Protein AF-0000000086522962 (afdb_homodimer)

Solvent-accessible surface area (backbone atoms only — not comparable to full-atom values): 66853 Å² total; per-residue (Å²): 126,85,34,38,89,91,49,52,30,78,46,77,48,76,39,41,31,38,34,39,29,34,18,51,21,37,26,21,19,34,42,46,28,48,65,51,39,52,53,36,39,76,72,72,41,85,68,46,60,39,35,35,15,53,46,52,50,53,60,27,54,82,41,41,56,18,30,46,51,46,67,45,41,56,61,94,90,51,54,33,64,56,53,27,43,50,51,22,36,40,49,62,63,63,41,44,40,57,51,35,27,54,46,42,73,49,18,45,60,44,50,42,48,44,41,72,69,63,47,30,50,19,27,42,46,95,89,38,82,28,53,38,82,50,24,64,83,70,70,46,54,53,63,85,75,66,27,43,63,35,62,48,44,91,35,22,32,38,31,61,18,55,54,43,33,45,49,50,32,50,51,13,43,66,51,53,34,66,92,32,51,42,62,31,29,40,72,74,40,59,31,34,21,60,89,40,71,55,23,49,9,30,38,35,29,32,34,61,82,49,41,35,33,40,39,39,35,22,55,26,33,38,42,31,44,42,27,31,36,70,48,32,50,59,87,41,55,70,93,40,49,82,55,62,82,56,52,74,84,19,21,13,45,29,56,27,34,39,24,61,49,47,19,36,32,20,32,39,53,42,42,30,43,60,64,17,34,57,93,29,50,22,84,46,62,59,44,44,50,63,51,54,29,49,52,19,33,59,85,68,44,44,35,67,70,74,40,47,72,65,31,72,78,38,75,68,38,37,60,25,88,68,54,19,62,33,51,54,40,35,37,48,47,52,40,48,77,65,35,39,36,55,33,27,38,37,36,28,63,24,51,52,56,46,53,71,75,41,54,71,68,54,38,54,51,48,56,49,41,67,55,45,48,30,61,15,40,26,54,54,26,51,50,47,29,61,75,66,71,46,47,51,73,78,35,62,46,50,44,38,68,49,44,57,30,40,28,6,28,50,74,10,22,10,29,28,43,49,22,30,65,88,83,76,81,62,53,71,57,71,75,31,95,56,45,86,70,45,67,81,89,56,80,52,36,44,41,82,86,46,44,28,27,36,69,19,44,46,36,26,38,22,32,29,29,32,24,31,28,43,56,24,53,62,39,31,7,19,34,38,11,31,52,32,24,55,31,46,52,53,50,40,64,77,42,66,85,66,76,64,41,62,59,62,59,66,70,59,53,52,50,63,71,41,40,27,40,52,50,27,73,75,47,46,81,78,38,94,49,74,90,58,46,98,80,44,42,50,39,68,54,51,43,46,52,47,9,48,44,32,13,65,19,62,22,16,60,71,46,75,17,30,22,27,71,63,23,40,50,51,34,52,54,51,50,54,52,46,57,57,51,56,75,30,26,28,15,93,47,53,66,39,43,53,44,35,51,37,46,55,20,32,52,51,34,49,48,49,26,49,52,38,45,70,67,48,82,33,18,74,44,44,50,44,32,35,27,48,80,32,70,43,72,50,67,87,84,55,65,43,44,46,30,34,36,36,38,68,86,79,68,46,75,50,73,41,63,41,58,61,67,81,81,62,80,57,65,70,56,57,53,75,76,80,123,125,84,35,38,91,91,48,54,30,78,45,76,49,78,39,42,31,39,34,38,27,35,16,49,21,37,27,21,18,34,43,46,28,49,65,51,41,52,52,36,38,75,71,72,42,83,69,46,61,36,36,35,15,52,46,52,50,55,59,26,52,81,40,41,55,18,29,46,52,45,66,44,40,56,61,93,89,50,54,34,63,57,53,26,44,51,49,23,37,38,49,65,64,63,42,44,40,57,52,35,26,53,45,42,73,49,18,46,60,45,51,43,47,44,42,73,69,63,48,29,52,19,27,41,44,95,90,38,83,28,51,38,82,51,25,64,83,69,70,47,54,54,62,86,74,67,27,44,62,36,62,50,43,90,36,21,33,36,31,60,17,54,55,43,33,44,49,51,32,50,52,12,41,65,51,52,35,65,91,32,51,43,62,32,30,41,74,74,40,60,32,34,19,59,89,39,70,55,22,49,9,29,39,34,29,32,34,60,84,50,42,34,35,40,38,39,35,22,56,25,34,37,44,33,45,40,28,29,36,71,48,30,49,60,84,38,53,69,91,39,49,83,55,63,83,55,53,75,82,20,20,12,44,29,56,29,34,38,25,59,48,46,19,36,31,20,33,37,53,43,42,30,43,60,64,19,34,56,94,31,50,22,83,45,60,58,45,43,50,64,50,55,28,51,52,18,32,57,84,69,45,46,36,68,71,75,40,46,72,65,32,71,79,41,75,68,36,39,60,24,88,68,54,18,63,33,51,57,40,35,38,50,47,52,39,49,76,66,35,38,36,55,34,28,38,37,36,28,63,24,50,54,56,46,53,71,76,41,52,72,68,54,38,55,49,45,57,48,41,67,56,44,48,29,62,15,40,25,54,55,26,51,51,47,29,61,75,66,71,48,46,51,73,78,34,61,47,49,42,36,68,50,44,56,31,39,28,6,26,50,74,10,22,10,29,29,43,48,21,28,65,87,82,76,81,64,53,72,57,68,77,30,93,55,45,85,71,44,67,80,90,56,81,51,35,45,41,81,84,46,44,29,26,36,71,20,43,46,36,26,39,22,32,31,28,32,23,31,27,42,56,25,54,62,39,30,9,19,33,38,10,31,51,32,24,53,30,45,54,52,49,40,64,78,42,65,86,65,76,66,42,63,60,63,60,66,69,59,52,51,49,64,71,40,41,27,39,52,48,27,72,73,49,46,80,77,39,92,48,72,90,58,46,97,79,44,42,48,40,69,53,52,42,46,51,46,9,48,45,32,12,65,20,63,21,18,61,72,44,74,17,32,23,28,72,64,24,41,51,52,36,53,54,50,50,54,52,46,58,59,50,58,76,31,25,29,15,93,47,52,66,39,44,52,44,35,52,37,48,56,19,32,51,51,35,48,49,48,25,50,51,38,45,70,67,47,81,32,20,74,45,43,50,44,32,35,28,46,80,31,71,42,70,51,67,87,82,57,66,43,44,47,32,32,36,38,39,71,86,80,68,47,75,51,73,43,63,42,57,61,66,81,79,61,80,57,65,68,57,57,53,76,76,82,121

Sequence (1350 aa):
MAGTFGNPEVVQEEVDILIIGGGMAACGAAYEIMPWIGAAKDAGVDITVKLVDKAAMDRSGAVAQGLSAINTYIGPNQDPADYARMVSNDLMGITRDDLAYDLGRNVDDSVHLFEEWGLPIWKTVNGERFDGATWPKEGGKLLKDGGDPVRSGKWQIMINGESYKWIVAEAAKKALGSDNIQERVFIVKLVNDANDKNRVAGAVGFSTREDKVYVYKFKACLLVAGGCVNIFRPRSVGEGQGRAWYPVWNAGSTYTMAAEAGAELTMMENRFVPARFKDGYGPVGAWFLLFKAQATNAYGEVYMTKNKELLNDYPPYGQAAVPASCLRNHLMLKEMKEGRGPIYMDTVTALAKLRETLSPREVKHLEAEAWEDFLDMCIGQCGIWVGENIEPEKKNSELMPTEPYLLGSHSGCCGIWASGPDDVGAPTTEEHPDAALIPAHLPQGWNWGYRSMTTVRGLFTAGDGVGASGHKFSSGSHTEGRMCAQSMVKFVMDNKDWVPTLDTPVETLVEEIYRPVRTFLEHKDYTTAIDVNPHYITPRMLQFRLQKIMDEYVAGVATYYTTNGHMLAVAEEKLGMLKEDAMKMRAKDLHELLRAWENYHRILTAEAHMKHIQFRKESRYPGFYYRMDYNLVDEENWHCFVNSVYDKETKTWTVFKRAHKDLVDKSKLFKPAAHMAGTFGNPEVVQEEVDILIIGGGMAACGAAYEIMPWIGAAKDAGVDITVKLVDKAAMDRSGAVAQGLSAINTYIGPNQDPADYARMVSNDLMGITRDDLAYDLGRNVDDSVHLFEEWGLPIWKTVNGERFDGATWPKEGGKLLKDGGDPVRSGKWQIMINGESYKWIVAEAAKKALGSDNIQERVFIVKLVNDANDKNRVAGAVGFSTREDKVYVYKFKACLLVAGGCVNIFRPRSVGEGQGRAWYPVWNAGSTYTMAAEAGAELTMMENRFVPARFKDGYGPVGAWFLLFKAQATNAYGEVYMTKNKELLNDYPPYGQAAVPASCLRNHLMLKEMKEGRGPIYMDTVTALAKLRETLSPREVKHLEAEAWEDFLDMCIGQCGIWVGENIEPEKKNSELMPTEPYLLGSHSGCCGIWASGPDDVGAPTTEEHPDAALIPAHLPQGWNWGYRSMTTVRGLFTAGDGVGASGHKFSSGSHTEGRMCAQSMVKFVMDNKDWVPTLDTPVETLVEEIYRPVRTFLEHKDYTTAIDVNPHYITPRMLQFRLQKIMDEYVAGVATYYTTNGHMLAVAEEKLGMLKEDAMKMRAKDLHELLRAWENYHRILTAEAHMKHIQFRKESRYPGFYYRMDYNLVDEENWHCFVNSVYDKETKTWTVFKRAHKDLVDKSKLFKPAAH

InterPro domains:
  IPR003953 FAD-dependent oxidoreductase 2, FAD-binding domain [PF00890] (16-274)
  IPR011803 Adenylylsulphate reductase, alpha subunit [TIGR02061] (16-662)
  IPR015939 Fumarate reductase/succinate dehydrogenase flavoprotein-like, C-terminal [PF02910] (545-655)
  IPR027477 Succinate dehydrogenase/fumarate reductase flavoprotein, catalytic domain superfamily [G3DSA:3.90.700.10] (292-420)
  IPR027477 Succinate dehydrogenase/fumarate reductase flavoprotein, catalytic domain superfamily [SSF56425] (268-413)
  IPR030664 FAD-dependent oxidoreductase SdhA/FrdA/AprA [PTHR11632] (9-665)
  IPR036188 FAD/NAD(P)-binding domain superfamily [G3DSA:3.50.50.60] (11-664)
  IPR036188 FAD/NAD(P)-binding domain superfamily [SSF51905] (10-517)
  IPR037099 Fumarate reductase/succinate dehydrogenase flavoprotein-like, C-terminal domain superfamily [SSF46977] (531-663)

Foldseek 3Di:
DFADLQGFAEAEAEFAEEEEFQALLSLLQLLQQLVLQVVVVVVPFHGGYAYEHQADSCQTDFQNQFAFKDQADQADPHQLLVQLLVLCLLLQNFFDSLLSSVLNVFLNVLVLVLVVLPWFFWFQDPNDIDARVCVVVVVADRRVVPTHFDALDNGMGGTLISSSSVSSSVSSCVNNDVVRYHYQWDWQAWFAFQVDLLATFWIWTAGLVGRYIYIYGHNFYEQENFWADLLAQWPDDDVLRCDDLGHHLRLLSLFQRCQQSWFKWWPLLWWDWDKAFPSQRHDCSCLCRVLVWAKAFQVRHRQCVVQLVVLVQRPPSSLFPDHHRLVVLLSCLVCVVVPRDFIWGLLQVSLVVCVVVDDPVVSVVVLVCVLVSCSRGGVSVNVVCVVVVHRSNVDITTIDTIWIIAFCEDSHFTATQWAGDDPLPWFQAFDDPVPVLPDPLFHGTRHDAFGQATSRRNYGYFGRHHGSHYHCPSSNSSSSSSSVSNRNSVSCSVVVPDHGDGSDDPVVVVCVLCLQAVLLVVFQPVDPDSCDGPQAHFLVVLSVLSNVLCCPAVQTVVNVQEHALVSLVVSVVSLVVSVVRLSRYHDPGSVSSSSSSSNVSNSVSSVVNSVQVNVDQADSRNNNHAHPNHDGHDCPPRSWMWMWHADPVVRDIRIDTTHGDDSRDNVVSNDDPPD/DFADLQGFAEAEAEFAEEEEFQALLSLLLLLQQLVLQVVVVVVPFHGGYAYEYQADSCQTDFQNQFAFKDQADQADPHALLVQLLVLCLLLQNFFDSLLSSVLNVFLNVLVLVLVVLPWFFWFDDPNDIDARVCVVVVVADRSVVPTHFDALDNGMGGTLISSSSVSSSVSSCVNNDVVRYHYQWDWQAWFAFQVDLLATFWIWTAGLVGRYIYIYGHLFYEQENFWADLLAQWPDDDVLRCDDLGHHLRLLSLFQRCQQSWFKWWPLLWWDWDKAFPSQRADCSCLCRVLVWAKAFQVRHRQCVVQLVVLVQRPPSSLFPDHHRLVVLLSCLVCVVVPRDFIWGLLQVSLVVCVVVDDPVVSVVVLVCVLVSCSRGGVSVNVVCVVVVHRSNVDITTIDTIWIIAFCEDSHFTATQWAGDDPLPWFQAFDDPVVVLPDPLFHGTRHDAFGQATSRRNYGYFGRHHGSHYHCPSSNRSSSSSSVSNRNSVSCSVVVPDHGDGSDDPVVVVCVLCLQAVLLVVFQPVDPDSQDGPQAHFLVVLSVLSNVLCCPAVQTVVVQQEHALVSLVVSVVSLVVSVVRLSRYHDPGSVSSSSSSSNVSNSVSSVVNSVQVNVDQADSRNNNHAHPNHDGRDCPPRSWMWMWHADPVVRDIRIDTTHGDDSRDNVVSNDDPPD

Secondary structure (DSSP, 8-state):
----SSS-EEEEEE-SEEEE--SHHHHHHHHHHHHHHHHHHHTT----EEEE-SS-GGG-STTTT-EEEES----TTS-HHHHHHHHHHHTTT---HHHHHHHHHHHHHHHHHHHHTT--B-EEETTEEE-TTTGGGGT---GGGT-EEPBSSSS-EEEEETTHHHHHHHHHHHHH-GGGEE-SEEEEEEEEBSS-TTBEEEEEEEESSSSEEEEEE-SEEEE----B-SSS--S--GGGTT--SS-TT-BSHHHHHHHHHTPPEE-TT--B--EEETTT----HIIIIIS---EE-TTS-BHHHHTGGGGGGSTTGGGSSS--HHHHHHHHHHHHHTT-PPEEE-HHHHHHHHHHHS-HHHHHHHHHHHHHHHHHH-HHHHHHHHHTT--TTTS-EEEEE---BB-SSTT---EE-----SSS---SS---TTGGGS-TTSPPSS-SSSTTB-SSBTEEE-GGGB-S----HHHHHHHHHHHHHHHHHHHHHHTTT----BSS-HHHHHHHHTHHHHHHHHHGGGSSSTT--TT-B-HHHHHHHHHHHHHHHTT-GGGTSEE-HHHHHHHHHHHHHHHHHHTTB--SSHHHHHHHHHHHHHHHHHHHHHHHHHH--S-SSTTT-EEGGG-S--HHHH-EEEEEEEETTTTEEEEEEEE---SS-GGGGTS----/----SSSPEEEEEE-SEEEE--SHHHHHHHHHHHHHHHHHHHTT----EEEE-SS-GGG-SS-TT-EEEES----TTS-HHHHHHHHHHHTTT---HHHHHHHHHHHHHHHHHHHHTT--B-EEETTEEE-TTTGGGGT---GGGT-EEPBSSSS-EEEEETTHHHHHHHHHHHHH-GGGEE-SEEEEEEEEBSS-TTBEEEEEEEESSSSEEEEEE-SEEEE----B-SSS--S--GGGTT--SS-TT-BSHHHHHHHHHTPPEE-TT--B--EEETTTTB--HIIIIIS---EE-TTS-BHHHHTGGGGGGSTTGGGSSS--HHHHHHHHHHHHHTT---EEE-HHHHHHHHHHHS-HHHHHHHHHHHHHHHHHH-HHHHHHHHHTT--TTTS-EEEEE---BB-SSTT---EE-----SSS---SS---TTGGGS-TTSPPSS-SSSTTB-SSBTEEE-GGGB-S----HHHHHHHHHHHHHHHHHHHHHHTTT----BSS-HHHHHHHHTHHHHHHHHHGGGSSSTT--TT-B-HHHHHHHHHHHHHHHTT-GGGTSEE-HHHHHHHHHHHHHHHHHHTTB--SSHHHHHHHHHHHHHHHHHHHHHHHHHH--S-SSTTT-EEGGG-S--HHHH-EEEEEEEETTTTEEEEEEEE---SS-GGGGTS----

pLDDT: mean 94.08, std 7.86, range [26.8, 98.94]

Organism: NCBI:txid111769

Radius of gyration: 34.52 Å; Cα contacts (8 Å, |Δi|>4): 3133; chains: 2; bounding box: 72×108×76 Å

Structure (mmCIF, N/CA/C/O backbone):
data_AF-0000000086522962-model_v1
#
loop_
_entity.id
_entity.type
_entity.pdbx_description
1 polymer 'Adenylyl-sulfate reductase subunit alpha'
#
loop_
_atom_site.group_PDB
_atom_site.id
_atom_site.type_symbol
_atom_site.label_atom_id
_atom_site.label_alt_id
_atom_site.label_comp_id
_atom_site.label_asym_id
_atom_site.label_entity_id
_atom_site.label_seq_id
_atom_site.pdbx_PDB_ins_code
_atom_site.Cartn_x
_atom_site.Cartn_y
_atom_site.Cartn_z
_atom_site.occupancy
_atom_site.B_iso_or_equiv
_atom_site.auth_seq_id
_atom_site.auth_comp_id
_atom_site.auth_asym_id
_atom_site.auth_atom_id
_atom_site.pdbx_PDB_model_num
ATOM 1 N N . MET A 1 1 ? 37 22.766 21.547 1 48.38 1 MET A N 1
ATOM 2 C CA . MET A 1 1 ? 37.438 21.719 20.609 1 48.38 1 MET A CA 1
ATOM 3 C C . MET A 1 1 ? 36.25 21.25 19.75 1 48.38 1 MET A C 1
ATOM 5 O O . MET A 1 1 ? 35.094 21.266 20.203 1 48.38 1 MET A O 1
ATOM 9 N N . ALA A 1 2 ? 36.562 20.859 18.469 1 68.94 2 ALA A N 1
ATOM 10 C CA . ALA A 1 2 ? 35.562 20.484 17.484 1 68.94 2 ALA A CA 1
ATOM 11 C C . ALA A 1 2 ? 34.875 19.188 17.891 1 68.94 2 ALA A C 1
ATOM 13 O O . ALA A 1 2 ? 35.531 18.203 18.25 1 68.94 2 ALA A O 1
ATOM 14 N N . GLY A 1 3 ? 33.562 19.375 18.25 1 78.56 3 GLY A N 1
ATOM 15 C CA . GLY A 1 3 ? 32.781 18.188 18.594 1 78.56 3 GLY A CA 1
ATOM 16 C C . GLY A 1 3 ? 32.969 17.047 17.625 1 78.56 3 GLY A C 1
ATOM 17 O O . GLY A 1 3 ? 33.5 17.234 16.531 1 78.56 3 GLY A O 1
ATOM 18 N N . THR A 1 4 ? 32.938 15.836 18.156 1 86.19 4 THR A N 1
ATOM 19 C CA . THR A 1 4 ? 32.875 14.641 17.328 1 86.19 4 THR A CA 1
ATOM 20 C C . THR A 1 4 ? 31.484 14.047 17.297 1 86.19 4 THR A C 1
ATOM 22 O O . THR A 1 4 ? 30.609 14.461 18.062 1 86.19 4 THR A O 1
ATOM 25 N N . PHE A 1 5 ? 31.25 13.164 16.344 1 90.75 5 PHE A N 1
ATOM 26 C CA . PHE A 1 5 ? 29.938 12.57 16.156 1 90.75 5 PHE A CA 1
ATOM 27 C C . PHE A 1 5 ? 29.438 11.961 17.469 1 90.75 5 PHE A C 1
ATOM 29 O O . PHE A 1 5 ? 28.266 12.125 17.828 1 90.75 5 PHE A O 1
ATOM 36 N N . GLY A 1 6 ? 30.281 11.383 18.266 1 90 6 GLY A N 1
ATOM 37 C CA . GLY A 1 6 ? 29.875 10.789 19.531 1 90 6 GLY A CA 1
ATOM 38 C C . GLY A 1 6 ? 29.844 11.789 20.672 1 90 6 GLY A C 1
ATOM 39 O O . GLY A 1 6 ? 29.156 11.57 21.672 1 90 6 GLY A O 1
ATOM 40 N N . ASN A 1 7 ? 30.547 12.883 20.484 1 93.81 7 ASN A N 1
ATOM 41 C CA . ASN A 1 7 ? 30.656 13.914 21.516 1 93.81 7 ASN A CA 1
ATOM 42 C C . ASN A 1 7 ? 30.531 15.312 20.906 1 93.81 7 ASN A C 1
ATOM 44 O O . ASN A 1 7 ? 31.531 16.016 20.734 1 93.81 7 ASN A O 1
ATOM 48 N N . PRO A 1 8 ? 29.25 15.789 20.875 1 96.75 8 PRO A N 1
ATOM 49 C CA . PRO A 1 8 ? 29.047 17.078 20.188 1 96.75 8 PRO A CA 1
ATOM 50 C C . PRO A 1 8 ? 29.5 18.266 21.031 1 96.75 8 PRO A C 1
ATOM 52 O O . PRO A 1 8 ? 29.484 18.203 22.25 1 96.75 8 PRO A O 1
ATOM 55 N N . GLU A 1 9 ? 29.922 19.328 20.328 1 97.75 9 GLU A N 1
ATOM 56 C CA . GLU A 1 9 ? 30.078 20.625 20.984 1 97.75 9 GLU A CA 1
ATOM 57 C C . GLU A 1 9 ? 28.734 21.219 21.391 1 97.75 9 GLU A C 1
ATOM 59 O O . GLU A 1 9 ? 27.766 21.156 20.625 1 97.75 9 GLU A O 1
ATOM 64 N N . VAL A 1 10 ? 28.641 21.734 22.609 1 98.19 10 VAL A N 1
ATOM 65 C CA . VAL A 1 10 ? 27.406 22.328 23.094 1 98.19 10 VAL A CA 1
ATOM 66 C C . VAL A 1 10 ? 27.516 23.859 23.062 1 98.19 10 VAL A C 1
ATOM 68 O O . VAL A 1 10 ? 28.391 24.438 23.719 1 98.19 10 VAL A O 1
ATOM 71 N N . VAL A 1 11 ? 26.719 24.453 22.266 1 98.31 11 VAL A N 1
ATOM 72 C CA . VAL A 1 11 ? 26.688 25.906 22.141 1 98.31 11 VAL A CA 1
ATOM 73 C C . VAL A 1 11 ? 25.453 26.469 22.828 1 98.31 11 VAL A C 1
ATOM 75 O O . VAL A 1 11 ? 24.328 26.047 22.531 1 98.31 11 VAL A O 1
ATOM 78 N N . GLN A 1 12 ? 25.594 27.375 23.75 1 98.06 12 GLN A N 1
ATOM 79 C CA . GLN A 1 12 ? 24.484 28 24.469 1 98.06 12 GLN A CA 1
ATOM 80 C C . GLN A 1 12 ? 24.359 29.484 24.094 1 98.06 12 GLN A C 1
ATOM 82 O O . GLN A 1 12 ? 25.359 30.203 24.016 1 98.06 12 GLN A O 1
ATOM 87 N N . GLU A 1 13 ? 23.172 29.859 23.781 1 97.94 13 GLU A N 1
ATOM 88 C CA . GLU A 1 13 ? 22.875 31.25 23.422 1 97.94 13 GLU A CA 1
ATOM 89 C C . GLU A 1 13 ? 21.625 31.75 24.125 1 97.94 13 GLU A C 1
ATOM 91 O O . GLU A 1 13 ? 20.719 30.953 24.422 1 97.94 13 GLU A O 1
ATOM 96 N N . GLU A 1 14 ? 21.578 33.031 24.406 1 97.94 14 GLU A N 1
ATOM 97 C CA . GLU A 1 14 ? 20.406 33.688 24.984 1 97.94 14 GLU A CA 1
ATOM 98 C C . GLU A 1 14 ? 19.922 34.844 24.094 1 97.94 14 GLU A C 1
ATOM 100 O O . GLU A 1 14 ? 20.719 35.688 23.719 1 97.94 14 GLU A O 1
ATOM 105 N N . VAL A 1 15 ? 18.703 34.812 23.703 1 98.31 15 VAL A N 1
ATOM 106 C CA . VAL A 1 15 ? 18.062 35.844 22.922 1 98.31 15 VAL A CA 1
ATOM 107 C C . VAL A 1 15 ? 16.703 36.188 23.531 1 98.31 15 VAL A C 1
ATOM 109 O O . VAL A 1 15 ? 16.172 35.438 24.359 1 98.31 15 VAL A O 1
ATOM 112 N N . ASP A 1 16 ? 16.141 37.344 23.203 1 98.69 16 ASP A N 1
ATOM 113 C CA . ASP A 1 16 ? 14.82 37.688 23.719 1 98.69 16 ASP A CA 1
ATOM 114 C C . ASP A 1 16 ? 13.727 36.938 22.953 1 98.69 16 ASP A C 1
ATOM 116 O O . ASP A 1 16 ? 12.727 36.531 23.531 1 98.69 16 ASP A O 1
ATOM 120 N N . ILE A 1 17 ? 13.898 36.875 21.594 1 98.88 17 ILE A N 1
ATOM 121 C CA . ILE A 1 17 ? 12.906 36.219 20.75 1 98.88 17 ILE A CA 1
ATOM 122 C C . ILE A 1 17 ? 13.578 35.188 19.844 1 98.88 17 ILE A C 1
ATOM 124 O O . ILE A 1 17 ? 14.555 35.5 19.156 1 98.88 17 ILE A O 1
ATOM 128 N N . LEU A 1 18 ? 13.078 33.969 19.891 1 98.94 18 LEU A N 1
ATOM 129 C CA . LEU A 1 18 ? 13.547 32.906 19 1 98.94 18 LEU A CA 1
ATOM 130 C C . LEU A 1 18 ? 12.469 32.531 17.984 1 98.94 18 LEU A C 1
ATOM 132 O O . LEU A 1 18 ? 11.328 32.25 18.375 1 98.94 18 LEU A O 1
ATOM 136 N N . ILE A 1 19 ? 12.758 32.531 16.719 1 98.88 19 ILE A N 1
ATOM 137 C CA . ILE A 1 19 ? 11.875 32.062 15.656 1 98.88 19 ILE A CA 1
ATOM 138 C C . ILE A 1 19 ? 12.352 30.703 15.164 1 98.88 19 ILE A C 1
ATOM 140 O O . ILE A 1 19 ? 13.492 30.562 14.711 1 98.88 19 ILE A O 1
ATOM 144 N N . ILE A 1 20 ? 11.516 29.734 15.297 1 98.69 20 ILE A N 1
ATOM 145 C CA . ILE A 1 20 ? 11.867 28.375 14.883 1 98.69 20 ILE A CA 1
ATOM 146 C C . ILE A 1 20 ? 11.125 28.016 13.602 1 98.69 20 ILE A C 1
ATOM 148 O O . ILE A 1 20 ? 9.891 27.938 13.586 1 98.69 20 ILE A O 1
ATOM 152 N N . GLY A 1 21 ? 11.812 27.734 12.539 1 97.25 21 GLY A N 1
ATOM 153 C CA . GLY A 1 21 ? 11.273 27.453 11.219 1 97.25 21 GLY A CA 1
ATOM 154 C C . GLY A 1 21 ? 11.617 28.531 10.195 1 97.25 21 GLY A C 1
ATOM 155 O O . GLY A 1 21 ? 11.969 29.656 10.562 1 97.25 21 GLY A O 1
ATOM 156 N N . GLY A 1 22 ? 11.492 28.203 8.953 1 96.62 22 GLY A N 1
ATOM 157 C CA . GLY A 1 22 ? 11.867 29.141 7.914 1 96.62 22 GLY A CA 1
ATOM 158 C C . GLY A 1 22 ? 10.812 29.297 6.832 1 96.62 22 GLY A C 1
ATOM 159 O O . GLY A 1 22 ? 11.078 29.875 5.773 1 96.62 22 GLY A O 1
ATOM 160 N N . GLY A 1 23 ? 9.625 28.781 7.016 1 96.44 23 GLY A N 1
ATOM 161 C CA . GLY A 1 23 ? 8.57 28.844 6.02 1 96.44 23 GLY A CA 1
ATOM 162 C C . GLY A 1 23 ? 7.973 30.219 5.867 1 96.44 23 GLY A C 1
ATOM 163 O O . GLY A 1 23 ? 8.57 31.219 6.305 1 96.44 23 GLY A O 1
ATOM 164 N N . MET A 1 24 ? 6.816 30.297 5.289 1 97.5 24 MET A N 1
ATOM 165 C CA . MET A 1 24 ? 6.18 31.578 4.988 1 97.5 24 MET A CA 1
ATOM 166 C C . MET A 1 24 ? 5.832 32.312 6.27 1 97.5 24 MET A C 1
ATOM 168 O O . MET A 1 24 ? 5.949 33.531 6.328 1 97.5 24 MET A O 1
ATOM 172 N N . ALA A 1 25 ? 5.359 31.625 7.273 1 98.31 25 ALA A N 1
ATOM 173 C CA . ALA A 1 25 ? 5.035 32.25 8.547 1 98.31 25 ALA A CA 1
ATOM 174 C C . ALA A 1 25 ? 6.273 32.906 9.172 1 98.31 25 ALA A C 1
ATOM 176 O O . ALA A 1 25 ? 6.215 34.031 9.664 1 98.31 25 ALA A O 1
ATOM 177 N N . ALA A 1 26 ? 7.34 32.156 9.188 1 98.38 26 ALA A N 1
ATOM 178 C CA . ALA A 1 26 ? 8.594 32.656 9.727 1 98.38 26 ALA A CA 1
ATOM 179 C C . ALA A 1 26 ? 9.062 33.906 8.945 1 98.38 26 ALA A C 1
ATOM 181 O O . ALA A 1 26 ? 9.594 34.844 9.523 1 98.38 26 ALA A O 1
ATOM 182 N N . CYS A 1 27 ? 8.914 33.812 7.664 1 98.31 27 CYS A N 1
ATOM 183 C CA . CYS A 1 27 ? 9.312 34.938 6.828 1 98.31 27 CYS A CA 1
ATOM 184 C C . CYS A 1 27 ? 8.484 36.188 7.145 1 98.31 27 CYS A C 1
ATOM 186 O O . CYS A 1 27 ? 9.008 37.312 7.156 1 98.31 27 CYS A O 1
ATOM 188 N N . GLY A 1 28 ? 7.199 35.969 7.328 1 98.69 28 GLY A N 1
ATOM 189 C CA . GLY A 1 28 ? 6.359 37.094 7.734 1 98.69 28 GLY A CA 1
ATOM 190 C C . GLY A 1 28 ? 6.797 37.719 9.039 1 98.69 28 GLY A C 1
ATOM 191 O O . GLY A 1 28 ? 6.848 38.938 9.156 1 98.69 28 GLY A O 1
ATOM 192 N N . ALA A 1 29 ? 7.078 36.906 9.992 1 98.81 29 ALA A N 1
ATOM 193 C CA . ALA A 1 29 ? 7.543 37.406 11.289 1 98.81 29 ALA A CA 1
ATOM 194 C C . ALA A 1 29 ? 8.875 38.125 11.156 1 98.81 29 ALA A C 1
ATOM 196 O O . ALA A 1 29 ? 9.07 39.188 11.742 1 98.81 29 ALA A O 1
ATOM 197 N N . ALA A 1 30 ? 9.773 37.531 10.43 1 98.69 30 ALA A N 1
ATOM 198 C CA . ALA A 1 30 ? 11.109 38.094 10.242 1 98.69 30 ALA A CA 1
ATOM 199 C C . ALA A 1 30 ? 11.039 39.469 9.586 1 98.69 30 ALA A C 1
ATOM 201 O O . ALA A 1 30 ? 11.797 40.375 9.953 1 98.69 30 ALA A O 1
ATOM 202 N N . TYR A 1 31 ? 10.195 39.625 8.633 1 98.19 31 TYR A N 1
ATOM 203 C CA . TYR A 1 31 ? 10.055 40.875 7.918 1 98.19 31 TYR A CA 1
ATOM 204 C C . TYR A 1 31 ? 9.5 41.969 8.836 1 98.19 31 TYR A C 1
ATOM 206 O O . TYR A 1 31 ? 9.969 43.094 8.812 1 98.19 31 TYR A O 1
ATOM 214 N N . GLU A 1 32 ? 8.531 41.625 9.625 1 98.31 32 GLU A N 1
ATOM 215 C CA . GLU A 1 32 ? 7.734 42.594 10.352 1 98.31 32 GLU A CA 1
ATOM 216 C C . GLU A 1 32 ? 8.367 42.938 11.695 1 98.31 32 GLU A C 1
ATOM 218 O O . GLU A 1 32 ? 8.047 43.969 12.297 1 98.31 32 GLU A O 1
ATOM 223 N N . ILE A 1 33 ? 9.281 42.188 12.195 1 98.69 33 ILE A N 1
ATOM 224 C CA . ILE A 1 33 ? 9.633 42.219 13.609 1 98.69 33 ILE A CA 1
ATOM 225 C C . ILE A 1 33 ? 10.586 43.406 13.875 1 98.69 33 ILE A C 1
ATOM 227 O O . ILE A 1 33 ? 10.578 43.969 14.961 1 98.69 33 ILE A O 1
ATOM 231 N N . MET A 1 34 ? 11.414 43.812 12.922 1 97.62 34 MET A N 1
ATOM 232 C CA . MET A 1 34 ? 12.5 44.75 13.164 1 97.62 34 MET A CA 1
ATOM 233 C C . MET A 1 34 ? 11.953 46.156 13.438 1 97.62 34 MET A C 1
ATOM 235 O O . MET A 1 34 ? 12.445 46.844 14.336 1 97.62 34 MET A O 1
ATOM 239 N N . PRO A 1 35 ? 10.898 46.625 12.648 1 97.19 35 PRO A N 1
ATOM 240 C CA . PRO A 1 35 ? 10.312 47.906 13.008 1 97.19 35 PRO A CA 1
ATOM 241 C C . PRO A 1 35 ? 9.766 47.938 14.438 1 97.19 35 PRO A C 1
ATOM 243 O O . PRO A 1 35 ? 9.852 48.938 15.125 1 97.19 35 PRO A O 1
ATOM 246 N N . TRP A 1 36 ? 9.203 46.875 14.852 1 97.81 36 TRP A N 1
ATOM 247 C CA . TRP A 1 36 ? 8.664 46.812 16.203 1 97.81 36 TRP A CA 1
ATOM 248 C C . TRP A 1 36 ? 9.789 46.812 17.234 1 97.81 36 TRP A C 1
ATOM 250 O O . TRP A 1 36 ? 9.648 47.375 18.328 1 97.81 36 TRP A O 1
ATOM 260 N N . ILE A 1 37 ? 10.859 46.094 17 1 98.06 37 ILE A N 1
ATOM 261 C CA . ILE A 1 37 ? 12.031 46.094 17.875 1 98.06 37 ILE A CA 1
ATOM 262 C C . ILE A 1 37 ? 12.602 47.5 17.953 1 98.06 37 ILE A C 1
ATOM 264 O O . ILE A 1 37 ? 13.023 47.938 19.031 1 98.06 37 ILE A O 1
ATOM 268 N N . GLY A 1 38 ? 12.625 48.25 16.812 1 97.75 38 GLY A N 1
ATOM 269 C CA . GLY A 1 38 ? 13.031 49.625 16.828 1 97.75 38 GLY A CA 1
ATOM 270 C C . GLY A 1 38 ? 12.172 50.5 17.734 1 97.75 38 GLY A C 1
ATOM 271 O O . GLY A 1 38 ? 12.695 51.344 18.484 1 97.75 38 GLY A O 1
ATOM 272 N N . ALA A 1 39 ? 10.914 50.25 17.656 1 97.38 39 ALA A N 1
ATOM 273 C CA . ALA A 1 39 ? 9.992 51 18.5 1 97.38 39 ALA A CA 1
ATOM 274 C C . ALA A 1 39 ? 10.219 50.688 19.984 1 97.38 39 ALA A C 1
ATOM 276 O O . ALA A 1 39 ? 10.117 51.562 20.844 1 97.38 39 ALA A O 1
ATOM 277 N N . ALA A 1 40 ? 10.438 49.469 20.281 1 98 40 ALA A N 1
ATOM 278 C CA . ALA A 1 40 ? 10.742 49.062 21.656 1 98 40 ALA A CA 1
ATOM 279 C C . ALA A 1 40 ? 12.016 49.719 22.156 1 98 40 ALA A C 1
ATOM 281 O O . ALA A 1 40 ? 12.094 50.125 23.312 1 98 40 ALA A O 1
ATOM 282 N N . LYS A 1 41 ? 13.016 49.781 21.328 1 97.38 41 LYS A N 1
ATOM 283 C CA . LYS A 1 41 ? 14.273 50.438 21.688 1 97.38 41 LYS A CA 1
ATOM 284 C C . LYS A 1 41 ? 14.055 51.906 22.031 1 97.38 41 LYS A C 1
ATOM 286 O O . LYS A 1 41 ? 14.633 52.406 22.984 1 97.38 41 LYS A O 1
ATOM 291 N N . ASP A 1 42 ? 13.227 52.562 21.234 1 97.62 42 ASP A N 1
ATOM 292 C CA . ASP A 1 42 ? 12.883 53.938 21.5 1 97.62 42 ASP A CA 1
ATOM 293 C C . ASP A 1 42 ? 12.18 54.094 22.844 1 97.62 42 ASP A C 1
ATOM 295 O O . ASP A 1 42 ? 12.289 55.125 23.5 1 97.62 42 ASP A O 1
ATOM 299 N N . ALA A 1 43 ? 11.539 53.031 23.172 1 96.5 43 ALA A N 1
ATOM 300 C CA . ALA A 1 43 ? 10.852 53.062 24.453 1 96.5 43 ALA A CA 1
ATOM 301 C C . ALA A 1 43 ? 11.773 52.562 25.578 1 96.5 43 ALA A C 1
ATOM 303 O O . ALA A 1 43 ? 11.336 52.438 26.719 1 96.5 43 ALA A O 1
ATOM 304 N N . GLY A 1 44 ? 13.008 52.219 25.266 1 95.56 44 GLY A N 1
ATOM 305 C CA . GLY A 1 44 ? 14.016 51.938 26.266 1 95.56 44 GLY A CA 1
ATOM 306 C C . GLY A 1 44 ? 14.234 50.438 26.469 1 95.56 44 GLY A C 1
ATOM 307 O O . GLY A 1 44 ? 14.867 50.031 27.453 1 95.56 44 GLY A O 1
ATOM 308 N N . VAL A 1 45 ? 13.695 49.625 25.594 1 97 45 VAL A N 1
ATOM 309 C CA . VAL A 1 45 ? 13.867 48.156 25.734 1 97 45 VAL A CA 1
ATOM 310 C C . VAL A 1 45 ? 14.602 47.625 24.516 1 97 45 VAL A C 1
ATOM 312 O O . VAL A 1 45 ? 14.102 47.688 23.391 1 97 45 VAL A O 1
ATOM 315 N N . ASP A 1 46 ? 15.766 47.094 24.719 1 96.44 46 ASP A N 1
ATOM 316 C CA . ASP A 1 46 ? 16.547 46.469 23.656 1 96.44 46 ASP A CA 1
ATOM 317 C C . ASP A 1 46 ? 16.203 45 23.531 1 96.44 46 ASP A C 1
ATOM 319 O O . ASP A 1 46 ? 16.359 44.25 24.484 1 96.44 46 ASP A O 1
ATOM 323 N N . ILE A 1 47 ? 15.789 44.625 22.391 1 98.38 47 ILE A N 1
ATOM 324 C CA . ILE A 1 47 ? 15.297 43.281 22.188 1 98.38 47 ILE A CA 1
ATOM 325 C C . ILE A 1 47 ? 16.141 42.562 21.125 1 98.38 47 ILE A C 1
ATOM 327 O O . ILE A 1 47 ? 16.344 43.125 20.031 1 98.38 47 ILE A O 1
ATOM 331 N N . THR A 1 48 ? 16.672 41.406 21.391 1 98.25 48 THR A N 1
ATOM 332 C CA . THR A 1 48 ? 17.422 40.594 20.438 1 98.25 48 THR A CA 1
ATOM 333 C C . THR A 1 48 ? 16.531 39.5 19.844 1 98.25 48 THR A C 1
ATOM 335 O O . THR A 1 48 ? 15.617 39 20.5 1 98.25 48 THR A O 1
ATOM 338 N N . VAL A 1 49 ? 16.812 39.188 18.609 1 98.69 49 VAL A N 1
ATOM 339 C CA . VAL A 1 49 ? 16.016 38.156 17.906 1 98.69 49 VAL A CA 1
ATOM 340 C C . VAL A 1 49 ? 16.922 37.25 17.109 1 98.69 49 VAL A C 1
ATOM 342 O O . VAL A 1 49 ? 18 37.656 16.656 1 98.69 49 VAL A O 1
ATOM 345 N N . LYS A 1 50 ? 16.531 35.969 16.969 1 98.62 50 LYS A N 1
ATOM 346 C CA . LYS A 1 50 ? 17.234 35 16.141 1 98.62 50 LYS A CA 1
ATOM 347 C C . LYS A 1 50 ? 16.25 34.031 15.469 1 98.62 50 LYS A C 1
ATOM 349 O O . LYS A 1 50 ? 15.273 33.594 16.094 1 98.62 50 LYS A O 1
ATOM 354 N N . LEU A 1 51 ? 16.5 33.781 14.219 1 98.75 51 LEU A N 1
ATOM 355 C CA . LEU A 1 51 ? 15.734 32.781 13.469 1 98.75 51 LEU A CA 1
ATOM 356 C C . LEU A 1 51 ? 16.578 31.531 13.211 1 98.75 51 LEU A C 1
ATOM 358 O O . LEU A 1 51 ? 17.719 31.625 12.766 1 98.75 51 LEU A O 1
ATOM 362 N N . VAL A 1 52 ? 16.047 30.391 13.555 1 98.44 52 VAL A N 1
ATOM 363 C CA . VAL A 1 52 ? 16.734 29.109 13.383 1 98.44 52 VAL A CA 1
ATOM 364 C C . VAL A 1 52 ? 15.922 28.203 12.469 1 98.44 52 VAL A C 1
ATOM 366 O O . VAL A 1 52 ? 14.711 28.062 12.648 1 98.44 52 VAL A O 1
ATOM 369 N N . ASP A 1 53 ? 16.531 27.578 11.492 1 97 53 ASP A N 1
ATOM 370 C CA . ASP A 1 53 ? 15.859 26.688 10.555 1 97 53 ASP A CA 1
ATOM 371 C C . ASP A 1 53 ? 16.719 25.438 10.289 1 97 53 ASP A C 1
ATOM 373 O O . ASP A 1 53 ? 17.938 25.516 10.289 1 97 53 ASP A O 1
ATOM 377 N N . LYS A 1 54 ? 16.016 24.312 10.156 1 94.62 54 LYS A N 1
ATOM 378 C CA . LYS A 1 54 ? 16.719 23.031 9.953 1 94.62 54 LYS A CA 1
ATOM 379 C C . LYS A 1 54 ? 17.312 22.953 8.555 1 94.62 54 LYS A C 1
ATOM 381 O O . LYS A 1 54 ? 18.234 22.172 8.312 1 94.62 54 LYS A O 1
ATOM 386 N N . ALA A 1 55 ? 16.797 23.734 7.648 1 92.75 55 ALA A N 1
ATOM 387 C CA . ALA A 1 55 ? 17.297 23.781 6.277 1 92.75 55 ALA A CA 1
ATOM 388 C C . ALA A 1 55 ? 17.797 25.172 5.914 1 92.75 55 ALA A C 1
ATOM 390 O O . ALA A 1 55 ? 18.422 25.844 6.742 1 92.75 55 ALA A O 1
ATOM 391 N N . ALA A 1 56 ? 17.734 25.469 4.594 1 93.31 56 ALA A N 1
ATOM 392 C CA . ALA A 1 56 ? 17.984 26.828 4.105 1 93.31 56 ALA A CA 1
ATOM 393 C C . ALA A 1 56 ? 16.672 27.578 3.895 1 93.31 56 ALA A C 1
ATOM 395 O O . ALA A 1 56 ? 15.742 27.047 3.285 1 93.31 56 ALA A O 1
ATOM 396 N N . MET A 1 57 ? 16.609 28.75 4.406 1 93.06 57 MET A N 1
ATOM 397 C CA . MET A 1 57 ? 15.359 29.516 4.441 1 93.06 57 MET A CA 1
ATOM 398 C C . MET A 1 57 ? 14.766 29.656 3.041 1 93.06 57 MET A C 1
ATOM 400 O O . MET A 1 57 ? 13.547 29.609 2.875 1 93.06 57 MET A O 1
ATOM 404 N N . ASP A 1 58 ? 15.617 29.703 2.037 1 91.81 58 ASP A N 1
ATOM 405 C CA . ASP A 1 58 ? 15.164 29.906 0.665 1 91.81 58 ASP A CA 1
ATOM 406 C C . ASP A 1 58 ? 14.406 28.688 0.151 1 91.81 58 ASP A C 1
ATOM 408 O O . ASP A 1 58 ? 13.609 28.797 -0.788 1 91.81 58 ASP A O 1
ATOM 412 N N . ARG A 1 59 ? 14.633 27.594 0.791 1 89 59 ARG A N 1
ATOM 413 C CA . ARG A 1 59 ? 14.016 26.359 0.324 1 89 59 ARG A CA 1
ATOM 414 C C . ARG A 1 59 ? 13.242 25.672 1.448 1 89 59 ARG A C 1
ATOM 416 O O . ARG A 1 59 ? 12.922 24.484 1.355 1 89 59 ARG A O 1
ATOM 423 N N . SER A 1 60 ? 12.961 26.422 2.428 1 90.88 60 SER A N 1
ATOM 424 C CA . SER A 1 60 ? 12.266 25.859 3.584 1 90.88 60 SER A CA 1
ATOM 425 C C . SER A 1 60 ? 10.758 26.062 3.465 1 90.88 60 SER A C 1
ATOM 427 O O . SER A 1 60 ? 10.289 26.906 2.703 1 90.88 60 SER A O 1
ATOM 429 N N . GLY A 1 61 ? 10.078 25.219 4.125 1 88.81 61 GLY A N 1
ATOM 430 C CA . GLY A 1 61 ? 8.625 25.312 4.156 1 88.81 61 GLY A CA 1
ATOM 431 C C . GLY A 1 61 ? 7.957 24.594 3.002 1 88.81 61 GLY A C 1
ATOM 432 O O . GLY A 1 61 ? 8.586 23.781 2.318 1 88.81 61 GLY A O 1
ATOM 433 N N . ALA A 1 62 ? 6.715 24.875 2.826 1 87.62 62 ALA A N 1
ATOM 434 C CA . ALA A 1 62 ? 5.902 24.078 1.905 1 87.62 62 ALA A CA 1
ATOM 435 C C . ALA A 1 62 ? 5.867 24.719 0.52 1 87.62 62 ALA A C 1
ATOM 437 O O . ALA A 1 62 ? 5.422 24.094 -0.447 1 87.62 62 ALA A O 1
ATOM 438 N N . VAL A 1 63 ? 6.477 25.859 0.315 1 86.25 63 VAL A N 1
ATOM 439 C CA . VAL A 1 63 ? 6.285 26.609 -0.921 1 86.25 63 VAL A CA 1
ATOM 440 C C . VAL A 1 63 ? 7.602 26.672 -1.693 1 86.25 63 VAL A C 1
ATOM 442 O O . VAL A 1 63 ? 7.746 27.484 -2.621 1 86.25 63 VAL A O 1
ATOM 445 N N . ALA A 1 64 ? 8.547 25.875 -1.294 1 85.5 64 ALA A N 1
ATOM 446 C CA . ALA A 1 64 ? 9.883 25.953 -1.875 1 85.5 64 ALA A CA 1
ATOM 447 C C . ALA A 1 64 ? 9.844 25.656 -3.373 1 85.5 64 ALA A C 1
ATOM 449 O O . ALA A 1 64 ? 10.633 26.219 -4.141 1 85.5 64 ALA A O 1
ATOM 450 N N . GLN A 1 65 ? 8.938 24.906 -3.812 1 83.5 65 GLN A N 1
ATOM 451 C CA . GLN A 1 65 ? 8.875 24.516 -5.219 1 83.5 65 GLN A CA 1
ATOM 452 C C . GLN A 1 65 ? 8.141 25.562 -6.047 1 83.5 65 GLN A C 1
ATOM 454 O O . GLN A 1 65 ? 8.203 25.547 -7.277 1 83.5 65 GLN A O 1
ATOM 459 N N . GLY A 1 66 ? 7.496 26.453 -5.355 1 85.31 66 GLY A N 1
ATOM 460 C CA . GLY A 1 66 ? 6.723 27.469 -6.059 1 85.31 66 GLY A CA 1
ATOM 461 C C . GLY A 1 66 ? 5.234 27.188 -6.07 1 85.31 66 GLY A C 1
ATOM 462 O O . GLY A 1 66 ? 4.793 26.141 -5.578 1 85.31 66 GLY A O 1
ATOM 463 N N . LEU A 1 67 ? 4.52 28.156 -6.602 1 88.69 67 LEU A N 1
ATOM 464 C CA . LEU A 1 67 ? 3.068 28.062 -6.711 1 88.69 67 LEU A CA 1
ATOM 465 C C . LEU A 1 67 ? 2.574 28.703 -8 1 88.69 67 LEU A C 1
ATOM 467 O O . LEU A 1 67 ? 3.258 29.562 -8.578 1 88.69 67 LEU A O 1
ATOM 471 N N . SER A 1 68 ? 1.424 28.297 -8.375 1 84.31 68 SER A N 1
ATOM 472 C CA . SER A 1 68 ? 0.812 28.891 -9.562 1 84.31 68 SER A CA 1
ATOM 473 C C . SER A 1 68 ? -0.248 29.922 -9.172 1 84.31 68 SER A C 1
ATOM 475 O O . SER A 1 68 ? -0.752 30.656 -10.023 1 84.31 68 SER A O 1
ATOM 477 N N . ALA A 1 69 ? -0.487 29.984 -7.887 1 90.31 69 ALA A N 1
ATOM 478 C CA . ALA A 1 69 ? -1.543 30.875 -7.43 1 90.31 69 ALA A CA 1
ATOM 479 C C . ALA A 1 69 ? -1.329 31.281 -5.977 1 90.31 69 ALA A C 1
ATOM 481 O O . ALA A 1 69 ? -0.64 30.594 -5.227 1 90.31 69 ALA A O 1
ATOM 482 N N . ILE A 1 70 ? -1.813 32.375 -5.688 1 95 70 ILE A N 1
ATOM 483 C CA . ILE A 1 70 ? -2.094 32.75 -4.305 1 95 70 ILE A CA 1
ATOM 484 C C . ILE A 1 70 ? -3.549 32.438 -3.971 1 95 70 ILE A C 1
ATOM 486 O O . ILE A 1 70 ? -4.469 32.969 -4.578 1 95 70 ILE A O 1
ATOM 490 N N . ASN A 1 71 ? -3.766 31.609 -3.021 1 94.38 71 ASN A N 1
ATOM 491 C CA . ASN A 1 71 ? -5.086 31.031 -2.811 1 94.38 71 ASN A CA 1
ATOM 492 C C . ASN A 1 71 ? -5.938 31.891 -1.88 1 94.38 71 ASN A C 1
ATOM 494 O O . ASN A 1 71 ? -7.152 31.703 -1.79 1 94.38 71 ASN A O 1
ATOM 498 N N . THR A 1 72 ? -5.312 32.844 -1.197 1 97.5 72 THR A N 1
ATOM 499 C CA . THR A 1 72 ? -6.09 33.75 -0.346 1 97.5 72 THR A CA 1
ATOM 500 C C . THR A 1 72 ? -5.738 35.188 -0.629 1 97.5 72 THR A C 1
ATOM 502 O O . THR A 1 72 ? -4.688 35.688 -0.207 1 97.5 72 THR A O 1
ATOM 505 N N . TYR A 1 73 ? -6.562 35.844 -1.277 1 98 73 TYR A N 1
ATOM 506 C CA . TYR A 1 73 ? -6.574 37.281 -1.551 1 98 73 TYR A CA 1
ATOM 507 C C . TYR A 1 73 ? -8.008 37.781 -1.613 1 98 73 TYR A C 1
ATOM 509 O O . TYR A 1 73 ? -8.797 37.375 -2.451 1 98 73 TYR A O 1
ATOM 517 N N . ILE A 1 74 ? -8.312 38.656 -0.711 1 97.31 74 ILE A N 1
ATOM 518 C CA . ILE A 1 74 ? -9.688 39.156 -0.618 1 97.31 74 ILE A CA 1
ATOM 519 C C . ILE A 1 74 ? -9.945 40.188 -1.727 1 97.31 74 ILE A C 1
ATOM 521 O O . ILE A 1 74 ? -10.812 39.969 -2.576 1 97.31 74 ILE A O 1
ATOM 525 N N . GLY A 1 75 ? -9.117 41.25 -1.763 1 95.38 75 GLY A N 1
ATOM 526 C CA . GLY A 1 75 ? -9.32 42.312 -2.721 1 95.38 75 GLY A CA 1
ATOM 527 C C . GLY A 1 75 ? -10.344 43.344 -2.27 1 95.38 75 GLY A C 1
ATOM 528 O O . GLY A 1 75 ? -11.062 43.094 -1.29 1 95.38 75 GLY A O 1
ATOM 529 N N . PRO A 1 76 ? -10.477 44.406 -3.002 1 93.44 76 PRO A N 1
ATOM 530 C CA . PRO A 1 76 ? -11.312 45.531 -2.566 1 93.44 76 PRO A CA 1
ATOM 531 C C . PRO A 1 76 ? -12.805 45.25 -2.736 1 93.44 76 PRO A C 1
ATOM 533 O O . PRO A 1 76 ? -13.633 45.938 -2.127 1 93.44 76 PRO A O 1
ATOM 536 N N . ASN A 1 77 ? -13.164 44.25 -3.48 1 91.5 77 ASN A N 1
ATOM 537 C CA . ASN A 1 77 ? -14.562 44.062 -3.83 1 91.5 77 ASN A CA 1
ATOM 538 C C . ASN A 1 77 ? -15.188 42.938 -3.018 1 91.5 77 ASN A C 1
ATOM 540 O O . ASN A 1 77 ? -16.328 42.531 -3.266 1 91.5 77 ASN A O 1
ATOM 544 N N . GLN A 1 78 ? -14.484 42.344 -2.123 1 93.56 78 GLN A N 1
ATOM 545 C CA . GLN A 1 78 ? -15 41.219 -1.33 1 93.56 78 GLN A CA 1
ATOM 546 C C . GLN A 1 78 ? -14.984 41.562 0.159 1 93.56 78 GLN A C 1
ATOM 548 O O . GLN A 1 78 ? -14.281 42.469 0.588 1 93.56 78 GLN A O 1
ATOM 553 N N . ASP A 1 79 ? -15.805 40.812 0.875 1 94.81 79 ASP A N 1
ATOM 554 C CA . ASP A 1 79 ? -15.945 41 2.316 1 94.81 79 ASP A CA 1
ATOM 555 C C . ASP A 1 79 ? -15.227 39.875 3.082 1 94.81 79 ASP A C 1
ATOM 557 O O . ASP A 1 79 ? -15.523 38.719 2.898 1 94.81 79 ASP A O 1
ATOM 561 N N . PRO A 1 80 ? -14.305 40.25 3.943 1 96.56 80 PRO A N 1
ATOM 562 C CA . PRO A 1 80 ? -13.617 39.219 4.75 1 96.56 80 PRO A CA 1
ATOM 563 C C . PRO A 1 80 ? -14.594 38.344 5.52 1 96.56 80 PRO A C 1
ATOM 565 O O . PRO A 1 80 ? -14.281 37.188 5.801 1 96.56 80 PRO A O 1
ATOM 568 N N . ALA A 1 81 ? -15.75 38.844 5.828 1 96.5 81 ALA A N 1
ATOM 569 C CA . ALA A 1 81 ? -16.75 38.031 6.504 1 96.5 81 ALA A CA 1
ATOM 570 C C . ALA A 1 81 ? -17.234 36.906 5.602 1 96.5 81 ALA A C 1
ATOM 572 O O . ALA A 1 81 ? -17.531 35.812 6.082 1 96.5 81 ALA A O 1
ATOM 573 N N . ASP A 1 82 ? -17.344 37.156 4.332 1 95.5 82 ASP A N 1
ATOM 574 C CA . ASP A 1 82 ? -17.719 36.125 3.381 1 95.5 82 ASP A CA 1
ATOM 575 C C . ASP A 1 82 ? -16.625 35.062 3.295 1 95.5 82 ASP A C 1
ATOM 577 O O . ASP A 1 82 ? -16.938 33.875 3.121 1 95.5 82 ASP A O 1
ATOM 581 N N . TYR A 1 83 ? -15.43 35.5 3.316 1 96.12 83 TYR A N 1
ATOM 582 C CA . TYR A 1 83 ? -14.305 34.594 3.354 1 96.12 83 TYR A CA 1
ATOM 583 C C . TYR A 1 83 ? -14.398 33.656 4.57 1 96.12 83 TYR A C 1
ATOM 585 O O . TYR A 1 83 ? -14.25 32.438 4.449 1 96.12 83 TYR A O 1
ATOM 593 N N . ALA A 1 84 ? -14.641 34.219 5.723 1 96.94 84 ALA A N 1
ATOM 594 C CA . ALA A 1 84 ? -14.766 33.438 6.949 1 96.94 84 ALA A CA 1
ATOM 595 C C . ALA A 1 84 ? -15.906 32.438 6.844 1 96.94 84 ALA A C 1
ATOM 597 O O . ALA A 1 84 ? -15.805 31.312 7.352 1 96.94 84 ALA A O 1
ATOM 598 N N . ARG A 1 85 ? -17.062 32.844 6.215 1 95.69 85 ARG A N 1
ATOM 599 C CA . ARG A 1 85 ? -18.188 31.953 5.992 1 95.69 85 ARG A CA 1
ATOM 600 C C . ARG A 1 85 ? -17.781 30.766 5.125 1 95.69 85 ARG A C 1
ATOM 602 O O . ARG A 1 85 ? -18.141 29.625 5.418 1 95.69 85 ARG A O 1
ATOM 609 N N . MET A 1 86 ? -17.094 31.062 4.094 1 95.31 86 MET A N 1
ATOM 610 C CA . MET A 1 86 ? -16.641 30.016 3.174 1 95.31 86 MET A CA 1
ATOM 611 C C . MET A 1 86 ? -15.711 29.031 3.873 1 95.31 86 MET A C 1
ATOM 613 O O . MET A 1 86 ? -15.844 27.828 3.705 1 95.31 86 MET A O 1
ATOM 617 N N . VAL A 1 87 ? -14.773 29.531 4.672 1 96.94 87 VAL A N 1
ATOM 618 C CA . VAL A 1 87 ? -13.836 28.688 5.406 1 96.94 87 VAL A CA 1
ATOM 619 C C . VAL A 1 87 ? -14.602 27.766 6.359 1 96.94 87 VAL A C 1
ATOM 621 O O . VAL A 1 87 ? -14.305 26.578 6.457 1 96.94 87 VAL A O 1
ATOM 624 N N . SER A 1 88 ? -15.531 28.375 7.051 1 96.56 88 SER A N 1
ATOM 625 C CA . SER A 1 88 ? -16.344 27.594 7.992 1 96.56 88 SER A CA 1
ATOM 626 C C . SER A 1 88 ? -17.094 26.484 7.285 1 96.56 88 SER A C 1
ATOM 628 O O . SER A 1 88 ? -17.141 25.344 7.773 1 96.56 88 SER A O 1
ATOM 630 N N . ASN A 1 89 ? -17.688 26.797 6.172 1 96.19 89 ASN A N 1
ATOM 631 C CA . ASN A 1 89 ? -18.438 25.781 5.438 1 96.19 89 ASN A CA 1
ATOM 632 C C . ASN A 1 89 ? -17.516 24.656 4.949 1 96.19 89 ASN A C 1
ATOM 634 O O . ASN A 1 89 ? -17.875 23.484 5.039 1 96.19 89 ASN A O 1
ATOM 638 N N . ASP A 1 90 ? -16.406 25.031 4.406 1 96.5 90 ASP A N 1
ATOM 639 C CA . ASP A 1 90 ? -15.477 24.031 3.877 1 96.5 90 ASP A CA 1
ATOM 640 C C . ASP A 1 90 ? -15 23.094 4.977 1 96.5 90 ASP A C 1
ATOM 642 O O . ASP A 1 90 ? -14.648 21.938 4.703 1 96.5 90 ASP A O 1
ATOM 646 N N . LEU A 1 91 ? -15 23.594 6.199 1 97.69 91 LEU A N 1
ATOM 647 C CA . LEU A 1 91 ? -14.562 22.797 7.34 1 97.69 91 LEU A CA 1
ATOM 648 C C . LEU A 1 91 ? -15.758 22.281 8.141 1 97.69 91 LEU A C 1
ATOM 650 O O . LEU A 1 91 ? -15.656 22.094 9.352 1 97.69 91 LEU A O 1
ATOM 654 N N . MET A 1 92 ? -16.859 22.203 7.492 1 96.94 92 MET A N 1
ATOM 655 C CA . MET A 1 92 ? -18.078 21.562 7.984 1 96.94 92 MET A CA 1
ATOM 656 C C . MET A 1 92 ? -18.609 22.281 9.219 1 96.94 92 MET A C 1
ATOM 658 O O . MET A 1 92 ? -19.094 21.641 10.156 1 96.94 92 MET A O 1
ATOM 662 N N . GLY A 1 93 ? -18.359 23.516 9.344 1 95.88 93 GLY A N 1
ATOM 663 C CA . GLY A 1 93 ? -19.062 24.375 10.273 1 95.88 93 GLY A CA 1
ATOM 664 C C . GLY A 1 93 ? -18.297 24.625 11.555 1 95.88 93 GLY A C 1
ATOM 665 O O . GLY A 1 93 ? -18.672 25.484 12.359 1 95.88 93 GLY A O 1
ATOM 666 N N . ILE A 1 94 ? -17.219 23.969 11.805 1 97.38 94 ILE A N 1
ATOM 667 C CA . ILE A 1 94 ? -16.531 24.109 13.086 1 97.38 94 ILE A CA 1
ATOM 668 C C . ILE A 1 94 ? -15.195 24.828 12.875 1 97.38 94 ILE A C 1
ATOM 670 O O . ILE A 1 94 ? -14.172 24.188 12.617 1 97.38 94 ILE A O 1
ATOM 674 N N . THR A 1 95 ? -15.188 26.094 13.062 1 97.44 95 THR A N 1
ATOM 675 C CA . THR A 1 95 ? -13.992 26.938 12.938 1 97.44 95 THR A CA 1
ATOM 676 C C . THR A 1 95 ? -14.055 28.094 13.93 1 97.44 95 THR A C 1
ATOM 678 O O . THR A 1 95 ? -15.117 28.422 14.438 1 97.44 95 THR A O 1
ATOM 681 N N . ARG A 1 96 ? -12.938 28.578 14.258 1 98.19 96 ARG A N 1
ATOM 682 C CA . ARG A 1 96 ? -12.789 29.875 14.922 1 98.19 96 ARG A CA 1
ATOM 683 C C . ARG A 1 96 ? -12.945 31.016 13.938 1 98.19 96 ARG A C 1
ATOM 685 O O . ARG A 1 96 ? -11.977 31.422 13.281 1 98.19 96 ARG A O 1
ATOM 692 N N . ASP A 1 97 ? -14.117 31.641 13.938 1 97.62 97 ASP A N 1
ATOM 693 C CA . ASP A 1 97 ? -14.43 32.719 12.992 1 97.62 97 ASP A CA 1
ATOM 694 C C . ASP A 1 97 ? -13.555 33.938 13.258 1 97.62 97 ASP A C 1
ATOM 696 O O . ASP A 1 97 ? -13.219 34.656 12.328 1 97.62 97 ASP A O 1
ATOM 700 N N . ASP A 1 98 ? -13.227 34.156 14.508 1 98.31 98 ASP A N 1
ATOM 701 C CA . ASP A 1 98 ? -12.398 35.312 14.844 1 98.31 98 ASP A CA 1
ATOM 702 C C . ASP A 1 98 ? -11.039 35.25 14.156 1 98.31 98 ASP A C 1
ATOM 704 O O . ASP A 1 98 ? -10.562 36.25 13.609 1 98.31 98 ASP A O 1
ATOM 708 N N . LEU A 1 99 ? -10.469 34.062 14.156 1 98.5 99 LEU A N 1
ATOM 709 C CA . LEU A 1 99 ? -9.164 33.875 13.531 1 98.5 99 LEU A CA 1
ATOM 710 C C . LEU A 1 99 ? -9.266 34 12.008 1 98.5 99 LEU A C 1
ATOM 712 O O . LEU A 1 99 ? -8.43 34.656 11.383 1 98.5 99 LEU A O 1
ATOM 716 N N . ALA A 1 100 ? -10.281 33.344 11.383 1 97.81 100 ALA A N 1
ATOM 717 C CA . ALA A 1 100 ? -10.461 33.406 9.93 1 97.81 100 ALA A CA 1
ATOM 718 C C . ALA A 1 100 ? -10.742 34.812 9.461 1 97.81 100 ALA A C 1
ATOM 720 O O . ALA A 1 100 ? -10.188 35.281 8.461 1 97.81 100 ALA A O 1
ATOM 721 N N . TYR A 1 101 ? -11.602 35.469 10.164 1 98.06 101 TYR A N 1
ATOM 722 C CA . TYR A 1 101 ? -11.938 36.844 9.805 1 98.06 101 TYR A CA 1
ATOM 723 C C . TYR A 1 101 ? -10.719 37.75 9.938 1 98.06 101 TYR A C 1
ATOM 725 O O . TYR A 1 101 ? -10.461 38.594 9.062 1 98.06 101 TYR A O 1
ATOM 733 N N . ASP A 1 102 ? -10.07 37.625 11.055 1 98.06 102 ASP A N 1
ATOM 734 C CA . ASP A 1 102 ? -8.891 38.469 11.297 1 98.06 102 ASP A CA 1
ATOM 735 C C . ASP A 1 102 ? -7.848 38.281 10.203 1 98.06 102 ASP A C 1
ATOM 737 O O . ASP A 1 102 ? -7.215 39.219 9.758 1 98.06 102 ASP A O 1
ATOM 741 N N . LEU A 1 103 ? -7.602 37.062 9.797 1 98.06 103 LEU A N 1
ATOM 742 C CA . LEU A 1 103 ? -6.703 36.781 8.68 1 98.06 103 LEU A CA 1
ATOM 743 C C . LEU A 1 103 ? -7.199 37.438 7.402 1 98.06 103 LEU A C 1
ATOM 745 O O . LEU A 1 103 ? -6.426 38.094 6.699 1 98.06 103 LEU A O 1
ATOM 749 N N . GLY A 1 104 ? -8.484 37.344 7.109 1 97.81 104 GLY A N 1
ATOM 750 C CA . GLY A 1 104 ? -9.078 37.875 5.902 1 97.81 104 GLY A CA 1
ATOM 751 C C . GLY A 1 104 ? -8.945 39.375 5.805 1 97.81 104 GLY A C 1
ATOM 752 O O . GLY A 1 104 ? -8.734 39.938 4.715 1 97.81 104 GLY A O 1
ATOM 753 N N . ARG A 1 105 ? -9.055 40.062 6.926 1 97.81 105 ARG A N 1
ATOM 754 C CA . ARG A 1 105 ? -9.039 41.531 6.887 1 97.81 105 ARG A CA 1
ATOM 755 C C . ARG A 1 105 ? -7.609 42.031 6.789 1 97.81 105 ARG A C 1
ATOM 757 O O . ARG A 1 105 ? -7.395 43.25 6.566 1 97.81 105 ARG A O 1
ATOM 764 N N . ASN A 1 106 ? -6.641 41.125 6.918 1 98.06 106 ASN A N 1
ATOM 765 C CA . ASN A 1 106 ? -5.258 41.594 6.945 1 98.06 106 ASN A CA 1
ATOM 766 C C . ASN A 1 106 ? -4.441 41 5.797 1 98.06 106 ASN A C 1
ATOM 768 O O . ASN A 1 106 ? -3.363 41.5 5.477 1 98.06 106 ASN A O 1
ATOM 772 N N . VAL A 1 107 ? -4.824 39.969 5.098 1 98.62 107 VAL A N 1
ATOM 773 C CA . VAL A 1 107 ? -4.02 39.125 4.207 1 98.62 107 VAL A CA 1
ATOM 774 C C . VAL A 1 107 ? -3.629 39.938 2.967 1 98.62 107 VAL A C 1
ATOM 776 O O . VAL A 1 107 ? -2.545 39.75 2.412 1 98.62 107 VAL A O 1
ATOM 779 N N . ASP A 1 108 ? -4.391 40.875 2.521 1 98.31 108 ASP A N 1
ATOM 780 C CA . ASP A 1 108 ? -4.125 41.625 1.297 1 98.31 108 ASP A CA 1
ATOM 781 C C . ASP A 1 108 ? -2.814 42.406 1.403 1 98.31 108 ASP A C 1
ATOM 783 O O . ASP A 1 108 ? -2.096 42.562 0.414 1 98.31 108 ASP A O 1
ATOM 787 N N . ASP A 1 109 ? -2.516 42.906 2.576 1 98 109 ASP A N 1
ATOM 788 C CA . ASP A 1 109 ? -1.268 43.656 2.773 1 98 109 ASP A CA 1
ATOM 789 C C . ASP A 1 109 ? -0.062 42.781 2.424 1 98 109 ASP A C 1
ATOM 791 O O . ASP A 1 109 ? 0.904 43.25 1.827 1 98 109 ASP A O 1
ATOM 795 N N . SER A 1 110 ? -0.083 41.531 2.854 1 98.44 110 SER A N 1
ATOM 796 C CA . SER A 1 110 ? 0.996 40.625 2.529 1 98.44 110 SER A CA 1
ATOM 797 C C . SER A 1 110 ? 1.114 40.406 1.022 1 98.44 110 SER A C 1
ATOM 799 O O . SER A 1 110 ? 2.219 40.406 0.476 1 98.44 110 SER A O 1
ATOM 801 N N . VAL A 1 111 ? -0.005 40.219 0.35 1 98.44 111 VAL A N 1
ATOM 802 C CA . VAL A 1 111 ? 0.002 40 -1.09 1 98.44 111 VAL A CA 1
ATOM 803 C C . VAL A 1 111 ? 0.572 41.219 -1.808 1 98.44 111 VAL A C 1
ATOM 805 O O . VAL A 1 111 ? 1.334 41.062 -2.768 1 98.44 111 VAL A O 1
ATOM 808 N N . HIS A 1 112 ? 0.207 42.406 -1.34 1 98.12 112 HIS A N 1
ATOM 809 C CA . HIS A 1 112 ? 0.751 43.625 -1.908 1 98.12 112 HIS A CA 1
ATOM 810 C C . HIS A 1 112 ? 2.266 43.688 -1.746 1 98.12 112 HIS A C 1
ATOM 812 O O . HIS A 1 112 ? 2.977 44.125 -2.656 1 98.12 112 HIS A O 1
ATOM 818 N N . LEU A 1 113 ? 2.73 43.281 -0.63 1 98.12 113 LEU A N 1
ATOM 819 C CA . LEU A 1 113 ? 4.168 43.219 -0.393 1 98.12 113 LEU A CA 1
ATOM 820 C C . LEU A 1 113 ? 4.844 42.25 -1.361 1 98.12 113 LEU A C 1
ATOM 822 O O . LEU A 1 113 ? 5.902 42.562 -1.916 1 98.12 113 LEU A O 1
ATOM 826 N N . PHE A 1 114 ? 4.219 41.062 -1.547 1 98 114 PHE A N 1
ATOM 827 C CA . PHE A 1 114 ? 4.793 40.094 -2.459 1 98 114 PHE A CA 1
ATOM 828 C C . PHE A 1 114 ? 5.008 40.688 -3.842 1 98 114 PHE A C 1
ATOM 830 O O . PHE A 1 114 ? 6.059 40.5 -4.453 1 98 114 PHE A O 1
ATOM 837 N N . GLU A 1 115 ? 3.986 41.312 -4.262 1 96.75 115 GLU A N 1
ATOM 838 C CA . GLU A 1 115 ? 4.078 41.938 -5.578 1 96.75 115 GLU A CA 1
ATOM 839 C C . GLU A 1 115 ? 5.141 43.031 -5.602 1 96.75 115 GLU A C 1
ATOM 841 O O . GLU A 1 115 ? 5.891 43.156 -6.57 1 96.75 115 GLU A O 1
ATOM 846 N N . GLU A 1 116 ? 5.172 43.844 -4.625 1 96.25 116 GLU A N 1
ATOM 847 C CA . GLU A 1 116 ? 6.164 44.906 -4.52 1 96.25 116 GLU A CA 1
ATOM 848 C C . GLU A 1 116 ? 7.582 44.344 -4.531 1 96.25 116 GLU A C 1
ATOM 850 O O . GLU A 1 116 ? 8.5 44.969 -5.055 1 96.25 116 GLU A O 1
ATOM 855 N N . TRP A 1 117 ? 7.727 43.188 -3.914 1 97.06 117 TRP A N 1
ATOM 856 C CA . TRP A 1 117 ? 9.039 42.562 -3.832 1 97.06 117 TRP A CA 1
ATOM 857 C C . TRP A 1 117 ? 9.414 41.906 -5.156 1 97.06 117 TRP A C 1
ATOM 859 O O . TRP A 1 117 ? 10.547 41.438 -5.328 1 97.06 117 TRP A O 1
ATOM 869 N N . GLY A 1 118 ? 8.438 41.781 -6.07 1 94.5 118 GLY A N 1
ATOM 870 C CA . GLY A 1 118 ? 8.797 41.312 -7.402 1 94.5 118 GLY A CA 1
ATOM 871 C C . GLY A 1 118 ? 8.023 40.062 -7.836 1 94.5 118 GLY A C 1
ATOM 872 O O . GLY A 1 118 ? 8.328 39.5 -8.883 1 94.5 118 GLY A O 1
ATOM 873 N N . LEU A 1 119 ? 7.043 39.656 -7.098 1 95.62 119 LEU A N 1
ATOM 874 C CA . LEU A 1 119 ? 6.246 38.5 -7.516 1 95.62 119 LEU A CA 1
ATOM 875 C C . LEU A 1 119 ? 5.336 38.844 -8.688 1 95.62 119 LEU A C 1
ATOM 877 O O . LEU A 1 119 ? 4.5 39.75 -8.57 1 95.62 119 LEU A O 1
ATOM 881 N N . PRO A 1 120 ? 5.484 38.156 -9.805 1 93.12 120 PRO A N 1
ATOM 882 C CA . PRO A 1 120 ? 4.602 38.469 -10.93 1 93.12 120 PRO A CA 1
ATOM 883 C C . PRO A 1 120 ? 3.17 38 -10.711 1 93.12 120 PRO A C 1
ATOM 885 O O . PRO A 1 120 ? 2.939 36.781 -10.57 1 93.12 120 PRO A O 1
ATOM 888 N N . ILE A 1 121 ? 2.254 38.844 -10.688 1 95.44 121 ILE A N 1
ATOM 889 C CA . ILE A 1 121 ? 0.841 38.531 -10.516 1 95.44 121 ILE A CA 1
ATOM 890 C C . ILE A 1 121 ? 0.083 38.844 -11.805 1 95.44 121 ILE A C 1
ATOM 892 O O . ILE A 1 121 ? 0.246 39.938 -12.375 1 95.44 121 ILE A O 1
ATOM 896 N N . TRP A 1 122 ? -0.72 37.906 -12.219 1 92 122 TRP A N 1
ATOM 897 C CA . TRP A 1 122 ? -1.498 38.094 -13.438 1 92 122 TRP A CA 1
ATOM 898 C C . TRP A 1 122 ? -2.512 39.219 -13.25 1 92 122 TRP A C 1
ATOM 900 O O . TRP A 1 122 ? -3.064 39.406 -12.164 1 92 122 TRP A O 1
ATOM 910 N N . LYS A 1 123 ? -2.707 40.031 -14.406 1 94.12 123 LYS A N 1
ATOM 911 C CA . LYS A 1 123 ? -3.66 41.125 -14.375 1 94.12 123 LYS A CA 1
ATOM 912 C C . LYS A 1 123 ? -4.648 41.031 -15.531 1 94.12 123 LYS A C 1
ATOM 914 O O . LYS A 1 123 ? -4.316 40.531 -16.609 1 94.12 123 LYS A O 1
ATOM 919 N N . THR A 1 124 ? -5.844 41.438 -15.18 1 91.31 124 THR A N 1
ATOM 920 C CA . THR A 1 124 ? -6.793 41.719 -16.25 1 91.31 124 THR A CA 1
ATOM 921 C C . THR A 1 124 ? -6.723 43.188 -16.641 1 91.31 124 THR A C 1
ATOM 923 O O . THR A 1 124 ? -6.922 44.094 -15.805 1 91.31 124 THR A O 1
ATOM 926 N N . VAL A 1 125 ? -6.41 43.469 -17.906 1 91.19 125 VAL A N 1
ATOM 927 C CA . VAL A 1 125 ? -6.312 44.812 -18.438 1 91.19 125 VAL A CA 1
ATOM 928 C C . VAL A 1 125 ? -7.25 44.969 -19.625 1 91.19 125 VAL A C 1
ATOM 930 O O . VAL A 1 125 ? -7.152 44.219 -20.609 1 91.19 125 VAL A O 1
ATOM 933 N N . ASN A 1 126 ? -8.219 45.875 -19.562 1 87.75 126 ASN A N 1
ATOM 934 C CA . ASN A 1 126 ? -9.195 46.125 -20.609 1 87.75 126 ASN A CA 1
ATOM 935 C C . ASN A 1 126 ? -9.898 44.844 -21.047 1 87.75 126 ASN A C 1
ATOM 937 O O . ASN A 1 126 ? -10.008 44.562 -22.234 1 87.75 126 ASN A O 1
ATOM 941 N N . GLY A 1 127 ? -10.164 44 -20.078 1 82.5 127 GLY A N 1
ATOM 942 C CA . GLY A 1 127 ? -10.953 42.781 -20.328 1 82.5 127 GLY A CA 1
ATOM 943 C C . GLY A 1 127 ? -10.117 41.625 -20.781 1 82.5 127 GLY A C 1
ATOM 944 O O . GLY A 1 127 ? -10.641 40.5 -20.969 1 82.5 127 GLY A O 1
ATOM 945 N N . GLU A 1 128 ? -8.805 41.812 -20.906 1 82.94 128 GLU A N 1
ATOM 946 C CA . GLU A 1 128 ? -7.902 40.75 -21.359 1 82.94 128 GLU A CA 1
ATOM 947 C C . GLU A 1 128 ? -6.973 40.312 -20.234 1 82.94 128 GLU A C 1
ATOM 949 O O . GLU A 1 128 ? -6.512 41.156 -19.438 1 82.94 128 GLU A O 1
ATOM 954 N N . ARG A 1 129 ? -6.68 39 -20.297 1 85.75 129 ARG A N 1
ATOM 955 C CA . ARG A 1 129 ? -5.812 38.438 -19.266 1 85.75 129 ARG A CA 1
ATOM 956 C C . ARG A 1 129 ? -4.348 38.469 -19.703 1 85.75 129 ARG A C 1
ATOM 958 O O . ARG A 1 129 ? -4.012 38.094 -20.812 1 85.75 129 ARG A O 1
ATOM 965 N N . PHE A 1 130 ? -3.518 38.938 -18.734 1 86 130 PHE A N 1
ATOM 966 C CA . PHE A 1 130 ? -2.084 39 -19 1 86 130 PHE A CA 1
ATOM 967 C C . PHE A 1 130 ? -1.307 38.344 -17.844 1 86 130 PHE A C 1
ATOM 969 O O . PHE A 1 130 ? -1.667 38.5 -16.688 1 86 130 PHE A O 1
ATOM 976 N N . ASP A 1 131 ? -0.219 37.656 -18.266 1 83.5 131 ASP A N 1
ATOM 977 C CA . ASP A 1 131 ? 0.637 37.062 -17.234 1 83.5 131 ASP A CA 1
ATOM 978 C C . ASP A 1 131 ? 1.444 38.156 -16.516 1 83.5 131 ASP A C 1
ATOM 980 O O . ASP A 1 131 ? 1.351 39.312 -16.844 1 83.5 131 ASP A O 1
ATOM 984 N N . GLY A 1 132 ? 2.186 37.719 -15.508 1 78.75 132 GLY A N 1
ATOM 985 C CA . GLY A 1 132 ? 2.867 38.625 -14.594 1 78.75 132 GLY A CA 1
ATOM 986 C C . GLY A 1 132 ? 3.963 39.406 -15.266 1 78.75 132 GLY A C 1
ATOM 987 O O . GLY A 1 132 ? 4.344 40.5 -14.773 1 78.75 132 GLY A O 1
ATOM 988 N N . ALA A 1 133 ? 4.355 38.969 -16.375 1 78.88 133 ALA A N 1
ATOM 989 C CA . ALA A 1 133 ? 5.469 39.656 -17.031 1 78.88 133 ALA A CA 1
ATOM 990 C C . ALA A 1 133 ? 4.965 40.656 -18.094 1 78.88 133 ALA A C 1
ATOM 992 O O . ALA A 1 133 ? 5.648 41.625 -18.422 1 78.88 133 ALA A O 1
ATOM 993 N N . THR A 1 134 ? 3.803 40.5 -18.516 1 84.94 134 THR A N 1
ATOM 994 C CA . THR A 1 134 ? 3.389 41.219 -19.719 1 84.94 134 THR A CA 1
ATOM 995 C C . THR A 1 134 ? 2.477 42.375 -19.391 1 84.94 134 THR A C 1
ATOM 997 O O . THR A 1 134 ? 2.438 43.375 -20.109 1 84.94 134 THR A O 1
ATOM 1000 N N . TRP A 1 135 ? 1.764 42.344 -18.312 1 88.06 135 TRP A N 1
ATOM 1001 C CA . TRP A 1 135 ? 0.691 43.312 -18.062 1 88.06 135 TRP A CA 1
ATOM 1002 C C . TRP A 1 135 ? 1.245 44.719 -17.906 1 88.06 135 TRP A C 1
ATOM 1004 O O . TRP A 1 135 ? 0.564 45.688 -18.234 1 88.06 135 TRP A O 1
ATOM 1014 N N . PRO A 1 136 ? 2.434 44.938 -17.406 1 86.44 136 PRO A N 1
ATOM 1015 C CA . PRO A 1 136 ? 2.912 46.312 -17.297 1 86.44 136 PRO A CA 1
ATOM 1016 C C . PRO A 1 136 ? 2.982 47.031 -18.641 1 86.44 136 PRO A C 1
ATOM 1018 O O . PRO A 1 136 ? 2.693 48.219 -18.734 1 86.44 136 PRO A O 1
ATOM 1021 N N . LYS A 1 137 ? 3.355 46.281 -19.672 1 89.25 137 LYS A N 1
ATOM 1022 C CA . LYS A 1 137 ? 3.467 46.844 -21.031 1 89.25 137 LYS A CA 1
ATOM 1023 C C . LYS A 1 137 ? 2.092 47.156 -21.609 1 89.25 137 LYS A C 1
ATOM 1025 O O . LYS A 1 137 ? 1.973 48 -22.516 1 89.25 137 LYS A O 1
ATOM 1030 N N . GLU A 1 138 ? 1.18 46.625 -21.047 1 90 138 GLU A N 1
ATOM 1031 C CA . GLU A 1 138 ? -0.178 46.781 -21.547 1 90 138 GLU A CA 1
ATOM 1032 C C . GLU A 1 138 ? -0.941 47.844 -20.75 1 90 138 GLU A C 1
ATOM 1034 O O . GLU A 1 138 ? -2.148 48.031 -20.938 1 90 138 GLU A O 1
ATOM 1039 N N . GLY A 1 139 ? -0.264 48.5 -19.844 1 90 139 GLY A N 1
ATOM 1040 C CA . GLY A 1 139 ? -0.865 49.594 -19.094 1 90 139 GLY A CA 1
ATOM 1041 C C . GLY A 1 139 ? -1.505 49.156 -17.797 1 90 139 GLY A C 1
ATOM 1042 O O . GLY A 1 139 ? -2.311 49.875 -17.203 1 90 139 GLY A O 1
ATOM 1043 N N . GLY A 1 140 ? -1.21 48 -17.297 1 91.38 140 GLY A N 1
ATOM 1044 C CA . GLY A 1 140 ? -1.734 47.5 -16.047 1 91.38 140 GLY A CA 1
ATOM 1045 C C . GLY A 1 140 ? -1.121 48.188 -14.836 1 91.38 140 GLY A C 1
ATOM 1046 O O . GLY A 1 140 ? -0.214 49 -14.977 1 91.38 140 GLY A O 1
ATOM 1047 N N . LYS A 1 141 ? -1.727 47.906 -13.664 1 93.75 141 LYS A N 1
ATOM 1048 C CA . LYS A 1 141 ? -1.268 48.5 -12.406 1 93.75 141 LYS A CA 1
ATOM 1049 C C . LYS A 1 141 ? -1.049 47.406 -11.344 1 93.75 141 LYS A C 1
ATOM 1051 O O . LYS A 1 141 ? -1.549 46.281 -11.477 1 93.75 141 LYS A O 1
ATOM 1056 N N . LEU A 1 142 ? -0.277 47.844 -10.398 1 95.06 142 LEU A N 1
ATOM 1057 C CA . LEU A 1 142 ? -0.12 46.969 -9.234 1 95.06 142 LEU A CA 1
ATOM 1058 C C . LEU A 1 142 ? -1.444 46.812 -8.492 1 95.06 142 LEU A C 1
ATOM 1060 O O . LEU A 1 142 ? -2.328 47.656 -8.602 1 95.06 142 LEU A O 1
ATOM 1064 N N . LEU A 1 143 ? -1.519 45.688 -7.75 1 96.38 143 LEU A N 1
ATOM 1065 C CA . LEU A 1 143 ? -2.736 45.469 -6.98 1 96.38 143 LEU A CA 1
ATOM 1066 C C . LEU A 1 143 ? -3.021 46.625 -6.043 1 96.38 143 LEU A C 1
ATOM 1068 O O . LEU A 1 143 ? -4.156 47.094 -5.965 1 96.38 143 LEU A O 1
ATOM 1072 N N . LYS A 1 144 ? -1.993 47.125 -5.34 1 94.88 144 LYS A N 1
ATOM 1073 C CA . LYS A 1 144 ? -2.154 48.188 -4.352 1 94.88 144 LYS A CA 1
ATOM 1074 C C . LYS A 1 144 ? -2.623 49.469 -5.004 1 94.88 144 LYS A C 1
ATOM 1076 O O . LYS A 1 144 ? -3.205 50.344 -4.344 1 94.88 144 LYS A O 1
ATOM 1081 N N . ASP A 1 145 ? -2.418 49.594 -6.309 1 94.88 145 ASP A N 1
ATOM 1082 C CA . ASP A 1 145 ? -2.783 50.812 -7.055 1 94.88 145 ASP A CA 1
ATOM 1083 C C . ASP A 1 145 ? -4.098 50.594 -7.809 1 94.88 145 ASP A C 1
ATOM 1085 O O . ASP A 1 145 ? -4.453 51.406 -8.672 1 94.88 145 ASP A O 1
ATOM 1089 N N . GLY A 1 146 ? -4.703 49.5 -7.559 1 92.62 146 GLY A N 1
ATOM 1090 C CA . GLY A 1 146 ? -6.027 49.281 -8.117 1 92.62 146 GLY A CA 1
ATOM 1091 C C . GLY A 1 146 ? -6.023 48.312 -9.289 1 92.62 146 GLY A C 1
ATOM 1092 O O . GLY A 1 146 ? -7.02 48.219 -10.008 1 92.62 146 GLY A O 1
ATOM 1093 N N . GLY A 1 147 ? -4.949 47.656 -9.547 1 94.44 147 GLY A N 1
ATOM 1094 C CA . GLY A 1 147 ? -4.926 46.656 -10.609 1 94.44 147 GLY A CA 1
ATOM 1095 C C . GLY A 1 147 ? -5.859 45.5 -10.352 1 94.44 147 GLY A C 1
ATOM 1096 O O . GLY A 1 147 ? -6.016 45.062 -9.203 1 94.44 147 GLY A O 1
ATOM 1097 N N . ASP A 1 148 ? -6.445 45 -11.469 1 94.38 148 ASP A N 1
ATOM 1098 C CA . ASP A 1 148 ? -7.371 43.875 -11.359 1 94.38 148 ASP A CA 1
ATOM 1099 C C . ASP A 1 148 ? -6.652 42.531 -11.594 1 94.38 148 ASP A C 1
ATOM 1101 O O . ASP A 1 148 ? -6.191 42.25 -12.703 1 94.38 148 ASP A O 1
ATOM 1105 N N . PRO A 1 149 ? -6.598 41.75 -10.57 1 95.38 149 PRO A N 1
ATOM 1106 C CA . PRO A 1 149 ? -5.922 40.438 -10.773 1 95.38 149 PRO A CA 1
ATOM 1107 C C . PRO A 1 149 ? -6.77 39.469 -11.57 1 95.38 149 PRO A C 1
ATOM 1109 O O . PRO A 1 149 ? -7.996 39.594 -11.609 1 95.38 149 PRO A O 1
ATOM 1112 N N . VAL A 1 150 ? -6.148 38.5 -12.242 1 90.06 150 VAL A N 1
ATOM 1113 C CA . VAL A 1 150 ? -6.852 37.375 -12.812 1 90.06 150 VAL A CA 1
ATOM 1114 C C . VAL A 1 150 ? -7.207 36.375 -11.703 1 90.06 150 VAL A C 1
ATOM 1116 O O . VAL A 1 150 ? -6.32 35.844 -11.039 1 90.06 150 VAL A O 1
ATOM 1119 N N . ARG A 1 151 ? -8.445 36.094 -11.523 1 90.06 151 ARG A N 1
ATOM 1120 C CA . ARG A 1 151 ? -8.914 35.219 -10.469 1 90.06 151 ARG A CA 1
ATOM 1121 C C . ARG A 1 151 ? -9.211 33.812 -11.023 1 90.06 151 ARG A C 1
ATOM 1123 O O . ARG A 1 151 ? -9.836 33.688 -12.07 1 90.06 151 ARG A O 1
ATOM 1130 N N . SER A 1 152 ? -8.734 32.844 -10.406 1 84.44 152 SER A N 1
ATOM 1131 C CA . SER A 1 152 ? -9.109 31.469 -10.695 1 84.44 152 SER A CA 1
ATOM 1132 C C . SER A 1 152 ? -10.25 31 -9.797 1 84.44 152 SER A C 1
ATOM 1134 O O . SER A 1 152 ? -10.898 29.984 -10.086 1 84.44 152 SER A O 1
ATOM 1136 N N . GLY A 1 153 ? -10.547 31.656 -8.766 1 86.75 153 GLY A N 1
ATOM 1137 C CA . GLY A 1 153 ? -11.656 31.547 -7.832 1 86.75 153 GLY A CA 1
ATOM 1138 C C . GLY A 1 153 ? -11.93 32.844 -7.078 1 86.75 153 GLY A C 1
ATOM 1139 O O . GLY A 1 153 ? -11.172 33.781 -7.184 1 86.75 153 GLY A O 1
ATOM 1140 N N . LYS A 1 154 ? -12.961 32.75 -6.336 1 89.81 154 LYS A N 1
ATOM 1141 C CA . LYS A 1 154 ? -13.375 33.969 -5.629 1 89.81 154 LYS A CA 1
ATOM 1142 C C . LYS A 1 154 ? -12.234 34.531 -4.773 1 89.81 154 LYS A C 1
ATOM 1144 O O . LYS A 1 154 ? -12.078 35.75 -4.641 1 89.81 154 LYS A O 1
ATOM 1149 N N . TRP A 1 155 ? -11.438 33.656 -4.25 1 94.38 155 TRP A N 1
ATOM 1150 C CA . TRP A 1 155 ? -10.43 34.062 -3.279 1 94.38 155 TRP A CA 1
ATOM 1151 C C . TRP A 1 155 ? -9.023 33.844 -3.83 1 94.38 155 TRP A C 1
ATOM 1153 O O . TRP A 1 155 ? -8.039 34.219 -3.189 1 94.38 155 TRP A O 1
ATOM 1163 N N . GLN A 1 156 ? -8.859 33.219 -5.008 1 93.25 156 GLN A N 1
ATOM 1164 C CA . GLN A 1 156 ? -7.566 32.812 -5.559 1 93.25 156 GLN A CA 1
ATOM 1165 C C . GLN A 1 156 ? -7.199 33.656 -6.77 1 93.25 156 GLN A C 1
ATOM 1167 O O . GLN A 1 156 ? -8.055 33.969 -7.609 1 93.25 156 GLN A O 1
ATOM 1172 N N . ILE A 1 157 ? -5.93 34.031 -6.832 1 93.88 157 ILE A N 1
ATOM 1173 C CA . ILE A 1 157 ? -5.473 34.812 -7.98 1 93.88 157 ILE A CA 1
ATOM 1174 C C . ILE A 1 157 ? -4.258 34.156 -8.609 1 93.88 157 ILE A C 1
ATOM 1176 O O . ILE A 1 157 ? -3.451 33.531 -7.91 1 93.88 157 ILE A O 1
ATOM 1180 N N . MET A 1 158 ? -4.082 34.25 -9.875 1 89 158 MET A N 1
ATOM 1181 C CA . MET A 1 158 ? -3.039 33.562 -10.641 1 89 158 MET A CA 1
ATOM 1182 C C . MET A 1 158 ? -1.72 34.312 -10.555 1 89 158 MET A C 1
ATOM 1184 O O . MET A 1 158 ? -1.705 35.562 -10.578 1 89 158 MET A O 1
ATOM 1188 N N . ILE A 1 159 ? -0.676 33.562 -10.453 1 91.12 159 ILE A N 1
ATOM 1189 C CA . ILE A 1 159 ? 0.658 34.156 -10.422 1 91.12 159 ILE A CA 1
ATOM 1190 C C . ILE A 1 159 ? 1.627 33.281 -11.219 1 91.12 159 ILE A C 1
ATOM 1192 O O . ILE A 1 159 ? 1.298 32.156 -11.594 1 91.12 159 ILE A O 1
ATOM 1196 N N . ASN A 1 160 ? 2.721 33.781 -11.641 1 88.31 160 ASN A N 1
ATOM 1197 C CA . ASN A 1 160 ? 3.928 33.031 -11.969 1 88.31 160 ASN A CA 1
ATOM 1198 C C . ASN A 1 160 ? 4.867 32.938 -10.773 1 88.31 160 ASN A C 1
ATOM 1200 O O . ASN A 1 160 ? 5.742 33.781 -10.586 1 88.31 160 ASN A O 1
ATOM 1204 N N . GLY A 1 161 ? 4.691 31.828 -10.039 1 88.88 161 GLY A N 1
ATOM 1205 C CA . GLY A 1 161 ? 5.316 31.797 -8.727 1 88.88 161 GLY A CA 1
ATOM 1206 C C . GLY A 1 161 ? 6.469 30.812 -8.633 1 88.88 161 GLY A C 1
ATOM 1207 O O . GLY A 1 161 ? 6.68 30.188 -7.598 1 88.88 161 GLY A O 1
ATOM 1208 N N . GLU A 1 162 ? 7.316 30.594 -9.664 1 84.25 162 GLU A N 1
ATOM 1209 C CA . GLU A 1 162 ? 8.477 29.703 -9.633 1 84.25 162 GLU A CA 1
ATOM 1210 C C . GLU A 1 162 ? 9.492 30.172 -8.586 1 84.25 162 GLU A C 1
ATOM 1212 O O . GLU A 1 162 ? 10.172 29.344 -7.973 1 84.25 162 GLU A O 1
ATOM 1217 N N . SER A 1 163 ? 9.523 31.453 -8.414 1 89.06 163 SER A N 1
ATOM 1218 C CA . SER A 1 163 ? 10.492 32.031 -7.48 1 89.06 163 SER A CA 1
ATOM 1219 C C . SER A 1 163 ? 9.797 32.625 -6.266 1 89.06 163 SER A C 1
ATOM 1221 O O . SER A 1 163 ? 10.352 33.5 -5.605 1 89.06 163 SER A O 1
ATOM 1223 N N . TYR A 1 164 ? 8.586 32.219 -6.09 1 93.44 164 TYR A N 1
ATOM 1224 C CA . TYR A 1 164 ? 7.754 32.781 -5.039 1 93.44 164 TYR A CA 1
ATOM 1225 C C . TYR A 1 164 ? 8.461 32.75 -3.693 1 93.44 164 TYR A C 1
ATOM 1227 O O . TYR A 1 164 ? 8.648 33.781 -3.047 1 93.44 164 TYR A O 1
ATOM 1235 N N . LYS A 1 165 ? 8.945 31.609 -3.26 1 94.25 165 LYS A N 1
ATOM 1236 C CA . LYS A 1 165 ? 9.578 31.453 -1.953 1 94.25 165 LYS A CA 1
ATOM 1237 C C . LYS A 1 165 ? 10.891 32.219 -1.893 1 94.25 165 LYS A C 1
ATOM 1239 O O . LYS A 1 165 ? 11.219 32.844 -0.867 1 94.25 165 LYS A O 1
ATOM 1244 N N . TRP A 1 166 ? 11.633 32.25 -2.91 1 94.69 166 TRP A N 1
ATOM 1245 C CA . TRP A 1 166 ? 12.906 32.969 -2.957 1 94.69 166 TRP A CA 1
ATOM 1246 C C . TRP A 1 166 ? 12.688 34.469 -2.732 1 94.69 166 TRP A C 1
ATOM 1248 O O . TRP A 1 166 ? 13.438 35.094 -1.988 1 94.69 166 TRP A O 1
ATOM 1258 N N . ILE A 1 167 ? 11.68 35 -3.359 1 96.06 167 ILE A N 1
ATOM 1259 C CA . ILE A 1 167 ? 11.367 36.406 -3.264 1 96.06 167 ILE A CA 1
ATOM 1260 C C . ILE A 1 167 ? 11.016 36.75 -1.821 1 96.06 167 ILE A C 1
ATOM 1262 O O . ILE A 1 167 ? 11.531 37.75 -1.271 1 96.06 167 ILE A O 1
ATOM 1266 N N . VAL A 1 168 ? 10.195 35.938 -1.247 1 97.38 168 VAL A N 1
ATOM 1267 C CA . VAL A 1 168 ? 9.711 36.219 0.105 1 97.38 168 VAL A CA 1
ATOM 1268 C C . VAL A 1 168 ? 10.852 36 1.106 1 97.38 168 VAL A C 1
ATOM 1270 O O . VAL A 1 168 ? 11.008 36.781 2.045 1 97.38 168 VAL A O 1
ATOM 1273 N N . ALA A 1 169 ? 11.625 35 0.939 1 97.12 169 ALA A N 1
ATOM 1274 C CA . ALA A 1 169 ? 12.742 34.688 1.834 1 97.12 169 ALA A CA 1
ATOM 1275 C C . ALA A 1 169 ? 13.797 35.812 1.776 1 97.12 169 ALA A C 1
ATOM 1277 O O . ALA A 1 169 ? 14.383 36.156 2.801 1 97.12 169 ALA A O 1
ATOM 1278 N N . GLU A 1 170 ? 14.086 36.312 0.612 1 97.06 170 GLU A N 1
ATOM 1279 C CA . GLU A 1 170 ? 15.062 37.375 0.461 1 97.06 170 GLU A CA 1
ATOM 1280 C C . GLU A 1 170 ? 14.633 38.625 1.213 1 97.06 170 GLU A C 1
ATOM 1282 O O . GLU A 1 170 ? 15.445 39.281 1.882 1 97.06 170 GLU A O 1
ATOM 1287 N N . ALA A 1 171 ? 13.391 38.969 1.051 1 97.81 171 ALA A N 1
ATOM 1288 C CA . ALA A 1 171 ? 12.859 40.125 1.772 1 97.81 171 ALA A CA 1
ATOM 1289 C C . ALA A 1 171 ? 12.984 39.938 3.281 1 97.81 171 ALA A C 1
ATOM 1291 O O . ALA A 1 171 ? 13.328 40.875 4.008 1 97.81 171 ALA A O 1
ATOM 1292 N N . ALA A 1 172 ? 12.672 38.781 3.74 1 98.12 172 ALA A N 1
ATOM 1293 C CA . ALA A 1 172 ? 12.75 38.469 5.164 1 98.12 172 ALA A CA 1
ATOM 1294 C C . ALA A 1 172 ? 14.188 38.531 5.66 1 98.12 172 ALA A C 1
ATOM 1296 O O . ALA A 1 172 ? 14.453 39.094 6.73 1 98.12 172 ALA A O 1
ATOM 1297 N N . LYS A 1 173 ? 15.102 37.938 4.926 1 97.94 173 LYS A N 1
ATOM 1298 C CA . LYS A 1 173 ? 16.516 37.969 5.297 1 97.94 173 LYS A CA 1
ATOM 1299 C C . LYS A 1 173 ? 17.062 39.375 5.352 1 97.94 173 LYS A C 1
ATOM 1301 O O . LYS A 1 173 ? 17.828 39.719 6.258 1 97.94 173 LYS A O 1
ATOM 1306 N N . LYS A 1 174 ? 16.719 40.188 4.383 1 97.88 174 LYS A N 1
ATOM 1307 C CA . LYS A 1 174 ? 17.156 41.562 4.344 1 97.88 174 LYS A CA 1
ATOM 1308 C C . LYS A 1 174 ? 16.641 42.344 5.547 1 97.88 174 LYS A C 1
ATOM 1310 O O . LYS A 1 174 ? 17.375 43.156 6.145 1 97.88 174 LYS A O 1
ATOM 1315 N N . ALA A 1 175 ? 15.422 42.094 5.836 1 98.06 175 ALA A N 1
ATOM 1316 C CA . ALA A 1 175 ? 14.797 42.812 6.941 1 98.06 175 ALA A CA 1
ATOM 1317 C C . ALA A 1 175 ? 15.398 42.406 8.281 1 98.06 175 ALA A C 1
ATOM 1319 O O . ALA A 1 175 ? 15.703 43.25 9.125 1 98.06 175 ALA A O 1
ATOM 1320 N N . LEU A 1 176 ? 15.57 41.094 8.531 1 98.19 176 LEU A N 1
ATOM 1321 C CA . LEU A 1 176 ? 16 40.562 9.812 1 98.19 176 LEU A CA 1
ATOM 1322 C C . LEU A 1 176 ? 17.5 40.75 10 1 98.19 176 LEU A C 1
ATOM 1324 O O . LEU A 1 176 ? 17.984 40.875 11.125 1 98.19 176 LEU A O 1
ATOM 1328 N N . GLY A 1 177 ? 18.266 40.656 8.906 1 97.38 177 GLY A N 1
ATOM 1329 C CA . GLY A 1 177 ? 19.719 40.656 8.945 1 97.38 177 GLY A CA 1
ATOM 1330 C C . GLY A 1 177 ? 20.297 39.25 9.023 1 97.38 177 GLY A C 1
ATOM 1331 O O . GLY A 1 177 ? 19.875 38.438 9.867 1 97.38 177 GLY A O 1
ATOM 1332 N N . SER A 1 178 ? 21.203 39 8.234 1 94.62 178 SER A N 1
ATOM 1333 C CA . SER A 1 178 ? 21.766 37.656 8.102 1 94.62 178 SER A CA 1
ATOM 1334 C C . SER A 1 178 ? 22.391 37.188 9.414 1 94.62 178 SER A C 1
ATOM 1336 O O . SER A 1 178 ? 22.422 36 9.703 1 94.62 178 SER A O 1
ATOM 1338 N N . ASP A 1 179 ? 22.875 38.094 10.219 1 96.06 179 ASP A N 1
ATOM 1339 C CA . ASP A 1 179 ? 23.516 37.75 11.484 1 96.06 179 ASP A CA 1
ATOM 1340 C C . ASP A 1 179 ? 22.516 37.188 12.469 1 96.06 179 ASP A C 1
ATOM 1342 O O . ASP A 1 179 ? 22.891 36.5 13.438 1 96.06 179 ASP A O 1
ATOM 1346 N N . ASN A 1 180 ? 21.25 37.438 12.242 1 98.19 180 ASN A N 1
ATOM 1347 C CA . ASN A 1 180 ? 20.188 36.938 13.125 1 98.19 180 ASN A CA 1
ATOM 1348 C C . ASN A 1 180 ? 19.562 35.656 12.609 1 98.19 180 ASN A C 1
ATOM 1350 O O . ASN A 1 180 ? 18.516 35.219 13.094 1 98.19 180 ASN A O 1
ATOM 1354 N N . ILE A 1 181 ? 20.188 35.062 11.594 1 98.19 181 ILE A N 1
ATOM 1355 C CA . ILE A 1 181 ? 19.641 33.844 10.984 1 98.19 181 ILE A CA 1
ATOM 1356 C C . ILE A 1 181 ? 20.641 32.719 11.086 1 98.19 181 ILE A C 1
ATOM 1358 O O . ILE A 1 181 ? 21.812 32.875 10.734 1 98.19 181 ILE A O 1
ATOM 1362 N N . GLN A 1 182 ? 20.188 31.641 11.594 1 97.81 182 GLN A N 1
ATOM 1363 C CA . GLN A 1 182 ? 21 30.438 11.664 1 97.81 182 GLN A CA 1
ATOM 1364 C C . GLN A 1 182 ? 20.312 29.266 10.961 1 97.81 182 GLN A C 1
ATOM 1366 O O . GLN A 1 182 ? 19.281 28.781 11.414 1 97.81 182 GLN A O 1
ATOM 1371 N N . GLU A 1 183 ? 20.891 28.766 9.906 1 96.81 183 GLU A N 1
ATOM 1372 C CA . GLU A 1 183 ? 20.359 27.672 9.109 1 96.81 183 GLU A CA 1
ATOM 1373 C C . GLU A 1 183 ? 21.016 26.344 9.516 1 96.81 183 GLU A C 1
ATOM 1375 O O . GLU A 1 183 ? 22.016 26.328 10.219 1 96.81 183 GLU A O 1
ATOM 1380 N N . ARG A 1 184 ? 20.406 25.234 9.188 1 97.25 184 ARG A N 1
ATOM 1381 C CA . ARG A 1 184 ? 20.922 23.891 9.352 1 97.25 184 ARG A CA 1
ATOM 1382 C C . ARG A 1 184 ? 20.969 23.5 10.828 1 97.25 184 ARG A C 1
ATOM 1384 O O . ARG A 1 184 ? 21.906 22.828 11.266 1 97.25 184 ARG A O 1
ATOM 1391 N N . VAL A 1 185 ? 20.031 24 11.562 1 98.12 185 VAL A N 1
ATOM 1392 C CA . VAL A 1 185 ? 19.828 23.578 12.945 1 98.12 185 VAL A CA 1
ATOM 1393 C C . VAL A 1 185 ? 18.406 23.062 13.133 1 98.12 185 VAL A C 1
ATOM 1395 O O . VAL A 1 185 ? 17.438 23.781 12.891 1 98.12 185 VAL A O 1
ATOM 1398 N N . PHE A 1 186 ? 18.328 21.844 13.5 1 98.12 186 PHE A N 1
ATOM 1399 C CA . PHE A 1 186 ? 17.031 21.203 13.75 1 98.12 186 PHE A CA 1
ATOM 1400 C C . PHE A 1 186 ? 16.672 21.281 15.227 1 98.12 186 PHE A C 1
ATOM 1402 O O . PHE A 1 186 ? 17.219 20.531 16.047 1 98.12 186 PHE A O 1
ATOM 1409 N N . ILE A 1 187 ? 15.719 22.25 15.57 1 98.81 187 ILE A N 1
ATOM 1410 C CA . ILE A 1 187 ? 15.203 22.297 16.938 1 98.81 187 ILE A CA 1
ATOM 1411 C C . ILE A 1 187 ? 14.258 21.109 17.172 1 98.81 187 ILE A C 1
ATOM 1413 O O . ILE A 1 187 ? 13.32 20.906 16.391 1 98.81 187 ILE A O 1
ATOM 1417 N N . VAL A 1 188 ? 14.453 20.375 18.297 1 98.5 188 VAL A N 1
ATOM 1418 C CA . VAL A 1 188 ? 13.68 19.141 18.422 1 98.5 188 VAL A CA 1
ATOM 1419 C C . VAL A 1 188 ? 12.922 19.141 19.75 1 98.5 188 VAL A C 1
ATOM 1421 O O . VAL A 1 188 ? 11.992 18.344 19.938 1 98.5 188 VAL A O 1
ATOM 1424 N N . LYS A 1 189 ? 13.273 20.156 20.656 1 98.44 189 LYS A N 1
ATOM 1425 C CA . LYS A 1 189 ? 12.586 20.219 21.953 1 98.44 189 LYS A CA 1
ATOM 1426 C C . LYS A 1 189 ? 12.461 21.641 22.453 1 98.44 189 LYS A C 1
ATOM 1428 O O . LYS A 1 189 ? 13.406 22.438 22.344 1 98.44 189 LYS A O 1
ATOM 1433 N N . LEU A 1 190 ? 11.305 21.938 23 1 98.81 190 LEU A N 1
ATOM 1434 C CA . LEU A 1 190 ? 11.156 23.125 23.844 1 98.81 190 LEU A CA 1
ATOM 1435 C C . LEU A 1 190 ? 11.383 22.781 25.312 1 98.81 190 LEU A C 1
ATOM 1437 O O . LEU A 1 190 ? 11.141 21.656 25.734 1 98.81 190 LEU A O 1
ATOM 1441 N N . VAL A 1 191 ? 11.891 23.766 26.047 1 98.75 191 VAL A N 1
ATOM 1442 C CA . VAL A 1 191 ? 12.156 23.562 27.469 1 98.75 191 VAL A CA 1
ATOM 1443 C C . VAL A 1 191 ? 11.359 24.578 28.281 1 98.75 191 VAL A C 1
ATOM 1445 O O . VAL A 1 191 ? 11.445 25.781 28.031 1 98.75 191 VAL A O 1
ATOM 1448 N N . ASN A 1 192 ? 10.625 24.094 29.203 1 98.62 192 ASN A N 1
ATOM 1449 C CA . ASN A 1 192 ? 9.812 24.969 30.047 1 98.62 192 ASN A CA 1
ATOM 1450 C C . ASN A 1 192 ? 10.664 25.641 31.125 1 98.62 192 ASN A C 1
ATOM 1452 O O . ASN A 1 192 ? 11.812 25.266 31.344 1 98.62 192 ASN A O 1
ATOM 1456 N N . ASP A 1 193 ? 10.047 26.641 31.703 1 98.44 193 ASP A N 1
ATOM 1457 C CA . ASP A 1 193 ? 10.703 27.375 32.781 1 98.44 193 ASP A CA 1
ATOM 1458 C C . ASP A 1 193 ? 10.68 26.578 34.094 1 98.44 193 ASP A C 1
ATOM 1460 O O . ASP A 1 193 ? 9.703 25.891 34.375 1 98.44 193 ASP A O 1
ATOM 1464 N N . ALA A 1 194 ? 11.719 26.703 34.844 1 97.88 194 ALA A N 1
ATOM 1465 C CA . ALA A 1 194 ? 11.859 25.969 36.094 1 97.88 194 ALA A CA 1
ATOM 1466 C C . ALA A 1 194 ? 10.867 26.469 37.156 1 97.88 194 ALA A C 1
ATOM 1468 O O . ALA A 1 194 ? 10.438 25.703 38 1 97.88 194 ALA A O 1
ATOM 1469 N N . ASN A 1 195 ? 10.406 27.688 37.031 1 96.81 195 ASN A N 1
ATOM 1470 C CA . ASN A 1 195 ? 9.586 28.312 38.062 1 96.81 195 ASN A CA 1
ATOM 1471 C C . ASN A 1 195 ? 8.125 28.422 37.625 1 96.81 195 ASN A C 1
ATOM 1473 O O . ASN A 1 195 ? 7.25 28.703 38.438 1 96.81 195 ASN A O 1
ATOM 1477 N N . ASP A 1 196 ? 7.855 28.281 36.406 1 96.75 196 ASP A N 1
ATOM 1478 C CA . ASP A 1 196 ? 6.516 28.312 35.812 1 96.75 196 ASP A CA 1
ATOM 1479 C C . ASP A 1 196 ? 6.348 27.219 34.781 1 96.75 196 ASP A C 1
ATOM 1481 O O . ASP A 1 196 ? 6.723 27.391 33.594 1 96.75 196 ASP A O 1
ATOM 1485 N N . LYS A 1 197 ? 5.648 26.219 35.094 1 94.69 197 LYS A N 1
ATOM 1486 C CA . LYS A 1 197 ? 5.547 25.031 34.25 1 94.69 197 LYS A CA 1
ATOM 1487 C C . LYS A 1 197 ? 4.766 25.359 32.969 1 94.69 197 LYS A C 1
ATOM 1489 O O . LYS A 1 197 ? 4.863 24.625 31.984 1 94.69 197 LYS A O 1
ATOM 1494 N N . ASN A 1 198 ? 4.02 26.391 33 1 97.06 198 ASN A N 1
ATOM 1495 C CA . ASN A 1 198 ? 3.205 26.766 31.828 1 97.06 198 ASN A CA 1
ATOM 1496 C C . ASN A 1 198 ? 3.855 27.891 31.031 1 97.06 198 ASN A C 1
ATOM 1498 O O . ASN A 1 198 ? 3.16 28.688 30.391 1 97.06 198 ASN A O 1
ATOM 1502 N N . ARG A 1 199 ? 5.172 28.016 31.094 1 98.19 199 ARG A N 1
ATOM 1503 C CA . ARG A 1 199 ? 5.941 28.984 30.328 1 98.19 199 ARG A CA 1
ATOM 1504 C C . ARG A 1 199 ? 7.176 28.344 29.703 1 98.19 199 ARG A C 1
ATOM 1506 O O . ARG A 1 199 ? 7.84 27.516 30.328 1 98.19 199 ARG A O 1
ATOM 1513 N N . VAL A 1 200 ? 7.406 28.641 28.453 1 98.69 200 VAL A N 1
ATOM 1514 C CA . VAL A 1 200 ? 8.617 28.125 27.812 1 98.69 200 VAL A CA 1
ATOM 1515 C C . VAL A 1 200 ? 9.789 29.062 28.109 1 98.69 200 VAL A C 1
ATOM 1517 O O . VAL A 1 200 ? 9.602 30.281 28.219 1 98.69 200 VAL A O 1
ATOM 1520 N N . ALA A 1 201 ? 11 28.453 28.203 1 98.75 201 ALA A N 1
ATOM 1521 C CA . ALA A 1 201 ? 12.188 29.219 28.547 1 98.75 201 ALA A CA 1
ATOM 1522 C C . ALA A 1 201 ? 13.336 28.922 27.578 1 98.75 201 ALA A C 1
ATOM 1524 O O . ALA A 1 201 ? 14.328 29.656 27.547 1 98.75 201 ALA A O 1
ATOM 1525 N N . GLY A 1 202 ? 13.148 27.906 26.812 1 98.81 202 GLY A N 1
ATOM 1526 C CA . GLY A 1 202 ? 14.266 27.562 25.938 1 98.81 202 GLY A CA 1
ATOM 1527 C C . GLY A 1 202 ? 13.898 26.547 24.875 1 98.81 202 GLY A C 1
ATOM 1528 O O . GLY A 1 202 ? 12.773 26.047 24.859 1 98.81 202 GLY A O 1
ATOM 1529 N N . ALA A 1 203 ? 14.852 26.297 23.953 1 98.88 203 ALA A N 1
ATOM 1530 C CA . ALA A 1 203 ? 14.781 25.297 22.891 1 98.88 203 ALA A CA 1
ATOM 1531 C C . ALA A 1 203 ? 16.141 24.656 22.641 1 98.88 203 ALA A C 1
ATOM 1533 O O . ALA A 1 203 ? 17.172 25.297 22.828 1 98.88 203 ALA A O 1
ATOM 1534 N N . VAL A 1 204 ? 16.125 23.422 22.297 1 98.81 204 VAL A N 1
ATOM 1535 C CA . VAL A 1 204 ? 17.375 22.703 22.047 1 98.81 204 VAL A CA 1
ATOM 1536 C C . VAL A 1 204 ? 17.297 21.969 20.703 1 98.81 204 VAL A C 1
ATOM 1538 O O . VAL A 1 204 ? 16.234 21.453 20.344 1 98.81 204 VAL A O 1
ATOM 1541 N N . GLY A 1 205 ? 18.328 21.969 19.969 1 98.5 205 GLY A N 1
ATOM 1542 C CA . GLY A 1 205 ? 18.453 21.266 18.703 1 98.5 205 GLY A CA 1
ATOM 1543 C C . GLY A 1 205 ? 19.891 20.953 18.344 1 98.5 205 GLY A C 1
ATOM 1544 O O . GLY A 1 205 ? 20.797 21.094 19.156 1 98.5 205 GLY A O 1
ATOM 1545 N N . PHE A 1 206 ? 20.109 20.391 17.188 1 98.5 206 PHE A N 1
ATOM 1546 C CA . PHE A 1 206 ? 21.453 20.047 16.75 1 98.5 206 PHE A CA 1
ATOM 1547 C C . PHE A 1 206 ? 21.672 20.438 15.305 1 98.5 206 PHE A C 1
ATOM 1549 O O . PHE A 1 206 ? 20.719 20.641 14.555 1 98.5 206 PHE A O 1
ATOM 1556 N N . SER A 1 207 ? 22.906 20.625 14.93 1 98 207 SER A N 1
ATOM 1557 C CA . SER A 1 207 ? 23.297 20.938 13.547 1 98 207 SER A CA 1
ATOM 1558 C C . SER A 1 207 ? 23.109 19.719 12.648 1 98 207 SER A C 1
ATOM 1560 O O . SER A 1 207 ? 23.391 18.594 13.047 1 98 207 SER A O 1
ATOM 1562 N N . THR A 1 208 ? 22.641 19.969 11.516 1 96.06 208 THR A N 1
ATOM 1563 C CA . THR A 1 208 ? 22.5 18.891 10.539 1 96.06 208 THR A CA 1
ATOM 1564 C C . THR A 1 208 ? 23.766 18.766 9.695 1 96.06 208 THR A C 1
ATOM 1566 O O . THR A 1 208 ? 23.812 17.953 8.773 1 96.06 208 THR A O 1
ATOM 1569 N N . ARG A 1 209 ? 24.781 19.516 10.023 1 95.62 209 ARG A N 1
ATOM 1570 C CA . ARG A 1 209 ? 26.016 19.516 9.227 1 95.62 209 ARG A CA 1
ATOM 1571 C C . ARG A 1 209 ? 27.234 19.312 10.109 1 95.62 209 ARG A C 1
ATOM 1573 O O . ARG A 1 209 ? 28.234 18.734 9.672 1 95.62 209 ARG A O 1
ATOM 1580 N N . GLU A 1 210 ? 27.125 19.875 11.305 1 96.38 210 GLU A N 1
ATOM 1581 C CA . GLU A 1 210 ? 28.234 19.828 12.242 1 96.38 210 GLU A CA 1
ATOM 1582 C C . GLU A 1 210 ? 27.859 19.047 13.5 1 96.38 210 GLU A C 1
ATOM 1584 O O . GLU A 1 210 ? 26.672 18.906 13.828 1 96.38 210 GLU A O 1
ATOM 1589 N N . ASP A 1 211 ? 28.891 18.625 14.172 1 96.69 211 ASP A N 1
ATOM 1590 C CA . ASP A 1 211 ? 28.656 17.906 15.422 1 96.69 211 ASP A CA 1
ATOM 1591 C C . ASP A 1 211 ? 28.469 18.875 16.578 1 96.69 211 ASP A C 1
ATOM 1593 O O . ASP A 1 211 ? 29.312 18.969 17.469 1 96.69 211 ASP A O 1
ATOM 1597 N N . LYS A 1 212 ? 27.359 19.578 16.547 1 97.94 212 LYS A N 1
ATOM 1598 C CA . LYS A 1 212 ? 27.031 20.609 17.547 1 97.94 212 LYS A CA 1
ATOM 1599 C C . LYS A 1 212 ? 25.594 20.484 18.031 1 97.94 212 LYS A C 1
ATOM 1601 O O . LYS A 1 212 ? 24.703 20.172 17.234 1 97.94 212 LYS A O 1
ATOM 1606 N N . VAL A 1 213 ? 25.406 20.656 19.266 1 98.25 213 VAL A N 1
ATOM 1607 C CA . VAL A 1 213 ? 24.094 20.828 19.875 1 98.25 213 VAL A CA 1
ATOM 1608 C C . VAL A 1 213 ? 23.906 22.266 20.328 1 98.25 213 VAL A C 1
ATOM 1610 O O . VAL A 1 213 ? 24.828 22.891 20.875 1 98.25 213 VAL A O 1
ATOM 1613 N N . TYR A 1 214 ? 22.812 22.828 20 1 98.62 214 TYR A N 1
ATOM 1614 C CA . TYR A 1 214 ? 22.516 24.219 20.344 1 98.62 214 TYR A CA 1
ATOM 1615 C C . TYR A 1 214 ? 21.422 24.297 21.391 1 98.62 214 TYR A C 1
ATOM 1617 O O . TYR A 1 214 ? 20.406 23.609 21.297 1 98.62 214 TYR A O 1
ATOM 1625 N N . VAL A 1 215 ? 21.641 25.109 22.406 1 98.62 215 VAL A N 1
ATOM 1626 C CA . VAL A 1 215 ? 20.672 25.406 23.453 1 98.62 215 VAL A CA 1
ATOM 1627 C C . VAL A 1 215 ? 20.375 26.906 23.484 1 98.62 215 VAL A C 1
ATOM 1629 O O . VAL A 1 215 ? 21.297 27.719 23.656 1 98.62 215 VAL A O 1
ATOM 1632 N N . TYR A 1 216 ? 19.156 27.25 23.281 1 98.81 216 TYR A N 1
ATOM 1633 C CA . TYR A 1 216 ? 18.734 28.641 23.297 1 98.81 216 TYR A CA 1
ATOM 1634 C C . TYR A 1 216 ? 17.844 28.938 24.5 1 98.81 216 TYR A C 1
ATOM 1636 O O . TYR A 1 216 ? 16.938 28.156 24.812 1 98.81 216 TYR A O 1
ATOM 1644 N N . LYS A 1 217 ? 18.078 30.016 25.188 1 98.69 217 LYS A N 1
ATOM 1645 C CA . LYS A 1 217 ? 17.156 30.594 26.141 1 98.69 217 LYS A CA 1
ATOM 1646 C C . LYS A 1 217 ? 16.469 31.844 25.578 1 98.69 217 LYS A C 1
ATOM 1648 O O . LYS A 1 217 ? 17.078 32.594 24.797 1 98.69 217 LYS A O 1
ATOM 1653 N N . PHE A 1 218 ? 15.234 32.062 25.906 1 98.81 218 PHE A N 1
ATOM 1654 C CA . PHE A 1 218 ? 14.516 33.188 25.328 1 98.81 218 PHE A CA 1
ATOM 1655 C C . PHE A 1 218 ? 13.352 33.594 26.219 1 98.81 218 PHE A C 1
ATOM 1657 O O . PHE A 1 218 ? 12.984 32.875 27.156 1 98.81 218 PHE A O 1
ATOM 1664 N N . LYS A 1 219 ? 12.758 34.781 25.938 1 98.62 219 LYS A N 1
ATOM 1665 C CA . LYS A 1 219 ? 11.555 35.25 26.609 1 98.62 219 LYS A CA 1
ATOM 1666 C C . LYS A 1 219 ? 10.305 34.906 25.812 1 98.62 219 LYS A C 1
ATOM 1668 O O . LYS A 1 219 ? 9.25 34.625 26.391 1 98.62 219 LYS A O 1
ATOM 1673 N N . ALA A 1 220 ? 10.398 34.875 24.469 1 98.75 220 ALA A N 1
ATOM 1674 C CA . ALA A 1 220 ? 9.312 34.531 23.562 1 98.75 220 ALA A CA 1
ATOM 1675 C C . ALA A 1 220 ? 9.828 33.656 22.406 1 98.75 220 ALA A C 1
ATOM 1677 O O . ALA A 1 220 ? 10.977 33.812 21.984 1 98.75 220 ALA A O 1
ATOM 1678 N N . CYS A 1 221 ? 8.969 32.844 21.938 1 98.81 221 CYS A N 1
ATOM 1679 C CA . CYS A 1 221 ? 9.336 31.922 20.859 1 98.81 221 CYS A CA 1
ATOM 1680 C C . CYS A 1 221 ? 8.203 31.766 19.859 1 98.81 221 CYS A C 1
ATOM 1682 O O . CYS A 1 221 ? 7.039 31.641 20.234 1 98.81 221 CYS A O 1
ATOM 1684 N N . LEU A 1 222 ? 8.523 31.875 18.578 1 98.94 222 LEU A N 1
ATOM 1685 C CA . LEU A 1 222 ? 7.602 31.531 17.5 1 98.94 222 LEU A CA 1
ATOM 1686 C C . LEU A 1 222 ? 7.906 30.125 16.969 1 98.94 222 LEU A C 1
ATOM 1688 O O . LEU A 1 222 ? 8.992 29.891 16.438 1 98.94 222 LEU A O 1
ATOM 1692 N N . LEU A 1 223 ? 6.965 29.234 17.156 1 98.88 223 LEU A N 1
ATOM 1693 C CA . LEU A 1 223 ? 7.109 27.859 16.672 1 98.88 223 LEU A CA 1
ATOM 1694 C C . LEU A 1 223 ? 6.309 27.656 15.391 1 98.88 223 LEU A C 1
ATOM 1696 O O . LEU A 1 223 ? 5.086 27.5 15.438 1 98.88 223 LEU A O 1
ATOM 1700 N N . VAL A 1 224 ? 6.961 27.625 14.25 1 98.25 224 VAL A N 1
ATOM 1701 C CA . VAL A 1 224 ? 6.332 27.469 12.945 1 98.25 224 VAL A CA 1
ATOM 1702 C C . VAL A 1 224 ? 7.152 26.484 12.102 1 98.25 224 VAL A C 1
ATOM 1704 O O . VAL A 1 224 ? 7.668 26.859 11.047 1 98.25 224 VAL A O 1
ATOM 1707 N N . ALA A 1 225 ? 7.109 25.25 12.523 1 97.12 225 ALA A N 1
ATOM 1708 C CA . ALA A 1 225 ? 7.906 24.203 11.898 1 97.12 225 ALA A CA 1
ATOM 1709 C C . ALA A 1 225 ? 7.047 23.344 10.977 1 97.12 225 ALA A C 1
ATOM 1711 O O . ALA A 1 225 ? 7.398 22.188 10.688 1 97.12 225 ALA A O 1
ATOM 1712 N N . GLY A 1 226 ? 5.867 23.812 10.555 1 94.75 226 GLY A N 1
ATOM 1713 C CA . GLY A 1 226 ? 5.043 23.156 9.547 1 94.75 226 GLY A CA 1
ATOM 1714 C C . GLY A 1 226 ? 4.141 22.078 10.117 1 94.75 226 GLY A C 1
ATOM 1715 O O . GLY A 1 226 ? 4.152 21.828 11.328 1 94.75 226 GLY A O 1
ATOM 1716 N N . GLY A 1 227 ? 3.293 21.406 9.195 1 96.94 227 GLY A N 1
ATOM 1717 C CA . GLY A 1 227 ? 2.383 20.328 9.562 1 96.94 227 GLY A CA 1
ATOM 1718 C C . GLY A 1 227 ? 3.043 18.969 9.586 1 96.94 227 GLY A C 1
ATOM 1719 O O . GLY A 1 227 ? 4.164 18.812 10.078 1 96.94 227 GLY A O 1
ATOM 1720 N N . CYS A 1 228 ? 2.27 18 9.164 1 98.06 228 CYS A N 1
ATOM 1721 C CA . CYS A 1 228 ? 2.816 16.641 9.281 1 98.06 228 CYS A CA 1
ATOM 1722 C C . CYS A 1 228 ? 2.469 15.812 8.055 1 98.06 228 CYS A C 1
ATOM 1724 O O . CYS A 1 228 ? 1.312 15.773 7.633 1 98.06 228 CYS A O 1
ATOM 1726 N N . VAL A 1 229 ? 3.523 15.172 7.578 1 95.75 229 VAL A N 1
ATOM 1727 C CA . VAL A 1 229 ? 3.42 14.242 6.457 1 95.75 229 VAL A CA 1
ATOM 1728 C C . VAL A 1 229 ? 4.078 12.914 6.824 1 95.75 229 VAL A C 1
ATOM 1730 O O . VAL A 1 229 ? 4.816 12.828 7.805 1 95.75 229 VAL A O 1
ATOM 1733 N N . ASN A 1 230 ? 3.803 11.828 6.121 1 95.44 230 ASN A N 1
ATOM 1734 C CA . ASN A 1 230 ? 4.445 10.516 6.195 1 95.44 230 ASN A CA 1
ATOM 1735 C C . ASN A 1 230 ? 4.078 9.789 7.484 1 95.44 230 ASN A C 1
ATOM 1737 O O . ASN A 1 230 ? 4.887 9.023 8.023 1 95.44 230 ASN A O 1
ATOM 1741 N N . ILE A 1 231 ? 2.973 10.156 8.023 1 97.62 231 ILE A N 1
ATOM 1742 C CA . ILE A 1 231 ? 2.443 9.312 9.094 1 97.62 231 ILE A CA 1
ATOM 1743 C C . ILE A 1 231 ? 1.506 8.266 8.5 1 97.62 231 ILE A C 1
ATOM 1745 O O . ILE A 1 231 ? 1.2 7.258 9.141 1 97.62 231 ILE A O 1
ATOM 1749 N N . PHE A 1 232 ? 1.008 8.492 7.316 1 97.25 232 PHE A N 1
ATOM 1750 C CA . PHE A 1 232 ? 0.281 7.512 6.52 1 97.25 232 PHE A CA 1
ATOM 1751 C C . PHE A 1 232 ? 1.133 7.027 5.352 1 97.25 232 PHE A C 1
ATOM 1753 O O . PHE A 1 232 ? 1.968 7.773 4.832 1 97.25 232 PHE A O 1
ATOM 1760 N N . ARG A 1 233 ? 0.909 5.816 4.957 1 92.38 233 ARG A N 1
ATOM 1761 C CA . ARG A 1 233 ? 1.595 5.273 3.789 1 92.38 233 ARG A CA 1
ATOM 1762 C C . ARG A 1 233 ? 1.232 6.059 2.531 1 92.38 233 ARG A C 1
ATOM 1764 O O . ARG A 1 233 ? 0.053 6.258 2.236 1 92.38 233 ARG A O 1
ATOM 1771 N N . PRO A 1 234 ? 2.223 6.48 1.78 1 89.38 234 PRO A N 1
ATOM 1772 C CA . PRO A 1 234 ? 1.917 7.168 0.524 1 89.38 234 PRO A CA 1
ATOM 1773 C C . PRO A 1 234 ? 1.472 6.211 -0.58 1 89.38 234 PRO A C 1
ATOM 1775 O O . PRO A 1 234 ? 1.716 5.004 -0.493 1 89.38 234 PRO A O 1
ATOM 1778 N N . ARG A 1 235 ? 0.838 6.688 -1.618 1 86.75 235 ARG A N 1
ATOM 1779 C CA . ARG A 1 235 ? 0.463 5.902 -2.789 1 86.75 235 ARG A CA 1
ATOM 1780 C C . ARG A 1 235 ? 1.685 5.57 -3.641 1 86.75 235 ARG A C 1
ATOM 1782 O O . ARG A 1 235 ? 1.723 4.531 -4.301 1 86.75 235 ARG A O 1
ATOM 1789 N N . SER A 1 236 ? 2.635 6.445 -3.574 1 81.69 236 SER A N 1
ATOM 1790 C CA . SER A 1 236 ? 3.865 6.262 -4.336 1 81.69 236 SER A CA 1
ATOM 1791 C C . SER A 1 236 ? 4.691 5.105 -3.785 1 81.69 236 SER A C 1
ATOM 1793 O O . SER A 1 236 ? 4.707 4.867 -2.576 1 81.69 236 SER A O 1
ATOM 1795 N N . VAL A 1 237 ? 5.387 4.383 -4.648 1 83 237 VAL A N 1
ATOM 1796 C CA . VAL A 1 237 ? 6.18 3.219 -4.262 1 83 237 VAL A CA 1
ATOM 1797 C C . VAL A 1 237 ? 7.547 3.275 -4.938 1 83 237 VAL A C 1
ATOM 1799 O O . VAL A 1 237 ? 7.75 4.051 -5.875 1 83 237 VAL A O 1
ATOM 1802 N N . GLY A 1 238 ? 8.438 2.541 -4.426 1 85.31 238 GLY A N 1
ATOM 1803 C CA . GLY A 1 238 ? 9.742 2.377 -5.051 1 85.31 238 GLY A CA 1
ATOM 1804 C C . GLY A 1 238 ? 10.438 3.693 -5.32 1 85.31 238 GLY A C 1
ATOM 1805 O O . GLY A 1 238 ? 10.602 4.516 -4.418 1 85.31 238 GLY A O 1
ATOM 1806 N N . GLU A 1 239 ? 10.664 4.016 -6.598 1 79.12 239 GLU A N 1
ATOM 1807 C CA . GLU A 1 239 ? 11.391 5.211 -7.012 1 79.12 239 GLU A CA 1
ATOM 1808 C C . GLU A 1 239 ? 10.586 6.477 -6.727 1 79.12 239 GLU A C 1
ATOM 1810 O O . GLU A 1 239 ? 11.156 7.559 -6.578 1 79.12 239 GLU A O 1
ATOM 1815 N N . GLY A 1 240 ? 9.305 6.254 -6.496 1 78.31 240 GLY A N 1
ATOM 1816 C CA . GLY A 1 240 ? 8.453 7.406 -6.262 1 78.31 240 GLY A CA 1
ATOM 1817 C C . GLY A 1 240 ? 8.148 7.637 -4.793 1 78.31 240 GLY A C 1
ATOM 1818 O O . GLY A 1 240 ? 7.469 8.594 -4.434 1 78.31 240 GLY A O 1
ATOM 1819 N N . GLN A 1 241 ? 8.586 6.844 -3.879 1 78.75 241 GLN A N 1
ATOM 1820 C CA . GLN A 1 241 ? 8.18 6.852 -2.477 1 78.75 241 GLN A CA 1
ATOM 1821 C C . GLN A 1 241 ? 8.484 8.195 -1.82 1 78.75 241 GLN A C 1
ATOM 1823 O O . GLN A 1 241 ? 7.82 8.594 -0.864 1 78.75 241 GLN A O 1
ATOM 1828 N N . GLY A 1 242 ? 9.305 9 -2.336 1 77.88 242 GLY A N 1
ATOM 1829 C CA . GLY A 1 242 ? 9.594 10.289 -1.744 1 77.88 242 GLY A CA 1
ATOM 1830 C C . GLY A 1 242 ? 8.688 11.398 -2.244 1 77.88 242 GLY A C 1
ATOM 1831 O O . GLY A 1 242 ? 8.688 12.5 -1.698 1 77.88 242 GLY A O 1
ATOM 1832 N N . ARG A 1 243 ? 7.742 11 -3.064 1 85 243 ARG A N 1
ATOM 1833 C CA . ARG A 1 243 ? 6.812 11.992 -3.592 1 85 243 ARG A CA 1
ATOM 1834 C C . ARG A 1 243 ? 5.539 12.047 -2.754 1 85 243 ARG A C 1
ATOM 1836 O O . ARG A 1 243 ? 4.91 11.016 -2.5 1 85 243 ARG A O 1
ATOM 1843 N N . ALA A 1 244 ? 5.176 13.18 -2.275 1 89.75 244 ALA A N 1
ATOM 1844 C CA . ALA A 1 244 ? 3.967 13.469 -1.512 1 89.75 244 ALA A CA 1
ATOM 1845 C C . ALA A 1 244 ? 3.439 14.867 -1.834 1 89.75 244 ALA A C 1
ATOM 1847 O O . ALA A 1 244 ? 4.125 15.664 -2.48 1 89.75 244 ALA A O 1
ATOM 1848 N N . TRP A 1 245 ? 2.238 15.078 -1.529 1 91.75 245 TRP A N 1
ATOM 1849 C CA . TRP A 1 245 ? 1.651 16.391 -1.772 1 91.75 245 TRP A CA 1
ATOM 1850 C C . TRP A 1 245 ? 2.293 17.453 -0.881 1 91.75 245 TRP A C 1
ATOM 1852 O O . TRP A 1 245 ? 2.535 18.578 -1.319 1 91.75 245 TRP A O 1
ATOM 1862 N N . TYR A 1 246 ? 2.547 17.109 0.323 1 92.25 246 TYR A N 1
ATOM 1863 C CA . TYR A 1 246 ? 3.15 17.953 1.345 1 92.25 246 TYR A CA 1
ATOM 1864 C C . TYR A 1 246 ? 4.625 17.609 1.533 1 92.25 246 TYR A C 1
ATOM 1866 O O . TYR A 1 246 ? 5.039 16.469 1.312 1 92.25 246 TYR A O 1
ATOM 1874 N N . PRO A 1 247 ? 5.469 18.609 1.866 1 91 247 PRO A N 1
ATOM 1875 C CA . PRO A 1 247 ? 6.906 18.328 1.931 1 91 247 PRO A CA 1
ATOM 1876 C C . PRO A 1 247 ? 7.258 17.266 2.965 1 91 247 PRO A C 1
ATOM 1878 O O . PRO A 1 247 ? 6.824 17.359 4.117 1 91 247 PRO A O 1
ATOM 1881 N N . VAL A 1 248 ? 8.148 16.422 2.65 1 89.06 248 VAL A N 1
ATOM 1882 C CA . VAL A 1 248 ? 8.414 15.219 3.436 1 89.06 248 VAL A CA 1
ATOM 1883 C C . VAL A 1 248 ? 9.195 15.586 4.695 1 89.06 248 VAL A C 1
ATOM 1885 O O . VAL A 1 248 ? 9.258 14.812 5.648 1 89.06 248 VAL A O 1
ATOM 1888 N N . TRP A 1 249 ? 9.758 16.812 4.785 1 91.38 249 TRP A N 1
ATOM 1889 C CA . TRP A 1 249 ? 10.523 17.219 5.961 1 91.38 249 TRP A CA 1
ATOM 1890 C C . TRP A 1 249 ? 9.609 17.766 7.051 1 91.38 249 TRP A C 1
ATOM 1892 O O . TRP A 1 249 ? 10.062 18.062 8.156 1 91.38 249 TRP A O 1
ATOM 1902 N N . ASN A 1 250 ? 8.305 17.953 6.723 1 95.12 250 ASN A N 1
ATOM 1903 C CA . ASN A 1 250 ? 7.352 18.312 7.762 1 95.12 250 ASN A CA 1
ATOM 1904 C C . ASN A 1 250 ? 6.938 17.109 8.602 1 95.12 250 ASN A C 1
ATOM 1906 O O . ASN A 1 250 ? 6.043 16.359 8.211 1 95.12 250 ASN A O 1
ATOM 1910 N N . ALA A 1 251 ? 7.461 17.078 9.812 1 97.12 251 ALA A N 1
ATOM 1911 C CA . ALA A 1 251 ? 7.371 15.859 10.617 1 97.12 251 ALA A CA 1
ATOM 1912 C C . ALA A 1 251 ? 6.402 16.047 11.781 1 97.12 251 ALA A C 1
ATOM 1914 O O . ALA A 1 251 ? 6.375 15.227 12.703 1 97.12 251 ALA A O 1
ATOM 1915 N N . GLY A 1 252 ? 5.605 17.125 11.766 1 98 252 GLY A N 1
ATOM 1916 C CA . GLY A 1 252 ? 4.711 17.375 12.883 1 98 252 GLY A CA 1
ATOM 1917 C C . GLY A 1 252 ? 5.398 18.016 14.078 1 98 252 GLY A C 1
ATOM 1918 O O . GLY A 1 252 ? 4.875 17.984 15.188 1 98 252 GLY A O 1
ATOM 1919 N N . SER A 1 253 ? 6.57 18.609 13.867 1 98.31 253 SER A N 1
ATOM 1920 C CA . SER A 1 253 ? 7.375 19.188 14.938 1 98.31 253 SER A CA 1
ATOM 1921 C C . SER A 1 253 ? 6.613 20.297 15.664 1 98.31 253 SER A C 1
ATOM 1923 O O . SER A 1 253 ? 6.715 20.422 16.875 1 98.31 253 SER A O 1
ATOM 1925 N N . THR A 1 254 ? 5.852 21 14.906 1 98.56 254 THR A N 1
ATOM 1926 C CA . THR A 1 254 ? 5.051 22.078 15.5 1 98.56 254 THR A CA 1
ATOM 1927 C C . THR A 1 254 ? 4.098 21.516 16.547 1 98.56 254 THR A C 1
ATOM 1929 O O . THR A 1 254 ? 4.027 22.031 17.672 1 98.56 254 THR A O 1
ATOM 1932 N N . TYR A 1 255 ? 3.436 20.5 16.219 1 98.81 255 TYR A N 1
ATOM 1933 C CA . TYR A 1 255 ? 2.416 19.938 17.094 1 98.81 255 TYR A CA 1
ATOM 1934 C C . TYR A 1 255 ? 3.051 19.219 18.281 1 98.81 255 TYR A C 1
ATOM 1936 O O . TYR A 1 255 ? 2.617 19.391 19.422 1 98.81 255 TYR A O 1
ATOM 1944 N N . THR A 1 256 ? 4.082 18.469 18 1 98.75 256 THR A N 1
ATOM 1945 C CA . THR A 1 256 ? 4.719 17.656 19.031 1 98.75 256 THR A CA 1
ATOM 1946 C C . THR A 1 256 ? 5.406 18.547 20.078 1 98.75 256 THR A C 1
ATOM 1948 O O . THR A 1 256 ? 5.242 18.344 21.281 1 98.75 256 THR A O 1
ATOM 1951 N N . MET A 1 257 ? 6.203 19.516 19.641 1 98.81 257 MET A N 1
ATOM 1952 C CA . MET A 1 257 ? 6.922 20.359 20.578 1 98.81 257 MET A CA 1
ATOM 1953 C C . MET A 1 257 ? 5.949 21.203 21.406 1 98.81 257 MET A C 1
ATOM 1955 O O . MET A 1 257 ? 6.156 21.406 22.609 1 98.81 257 MET A O 1
ATOM 1959 N N . ALA A 1 258 ? 4.922 21.672 20.781 1 98.88 258 ALA A N 1
ATOM 1960 C CA . ALA A 1 258 ? 3.91 22.422 21.516 1 98.88 258 ALA A CA 1
ATOM 1961 C C . ALA A 1 258 ? 3.219 21.547 22.547 1 98.88 258 ALA A C 1
ATOM 1963 O O . ALA A 1 258 ? 3.008 21.969 23.688 1 98.88 258 ALA A O 1
ATOM 1964 N N . ALA A 1 259 ? 2.842 20.375 22.141 1 98.81 259 ALA A N 1
ATOM 1965 C CA . ALA A 1 259 ? 2.18 19.438 23.047 1 98.81 259 ALA A CA 1
ATOM 1966 C C . ALA A 1 259 ? 3.064 19.125 24.25 1 98.81 259 ALA A C 1
ATOM 1968 O O . ALA A 1 259 ? 2.598 19.125 25.391 1 98.81 259 ALA A O 1
ATOM 1969 N N . GLU A 1 260 ? 4.309 18.859 24 1 98.44 260 GLU A N 1
ATOM 1970 C CA . GLU A 1 260 ? 5.23 18.5 25.078 1 98.44 260 GLU A CA 1
ATOM 1971 C C . GLU A 1 260 ? 5.457 19.688 26.016 1 98.44 260 GLU A C 1
ATOM 1973 O O . GLU A 1 260 ? 5.727 19.484 27.203 1 98.44 260 GLU A O 1
ATOM 1978 N N . ALA A 1 261 ? 5.324 20.891 25.453 1 98.62 261 ALA A N 1
ATOM 1979 C CA . ALA A 1 261 ? 5.441 22.078 26.281 1 98.62 261 ALA A CA 1
ATOM 1980 C C . ALA A 1 261 ? 4.18 22.312 27.109 1 98.62 261 ALA A C 1
ATOM 1982 O O . ALA A 1 261 ? 4.18 23.109 28.047 1 98.62 261 ALA A O 1
ATOM 1983 N N . GLY A 1 262 ? 3.092 21.625 26.75 1 98.44 262 GLY A N 1
ATOM 1984 C CA . GLY A 1 262 ? 1.856 21.719 27.516 1 98.44 262 GLY A CA 1
ATOM 1985 C C . GLY A 1 262 ? 0.772 22.5 26.797 1 98.44 262 GLY A C 1
ATOM 1986 O O . GLY A 1 262 ? -0.291 22.766 27.375 1 98.44 262 GLY A O 1
ATOM 1987 N N . ALA A 1 263 ? 1.008 22.844 25.594 1 98.88 263 ALA A N 1
ATOM 1988 C CA . ALA A 1 263 ? 0.042 23.656 24.859 1 98.88 263 ALA A CA 1
ATOM 1989 C C . ALA A 1 263 ? -1.209 22.844 24.531 1 98.88 263 ALA A C 1
ATOM 1991 O O . ALA A 1 263 ? -1.131 21.641 24.297 1 98.88 263 ALA A O 1
ATOM 1992 N N . GLU A 1 264 ? -2.357 23.547 24.5 1 98.81 264 GLU A N 1
ATOM 1993 C CA . GLU A 1 264 ? -3.625 22.969 24.078 1 98.81 264 GLU A CA 1
ATOM 1994 C C . GLU A 1 264 ? -3.686 22.812 22.562 1 98.81 264 GLU A C 1
ATOM 1996 O O . GLU A 1 264 ? -3.42 23.766 21.828 1 98.81 264 GLU A O 1
ATOM 2001 N N . LEU A 1 265 ? -3.885 21.547 22.078 1 98.88 265 LEU A N 1
ATOM 2002 C CA . LEU A 1 265 ? -4.137 21.297 20.656 1 98.88 265 LEU A CA 1
ATOM 2003 C C . LEU A 1 265 ? -5.637 21.312 20.375 1 98.88 265 LEU A C 1
ATOM 2005 O O . LEU A 1 265 ? -6.453 21.188 21.281 1 98.88 265 LEU A O 1
ATOM 2009 N N . THR A 1 266 ? -5.969 21.562 19.125 1 98.88 266 THR A N 1
ATOM 2010 C CA . THR A 1 266 ? -7.379 21.625 18.75 1 98.88 266 THR A CA 1
ATOM 2011 C C . THR A 1 266 ? -7.609 20.969 17.406 1 98.88 266 THR A C 1
ATOM 2013 O O . THR A 1 266 ? -6.738 21 16.531 1 98.88 266 THR A O 1
ATOM 2016 N N . MET A 1 267 ? -8.75 20.234 17.266 1 98.81 267 MET A N 1
ATOM 2017 C CA . MET A 1 267 ? -9.273 19.688 16.016 1 98.81 267 MET A CA 1
ATOM 2018 C C . MET A 1 267 ? -8.266 18.75 15.352 1 98.81 267 MET A C 1
ATOM 2020 O O . MET A 1 267 ? -8.156 18.734 14.125 1 98.81 267 MET A O 1
ATOM 2024 N N . MET A 1 268 ? -7.527 18 16.125 1 98.81 268 MET A N 1
ATOM 2025 C CA . MET A 1 268 ? -6.48 17.141 15.586 1 98.81 268 MET A CA 1
ATOM 2026 C C . MET A 1 268 ? -7.082 15.977 14.797 1 98.81 268 MET A C 1
ATOM 2028 O O . MET A 1 268 ? -6.375 15.297 14.055 1 98.81 268 MET A O 1
ATOM 2032 N N . GLU A 1 269 ? -8.453 15.75 14.875 1 98.62 269 GLU A N 1
ATOM 2033 C CA . GLU A 1 269 ? -9.094 14.695 14.102 1 98.62 269 GLU A CA 1
ATOM 2034 C C . GLU A 1 269 ? -9.195 15.078 12.625 1 98.62 269 GLU A C 1
ATOM 2036 O O . GLU A 1 269 ? -9.383 14.219 11.766 1 98.62 269 GLU A O 1
ATOM 2041 N N . ASN A 1 270 ? -9.125 16.438 12.43 1 98.5 270 ASN A N 1
ATOM 2042 C CA . ASN A 1 270 ? -9.195 16.891 11.047 1 98.5 270 ASN A CA 1
ATOM 2043 C C . ASN A 1 270 ? -7.926 16.531 10.281 1 98.5 270 ASN A C 1
ATOM 2045 O O . ASN A 1 270 ? -6.824 16.594 10.828 1 98.5 270 ASN A O 1
ATOM 2049 N N . ARG A 1 271 ? -8.023 16.156 9.094 1 98.38 271 ARG A N 1
ATOM 2050 C CA . ARG A 1 271 ? -6.949 15.898 8.141 1 98.38 271 ARG A CA 1
ATOM 2051 C C . ARG A 1 271 ? -7.344 16.344 6.742 1 98.38 271 ARG A C 1
ATOM 2053 O O . ARG A 1 271 ? -8.531 16.5 6.441 1 98.38 271 ARG A O 1
ATOM 2060 N N . PHE A 1 272 ? -6.371 16.656 5.965 1 97.94 272 PHE A N 1
ATOM 2061 C CA . PHE A 1 272 ? -6.605 17.016 4.57 1 97.94 272 PHE A CA 1
ATOM 2062 C C . PHE A 1 272 ? -6.246 15.867 3.641 1 97.94 272 PHE A C 1
ATOM 2064 O O . PHE A 1 272 ? -5.18 15.266 3.775 1 97.94 272 PHE A O 1
ATOM 2071 N N . VAL A 1 273 ? -7.168 15.5 2.781 1 97.94 273 VAL A N 1
ATOM 2072 C CA . VAL A 1 273 ? -6.957 14.523 1.72 1 97.94 273 VAL A CA 1
ATOM 2073 C C . VAL A 1 273 ? -7.215 15.172 0.362 1 97.94 273 VAL A C 1
ATOM 2075 O O . VAL A 1 273 ? -8.297 15.031 -0.206 1 97.94 273 VAL A O 1
ATOM 2078 N N . PRO A 1 274 ? -6.242 15.797 -0.212 1 96.12 274 PRO A N 1
ATOM 2079 C CA . PRO A 1 274 ? -6.492 16.484 -1.486 1 96.12 274 PRO A CA 1
ATOM 2080 C C . PRO A 1 274 ? -6.695 15.508 -2.645 1 96.12 274 PRO A C 1
ATOM 2082 O O . PRO A 1 274 ? -6.051 14.453 -2.693 1 96.12 274 PRO A O 1
ATOM 2085 N N . ALA A 1 275 ? -7.621 15.797 -3.51 1 95.81 275 ALA A N 1
ATOM 2086 C CA . ALA A 1 275 ? -7.734 15.125 -4.805 1 95.81 275 ALA A CA 1
ATOM 2087 C C . ALA A 1 275 ? -6.789 15.742 -5.828 1 95.81 275 ALA A C 1
ATOM 2089 O O . ALA A 1 275 ? -6.875 16.938 -6.121 1 95.81 275 ALA A O 1
ATOM 2090 N N . ARG A 1 276 ? -5.859 15.008 -6.324 1 95.12 276 ARG A N 1
ATOM 2091 C CA . ARG A 1 276 ? -4.812 15.516 -7.211 1 95.12 276 ARG A CA 1
ATOM 2092 C C . ARG A 1 276 ? -4.613 14.586 -8.406 1 95.12 276 ARG A C 1
ATOM 2094 O O . ARG A 1 276 ? -5.168 13.484 -8.438 1 95.12 276 ARG A O 1
ATOM 2101 N N . PHE A 1 277 ? -3.861 15.117 -9.414 1 93.62 277 PHE A N 1
ATOM 2102 C CA . PHE A 1 277 ? -3.43 14.219 -10.484 1 93.62 277 PHE A CA 1
ATOM 2103 C C . PHE A 1 277 ? -2.619 13.062 -9.914 1 93.62 277 PHE A C 1
ATOM 2105 O O . PHE A 1 277 ? -1.667 13.273 -9.164 1 93.62 277 PHE A O 1
ATOM 2112 N N . LYS A 1 278 ? -3.016 11.898 -10.297 1 93.44 278 LYS A N 1
ATOM 2113 C CA . LYS A 1 278 ? -2.488 10.68 -9.688 1 93.44 278 LYS A CA 1
ATOM 2114 C C . LYS A 1 278 ? -0.976 10.586 -9.867 1 93.44 278 LYS A C 1
ATOM 2116 O O . LYS A 1 278 ? -0.466 10.797 -10.969 1 93.44 278 LYS A O 1
ATOM 2121 N N . ASP A 1 279 ? -0.232 10.281 -8.844 1 90.31 279 ASP A N 1
ATOM 2122 C CA . ASP A 1 279 ? 1.182 9.922 -8.758 1 90.31 279 ASP A CA 1
ATOM 2123 C C . ASP A 1 279 ? 2.064 11.172 -8.828 1 90.31 279 ASP A C 1
ATOM 2125 O O . ASP A 1 279 ? 3.164 11.188 -8.266 1 90.31 279 ASP A O 1
ATOM 2129 N N . GLY A 1 280 ? 1.605 12.211 -9.516 1 89.62 280 GLY A N 1
ATOM 2130 C CA . GLY A 1 280 ? 2.381 13.438 -9.586 1 89.62 280 GLY A CA 1
ATOM 2131 C C . GLY A 1 280 ? 1.946 14.477 -8.562 1 89.62 280 GLY A C 1
ATOM 2132 O O . GLY A 1 280 ? 2.686 15.414 -8.273 1 89.62 280 GLY A O 1
ATOM 2133 N N . TYR A 1 281 ? 0.718 14.344 -8.078 1 91 281 TYR A N 1
ATOM 2134 C CA . TYR A 1 281 ? 0.131 15.219 -7.07 1 91 281 TYR A CA 1
ATOM 2135 C C . TYR A 1 281 ? -0.036 16.641 -7.609 1 91 281 TYR A C 1
ATOM 2137 O O . TYR A 1 281 ? 0.057 17.609 -6.855 1 91 281 TYR A O 1
ATOM 2145 N N . GLY A 1 282 ? -0.156 16.781 -8.875 1 88.69 282 GLY A N 1
ATOM 2146 C CA . GLY A 1 282 ? -0.355 18.078 -9.477 1 88.69 282 GLY A CA 1
ATOM 2147 C C . GLY A 1 282 ? -1.645 18.75 -9.047 1 88.69 282 GLY A C 1
ATOM 2148 O O . GLY A 1 282 ? -2.645 18.078 -8.789 1 88.69 282 GLY A O 1
ATOM 2149 N N . PRO A 1 283 ? -1.618 20 -9.039 1 87.56 283 PRO A N 1
ATOM 2150 C CA . PRO A 1 283 ? -2.824 20.719 -8.641 1 87.56 283 PRO A CA 1
ATOM 2151 C C . PRO A 1 283 ? -3.951 20.609 -9.664 1 87.56 283 PRO A C 1
ATOM 2153 O O . PRO A 1 283 ? -3.691 20.391 -10.852 1 87.56 283 PRO A O 1
ATOM 2156 N N . VAL A 1 284 ? -5.117 20.766 -9.164 1 87.44 284 VAL A N 1
ATOM 2157 C CA . VAL A 1 284 ? -6.277 20.625 -10.039 1 87.44 284 VAL A CA 1
ATOM 2158 C C . VAL A 1 284 ? -7.055 21.938 -10.102 1 87.44 284 VAL A C 1
ATOM 2160 O O . VAL A 1 284 ? -7.961 22.078 -10.922 1 87.44 284 VAL A O 1
ATOM 2163 N N . GLY A 1 285 ? -6.676 22.891 -9.273 1 80.06 285 GLY A N 1
ATOM 2164 C CA . GLY A 1 285 ? -7.418 24.125 -9.164 1 80.06 285 GLY A CA 1
ATOM 2165 C C . GLY A 1 285 ? -7.52 24.875 -10.484 1 80.06 285 GLY A C 1
ATOM 2166 O O . GLY A 1 285 ? -8.609 25.281 -10.898 1 80.06 285 GLY A O 1
ATOM 2167 N N . ALA A 1 286 ? -6.414 25.062 -11.125 1 77.19 286 ALA A N 1
ATOM 2168 C CA . ALA A 1 286 ? -6.406 25.766 -12.406 1 77.19 286 ALA A CA 1
ATOM 2169 C C . ALA A 1 286 ? -7.227 25 -13.453 1 77.19 286 ALA A C 1
ATOM 2171 O O . ALA A 1 286 ? -7.918 25.609 -14.266 1 77.19 286 ALA A O 1
ATOM 2172 N N . TRP A 1 287 ? -7.191 23.781 -13.43 1 85 287 TRP A N 1
ATOM 2173 C CA . TRP A 1 287 ? -7.898 22.969 -14.414 1 85 287 TRP A CA 1
ATOM 2174 C C . TRP A 1 287 ? -9.406 23.031 -14.195 1 85 287 TRP A C 1
ATOM 2176 O O . TRP A 1 287 ? -10.18 23.109 -15.156 1 85 287 TRP A O 1
ATOM 2186 N N . PHE A 1 288 ? -9.844 23.078 -12.969 1 80.06 288 PHE A N 1
ATOM 2187 C CA . PHE A 1 288 ? -11.266 23.156 -12.68 1 80.06 288 PHE A CA 1
ATOM 2188 C C . PHE A 1 288 ? -11.789 24.578 -12.93 1 80.06 288 PHE A C 1
ATOM 2190 O O . PHE A 1 288 ? -12.867 24.75 -13.492 1 80.06 288 PHE A O 1
ATOM 2197 N N . LEU A 1 289 ? -10.992 25.562 -12.516 1 77 289 LEU A N 1
ATOM 2198 C CA . LEU A 1 289 ? -11.578 26.891 -12.391 1 77 289 LEU A CA 1
ATOM 2199 C C . LEU A 1 289 ? -11.195 27.766 -13.578 1 77 289 LEU A C 1
ATOM 2201 O O . LEU A 1 289 ? -11.984 28.594 -14.023 1 77 289 LEU A O 1
ATOM 2205 N N . LEU A 1 290 ? -9.953 27.562 -14.039 1 74 290 LEU A N 1
ATOM 2206 C CA . LEU A 1 290 ? -9.508 28.375 -15.156 1 74 290 LEU A CA 1
ATOM 2207 C C . LEU A 1 290 ? -9.859 27.719 -16.484 1 74 290 LEU A C 1
ATOM 2209 O O . LEU A 1 290 ? -10.422 28.375 -17.375 1 74 290 LEU A O 1
ATOM 2213 N N . PHE A 1 291 ? -9.625 26.438 -16.562 1 79 291 PHE A N 1
ATOM 2214 C CA . PHE A 1 291 ? -9.852 25.734 -17.812 1 79 291 PHE A CA 1
ATOM 2215 C C . PHE A 1 291 ? -11.25 25.125 -17.859 1 79 291 PHE A C 1
ATOM 2217 O O . PHE A 1 291 ? -11.711 24.703 -18.922 1 79 291 PHE A O 1
ATOM 2224 N N . LYS A 1 292 ? -11.914 25.125 -16.688 1 84.44 292 LYS A N 1
ATOM 2225 C CA . LYS A 1 292 ? -13.281 24.641 -16.547 1 84.44 292 LYS A CA 1
ATOM 2226 C C . LYS A 1 292 ? -13.391 23.172 -16.922 1 84.44 292 LYS A C 1
ATOM 2228 O O . LYS A 1 292 ? -14.352 22.766 -17.578 1 84.44 292 LYS A O 1
ATOM 2233 N N . ALA A 1 293 ? -12.328 22.484 -16.688 1 90.62 293 ALA A N 1
ATOM 2234 C CA . ALA A 1 293 ? -12.359 21.031 -16.906 1 90.62 293 ALA A CA 1
ATOM 2235 C C . ALA A 1 293 ? -13.289 20.344 -15.898 1 90.62 293 ALA A C 1
ATOM 2237 O O . ALA A 1 293 ? -13.539 20.891 -14.812 1 90.62 293 ALA A O 1
ATOM 2238 N N . GLN A 1 294 ? -13.812 19.25 -16.281 1 94.38 294 GLN A N 1
ATOM 2239 C CA . GLN A 1 294 ? -14.664 18.453 -15.406 1 94.38 294 GLN A CA 1
ATOM 2240 C C . GLN A 1 294 ? -14 17.125 -15.055 1 94.38 294 GLN A C 1
ATOM 2242 O O . GLN A 1 294 ? -13.148 16.641 -15.797 1 94.38 294 GLN A O 1
ATOM 2247 N N . ALA A 1 295 ? -14.305 16.656 -13.898 1 96.56 295 ALA A N 1
ATOM 2248 C CA . ALA A 1 295 ? -13.844 15.328 -13.492 1 96.56 295 ALA A CA 1
ATOM 2249 C C . ALA A 1 295 ? -14.922 14.273 -13.734 1 96.56 295 ALA A C 1
ATOM 2251 O O . ALA A 1 295 ? -16.078 14.461 -13.352 1 96.56 295 ALA A O 1
ATOM 2252 N N . THR A 1 296 ? -14.602 13.20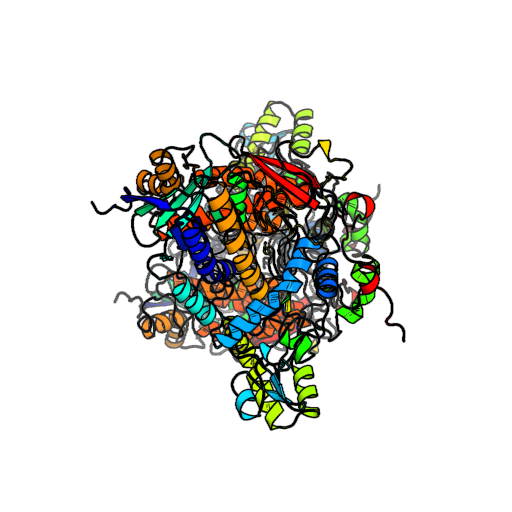3 -14.391 1 97.81 296 THR A N 1
ATOM 2253 C CA . THR A 1 296 ? -15.555 12.18 -14.789 1 97.81 296 THR A CA 1
ATOM 2254 C C . THR A 1 296 ? -15.109 10.805 -14.297 1 97.81 296 THR A C 1
ATOM 2256 O O . THR A 1 296 ? -13.922 10.586 -14.047 1 97.81 296 THR A O 1
ATOM 2259 N N . ASN A 1 297 ? -16.078 9.922 -14.023 1 97.88 297 ASN A N 1
ATOM 2260 C CA . ASN A 1 297 ? -15.719 8.523 -13.812 1 97.88 297 ASN A CA 1
ATOM 2261 C C . ASN A 1 297 ? -15.281 7.852 -15.109 1 97.88 297 ASN A C 1
ATOM 2263 O O . ASN A 1 297 ? -15.125 8.516 -16.141 1 97.88 297 ASN A O 1
ATOM 2267 N N . ALA A 1 298 ? -15.055 6.586 -15.117 1 97 298 ALA A N 1
ATOM 2268 C CA . ALA A 1 298 ? -14.484 5.855 -16.25 1 97 298 ALA A CA 1
ATOM 2269 C C . ALA A 1 298 ? -15.453 5.824 -17.422 1 97 298 ALA A C 1
ATOM 2271 O O . ALA A 1 298 ? -15.055 5.586 -18.562 1 97 298 ALA A O 1
ATOM 2272 N N . TYR A 1 299 ? -16.703 6.121 -17.219 1 96.94 299 TYR A N 1
ATOM 2273 C CA . TYR A 1 299 ? -17.75 6.031 -18.25 1 96.94 299 TYR A CA 1
ATOM 2274 C C . TYR A 1 299 ? -18.094 7.41 -18.797 1 96.94 299 TYR A C 1
ATOM 2276 O O . TYR A 1 299 ? -19.094 7.566 -19.5 1 96.94 299 TYR A O 1
ATOM 2284 N N . GLY A 1 300 ? -17.344 8.391 -18.359 1 96.25 300 GLY A N 1
ATOM 2285 C CA . GLY A 1 300 ? -17.531 9.727 -18.891 1 96.25 300 GLY A CA 1
ATOM 2286 C C . GLY A 1 300 ? -18.594 10.531 -18.172 1 96.25 300 GLY A C 1
ATOM 2287 O O . GLY A 1 300 ? -19.016 11.586 -18.656 1 96.25 300 GLY A O 1
ATOM 2288 N N . GLU A 1 301 ? -19.047 10.07 -17.062 1 97.75 301 GLU A N 1
ATOM 2289 C CA . GLU A 1 301 ? -20.062 10.781 -16.297 1 97.75 301 GLU A CA 1
ATOM 2290 C C . GLU A 1 301 ? -19.422 11.703 -15.258 1 97.75 301 GLU A C 1
ATOM 2292 O O . GLU A 1 301 ? -18.516 11.297 -14.531 1 97.75 301 GLU A O 1
ATOM 2297 N N . VAL A 1 302 ? -19.875 12.945 -15.227 1 97.5 302 VAL A N 1
ATOM 2298 C CA . VAL A 1 302 ? -19.375 13.875 -14.219 1 97.5 302 VAL A CA 1
ATOM 2299 C C . VAL A 1 302 ? -19.828 13.43 -12.828 1 97.5 302 VAL A C 1
ATOM 2301 O O . VAL A 1 302 ? -21.016 13.5 -12.492 1 97.5 302 VAL A O 1
ATOM 2304 N N . TYR A 1 303 ? -18.906 13.062 -11.961 1 97.44 303 TYR A N 1
ATOM 2305 C CA . TYR A 1 303 ? -19.266 12.359 -10.734 1 97.44 303 TYR A CA 1
ATOM 2306 C C . TYR A 1 303 ? -19.984 13.289 -9.766 1 97.44 303 TYR A C 1
ATOM 2308 O O . TYR A 1 303 ? -20.844 12.852 -8.992 1 97.44 303 TYR A O 1
ATOM 2316 N N . MET A 1 304 ? -19.703 14.625 -9.758 1 95.94 304 MET A N 1
ATOM 2317 C CA . MET A 1 304 ? -20.359 15.586 -8.875 1 95.94 304 MET A CA 1
ATOM 2318 C C . MET A 1 304 ? -21.844 15.719 -9.227 1 95.94 304 MET A C 1
ATOM 2320 O O . MET A 1 304 ? -22.672 15.93 -8.344 1 95.94 304 MET A O 1
ATOM 2324 N N . THR A 1 305 ? -22.125 15.688 -10.5 1 96.5 305 THR A N 1
ATOM 2325 C CA . THR A 1 305 ? -23.5 15.766 -10.969 1 96.5 305 THR A CA 1
ATOM 2326 C C . THR A 1 305 ? -24.234 14.461 -10.703 1 96.5 305 THR A C 1
ATOM 2328 O O . THR A 1 305 ? -25.359 14.461 -10.203 1 96.5 305 THR A O 1
ATOM 2331 N N . LYS A 1 306 ? -23.609 13.391 -10.977 1 97.06 306 LYS A N 1
ATOM 2332 C CA . LYS A 1 306 ? -24.203 12.07 -10.859 1 97.06 306 LYS A CA 1
ATOM 2333 C C . LYS A 1 306 ? -24.594 11.758 -9.414 1 97.06 306 LYS A C 1
ATOM 2335 O O . LYS A 1 306 ? -25.625 11.141 -9.164 1 97.06 306 LYS A O 1
ATOM 2340 N N . ASN A 1 307 ? -23.719 12.172 -8.523 1 97.44 307 ASN A N 1
ATOM 2341 C CA . ASN A 1 307 ? -23.906 11.789 -7.129 1 97.44 307 ASN A CA 1
ATOM 2342 C C . ASN A 1 307 ? -24.375 12.969 -6.281 1 97.44 307 ASN A C 1
ATOM 2344 O O . ASN A 1 307 ? -24.188 12.977 -5.062 1 97.44 307 ASN A O 1
ATOM 2348 N N . LYS A 1 308 ? -24.938 13.984 -6.82 1 96.12 308 LYS A N 1
ATOM 2349 C CA . LYS A 1 308 ? -25.344 15.227 -6.156 1 96.12 308 LYS A CA 1
ATOM 2350 C C . LYS A 1 308 ? -26.266 14.945 -4.984 1 96.12 308 LYS A C 1
ATOM 2352 O O . LYS A 1 308 ? -26.219 15.648 -3.969 1 96.12 308 LYS A O 1
ATOM 2357 N N . GLU A 1 309 ? -27.094 13.906 -5.055 1 96.38 309 GLU A N 1
ATOM 2358 C CA . GLU A 1 309 ? -28.094 13.602 -4.043 1 96.38 309 GLU A CA 1
ATOM 2359 C C . GLU A 1 309 ? -27.438 13.211 -2.717 1 96.38 309 GLU A C 1
ATOM 2361 O O . GLU A 1 309 ? -28.047 13.367 -1.653 1 96.38 309 GLU A O 1
ATOM 2366 N N . LEU A 1 310 ? -26.234 12.742 -2.748 1 95.69 310 LEU A N 1
ATOM 2367 C CA . LEU A 1 310 ? -25.516 12.367 -1.536 1 95.69 310 LEU A CA 1
ATOM 2368 C C . LEU A 1 310 ? -25.297 13.57 -0.632 1 95.69 310 LEU A C 1
ATOM 2370 O O . LEU A 1 310 ? -25.172 13.43 0.585 1 95.69 310 LEU A O 1
ATOM 2374 N N . LEU A 1 311 ? -25.234 14.773 -1.199 1 96 311 LEU A N 1
ATOM 2375 C CA . LEU A 1 311 ? -24.984 16 -0.448 1 96 311 LEU A CA 1
ATOM 2376 C C . LEU A 1 311 ? -26.141 16.312 0.486 1 96 311 LEU A C 1
ATOM 2378 O O . LEU A 1 311 ? -25.969 17.016 1.487 1 96 311 LEU A O 1
ATOM 2382 N N . ASN A 1 312 ? -27.344 15.773 0.192 1 94.56 312 ASN A N 1
ATOM 2383 C CA . ASN A 1 312 ? -28.547 16.016 0.998 1 94.56 312 ASN A CA 1
ATOM 2384 C C . ASN A 1 312 ? -28.422 15.391 2.385 1 94.56 312 ASN A C 1
ATOM 2386 O O . ASN A 1 312 ? -29.141 15.766 3.307 1 94.56 312 ASN A O 1
ATOM 2390 N N . ASP A 1 313 ? -27.5 14.531 2.541 1 93.94 313 ASP A N 1
ATOM 2391 C CA . ASP A 1 313 ? -27.297 13.852 3.818 1 93.94 313 ASP A CA 1
ATOM 2392 C C . ASP A 1 313 ? -26.469 14.711 4.77 1 93.94 313 ASP A C 1
ATOM 2394 O O . ASP A 1 313 ? -26.375 14.406 5.961 1 93.94 313 ASP A O 1
ATOM 2398 N N . TYR A 1 314 ? -26.016 15.891 4.332 1 94.25 314 TYR A N 1
ATOM 2399 C CA . TYR A 1 314 ? -25.094 16.672 5.148 1 94.25 314 TYR A CA 1
ATOM 2400 C C . TYR A 1 314 ? -25.516 18.125 5.199 1 94.25 314 TYR A C 1
ATOM 2402 O O . TYR A 1 314 ? -24.703 19.016 4.934 1 94.25 314 TYR A O 1
ATOM 2410 N N . PRO A 1 315 ? -26.734 18.391 5.539 1 90 315 PRO A N 1
ATOM 2411 C CA . PRO A 1 315 ? -27.109 19.797 5.719 1 90 315 PRO A CA 1
ATOM 2412 C C . PRO A 1 315 ? -26.391 20.453 6.898 1 90 315 PRO A C 1
ATOM 2414 O O . PRO A 1 315 ? -26.156 19.797 7.918 1 90 315 PRO A O 1
ATOM 2417 N N . PRO A 1 316 ? -26.141 21.734 6.832 1 90.69 316 PRO A N 1
ATOM 2418 C CA . PRO A 1 316 ? -26.344 22.656 5.715 1 90.69 316 PRO A CA 1
ATOM 2419 C C . PRO A 1 316 ? -25.172 22.672 4.734 1 90.69 316 PRO A C 1
ATOM 2421 O O . PRO A 1 316 ? -25.219 23.359 3.715 1 90.69 316 PRO A O 1
ATOM 2424 N N . TYR A 1 317 ? -24.188 21.906 5.055 1 90.81 317 TYR A N 1
ATOM 2425 C CA . TYR A 1 317 ? -22.891 22.016 4.371 1 90.81 317 TYR A CA 1
ATOM 2426 C C . TYR A 1 317 ? -23 21.547 2.928 1 90.81 317 TYR A C 1
ATOM 2428 O O . TYR A 1 317 ? -22.391 22.141 2.029 1 90.81 317 TYR A O 1
ATOM 2436 N N . GLY A 1 318 ? -23.766 20.484 2.742 1 89.44 318 GLY A N 1
ATOM 2437 C CA . GLY A 1 318 ? -23.969 19.922 1.411 1 89.44 318 GLY A CA 1
ATOM 2438 C C . GLY A 1 318 ? -24.828 20.797 0.527 1 89.44 318 GLY A C 1
ATOM 2439 O O . GLY A 1 318 ? -24.859 20.625 -0.693 1 89.44 318 GLY A O 1
ATOM 2440 N N . GLN A 1 319 ? -25.5 21.812 1.063 1 87.44 319 GLN A N 1
ATOM 2441 C CA . GLN A 1 319 ? -26.438 22.656 0.33 1 87.44 319 GLN A CA 1
ATOM 2442 C C . GLN A 1 319 ? -25.781 23.969 -0.084 1 87.44 319 GLN A C 1
ATOM 2444 O O . GLN A 1 319 ? -26.391 24.781 -0.787 1 87.44 319 GLN A O 1
ATOM 2449 N N . ALA A 1 320 ? -24.594 24.156 0.308 1 88.06 320 ALA A N 1
ATOM 2450 C CA . ALA A 1 320 ? -23.875 25.359 -0.099 1 88.06 320 ALA A CA 1
ATOM 2451 C C . ALA A 1 320 ? -23.625 25.375 -1.604 1 88.06 320 ALA A C 1
ATOM 2453 O O . ALA A 1 320 ? -23.641 24.312 -2.246 1 88.06 320 ALA A O 1
ATOM 2454 N N . ALA A 1 321 ? -23.453 26.578 -2.135 1 84.19 321 ALA A N 1
ATOM 2455 C CA . ALA A 1 321 ? -23.156 26.703 -3.561 1 84.19 321 ALA A CA 1
ATOM 2456 C C . ALA A 1 321 ? -21.938 25.891 -3.957 1 84.19 321 ALA A C 1
ATOM 2458 O O . ALA A 1 321 ? -21.891 25.297 -5.035 1 84.19 321 ALA A O 1
ATOM 2459 N N . VAL A 1 322 ? -20.969 25.953 -3.143 1 87.44 322 VAL A N 1
ATOM 2460 C CA . VAL A 1 322 ? -19.781 25.125 -3.299 1 87.44 322 VAL A CA 1
ATOM 2461 C C . VAL A 1 322 ? -19.688 24.141 -2.135 1 87.44 322 VAL A C 1
ATOM 2463 O O . VAL A 1 322 ? -19.469 24.547 -0.989 1 87.44 322 VAL A O 1
ATOM 2466 N N . PRO A 1 323 ? -19.859 22.906 -2.445 1 91.62 323 PRO A N 1
ATOM 2467 C CA . PRO A 1 323 ? -19.781 21.938 -1.352 1 91.62 323 PRO A CA 1
ATOM 2468 C C . PRO A 1 323 ? -18.391 21.891 -0.709 1 91.62 323 PRO A C 1
ATOM 2470 O O . PRO A 1 323 ? -17.391 22.172 -1.37 1 91.62 323 PRO A O 1
ATOM 2473 N N . ALA A 1 324 ? -18.391 21.484 0.503 1 94.94 324 ALA A N 1
ATOM 2474 C CA . ALA A 1 324 ? -17.125 21.344 1.234 1 94.94 324 ALA A CA 1
ATOM 2475 C C . ALA A 1 324 ? -16.188 20.391 0.516 1 94.94 324 ALA A C 1
ATOM 2477 O O . ALA A 1 324 ? -16.625 19.469 -0.159 1 94.94 324 ALA A O 1
ATOM 2478 N N . SER A 1 325 ? -14.891 20.609 0.651 1 95.44 325 SER A N 1
ATOM 2479 C CA . SER A 1 325 ? -13.859 19.812 -0.007 1 95.44 325 SER A CA 1
ATOM 2480 C C . SER A 1 325 ? -14 18.328 0.33 1 95.44 325 SER A C 1
ATOM 2482 O O . SER A 1 325 ? -13.883 17.484 -0.549 1 95.44 325 SER A O 1
ATOM 2484 N N . CYS A 1 326 ? -14.25 17.984 1.608 1 98 326 CYS A N 1
ATOM 2485 C CA . CYS A 1 326 ? -14.352 16.578 2.01 1 98 326 CYS A CA 1
ATOM 2486 C C . CYS A 1 326 ? -15.555 15.914 1.355 1 98 326 CYS A C 1
ATOM 2488 O O . CYS A 1 326 ? -15.508 14.734 1.006 1 98 326 CYS A O 1
ATOM 2490 N N . LEU A 1 327 ? -16.641 16.719 1.144 1 97.88 327 LEU A N 1
ATOM 2491 C CA . LEU A 1 327 ? -17.844 16.156 0.529 1 97.88 327 LEU A CA 1
ATOM 2492 C C . LEU A 1 327 ? -17.609 15.883 -0.953 1 97.88 327 LEU A C 1
ATOM 2494 O O . LEU A 1 327 ? -18.188 14.938 -1.507 1 97.88 327 LEU A O 1
ATOM 2498 N N . ARG A 1 328 ? -16.812 16.703 -1.618 1 96.19 328 ARG A N 1
ATOM 2499 C CA . ARG A 1 328 ? -16.438 16.406 -3.002 1 96.19 328 ARG A CA 1
ATOM 2500 C C . ARG A 1 328 ? -15.688 15.086 -3.104 1 96.19 328 ARG A C 1
ATOM 2502 O O . ARG A 1 328 ? -15.906 14.312 -4.039 1 96.19 328 ARG A O 1
ATOM 2509 N N . ASN A 1 329 ? -14.781 14.836 -2.117 1 97.94 329 ASN A N 1
ATOM 2510 C CA . ASN A 1 329 ? -14.117 13.547 -2.039 1 97.94 329 ASN A CA 1
ATOM 2511 C C . ASN A 1 329 ? -15.109 12.414 -1.81 1 97.94 329 ASN A C 1
ATOM 2513 O O . ASN A 1 329 ? -14.969 11.328 -2.385 1 97.94 329 ASN A O 1
ATOM 2517 N N . HIS A 1 330 ? -16.109 12.727 -0.926 1 98.19 330 HIS A N 1
ATOM 2518 C CA . HIS A 1 330 ? -17.125 11.734 -0.598 1 98.19 330 HIS A CA 1
ATOM 2519 C C . HIS A 1 330 ? -17.859 11.258 -1.852 1 98.19 330 HIS A C 1
ATOM 2521 O O . HIS A 1 330 ? -18.047 10.055 -2.035 1 98.19 330 HIS A O 1
ATOM 2527 N N . LEU A 1 331 ? -18.219 12.164 -2.723 1 97.94 331 LEU A N 1
ATOM 2528 C CA . LEU A 1 331 ? -18.891 11.82 -3.971 1 97.94 331 LEU A CA 1
ATOM 2529 C C . LEU A 1 331 ? -17.969 11.023 -4.887 1 97.94 331 LEU A C 1
ATOM 2531 O O . LEU A 1 331 ? -18.406 10.07 -5.535 1 97.94 331 LEU A O 1
ATOM 2535 N N . MET A 1 332 ? -16.703 11.406 -4.973 1 97.88 332 MET A N 1
ATOM 2536 C CA . MET A 1 332 ? -15.711 10.719 -5.793 1 97.88 332 MET A CA 1
ATOM 2537 C C . MET A 1 332 ? -15.516 9.281 -5.316 1 97.88 332 MET A C 1
ATOM 2539 O O . MET A 1 332 ? -15.445 8.359 -6.133 1 97.88 332 MET A O 1
ATOM 2543 N N . LEU A 1 333 ? -15.422 9.062 -3.992 1 97.75 333 LEU A N 1
ATOM 2544 C CA . LEU A 1 333 ? -15.156 7.758 -3.391 1 97.75 333 LEU A CA 1
ATOM 2545 C C . LEU A 1 333 ? -16.297 6.785 -3.678 1 97.75 333 LEU A C 1
ATOM 2547 O O . LEU A 1 333 ? -16.062 5.582 -3.812 1 97.75 333 LEU A O 1
ATOM 2551 N N . LYS A 1 334 ? -17.516 7.332 -3.77 1 97.44 334 LYS A N 1
ATOM 2552 C CA . LYS A 1 334 ? -18.625 6.457 -4.141 1 97.44 334 LYS A CA 1
ATOM 2553 C C . LYS A 1 334 ? -18.359 5.773 -5.48 1 97.44 334 LYS A C 1
ATOM 2555 O O . LYS A 1 334 ? -18.594 4.57 -5.625 1 97.44 334 LYS A O 1
ATOM 2560 N N . GLU A 1 335 ? -17.875 6.555 -6.508 1 97.75 335 GLU A N 1
ATOM 2561 C CA . GLU A 1 335 ? -17.562 6 -7.816 1 97.75 335 GLU A CA 1
ATOM 2562 C C . GLU A 1 335 ? -16.469 4.926 -7.715 1 97.75 335 GLU A C 1
ATOM 2564 O O . GLU A 1 335 ? -16.578 3.869 -8.336 1 97.75 335 GLU A O 1
ATOM 2569 N N . MET A 1 336 ? -15.508 5.184 -6.977 1 96.38 336 MET A N 1
ATOM 2570 C CA . MET A 1 336 ? -14.375 4.27 -6.84 1 96.38 336 MET A CA 1
ATOM 2571 C C . MET A 1 336 ? -14.805 2.98 -6.141 1 96.38 336 MET A C 1
ATOM 2573 O O . MET A 1 336 ? -14.492 1.884 -6.609 1 96.38 336 MET A O 1
ATOM 2577 N N . LYS A 1 337 ? -15.523 3.1 -5.027 1 95 337 LYS A N 1
ATOM 2578 C CA . LYS A 1 337 ? -15.953 1.948 -4.234 1 95 337 LYS A CA 1
ATOM 2579 C C . LYS A 1 337 ? -16.922 1.065 -5.023 1 95 337 LYS A C 1
ATOM 2581 O O . LYS A 1 337 ? -16.938 -0.153 -4.836 1 95 337 LYS A O 1
ATOM 2586 N N . GLU A 1 338 ? -17.625 1.696 -5.91 1 95.75 338 GLU A N 1
ATOM 2587 C CA . GLU A 1 338 ? -18.609 0.94 -6.676 1 95.75 338 GLU A CA 1
ATOM 2588 C C . GLU A 1 338 ? -18.031 0.436 -7.988 1 95.75 338 GLU A C 1
ATOM 2590 O O . GLU A 1 338 ? -18.75 -0.094 -8.836 1 95.75 338 GLU A O 1
ATOM 2595 N N . GLY A 1 339 ? -16.719 0.565 -8.172 1 96.06 339 GLY A N 1
ATOM 2596 C CA . GLY A 1 339 ? -16.016 -0.036 -9.289 1 96.06 339 GLY A CA 1
ATOM 2597 C C . GLY A 1 339 ? -16.188 0.729 -10.594 1 96.06 339 GLY A C 1
ATOM 2598 O O . GLY A 1 339 ? -16.188 0.137 -11.672 1 96.06 339 GLY A O 1
ATOM 2599 N N . ARG A 1 340 ? -16.391 2.01 -10.516 1 97.56 340 ARG A N 1
ATOM 2600 C CA . ARG A 1 340 ? -16.562 2.816 -11.719 1 97.56 340 ARG A CA 1
ATOM 2601 C C . ARG A 1 340 ? -15.375 3.736 -11.938 1 97.56 340 ARG A C 1
ATOM 2603 O O . ARG A 1 340 ? -15.469 4.727 -12.664 1 97.56 340 ARG A O 1
ATOM 2610 N N . GLY A 1 341 ? -14.258 3.48 -11.305 1 95.81 341 GLY A N 1
ATOM 2611 C CA . GLY A 1 341 ? -13.008 4.156 -11.609 1 95.81 341 GLY A CA 1
ATOM 2612 C C . GLY A 1 341 ? -12.391 3.709 -12.922 1 95.81 341 GLY A C 1
ATOM 2613 O O . GLY A 1 341 ? -12.852 2.746 -13.531 1 95.81 341 GLY A O 1
ATOM 2614 N N . PRO A 1 342 ? -11.336 4.352 -13.328 1 97.06 342 PRO A N 1
ATOM 2615 C CA . PRO A 1 342 ? -10.68 5.48 -12.672 1 97.06 342 PRO A CA 1
ATOM 2616 C C . PRO A 1 342 ? -11.453 6.785 -12.82 1 97.06 342 PRO A C 1
ATOM 2618 O O . PRO A 1 342 ? -12.383 6.867 -13.625 1 97.06 342 PRO A O 1
ATOM 2621 N N . ILE A 1 343 ? -11.125 7.742 -12.016 1 98.12 343 ILE A N 1
ATOM 2622 C CA . ILE A 1 343 ? -11.633 9.102 -12.164 1 98.12 343 ILE A CA 1
ATOM 2623 C C . ILE A 1 343 ? -10.664 9.922 -13.008 1 98.12 343 ILE A C 1
ATOM 2625 O O . ILE A 1 343 ? -9.453 9.891 -12.781 1 98.12 343 ILE A O 1
ATOM 2629 N N . TYR A 1 344 ? -11.18 10.695 -13.992 1 97.69 344 TYR A N 1
ATOM 2630 C CA . TYR A 1 344 ? -10.328 11.445 -14.914 1 97.69 344 TYR A CA 1
ATOM 2631 C C . TYR A 1 344 ? -10.633 12.93 -14.859 1 97.69 344 TYR A C 1
ATOM 2633 O O . TYR A 1 344 ? -11.789 13.328 -14.695 1 97.69 344 TYR A O 1
ATOM 2641 N N . MET A 1 345 ? -9.617 13.758 -14.945 1 96 345 MET A N 1
ATOM 2642 C CA . MET A 1 345 ? -9.789 15.141 -15.391 1 96 345 MET A CA 1
ATOM 2643 C C . MET A 1 345 ? -9.953 15.211 -16.906 1 96 345 MET A C 1
ATOM 2645 O O . MET A 1 345 ? -9.055 14.812 -17.641 1 96 345 MET A O 1
ATOM 2649 N N . ASP A 1 346 ? -11.062 15.68 -17.344 1 94.5 346 ASP A N 1
ATOM 2650 C CA . ASP A 1 346 ? -11.312 15.758 -18.781 1 94.5 346 ASP A CA 1
ATOM 2651 C C . ASP A 1 346 ? -10.602 16.953 -19.391 1 94.5 346 ASP A C 1
ATOM 2653 O O . ASP A 1 346 ? -11.25 17.922 -19.828 1 94.5 346 ASP A O 1
ATOM 2657 N N . THR A 1 347 ? -9.344 16.812 -19.547 1 90.81 347 THR A N 1
ATOM 2658 C CA . THR A 1 347 ? -8.516 17.891 -20.078 1 90.81 347 THR A CA 1
ATOM 2659 C C . THR A 1 347 ? -8.734 18.047 -21.578 1 90.81 347 THR A C 1
ATOM 2661 O O . THR A 1 347 ? -8.68 19.172 -22.094 1 90.81 347 THR A O 1
ATOM 2664 N N . VAL A 1 348 ? -9.016 17 -22.266 1 91.38 348 VAL A N 1
ATOM 2665 C CA . VAL A 1 348 ? -9.18 17 -23.719 1 91.38 348 VAL A CA 1
ATOM 2666 C C . VAL A 1 348 ? -10.359 17.875 -24.109 1 91.38 348 VAL A C 1
ATOM 2668 O O . VAL A 1 348 ? -10.211 18.797 -24.906 1 91.38 348 VAL A O 1
ATOM 2671 N N . THR A 1 349 ? -11.484 17.609 -23.484 1 92.25 349 THR A N 1
ATOM 2672 C CA . THR A 1 349 ? -12.688 18.375 -23.812 1 92.25 349 THR A CA 1
ATOM 2673 C C . THR A 1 349 ? -12.531 19.828 -23.391 1 92.25 349 THR A C 1
ATOM 2675 O O . THR A 1 349 ? -12.969 20.734 -24.094 1 92.25 349 THR A O 1
ATOM 2678 N N . ALA A 1 350 ? -11.969 20.047 -22.234 1 89.94 350 ALA A N 1
ATOM 2679 C CA . ALA A 1 350 ? -11.805 21.406 -21.719 1 89.94 350 ALA A CA 1
ATOM 2680 C C . ALA A 1 350 ? -10.953 22.25 -22.656 1 89.94 350 ALA A C 1
ATOM 2682 O O . ALA A 1 350 ? -11.305 23.391 -22.969 1 89.94 350 ALA A O 1
ATOM 2683 N N . LEU A 1 351 ? -9.859 21.719 -23.109 1 86.19 351 LEU A N 1
ATOM 2684 C CA . LEU A 1 351 ? -8.969 22.453 -24 1 86.19 351 LEU A CA 1
ATOM 2685 C C . LEU A 1 351 ? -9.609 22.656 -25.375 1 86.19 351 LEU A C 1
ATOM 2687 O O . LEU A 1 351 ? -9.414 23.688 -26.016 1 86.19 351 LEU A O 1
ATOM 2691 N N . ALA A 1 352 ? -10.336 21.719 -25.844 1 88.75 352 ALA A N 1
ATOM 2692 C CA . ALA A 1 352 ? -11.039 21.844 -27.109 1 88.75 352 ALA A CA 1
ATOM 2693 C C . ALA A 1 352 ? -12.062 22.969 -27.062 1 88.75 352 ALA A C 1
ATOM 2695 O O . ALA A 1 352 ? -12.188 23.75 -28.016 1 88.75 352 ALA A O 1
ATOM 2696 N N . LYS A 1 353 ? -12.789 23.062 -26.016 1 87.31 353 LYS A N 1
ATOM 2697 C CA . LYS A 1 353 ? -13.789 24.125 -25.859 1 87.31 353 LYS A CA 1
ATOM 2698 C C . LYS A 1 353 ? -13.133 25.5 -25.828 1 87.31 353 LYS A C 1
ATOM 2700 O O . LYS A 1 353 ? -13.688 26.469 -26.344 1 87.31 353 LYS A O 1
ATOM 2705 N N . LEU A 1 354 ? -12.07 25.562 -25.172 1 82.38 354 LEU A N 1
ATOM 2706 C CA . LEU A 1 354 ? -11.359 26.828 -25.109 1 82.38 354 LEU A CA 1
ATOM 2707 C C . LEU A 1 354 ? -10.852 27.25 -26.484 1 82.38 354 LEU A C 1
ATOM 2709 O O . LEU A 1 354 ? -10.805 28.438 -26.797 1 82.38 354 LEU A O 1
ATOM 2713 N N . ARG A 1 355 ? -10.469 26.297 -27.312 1 82.12 355 ARG A N 1
ATOM 2714 C CA . ARG A 1 355 ? -9.984 26.562 -28.672 1 82.12 355 ARG A CA 1
ATOM 2715 C C . ARG A 1 355 ? -11.086 27.172 -29.531 1 82.12 355 ARG A C 1
ATOM 2717 O O . ARG A 1 355 ? -10.812 27.906 -30.469 1 82.12 355 ARG A O 1
ATOM 2724 N N . GLU A 1 356 ? -12.258 26.922 -29.141 1 85.06 356 GLU A N 1
ATOM 2725 C CA . GLU A 1 356 ? -13.383 27.453 -29.906 1 85.06 356 GLU A CA 1
ATOM 2726 C C . GLU A 1 356 ? -13.617 28.922 -29.594 1 85.06 356 GLU A C 1
ATOM 2728 O O . GLU A 1 356 ? -14.133 29.672 -30.422 1 85.06 356 GLU A O 1
ATOM 2733 N N . THR A 1 357 ? -13.297 29.297 -28.422 1 78.56 357 THR A N 1
ATOM 2734 C CA . THR A 1 357 ? -13.695 30.625 -27.969 1 78.56 357 THR A CA 1
ATOM 2735 C C . THR A 1 357 ? -12.508 31.578 -27.969 1 78.56 357 THR A C 1
ATOM 2737 O O . THR A 1 357 ? -12.68 32.812 -27.922 1 78.56 357 THR A O 1
ATOM 2740 N N . LEU A 1 358 ? -11.344 31.062 -27.969 1 77.19 358 LEU A N 1
ATOM 2741 C CA . LEU A 1 358 ? -10.164 31.906 -27.812 1 77.19 358 LEU A CA 1
ATOM 2742 C C . LEU A 1 358 ? -9.453 32.094 -29.141 1 77.19 358 LEU A C 1
ATOM 2744 O O . LEU A 1 358 ? -9.625 31.281 -30.062 1 77.19 358 LEU A O 1
ATOM 2748 N N . SER A 1 359 ? -8.727 33.25 -29.203 1 79.88 359 SER A N 1
ATOM 2749 C CA . SER A 1 359 ? -7.895 33.469 -30.391 1 79.88 359 SER A CA 1
ATOM 2750 C C . SER A 1 359 ? -6.746 32.469 -30.453 1 79.88 359 SER A C 1
ATOM 2752 O O . SER A 1 359 ? -6.379 31.859 -29.438 1 79.88 359 SER A O 1
ATOM 2754 N N . PRO A 1 360 ? -6.246 32.281 -31.625 1 79.44 360 PRO A N 1
ATOM 2755 C CA . PRO A 1 360 ? -5.117 31.359 -31.766 1 79.44 360 PRO A CA 1
ATOM 2756 C C . PRO A 1 360 ? -3.949 31.703 -30.844 1 79.44 360 PRO A C 1
ATOM 2758 O O . PRO A 1 360 ? -3.279 30.812 -30.328 1 79.44 360 PRO A O 1
ATOM 2761 N N . ARG A 1 361 ? -3.684 32.906 -30.688 1 78.12 361 ARG A N 1
ATOM 2762 C CA . ARG A 1 361 ? -2.613 33.344 -29.797 1 78.12 361 ARG A CA 1
ATOM 2763 C C . ARG A 1 361 ? -2.91 32.969 -28.359 1 78.12 361 ARG A C 1
ATOM 2765 O O . ARG A 1 361 ? -2.033 32.469 -27.656 1 78.12 361 ARG A O 1
ATOM 2772 N N . GLU A 1 362 ? -4.117 33.156 -27.938 1 73.88 362 GLU A N 1
ATOM 2773 C CA . GLU A 1 362 ? -4.531 32.812 -26.562 1 73.88 362 GLU A CA 1
ATOM 2774 C C . GLU A 1 362 ? -4.5 31.328 -26.328 1 73.88 362 GLU A C 1
ATOM 2776 O O . GLU A 1 362 ? -4.137 30.875 -25.234 1 73.88 362 GLU A O 1
ATOM 2781 N N . VAL A 1 363 ? -4.828 30.656 -27.375 1 75.62 363 VAL A N 1
ATOM 2782 C CA . VAL A 1 363 ? -4.848 29.203 -27.281 1 75.62 363 VAL A CA 1
ATOM 2783 C C . VAL A 1 363 ? -3.43 28.688 -27.062 1 75.62 363 VAL A C 1
ATOM 2785 O O . VAL A 1 363 ? -3.199 27.812 -26.234 1 75.62 363 VAL A O 1
ATOM 2788 N N . LYS A 1 364 ? -2.555 29.188 -27.828 1 77.25 364 LYS A N 1
ATOM 2789 C CA . LYS A 1 364 ? -1.157 28.781 -27.703 1 77.25 364 LYS A CA 1
ATOM 2790 C C . LYS A 1 364 ? -0.619 29.094 -26.312 1 77.25 364 LYS A C 1
ATOM 2792 O O . LYS A 1 364 ? 0.14 28.312 -25.734 1 77.25 364 LYS A O 1
ATOM 2797 N N . HIS A 1 365 ? -0.969 30.203 -25.844 1 75.88 365 HIS A N 1
ATOM 2798 C CA . HIS A 1 365 ? -0.54 30.594 -24.516 1 75.88 365 HIS A CA 1
ATOM 2799 C C . HIS A 1 365 ? -1.146 29.688 -23.453 1 75.88 365 HIS A C 1
ATOM 2801 O O . HIS A 1 365 ? -0.469 29.312 -22.484 1 75.88 365 HIS A O 1
ATOM 2807 N N . LEU A 1 366 ? -2.32 29.438 -23.719 1 71.81 366 LEU A N 1
ATOM 2808 C CA . LEU A 1 366 ? -3.027 28.609 -22.75 1 71.81 366 LEU A CA 1
ATOM 2809 C C . LEU A 1 366 ? -2.465 27.188 -22.734 1 71.81 366 LEU A C 1
ATOM 2811 O O . LEU A 1 366 ? -2.355 26.578 -21.672 1 71.81 366 LEU A O 1
ATOM 2815 N N . GLU A 1 367 ? -2.197 26.672 -23.891 1 73 367 GLU A N 1
ATOM 2816 C CA . GLU A 1 367 ? -1.591 25.359 -23.984 1 73 367 GLU A CA 1
ATOM 2817 C C . GLU A 1 367 ? -0.231 25.312 -23.297 1 73 367 GLU A C 1
ATOM 2819 O O . GLU A 1 367 ? 0.112 24.328 -22.641 1 73 367 GLU A O 1
ATOM 2824 N N . ALA A 1 368 ? 0.429 26.344 -23.453 1 75.44 368 ALA A N 1
ATOM 2825 C CA . ALA A 1 368 ? 1.717 26.453 -22.766 1 75.44 368 ALA A CA 1
ATOM 2826 C C . ALA A 1 368 ? 1.534 26.516 -21.25 1 75.44 368 ALA A C 1
ATOM 2828 O O . ALA A 1 368 ? 2.316 25.922 -20.516 1 75.44 368 ALA A O 1
ATOM 2829 N N . GLU A 1 369 ? 0.544 27.172 -20.922 1 71.88 369 GLU A N 1
ATOM 2830 C CA . GLU A 1 369 ? 0.265 27.312 -19.5 1 71.88 369 GLU A CA 1
ATOM 2831 C C . GLU A 1 369 ? -0.195 26 -18.891 1 71.88 369 GLU A C 1
ATOM 2833 O O . GLU A 1 369 ? 0.076 25.719 -17.719 1 71.88 369 GLU A O 1
ATOM 2838 N N . ALA A 1 370 ? -0.89 25.25 -19.703 1 73.25 370 ALA A N 1
ATOM 2839 C CA . ALA A 1 370 ? -1.346 23.953 -19.234 1 73.25 370 ALA A CA 1
ATOM 2840 C C . ALA A 1 370 ? -0.17 23.094 -18.766 1 73.25 370 ALA A C 1
ATOM 2842 O O . ALA A 1 370 ? -0.288 22.328 -17.812 1 73.25 370 ALA A O 1
ATOM 2843 N N . TRP A 1 371 ? 0.947 23.219 -19.344 1 72.25 371 TRP A N 1
ATOM 2844 C CA . TRP A 1 371 ? 2.164 22.5 -18.984 1 72.25 371 TRP A CA 1
ATOM 2845 C C . TRP A 1 371 ? 2.949 23.266 -17.922 1 72.25 371 TRP A C 1
ATOM 2847 O O . TRP A 1 371 ? 3.459 22.672 -16.969 1 72.25 371 TRP A O 1
ATOM 2857 N N . GLU A 1 372 ? 3.041 24.516 -18.141 1 69.5 372 GLU A N 1
ATOM 2858 C CA . GLU A 1 372 ? 3.893 25.359 -17.312 1 69.5 372 GLU A CA 1
ATOM 2859 C C . GLU A 1 372 ? 3.34 25.484 -15.891 1 69.5 372 GLU A C 1
ATOM 2861 O O . GLU A 1 372 ? 4.094 25.719 -14.945 1 69.5 372 GLU A O 1
ATOM 2866 N N . ASP A 1 373 ? 1.992 25.375 -15.898 1 66.44 373 ASP A N 1
ATOM 2867 C CA . ASP A 1 373 ? 1.399 25.375 -14.562 1 66.44 373 ASP A CA 1
ATOM 2868 C C . ASP A 1 373 ? 2.096 24.375 -13.656 1 66.44 373 ASP A C 1
ATOM 2870 O O . ASP A 1 373 ? 2.389 24.672 -12.492 1 66.44 373 ASP A O 1
ATOM 2874 N N . PHE A 1 374 ? 2.371 23.297 -14.195 1 66.06 374 PHE A N 1
ATOM 2875 C CA . PHE A 1 374 ? 2.994 22.234 -13.406 1 66.06 374 PHE A CA 1
ATOM 2876 C C . PHE A 1 374 ? 4.473 22.531 -13.18 1 66.06 374 PHE A C 1
ATOM 2878 O O . PHE A 1 374 ? 5.059 22.078 -12.195 1 66.06 374 PHE A O 1
ATOM 2885 N N . LEU A 1 375 ? 5.062 23.281 -13.992 1 66.31 375 LEU A N 1
ATOM 2886 C CA . LEU A 1 375 ? 6.473 23.609 -13.828 1 66.31 375 LEU A CA 1
ATOM 2887 C C . LEU A 1 375 ? 6.664 24.641 -12.719 1 66.31 375 LEU A C 1
ATOM 2889 O O . LEU A 1 375 ? 7.754 24.75 -12.148 1 66.31 375 LEU A O 1
ATOM 2893 N N . ASP A 1 376 ? 5.598 25.281 -12.359 1 66.38 376 ASP A N 1
ATOM 2894 C CA . ASP A 1 376 ? 5.664 26.312 -11.328 1 66.38 376 ASP A CA 1
ATOM 2895 C C . ASP A 1 376 ? 5.602 25.703 -9.93 1 66.38 376 ASP A C 1
ATOM 2897 O O . ASP A 1 376 ? 6.148 26.25 -8.977 1 66.38 376 ASP A O 1
ATOM 2901 N N . MET A 1 377 ? 5.008 24.531 -9.867 1 75.56 377 MET A N 1
ATOM 2902 C CA . MET A 1 377 ? 4.672 24.078 -8.523 1 75.56 377 MET A CA 1
ATOM 2903 C C . MET A 1 377 ? 4.988 22.594 -8.344 1 75.56 377 MET A C 1
ATOM 2905 O O . MET A 1 377 ? 5.363 22.172 -7.254 1 75.56 377 MET A O 1
ATOM 2909 N N . CYS A 1 378 ? 4.707 21.797 -9.328 1 80.12 378 CYS A N 1
ATOM 2910 C CA . CYS A 1 378 ? 4.82 20.359 -9.188 1 80.12 378 CYS A CA 1
ATOM 2911 C C . CYS A 1 378 ? 5.527 19.75 -10.398 1 80.12 378 CYS A C 1
ATOM 2913 O O . CYS A 1 378 ? 4.914 19.016 -11.18 1 80.12 378 CYS A O 1
ATOM 2915 N N . ILE A 1 379 ? 6.812 19.859 -10.539 1 79.75 379 ILE A N 1
ATOM 2916 C CA . ILE A 1 379 ? 7.625 19.375 -11.656 1 79.75 379 ILE A CA 1
ATOM 2917 C C . ILE A 1 379 ? 7.461 17.859 -11.797 1 79.75 379 ILE A C 1
ATOM 2919 O O . ILE A 1 379 ? 7.504 17.328 -12.914 1 79.75 379 ILE A O 1
ATOM 2923 N N . GLY A 1 380 ? 7.156 17.25 -10.75 1 83.25 380 GLY A N 1
ATOM 2924 C CA . GLY A 1 380 ? 6.941 15.812 -10.789 1 83.25 380 GLY A CA 1
ATOM 2925 C C . GLY A 1 380 ? 5.766 15.406 -11.656 1 83.25 380 GLY A C 1
ATOM 2926 O O . GLY A 1 380 ? 5.797 14.359 -12.312 1 83.25 380 GLY A O 1
ATOM 2927 N N . GLN A 1 381 ? 4.734 16.203 -11.68 1 88 381 GLN A N 1
ATOM 2928 C CA . GLN A 1 381 ? 3.568 15.914 -12.508 1 88 381 GLN A CA 1
ATOM 2929 C C . GLN A 1 381 ? 3.918 15.961 -13.992 1 88 381 GLN A C 1
ATOM 2931 O O . GLN A 1 381 ? 3.418 15.148 -14.773 1 88 381 GLN A O 1
ATOM 2936 N N . CYS A 1 382 ? 4.734 16.922 -14.391 1 86.38 382 CYS A N 1
ATOM 2937 C CA . CYS A 1 382 ? 5.203 16.969 -15.766 1 86.38 382 CYS A CA 1
ATOM 2938 C C . CYS A 1 382 ? 5.98 15.711 -16.125 1 86.38 382 CYS A C 1
ATOM 2940 O O . CYS A 1 382 ? 5.824 15.18 -17.234 1 86.38 382 CYS A O 1
ATOM 2942 N N . GLY A 1 383 ? 6.824 15.352 -15.188 1 87.44 383 GLY A N 1
ATOM 2943 C CA . GLY A 1 383 ? 7.566 14.117 -15.398 1 87.44 383 GLY A CA 1
ATOM 2944 C C . GLY A 1 383 ? 6.672 12.914 -15.602 1 87.44 383 GLY A C 1
ATOM 2945 O O . GLY A 1 383 ? 6.961 12.055 -16.438 1 87.44 383 GLY A O 1
ATOM 2946 N N . ILE A 1 384 ? 5.613 12.789 -14.859 1 88.88 384 ILE A N 1
ATOM 2947 C CA . ILE A 1 384 ? 4.672 11.68 -14.977 1 88.88 384 ILE A CA 1
ATOM 2948 C C . ILE A 1 384 ? 3.98 11.734 -16.344 1 88.88 384 ILE A C 1
ATOM 2950 O O . ILE A 1 384 ? 3.812 10.703 -17 1 88.88 384 ILE A O 1
ATOM 2954 N N . TRP A 1 385 ? 3.514 12.93 -16.734 1 89.81 385 TRP A N 1
ATOM 2955 C CA . TRP A 1 385 ? 2.844 13.062 -18.031 1 89.81 385 TRP A CA 1
ATOM 2956 C C . TRP A 1 385 ? 3.77 12.641 -19.156 1 89.81 385 TRP A C 1
ATOM 2958 O O . TRP A 1 385 ? 3.363 11.891 -20.062 1 89.81 385 TRP A O 1
ATOM 2968 N N . VAL A 1 386 ? 5.047 13.086 -19.109 1 89.94 386 VAL A N 1
ATOM 2969 C CA . VAL A 1 386 ? 6.008 12.719 -20.141 1 89.94 386 VAL A CA 1
ATOM 2970 C C . VAL A 1 386 ? 6.27 11.211 -20.094 1 89.94 386 VAL A C 1
ATOM 2972 O O . VAL A 1 386 ? 6.266 10.539 -21.125 1 89.94 386 VAL A O 1
ATOM 2975 N N . GLY A 1 387 ? 6.504 10.719 -18.891 1 89.31 387 GLY A N 1
ATOM 2976 C CA . GLY A 1 387 ? 6.812 9.312 -18.734 1 89.31 387 GLY A CA 1
ATOM 2977 C C . GLY A 1 387 ? 5.668 8.398 -19.125 1 89.31 387 GLY A C 1
ATOM 2978 O O . GLY A 1 387 ? 5.895 7.262 -19.562 1 89.31 387 GLY A O 1
ATOM 2979 N N . GLU A 1 388 ? 4.461 8.867 -19.047 1 92.06 388 GLU A N 1
ATOM 2980 C CA . GLU A 1 388 ? 3.283 8.07 -19.359 1 92.06 388 GLU A CA 1
ATOM 2981 C C . GLU A 1 388 ? 2.711 8.445 -20.719 1 92.06 388 GLU A C 1
ATOM 2983 O O . GLU A 1 388 ? 1.604 8.031 -21.078 1 92.06 388 GLU A O 1
ATOM 2988 N N . ASN A 1 389 ? 3.422 9.273 -21.469 1 92.44 389 ASN A N 1
ATOM 2989 C CA . ASN A 1 389 ? 3.02 9.695 -22.812 1 92.44 389 ASN A CA 1
ATOM 2990 C C . ASN A 1 389 ? 1.662 10.398 -22.797 1 92.44 389 ASN A C 1
ATOM 2992 O O . ASN A 1 389 ? 0.774 10.055 -23.578 1 92.44 389 ASN A O 1
ATOM 2996 N N . ILE A 1 390 ? 1.546 11.328 -21.891 1 91.38 390 ILE A N 1
ATOM 2997 C CA . ILE A 1 390 ? 0.283 12.055 -21.766 1 91.38 390 ILE A CA 1
ATOM 2998 C C . ILE A 1 390 ? 0.453 13.484 -22.266 1 91.38 390 ILE A C 1
ATOM 3000 O O . ILE A 1 390 ? 1.318 14.219 -21.797 1 91.38 390 ILE A O 1
ATOM 3004 N N . GLU A 1 391 ? -0.236 13.797 -23.297 1 89.81 391 GLU A N 1
ATOM 3005 C CA . GLU A 1 391 ? -0.513 15.164 -23.719 1 89.81 391 GLU A CA 1
ATOM 3006 C C . GLU A 1 391 ? -1.936 15.578 -23.344 1 89.81 391 GLU A C 1
ATOM 3008 O O . GLU A 1 391 ? -2.904 15.008 -23.859 1 89.81 391 GLU A O 1
ATOM 3013 N N . PRO A 1 392 ? -2.086 16.547 -22.531 1 87.12 392 PRO A N 1
ATOM 3014 C CA . PRO A 1 392 ? -3.404 16.844 -21.969 1 87.12 392 PRO A CA 1
ATOM 3015 C C . PRO A 1 392 ? -4.441 17.172 -23.047 1 87.12 392 PRO A C 1
ATOM 3017 O O . PRO A 1 392 ? -5.645 17.047 -22.797 1 87.12 392 PRO A O 1
ATOM 3020 N N . GLU A 1 393 ? -4.027 17.562 -24.234 1 87.69 393 GLU A N 1
ATOM 3021 C CA . GLU A 1 393 ? -4.961 17.859 -25.312 1 87.69 393 GLU A CA 1
ATOM 3022 C C . GLU A 1 393 ? -5.445 16.578 -25.984 1 87.69 393 GLU A C 1
ATOM 3024 O O . GLU A 1 393 ? -6.43 16.594 -26.719 1 87.69 393 GLU A O 1
ATOM 3029 N N . LYS A 1 394 ? -4.789 15.445 -25.703 1 91.88 394 LYS A N 1
ATOM 3030 C CA . LYS A 1 394 ? -5.102 14.211 -26.422 1 91.88 394 LYS A CA 1
ATOM 3031 C C . LYS A 1 394 ? -5.559 13.117 -25.453 1 91.88 394 LYS A C 1
ATOM 3033 O O . LYS A 1 394 ? -6.293 12.211 -25.844 1 91.88 394 LYS A O 1
ATOM 3038 N N . LYS A 1 395 ? -5.082 13.211 -24.281 1 93.06 395 LYS A N 1
ATOM 3039 C CA . LYS A 1 395 ? -5.328 12.133 -23.328 1 93.06 395 LYS A CA 1
ATOM 3040 C C . LYS A 1 395 ? -5.637 12.688 -21.938 1 93.06 395 LYS A C 1
ATOM 3042 O O . LYS A 1 395 ? -4.891 13.523 -21.406 1 93.06 395 LYS A O 1
ATOM 3047 N N . ASN A 1 396 ? -6.781 12.234 -21.375 1 94.12 396 ASN A N 1
ATOM 3048 C CA . ASN A 1 396 ? -7.145 12.633 -20.016 1 94.12 396 ASN A CA 1
ATOM 3049 C C . ASN A 1 396 ? -6.223 11.992 -18.984 1 94.12 396 ASN A C 1
ATOM 3051 O O . ASN A 1 396 ? -5.621 10.953 -19.25 1 94.12 396 ASN A O 1
ATOM 3055 N N . SER A 1 397 ? -6.098 12.625 -17.891 1 93.75 397 SER A N 1
ATOM 3056 C CA . SER A 1 397 ? -5.254 12.117 -16.812 1 93.75 397 SER A CA 1
ATOM 3057 C C . SER A 1 397 ? -6.082 11.734 -15.594 1 93.75 397 SER A C 1
ATOM 3059 O O . SER A 1 397 ? -7.109 12.352 -15.32 1 93.75 397 SER A O 1
ATOM 3061 N N . GLU A 1 398 ? -5.578 10.773 -14.852 1 96 398 GLU A N 1
ATOM 3062 C CA . GLU A 1 398 ? -6.301 10.234 -13.703 1 96 398 GLU A CA 1
ATOM 3063 C C . GLU A 1 398 ? -6.191 11.164 -12.492 1 96 398 GLU A C 1
ATOM 3065 O O . GLU A 1 398 ? -5.137 11.75 -12.258 1 96 398 GLU A O 1
ATOM 3070 N N . LEU A 1 399 ? -7.293 11.273 -11.781 1 96.44 399 LEU A N 1
ATOM 3071 C CA . LEU A 1 399 ? -7.367 11.945 -10.484 1 96.44 399 LEU A CA 1
ATOM 3072 C C . LEU A 1 399 ? -7.543 10.93 -9.359 1 96.44 399 LEU A C 1
ATOM 3074 O O . LEU A 1 399 ? -8.219 9.922 -9.531 1 96.44 399 LEU A O 1
ATOM 3078 N N . MET A 1 400 ? -6.953 11.234 -8.234 1 95.25 400 MET A N 1
ATOM 3079 C CA . MET A 1 400 ? -7.09 10.344 -7.086 1 95.25 400 MET A CA 1
ATOM 3080 C C . MET A 1 400 ? -6.914 11.109 -5.777 1 95.25 400 MET A C 1
ATOM 3082 O O . MET A 1 400 ? -6.051 11.977 -5.676 1 95.25 400 MET A O 1
ATOM 3086 N N . PRO A 1 401 ? -7.84 10.844 -4.766 1 96.56 401 PRO A N 1
ATOM 3087 C CA . PRO A 1 401 ? -7.508 11.375 -3.441 1 96.56 401 PRO A CA 1
ATOM 3088 C C . PRO A 1 401 ? -6.195 10.828 -2.891 1 96.56 401 PRO A C 1
ATOM 3090 O O . PRO A 1 401 ? -5.91 9.633 -3.051 1 96.56 401 PRO A O 1
ATOM 3093 N N . THR A 1 402 ? -5.426 11.562 -2.254 1 96.31 402 THR A N 1
ATOM 3094 C CA . THR A 1 402 ? -4.102 11.188 -1.763 1 96.31 402 THR A CA 1
ATOM 3095 C C . THR A 1 402 ? -4.199 10.57 -0.37 1 96.31 402 THR A C 1
ATOM 3097 O O . THR A 1 402 ? -5.297 10.414 0.17 1 96.31 402 THR A O 1
ATOM 3100 N N . GLU A 1 403 ? -3.014 10.195 0.186 1 96.38 403 GLU A N 1
ATOM 3101 C CA . GLU A 1 403 ? -2.939 9.898 1.613 1 96.38 403 GLU A CA 1
ATOM 3102 C C . GLU A 1 403 ? -3.18 11.148 2.453 1 96.38 403 GLU A C 1
ATOM 3104 O O . GLU A 1 403 ? -3.027 12.266 1.966 1 96.38 403 GLU A O 1
ATOM 3109 N N . PRO A 1 404 ? -3.588 10.977 3.689 1 97.81 404 PRO A N 1
ATOM 3110 C CA . PRO A 1 404 ? -3.945 12.125 4.523 1 97.81 404 PRO A CA 1
ATOM 3111 C C . PRO A 1 404 ? -2.727 12.922 4.984 1 97.81 404 PRO A C 1
ATOM 3113 O O . PRO A 1 404 ? -1.648 12.352 5.176 1 97.81 404 PRO A O 1
ATOM 3116 N N . TYR A 1 405 ? -2.951 14.188 5.238 1 97.69 405 TYR A N 1
ATOM 3117 C CA . TYR A 1 405 ? -1.969 15.125 5.773 1 97.69 405 TYR A CA 1
ATOM 3118 C C . TYR A 1 405 ? -2.553 15.93 6.926 1 97.69 405 TYR A C 1
ATOM 3120 O O . TYR A 1 405 ? -3.754 16.203 6.953 1 97.69 405 TYR A O 1
ATOM 3128 N N . LEU A 1 406 ? -1.751 16.297 7.855 1 98.44 406 LEU A N 1
ATOM 3129 C CA . LEU A 1 406 ? -2.191 17.125 8.977 1 98.44 406 LEU A CA 1
ATOM 3130 C C . LEU A 1 406 ? -1.632 18.531 8.852 1 98.44 406 LEU A C 1
ATOM 3132 O O . LEU A 1 406 ? -0.415 18.719 8.781 1 98.44 406 LEU A O 1
ATOM 3136 N N . LEU A 1 407 ? -2.486 19.5 8.812 1 97.94 407 LEU A N 1
ATOM 3137 C CA . LEU A 1 407 ? -2.074 20.891 8.719 1 97.94 407 LEU A CA 1
ATOM 3138 C C . LEU A 1 407 ? -3.225 21.828 9.094 1 97.94 407 LEU A C 1
ATOM 3140 O O . LEU A 1 407 ? -4.395 21.469 8.953 1 97.94 407 LEU A O 1
ATOM 3144 N N . GLY A 1 408 ? -2.891 22.969 9.57 1 96.62 408 GLY A N 1
ATOM 3145 C CA . GLY A 1 408 ? -3.877 24 9.852 1 96.62 408 GLY A CA 1
ATOM 3146 C C . GLY A 1 408 ? -4.023 25.016 8.727 1 96.62 408 GLY A C 1
ATOM 3147 O O . GLY A 1 408 ? -3.967 26.219 8.953 1 96.62 408 GLY A O 1
ATOM 3148 N N . SER A 1 409 ? -4.098 24.5 7.566 1 96.31 409 SER A N 1
ATOM 3149 C CA . SER A 1 409 ? -4.262 25.266 6.336 1 96.31 409 SER A CA 1
ATOM 3150 C C . SER A 1 409 ? -5.066 24.484 5.301 1 96.31 409 SER A C 1
ATOM 3152 O O . SER A 1 409 ? -5.449 23.344 5.535 1 96.31 409 SER A O 1
ATOM 3154 N N . HIS A 1 410 ? -5.402 25.078 4.117 1 95.44 410 HIS A N 1
ATOM 3155 C CA . HIS A 1 410 ? -6.27 24.422 3.139 1 95.44 410 HIS A CA 1
ATOM 3156 C C . HIS A 1 410 ? -7.594 24 3.77 1 95.44 410 HIS A C 1
ATOM 3158 O O . HIS A 1 410 ? -8.18 24.75 4.551 1 95.44 410 HIS A O 1
ATOM 3164 N N . SER A 1 411 ? -8.086 22.922 3.361 1 96.5 411 SER A N 1
ATOM 3165 C CA . SER A 1 411 ? -9.266 22.375 4.02 1 96.5 411 SER A CA 1
ATOM 3166 C C . SER A 1 411 ? -8.891 21.578 5.266 1 96.5 411 SER A C 1
ATOM 3168 O O . SER A 1 411 ? -9.398 20.484 5.484 1 96.5 411 SER A O 1
ATOM 3170 N N . GLY A 1 412 ? -7.863 22.047 5.957 1 97.31 412 GLY A N 1
ATOM 3171 C CA . GLY A 1 412 ? -7.418 21.516 7.234 1 97.31 412 GLY A CA 1
ATOM 3172 C C . GLY A 1 412 ? -7.488 22.531 8.359 1 97.31 412 GLY A C 1
ATOM 3173 O O . GLY A 1 412 ? -7.277 23.719 8.141 1 97.31 412 GLY A O 1
ATOM 3174 N N . CYS A 1 413 ? -7.688 22.031 9.562 1 98.19 413 CYS A N 1
ATOM 3175 C CA . CYS A 1 413 ? -7.789 22.953 10.695 1 98.19 413 CYS A CA 1
ATOM 3176 C C . CYS A 1 413 ? -7.199 22.328 11.953 1 98.19 413 CYS A C 1
ATOM 3178 O O . CYS A 1 413 ? -7.555 22.719 13.07 1 98.19 413 CYS A O 1
ATOM 3180 N N . CYS A 1 414 ? -6.426 21.312 11.836 1 98.12 414 CYS A N 1
ATOM 3181 C CA . CYS A 1 414 ? -5.758 20.781 13.023 1 98.12 414 CYS A CA 1
ATOM 3182 C C . CYS A 1 414 ? -4.609 21.703 13.445 1 98.12 414 CYS A C 1
ATOM 3184 O O . CYS A 1 414 ? -4.012 22.375 12.609 1 98.12 414 CYS A O 1
ATOM 3186 N N . GLY A 1 415 ? -4.375 21.734 14.75 1 98.62 415 GLY A N 1
ATOM 3187 C CA . GLY A 1 415 ? -3.248 22.531 15.219 1 98.62 415 GLY A CA 1
ATOM 3188 C C . GLY A 1 415 ? -3.342 22.906 16.688 1 98.62 415 GLY A C 1
ATOM 3189 O O . GLY A 1 415 ? -3.797 22.109 17.5 1 98.62 415 GLY A O 1
ATOM 3190 N N . ILE A 1 416 ? -2.814 24.078 17 1 98.88 416 ILE A N 1
ATOM 3191 C CA . ILE A 1 416 ? -2.711 24.547 18.375 1 98.88 416 ILE A CA 1
ATOM 3192 C C . ILE A 1 416 ? -3.795 25.594 18.641 1 98.88 416 ILE A C 1
ATOM 3194 O O . ILE A 1 416 ? -4.098 26.422 17.781 1 98.88 416 ILE A O 1
ATOM 3198 N N . TRP A 1 417 ? -4.41 25.469 19.812 1 98.81 417 TRP A N 1
ATOM 3199 C CA . TRP A 1 417 ? -5.336 26.5 20.297 1 98.81 417 TRP A CA 1
ATOM 3200 C C . TRP A 1 417 ? -4.602 27.797 20.578 1 98.81 417 TRP A C 1
ATOM 3202 O O . TRP A 1 417 ? -3.691 27.844 21.406 1 98.81 417 TRP A O 1
ATOM 3212 N N . ALA A 1 418 ? -4.906 28.891 19.859 1 98.56 418 ALA A N 1
ATOM 3213 C CA . ALA A 1 418 ? -4.141 30.125 19.953 1 98.56 418 ALA A CA 1
ATOM 3214 C C . ALA A 1 418 ? -5.047 31.312 20.281 1 98.56 418 ALA A C 1
ATOM 3216 O O . ALA A 1 418 ? -6.203 31.344 19.859 1 98.56 418 ALA A O 1
ATOM 3217 N N . SER A 1 419 ? -4.527 32.312 20.906 1 98.69 419 SER A N 1
ATOM 3218 C CA . SER A 1 419 ? -5.25 33.5 21.281 1 98.69 419 SER A CA 1
ATOM 3219 C C . SER A 1 419 ? -5.641 34.312 20.047 1 98.69 419 SER A C 1
ATOM 3221 O O . SER A 1 419 ? -4.816 34.531 19.156 1 98.69 419 SER A O 1
ATOM 3223 N N . GLY A 1 420 ? -6.922 34.781 19.969 1 98.31 420 GLY A N 1
ATOM 3224 C CA . GLY A 1 420 ? -7.43 35.531 18.844 1 98.31 420 GLY A CA 1
ATOM 3225 C C . GLY A 1 420 ? -7.375 37.031 19.062 1 98.31 420 GLY A C 1
ATOM 3226 O O . GLY A 1 420 ? -6.785 37.5 20.047 1 98.31 420 GLY A O 1
ATOM 3227 N N . PRO A 1 421 ? -7.891 37.75 18.094 1 97.69 421 PRO A N 1
ATOM 3228 C CA . PRO A 1 421 ? -7.98 39.219 18.281 1 97.69 421 PRO A CA 1
ATOM 3229 C C . PRO A 1 421 ? -8.969 39.625 19.375 1 97.69 421 PRO A C 1
ATOM 3231 O O . PRO A 1 421 ? -9.805 38.812 19.781 1 97.69 421 PRO A O 1
ATOM 3234 N N . ASP A 1 422 ? -8.875 40.812 19.781 1 95.12 422 ASP A N 1
ATOM 3235 C CA . ASP A 1 422 ? -9.727 41.25 20.891 1 95.12 422 ASP A CA 1
ATOM 3236 C C . ASP A 1 422 ? -10.797 42.219 20.422 1 95.12 422 ASP A C 1
ATOM 3238 O O . ASP A 1 422 ? -11.531 42.781 21.234 1 95.12 422 ASP A O 1
ATOM 3242 N N . ASP A 1 423 ? -10.984 42.438 19.203 1 96.69 423 ASP A N 1
ATOM 3243 C CA . ASP A 1 423 ? -11.844 43.531 18.75 1 96.69 423 ASP A CA 1
ATOM 3244 C C . ASP A 1 423 ? -12.906 43.031 17.781 1 96.69 423 ASP A C 1
ATOM 3246 O O . ASP A 1 423 ? -13.406 43.781 16.953 1 96.69 423 ASP A O 1
ATOM 3250 N N . VAL A 1 424 ? -13.172 41.656 17.828 1 95.5 424 VAL A N 1
ATOM 3251 C CA . VAL A 1 424 ? -14.125 41.188 16.844 1 95.5 424 VAL A CA 1
ATOM 3252 C C . VAL A 1 424 ? -15.312 40.531 17.547 1 95.5 424 VAL A C 1
ATOM 3254 O O . VAL A 1 424 ? -16.125 39.875 16.906 1 95.5 424 VAL A O 1
ATOM 3257 N N . GLY A 1 425 ? -15.43 40.656 18.812 1 94.19 425 GLY A N 1
ATOM 3258 C CA . GLY A 1 425 ? -16.594 40.219 19.562 1 94.19 425 GLY A CA 1
ATOM 3259 C C . GLY A 1 425 ? -16.609 38.719 19.812 1 94.19 425 GLY A C 1
ATOM 3260 O O . GLY A 1 425 ? -17.688 38.094 19.891 1 94.19 425 GLY A O 1
ATOM 3261 N N . ALA A 1 426 ? -15.43 38.094 20.031 1 96.25 426 ALA A N 1
ATOM 3262 C CA . ALA A 1 426 ? -15.328 36.656 20.297 1 96.25 426 ALA A CA 1
ATOM 3263 C C . ALA A 1 426 ? -15.672 36.344 21.75 1 96.25 426 ALA A C 1
ATOM 3265 O O . ALA A 1 426 ? -15.641 37.25 22.609 1 96.25 426 ALA A O 1
ATOM 3266 N N . PRO A 1 427 ? -15.977 35.094 22.047 1 96.81 427 PRO A N 1
ATOM 3267 C CA . PRO A 1 427 ? -16.328 34.688 23.406 1 96.81 427 PRO A CA 1
ATOM 3268 C C . PRO A 1 427 ? -15.211 35 24.406 1 96.81 427 PRO A C 1
ATOM 3270 O O . PRO A 1 427 ? -14.031 34.812 24.109 1 96.81 427 PRO A O 1
ATOM 3273 N N . THR A 1 428 ? -15.664 35.375 25.641 1 96.44 428 THR A N 1
ATOM 3274 C CA . THR A 1 428 ? -14.719 35.656 26.703 1 96.44 428 THR A CA 1
ATOM 3275 C C . THR A 1 428 ? -14.812 34.625 27.812 1 96.44 428 THR A C 1
ATOM 3277 O O . THR A 1 428 ? -13.961 34.594 28.703 1 96.44 428 THR A O 1
ATOM 3280 N N . THR A 1 429 ? -15.852 33.812 27.719 1 96.44 429 THR A N 1
ATOM 3281 C CA . THR A 1 429 ? -16.062 32.719 28.672 1 96.44 429 THR A CA 1
ATOM 3282 C C . THR A 1 429 ? -16.266 31.406 27.938 1 96.44 429 THR A C 1
ATOM 3284 O O . THR A 1 429 ? -16.359 31.375 26.719 1 96.44 429 THR A O 1
ATOM 3287 N N . GLU A 1 430 ? -16.172 30.344 28.719 1 96.75 430 GLU A N 1
ATOM 3288 C CA . GLU A 1 430 ? -16.438 29.016 28.188 1 96.75 430 GLU A CA 1
ATOM 3289 C C . GLU A 1 430 ? -17.891 28.594 28.438 1 96.75 430 GLU A C 1
ATOM 3291 O O . GLU A 1 430 ? -18.312 28.5 29.594 1 96.75 430 GLU A O 1
ATOM 3296 N N . GLU A 1 431 ? -18.578 28.281 27.375 1 94.88 431 GLU A N 1
ATOM 3297 C CA . GLU A 1 431 ? -20.016 28.094 27.531 1 94.88 431 GLU A CA 1
ATOM 3298 C C . GLU A 1 431 ? -20.406 26.625 27.266 1 94.88 431 GLU A C 1
ATOM 3300 O O . GLU A 1 431 ? -21.578 26.281 27.297 1 94.88 431 GLU A O 1
ATOM 3305 N N . HIS A 1 432 ? -19.484 25.766 26.953 1 96.44 432 HIS A N 1
ATOM 3306 C CA . HIS A 1 432 ? -19.828 24.359 26.734 1 96.44 432 HIS A CA 1
ATOM 3307 C C . HIS A 1 432 ? -20.359 23.719 28.016 1 96.44 432 HIS A C 1
ATOM 3309 O O . HIS A 1 432 ? -19.859 24 29.109 1 96.44 432 HIS A O 1
ATOM 3315 N N . PRO A 1 433 ? -21.344 22.766 27.922 1 96.06 433 PRO A N 1
ATOM 3316 C CA . PRO A 1 433 ? -21.875 22.094 29.109 1 96.06 433 PRO A CA 1
ATOM 3317 C C . PRO A 1 433 ? -20.797 21.297 29.844 1 96.06 433 PRO A C 1
ATOM 3319 O O . PRO A 1 433 ? -20.906 21.094 31.062 1 96.06 433 PRO A O 1
ATOM 3322 N N . ASP A 1 434 ? -19.766 20.922 29.172 1 97 434 ASP A N 1
ATOM 3323 C CA . ASP A 1 434 ? -18.703 20.141 29.781 1 97 434 ASP A CA 1
ATOM 3324 C C . ASP A 1 434 ? -17.516 21.016 30.172 1 97 434 ASP A C 1
ATOM 3326 O O . ASP A 1 434 ? -16.375 20.547 30.25 1 97 434 ASP A O 1
ATOM 3330 N N . ALA A 1 435 ? -17.734 22.25 30.375 1 96.75 435 ALA A N 1
ATOM 3331 C CA . ALA A 1 435 ? -16.672 23.203 30.703 1 96.75 435 ALA A CA 1
ATOM 3332 C C . ALA A 1 435 ? -15.883 22.75 31.922 1 96.75 435 ALA A C 1
ATOM 3334 O O . ALA A 1 435 ? -14.672 22.984 32 1 96.75 435 ALA A O 1
ATOM 3335 N N . ALA A 1 436 ? -16.5 22.016 32.844 1 96.56 436 ALA A N 1
ATOM 3336 C CA . ALA A 1 436 ? -15.852 21.562 34.094 1 96.56 436 ALA A CA 1
ATOM 3337 C C . ALA A 1 436 ? -14.781 20.516 33.812 1 96.56 436 ALA A C 1
ATOM 3339 O O . ALA A 1 436 ? -13.914 20.25 34.656 1 96.56 436 ALA A O 1
ATOM 3340 N N . LEU A 1 437 ? -14.836 19.891 32.625 1 97.12 437 LEU A N 1
ATOM 3341 C CA . LEU A 1 437 ? -13.891 18.844 32.25 1 97.12 437 LEU A CA 1
ATOM 3342 C C . LEU A 1 437 ? -12.633 19.438 31.625 1 97.12 437 LEU A C 1
ATOM 3344 O O . LEU A 1 437 ? -11.641 18.734 31.422 1 97.12 437 LEU A O 1
ATOM 3348 N N . ILE A 1 438 ? -12.617 20.672 31.328 1 98.12 438 ILE A N 1
ATOM 3349 C CA . ILE A 1 438 ? -11.453 21.359 30.797 1 98.12 438 ILE A CA 1
ATOM 3350 C C . ILE A 1 438 ? -10.438 21.609 31.906 1 98.12 438 ILE A C 1
ATOM 3352 O O . ILE A 1 438 ? -10.797 22.109 32.969 1 98.12 438 ILE A O 1
ATOM 3356 N N . PRO A 1 439 ? -9.172 21.234 31.688 1 97.5 439 PRO A N 1
ATOM 3357 C CA . PRO A 1 439 ? -8.18 21.5 32.75 1 97.5 439 PRO A CA 1
ATOM 3358 C C . PRO A 1 439 ? -8.203 22.953 33.219 1 97.5 439 PRO A C 1
ATOM 3360 O O . PRO A 1 439 ? -8.234 23.875 32.406 1 97.5 439 PRO A O 1
ATOM 3363 N N . ALA A 1 440 ? -8.039 23.234 34.5 1 95.62 440 ALA A N 1
ATOM 3364 C CA . ALA A 1 440 ? -8.312 24.516 35.156 1 95.62 440 ALA A CA 1
ATOM 3365 C C . ALA A 1 440 ? -7.27 25.562 34.781 1 95.62 440 ALA A C 1
ATOM 3367 O O . ALA A 1 440 ? -7.555 26.766 34.781 1 95.62 440 ALA A O 1
ATOM 3368 N N . HIS A 1 441 ? -6.121 25.109 34.469 1 95.81 441 HIS A N 1
ATOM 3369 C CA . HIS A 1 441 ? -5.047 26.062 34.219 1 95.81 441 HIS A CA 1
ATOM 3370 C C . HIS A 1 441 ? -5.18 26.688 32.844 1 95.81 441 HIS A C 1
ATOM 3372 O O . HIS A 1 441 ? -4.48 27.641 32.5 1 95.81 441 HIS A O 1
ATOM 3378 N N . LEU A 1 442 ? -6.066 26.203 31.938 1 97.88 442 LEU A N 1
ATOM 3379 C CA . LEU A 1 442 ? -6.254 26.703 30.578 1 97.88 442 LEU A CA 1
ATOM 3380 C C . LEU A 1 442 ? -7.164 27.922 30.578 1 97.88 442 LEU A C 1
ATOM 3382 O O . LEU A 1 442 ? -8.109 28 31.375 1 97.88 442 LEU A O 1
ATOM 3386 N N . PRO A 1 443 ? -6.879 28.812 29.703 1 97.06 443 PRO A N 1
ATOM 3387 C CA . PRO A 1 443 ? -7.711 30.031 29.656 1 97.06 443 PRO A CA 1
ATOM 3388 C C . PRO A 1 443 ? -9.109 29.75 29.094 1 97.06 443 PRO A C 1
ATOM 3390 O O . PRO A 1 443 ? -9.297 28.812 28.328 1 97.06 443 PRO A O 1
ATOM 3393 N N . GLN A 1 444 ? -10.016 30.609 29.531 1 95.5 444 GLN A N 1
ATOM 3394 C CA . GLN A 1 444 ? -11.352 30.625 28.938 1 95.5 444 GLN A CA 1
ATOM 3395 C C . GLN A 1 444 ? -11.445 31.641 27.812 1 95.5 444 GLN A C 1
ATOM 3397 O O . GLN A 1 444 ? -10.617 32.562 27.719 1 95.5 444 GLN A O 1
ATOM 3402 N N . GLY A 1 445 ? -12.383 31.484 26.953 1 95.62 445 GLY A N 1
ATOM 3403 C CA . GLY A 1 445 ? -12.609 32.438 25.875 1 95.62 445 GLY A CA 1
ATOM 3404 C C . GLY A 1 445 ? -11.664 32.25 24.703 1 95.62 445 GLY A C 1
ATOM 3405 O O . GLY A 1 445 ? -10.922 31.25 24.656 1 95.62 445 GLY A O 1
ATOM 3406 N N . TRP A 1 446 ? -11.773 33.156 23.688 1 98.06 446 TRP A N 1
ATOM 3407 C CA . TRP A 1 446 ? -11.023 33 22.453 1 98.06 446 TRP A CA 1
ATOM 3408 C C . TRP A 1 446 ? -9.852 33.969 22.391 1 98.06 446 TRP A C 1
ATOM 3410 O O . TRP A 1 446 ? -9.141 34.031 21.391 1 98.06 446 TRP A O 1
ATOM 3420 N N . ASN A 1 447 ? -9.625 34.781 23.484 1 97.81 447 ASN A N 1
ATOM 3421 C CA . ASN A 1 447 ? -8.508 35.688 23.625 1 97.81 447 ASN A CA 1
ATOM 3422 C C . ASN A 1 447 ? -8.008 35.75 25.062 1 97.81 447 ASN A C 1
ATOM 3424 O O . ASN A 1 447 ? -8.797 35.969 25.984 1 97.81 447 ASN A O 1
ATOM 3428 N N . TRP A 1 448 ? -6.754 35.625 25.297 1 97.25 448 TRP A N 1
ATOM 3429 C CA . TRP A 1 448 ? -6.215 35.688 26.656 1 97.25 448 TRP A CA 1
ATOM 3430 C C . TRP A 1 448 ? -4.938 36.531 26.703 1 97.25 448 TRP A C 1
ATOM 3432 O O . TRP A 1 448 ? -3.99 36.188 27.406 1 97.25 448 TRP A O 1
ATOM 3442 N N . GLY A 1 449 ? -4.914 37.688 25.844 1 94.56 449 GLY A N 1
ATOM 3443 C CA . GLY A 1 449 ? -3.83 38.625 25.969 1 94.56 449 GLY A CA 1
ATOM 3444 C C . GLY A 1 449 ? -3.172 38.969 24.641 1 94.56 449 GLY A C 1
ATOM 3445 O O . GLY A 1 449 ? -3.484 40 24.031 1 94.56 449 GLY A O 1
ATOM 3446 N N . TYR A 1 450 ? -2.219 38.125 24.125 1 97.69 450 TYR A N 1
ATOM 3447 C CA . TYR A 1 450 ? -1.422 38.375 22.938 1 97.69 450 TYR A CA 1
ATOM 3448 C C . TYR A 1 450 ? -1.895 37.531 21.766 1 97.69 450 TYR A C 1
ATOM 3450 O O . TYR A 1 450 ? -1.921 36.312 21.844 1 97.69 450 TYR A O 1
ATOM 3458 N N . ARG A 1 451 ? -2.186 38.156 20.625 1 97.38 451 ARG A N 1
ATOM 3459 C CA . ARG A 1 451 ? -2.629 37.438 19.438 1 97.38 451 ARG A CA 1
ATOM 3460 C C . ARG A 1 451 ? -1.625 36.375 19.047 1 97.38 451 ARG A C 1
ATOM 3462 O O . ARG A 1 451 ? -0.422 36.625 18.984 1 97.38 451 ARG A O 1
ATOM 3469 N N . SER A 1 452 ? -2.084 35.125 18.828 1 98.12 452 SER A N 1
ATOM 3470 C CA . SER A 1 452 ? -1.352 33.969 18.281 1 98.12 452 SER A CA 1
ATOM 3471 C C . SER A 1 452 ? -0.494 33.312 19.359 1 98.12 452 SER A C 1
ATOM 3473 O O . SER A 1 452 ? 0.302 32.406 19.062 1 98.12 452 SER A O 1
ATOM 3475 N N . MET A 1 453 ? -0.565 33.812 20.625 1 98.81 453 MET A N 1
ATOM 3476 C CA . MET A 1 453 ? 0.082 33.062 21.703 1 98.81 453 MET A CA 1
ATOM 3477 C C . MET A 1 453 ? -0.688 31.797 22.031 1 98.81 453 MET A C 1
ATOM 3479 O O . MET A 1 453 ? -1.92 31.797 22.047 1 98.81 453 MET A O 1
ATOM 3483 N N . THR A 1 454 ? 0.007 30.719 22.172 1 98.81 454 THR A N 1
ATOM 3484 C CA . THR A 1 454 ? -0.629 29.484 22.594 1 98.81 454 THR A CA 1
ATOM 3485 C C . THR A 1 454 ? -1.022 29.547 24.062 1 98.81 454 THR A C 1
ATOM 3487 O O . THR A 1 454 ? -0.899 30.594 24.703 1 98.81 454 THR A O 1
ATOM 3490 N N . THR A 1 455 ? -1.497 28.406 24.562 1 98.81 455 THR A N 1
ATOM 3491 C CA . THR A 1 455 ? -1.89 28.375 25.969 1 98.81 455 THR A CA 1
ATOM 3492 C C . THR A 1 455 ? -0.666 28.25 26.875 1 98.81 455 THR A C 1
ATOM 3494 O O . THR A 1 455 ? -0.788 28.266 28.094 1 98.81 455 THR A O 1
ATOM 3497 N N . VAL A 1 456 ? 0.48 28.078 26.344 1 98.75 456 VAL A N 1
ATOM 3498 C CA . VAL A 1 456 ? 1.751 28.156 27.047 1 98.75 456 VAL A CA 1
ATOM 3499 C C . VAL A 1 456 ? 2.326 29.562 26.938 1 98.75 456 VAL A C 1
ATOM 3501 O O . VAL A 1 456 ? 2.529 30.078 25.844 1 98.75 456 VAL A O 1
ATOM 3504 N N . ARG A 1 457 ? 2.645 30.188 28.047 1 98.44 457 ARG A N 1
ATOM 3505 C CA . ARG A 1 457 ? 3.107 31.562 28.062 1 98.44 457 ARG A CA 1
ATOM 3506 C C . ARG A 1 457 ? 4.434 31.703 27.312 1 98.44 457 ARG A C 1
ATOM 3508 O O . ARG A 1 457 ? 5.363 30.922 27.547 1 98.44 457 ARG A O 1
ATOM 3515 N N . GLY A 1 458 ? 4.445 32.656 26.406 1 98.75 458 GLY A N 1
ATOM 3516 C CA . GLY A 1 458 ? 5.66 32.938 25.672 1 98.75 458 GLY A CA 1
ATOM 3517 C C . GLY A 1 458 ? 5.801 32.125 24.391 1 98.75 458 GLY A C 1
ATOM 3518 O O . GLY A 1 458 ? 6.695 32.375 23.578 1 98.75 458 GLY A O 1
ATOM 3519 N N . LEU A 1 459 ? 4.934 31.141 24.188 1 98.94 459 LEU A N 1
ATOM 3520 C CA . LEU A 1 459 ? 4.961 30.312 22.984 1 98.94 459 LEU A CA 1
ATOM 3521 C C . LEU A 1 459 ? 3.922 30.797 21.969 1 98.94 459 LEU A C 1
ATOM 3523 O O . LEU A 1 459 ? 2.723 30.797 22.266 1 98.94 459 LEU A O 1
ATOM 3527 N N . PHE A 1 460 ? 4.391 31.234 20.859 1 98.94 460 PHE A N 1
ATOM 3528 C CA . PHE A 1 460 ? 3.533 31.688 19.781 1 98.94 460 PHE A CA 1
ATOM 3529 C C . PHE A 1 460 ? 3.586 30.734 18.594 1 98.94 460 PHE A C 1
ATOM 3531 O O . PHE A 1 460 ? 4.52 29.938 18.484 1 98.94 460 PHE A O 1
ATOM 3538 N N . THR A 1 461 ? 2.541 30.781 17.734 1 98.88 461 THR A N 1
ATOM 3539 C CA . THR A 1 461 ? 2.557 30 16.516 1 98.88 461 THR A CA 1
ATOM 3540 C C . THR A 1 461 ? 1.786 30.703 15.398 1 98.88 461 THR A C 1
ATOM 3542 O O . THR A 1 461 ? 1.203 31.766 15.625 1 98.88 461 THR A O 1
ATOM 3545 N N . ALA A 1 462 ? 1.875 30.203 14.164 1 98.62 462 ALA A N 1
ATOM 3546 C CA . ALA A 1 462 ? 1.271 30.766 12.961 1 98.62 462 ALA A CA 1
ATOM 3547 C C . ALA A 1 462 ? 1.21 29.719 11.844 1 98.62 462 ALA A C 1
ATOM 3549 O O . ALA A 1 462 ? 1.781 28.641 11.969 1 98.62 462 ALA A O 1
ATOM 3550 N N . GLY A 1 463 ? 0.5 30.047 10.797 1 97.56 463 GLY A N 1
ATOM 3551 C CA . GLY A 1 463 ? 0.414 29.156 9.664 1 97.56 463 GLY A CA 1
ATOM 3552 C C . GLY A 1 463 ? -0.221 27.812 10.008 1 97.56 463 GLY A C 1
ATOM 3553 O O . GLY A 1 463 ? -1.31 27.766 10.586 1 97.56 463 GLY A O 1
ATOM 3554 N N . ASP A 1 464 ? 0.496 26.75 9.711 1 97.25 464 ASP A N 1
ATOM 3555 C CA . ASP A 1 464 ? -0.014 25.406 9.93 1 97.25 464 ASP A CA 1
ATOM 3556 C C . ASP A 1 464 ? -0.18 25.109 11.422 1 97.25 464 ASP A C 1
ATOM 3558 O O . ASP A 1 464 ? -0.89 24.172 11.805 1 97.25 464 ASP A O 1
ATOM 3562 N N . GLY A 1 465 ? 0.437 25.922 12.219 1 98.25 465 GLY A N 1
ATOM 3563 C CA . GLY A 1 465 ? 0.392 25.672 13.656 1 98.25 465 GLY A CA 1
ATOM 3564 C C . GLY A 1 465 ? -0.916 26.109 14.289 1 98.25 465 GLY A C 1
ATOM 3565 O O . GLY A 1 465 ? -1.315 25.578 15.328 1 98.25 465 GLY A O 1
ATOM 3566 N N . VAL A 1 466 ? -1.59 27.094 13.719 1 98.62 466 VAL A N 1
ATOM 3567 C CA . VAL A 1 466 ? -2.83 27.594 14.289 1 98.62 466 VAL A CA 1
ATOM 3568 C C . VAL A 1 466 ? -3.996 26.703 13.883 1 98.62 466 VAL A C 1
ATOM 3570 O O . VAL A 1 466 ? -4.324 26.594 12.703 1 98.62 466 VAL A O 1
ATOM 3573 N N . GLY A 1 467 ? -4.652 26.078 14.859 1 98.44 467 GLY A N 1
ATOM 3574 C CA . GLY A 1 467 ? -5.758 25.172 14.609 1 98.44 467 GLY A CA 1
ATOM 3575 C C . GLY A 1 467 ? -7.102 25.859 14.547 1 98.44 467 GLY A C 1
ATOM 3576 O O . GLY A 1 467 ? -7.18 27.094 14.672 1 98.44 467 GLY A O 1
ATOM 3577 N N . ALA A 1 468 ? -8.133 25.125 14.242 1 98.38 468 ALA A N 1
ATOM 3578 C CA . ALA A 1 468 ? -9.523 25.562 14.164 1 98.38 468 ALA A CA 1
ATOM 3579 C C . ALA A 1 468 ? -9.688 26.672 13.133 1 98.38 468 ALA A C 1
ATOM 3581 O O . ALA A 1 468 ? -10.617 27.484 13.227 1 98.38 468 ALA A O 1
ATOM 3582 N N . SER A 1 469 ? -8.812 26.812 12.336 1 96.31 469 SER A N 1
ATOM 3583 C CA . SER A 1 469 ? -8.836 27.766 11.234 1 96.31 469 SER A CA 1
ATOM 3584 C C . SER A 1 469 ? -8.094 27.234 10.016 1 96.31 469 SER A C 1
ATOM 3586 O O . SER A 1 469 ? -7.031 26.625 10.156 1 96.31 469 SER A O 1
ATOM 3588 N N . GLY A 1 470 ? -8.664 27.344 8.859 1 96.69 470 GLY A N 1
ATOM 3589 C CA . GLY A 1 470 ? -8.086 26.828 7.625 1 96.69 470 GLY A CA 1
ATOM 3590 C C . GLY A 1 470 ? -7.941 27.891 6.543 1 96.69 470 GLY A C 1
ATOM 3591 O O . GLY A 1 470 ? -7.977 29.078 6.828 1 96.69 470 GLY A O 1
ATOM 3592 N N . HIS A 1 471 ? -7.488 27.469 5.371 1 97.38 471 HIS A N 1
ATOM 3593 C CA . HIS A 1 471 ? -7.434 28.266 4.148 1 97.38 471 HIS A CA 1
ATOM 3594 C C . HIS A 1 471 ? -6.473 29.438 4.297 1 97.38 471 HIS A C 1
ATOM 3596 O O . HIS A 1 471 ? -6.777 30.547 3.861 1 97.38 471 HIS A O 1
ATOM 3602 N N . LYS A 1 472 ? -5.418 29.234 4.973 1 97.25 472 LYS A N 1
ATOM 3603 C CA . LYS A 1 472 ? -4.414 30.281 5.129 1 97.25 472 LYS A CA 1
ATOM 3604 C C . LYS A 1 472 ? -3.494 30.344 3.916 1 97.25 472 LYS A C 1
ATOM 3606 O O . LYS A 1 472 ? -3.199 31.438 3.412 1 97.25 472 LYS A O 1
ATOM 3611 N N . PHE A 1 473 ? -3.033 29.141 3.537 1 96.56 473 PHE A N 1
ATOM 3612 C CA . PHE A 1 473 ? -2.121 28.984 2.406 1 96.56 473 PHE A CA 1
ATOM 3613 C C . PHE A 1 473 ? -0.872 29.844 2.607 1 96.56 473 PHE A C 1
ATOM 3615 O O . PHE A 1 473 ? -0.382 29.984 3.73 1 96.56 473 PHE A O 1
ATOM 3622 N N . SER A 1 474 ? -0.21 30.234 1.573 1 96.44 474 SER A N 1
ATOM 3623 C CA . SER A 1 474 ? 1.052 30.953 1.668 1 96.44 474 SER A CA 1
ATOM 3624 C C . SER A 1 474 ? 0.836 32.375 2.197 1 96.44 474 SER A C 1
ATOM 3626 O O . SER A 1 474 ? 1.504 32.781 3.145 1 96.44 474 SER A O 1
ATOM 3628 N N . SER A 1 475 ? -0.08 33.094 1.62 1 98.31 475 SER A N 1
ATOM 3629 C CA . SER A 1 475 ? -0.307 34.5 1.982 1 98.31 475 SER A CA 1
ATOM 3630 C C . SER A 1 475 ? -0.82 34.625 3.414 1 98.31 475 SER A C 1
ATOM 3632 O O . SER A 1 475 ? -0.377 35.5 4.164 1 98.31 475 SER A O 1
ATOM 3634 N N . GLY A 1 476 ? -1.757 33.719 3.734 1 98.44 476 GLY A N 1
ATOM 3635 C CA . GLY A 1 476 ? -2.273 33.719 5.094 1 98.44 476 GLY A CA 1
ATOM 3636 C C . GLY A 1 476 ? -1.229 33.375 6.133 1 98.44 476 GLY A C 1
ATOM 3637 O O . GLY A 1 476 ? -1.214 33.969 7.223 1 98.44 476 GLY A O 1
ATOM 3638 N N . SER A 1 477 ? -0.399 32.438 5.879 1 98.31 477 SER A N 1
ATOM 3639 C CA . SER A 1 477 ? 0.666 32.062 6.801 1 98.31 477 SER A CA 1
ATOM 3640 C C . SER A 1 477 ? 1.639 33.219 7.023 1 98.31 477 SER A C 1
ATOM 3642 O O . SER A 1 477 ? 2.037 33.469 8.156 1 98.31 477 SER A O 1
ATOM 3644 N N . HIS A 1 478 ? 2.039 33.844 5.918 1 98.62 478 HIS A N 1
ATOM 3645 C CA . HIS A 1 478 ? 2.9 35.031 6.027 1 98.62 478 HIS A CA 1
ATOM 3646 C C . HIS A 1 478 ? 2.256 36.094 6.891 1 98.62 478 HIS A C 1
ATOM 3648 O O . HIS A 1 478 ? 2.922 36.719 7.734 1 98.62 478 HIS A O 1
ATOM 3654 N N . THR A 1 479 ? 1.002 36.312 6.699 1 98.75 479 THR A N 1
ATOM 3655 C CA . THR A 1 479 ? 0.256 37.344 7.426 1 98.75 479 THR A CA 1
ATOM 3656 C C . THR A 1 479 ? 0.228 37.031 8.922 1 98.75 479 THR A C 1
ATOM 3658 O O . THR A 1 479 ? 0.453 37.938 9.75 1 98.75 479 THR A O 1
ATOM 3661 N N . GLU A 1 480 ? -0.075 35.812 9.25 1 98.62 480 GLU A N 1
ATOM 3662 C CA . GLU A 1 480 ? -0.095 35.438 10.656 1 98.62 480 GLU A CA 1
ATOM 3663 C C . GLU A 1 480 ? 1.286 35.594 11.289 1 98.62 480 GLU A C 1
ATOM 3665 O O . GLU A 1 480 ? 1.4 35.938 12.461 1 98.62 480 GLU A O 1
ATOM 3670 N N . GLY A 1 481 ? 2.303 35.281 10.531 1 98.75 481 GLY A N 1
ATOM 3671 C CA . GLY A 1 481 ? 3.652 35.562 11 1 98.75 481 GLY A CA 1
ATOM 3672 C C . GLY A 1 481 ? 3.885 37.031 11.352 1 98.75 481 GLY A C 1
ATOM 3673 O O . GLY A 1 481 ? 4.48 37.344 12.383 1 98.75 481 GLY A O 1
ATOM 3674 N N . ARG A 1 482 ? 3.434 37.906 10.516 1 98.56 482 ARG A N 1
ATOM 3675 C CA . ARG A 1 482 ? 3.553 39.344 10.766 1 98.56 482 ARG A CA 1
ATOM 3676 C C . ARG A 1 482 ? 2.824 39.75 12.039 1 98.56 482 ARG A C 1
ATOM 3678 O O . ARG A 1 482 ? 3.332 40.531 12.828 1 98.56 482 ARG A O 1
ATOM 3685 N N . MET A 1 483 ? 1.693 39.188 12.227 1 98.12 483 MET A N 1
ATOM 3686 C CA . MET A 1 483 ? 0.907 39.469 13.422 1 98.12 483 MET A CA 1
ATOM 3687 C C . MET A 1 483 ? 1.639 39 14.68 1 98.12 483 MET A C 1
ATOM 3689 O O . MET A 1 483 ? 1.623 39.688 15.695 1 98.12 483 MET A O 1
ATOM 3693 N N . CYS A 1 484 ? 2.279 37.875 14.609 1 98.56 484 CYS A N 1
ATOM 3694 C CA . CYS A 1 484 ? 3.023 37.344 15.742 1 98.56 484 CYS A CA 1
ATOM 3695 C C . CYS A 1 484 ? 4.18 38.25 16.125 1 98.56 484 CYS A C 1
ATOM 3697 O O . CYS A 1 484 ? 4.516 38.375 17.297 1 98.56 484 CYS A O 1
ATOM 3699 N N . ALA A 1 485 ? 4.797 38.844 15.133 1 98.62 485 ALA A N 1
ATOM 3700 C CA . ALA A 1 485 ? 5.926 39.75 15.375 1 98.62 485 ALA A CA 1
ATOM 3701 C C . ALA A 1 485 ? 5.551 40.844 16.359 1 98.62 485 ALA A C 1
ATOM 3703 O O . ALA A 1 485 ? 6.266 41.094 17.328 1 98.62 485 ALA A O 1
ATOM 3704 N N . GLN A 1 486 ? 4.465 41.469 16.078 1 97.75 486 GLN A N 1
ATOM 3705 C CA . GLN A 1 486 ? 3.99 42.562 16.938 1 97.75 486 GLN A CA 1
ATOM 3706 C C . GLN A 1 486 ? 3.684 42.031 18.344 1 97.75 486 GLN A C 1
ATOM 3708 O O . GLN A 1 486 ? 4.082 42.656 19.328 1 97.75 486 GLN A O 1
ATOM 3713 N N . SER A 1 487 ? 3.018 40.969 18.406 1 98.56 487 SER A N 1
ATOM 3714 C CA . SER A 1 487 ? 2.596 40.375 19.672 1 98.56 487 SER A CA 1
ATOM 3715 C C . SER A 1 487 ? 3.795 39.938 20.5 1 98.56 487 SER A C 1
ATOM 3717 O O . SER A 1 487 ? 3.807 40.094 21.719 1 98.56 487 SER A O 1
ATOM 3719 N N . MET A 1 488 ? 4.793 39.344 19.891 1 98.88 488 MET A N 1
ATOM 3720 C CA . MET A 1 488 ? 5.965 38.844 20.609 1 98.88 488 MET A CA 1
ATOM 3721 C C . MET A 1 488 ? 6.773 40 21.203 1 98.88 488 MET A C 1
ATOM 3723 O O . MET A 1 488 ? 7.246 39.906 22.328 1 98.88 488 MET A O 1
ATOM 3727 N N . VAL A 1 489 ? 6.941 41.062 20.438 1 98.75 489 VAL A N 1
ATOM 3728 C CA . VAL A 1 489 ? 7.664 42.219 20.938 1 98.75 489 VAL A CA 1
ATOM 3729 C C . VAL A 1 489 ? 6.926 42.812 22.125 1 98.75 489 VAL A C 1
ATOM 3731 O O . VAL A 1 489 ? 7.543 43.156 23.156 1 98.75 489 VAL A O 1
ATOM 3734 N N . LYS A 1 490 ? 5.613 42.969 21.969 1 98.44 490 LYS A N 1
ATOM 3735 C CA . LYS A 1 490 ? 4.812 43.469 23.094 1 98.44 490 LYS A CA 1
ATOM 3736 C C . LYS A 1 490 ? 4.965 42.594 24.312 1 98.44 490 LYS A C 1
ATOM 3738 O O . LYS A 1 490 ? 5.109 43.094 25.438 1 98.44 490 LYS A O 1
ATOM 3743 N N . PHE A 1 491 ? 4.953 41.312 24.172 1 98.62 491 PHE A N 1
ATOM 3744 C CA . PHE A 1 491 ? 5.094 40.344 25.266 1 98.62 491 PHE A CA 1
ATOM 3745 C C . PHE A 1 491 ? 6.434 40.531 25.969 1 98.62 491 PHE A C 1
ATOM 3747 O O . PHE A 1 491 ? 6.5 40.5 27.203 1 98.62 491 PHE A O 1
ATOM 3754 N N . VAL A 1 492 ? 7.512 40.625 25.172 1 98.69 492 VAL A N 1
ATOM 3755 C CA . VAL A 1 492 ? 8.844 40.812 25.734 1 98.69 492 VAL A CA 1
ATOM 3756 C C . VAL A 1 492 ? 8.922 42.125 26.516 1 98.69 492 VAL A C 1
ATOM 3758 O O . VAL A 1 492 ? 9.5 42.188 27.594 1 98.69 492 VAL A O 1
ATOM 3761 N N . MET A 1 493 ? 8.305 43.188 25.969 1 98.31 493 MET A N 1
ATOM 3762 C CA . MET A 1 493 ? 8.281 44.469 26.656 1 98.31 493 MET A CA 1
ATOM 3763 C C . MET A 1 493 ? 7.566 44.375 28 1 98.31 493 MET A C 1
ATOM 3765 O O . MET A 1 493 ? 8.031 44.906 29 1 98.31 493 MET A O 1
ATOM 3769 N N . ASP A 1 494 ? 6.469 43.656 28 1 98 494 ASP A N 1
ATOM 3770 C CA . ASP A 1 494 ? 5.684 43.469 29.219 1 98 494 ASP A CA 1
ATOM 3771 C C . ASP A 1 494 ? 6.41 42.562 30.203 1 98 494 ASP A C 1
ATOM 3773 O O . ASP A 1 494 ? 6.078 42.531 31.391 1 98 494 ASP A O 1
ATOM 3777 N N . ASN A 1 495 ? 7.398 41.781 29.719 1 97.44 495 ASN A N 1
ATOM 3778 C CA . ASN A 1 495 ? 8.164 40.875 30.562 1 97.44 495 ASN A CA 1
ATOM 3779 C C . ASN A 1 495 ? 9.656 41.156 30.484 1 97.44 495 ASN A C 1
ATOM 3781 O O . ASN A 1 495 ? 10.477 40.25 30.484 1 97.44 495 ASN A O 1
ATOM 3785 N N . LYS A 1 496 ? 10.023 42.344 30.375 1 95.88 496 LYS A N 1
ATOM 3786 C CA . LYS A 1 496 ? 11.398 42.75 30.094 1 95.88 496 LYS A CA 1
ATOM 3787 C C . LYS A 1 496 ? 12.344 42.344 31.203 1 95.88 496 LYS A C 1
ATOM 3789 O O . LYS A 1 496 ? 13.523 42.062 30.953 1 95.88 496 LYS A O 1
ATOM 3794 N N . ASP A 1 497 ? 11.852 42.188 32.469 1 95.69 497 ASP A N 1
ATOM 3795 C CA . ASP A 1 497 ? 12.711 41.906 33.625 1 95.69 497 ASP A CA 1
ATOM 3796 C C . ASP A 1 497 ? 12.758 40.406 33.906 1 95.69 497 ASP A C 1
ATOM 3798 O O . ASP A 1 497 ? 13.508 39.969 34.781 1 95.69 497 ASP A O 1
ATOM 3802 N N . TRP A 1 498 ? 11.984 39.656 33.188 1 96.62 498 TRP A N 1
ATOM 3803 C CA . TRP A 1 498 ? 11.938 38.219 33.406 1 96.62 498 TRP A CA 1
ATOM 3804 C C . TRP A 1 498 ? 13.18 37.531 32.812 1 96.62 498 TRP A C 1
ATOM 3806 O O . TRP A 1 498 ? 13.617 37.875 31.719 1 96.62 498 TRP A O 1
ATOM 3816 N N . VAL A 1 499 ? 13.758 36.625 33.594 1 96.38 499 VAL A N 1
ATOM 3817 C CA . VAL A 1 499 ? 14.953 35.906 33.188 1 96.38 499 VAL A CA 1
ATOM 3818 C C . VAL A 1 499 ? 14.633 34.406 33.031 1 96.38 499 VAL A C 1
ATOM 3820 O O . VAL A 1 499 ? 14.273 33.75 34 1 96.38 499 VAL A O 1
ATOM 3823 N N . PRO A 1 500 ? 14.734 33.875 31.844 1 97.5 500 PRO A N 1
ATOM 3824 C CA . PRO A 1 500 ? 14.438 32.469 31.609 1 97.5 500 PRO A CA 1
ATOM 3825 C C . PRO A 1 500 ? 15.383 31.531 32.344 1 97.5 500 PRO A C 1
ATOM 3827 O O . PRO A 1 500 ? 16.594 31.75 32.344 1 97.5 500 PRO A O 1
ATOM 3830 N N . THR A 1 501 ? 14.852 30.531 33.031 1 98 501 THR A N 1
ATOM 3831 C CA . THR A 1 501 ? 15.594 29.453 33.656 1 98 501 THR A CA 1
ATOM 3832 C C . THR A 1 501 ? 15.062 28.094 33.219 1 98 501 THR A C 1
ATOM 3834 O O . THR A 1 501 ? 13.898 27.781 33.469 1 98 501 THR A O 1
ATOM 3837 N N . LEU A 1 502 ? 15.914 27.297 32.656 1 98.38 502 LEU A N 1
ATOM 3838 C CA . LEU A 1 502 ? 15.484 26 32.125 1 98.38 502 LEU A CA 1
ATOM 3839 C C . LEU A 1 502 ? 15.117 25.047 33.219 1 98.38 502 LEU A C 1
ATOM 3841 O O . LEU A 1 502 ? 15.789 25 34.25 1 98.38 502 LEU A O 1
ATOM 3845 N N . ASP A 1 503 ? 14.109 24.281 33.062 1 98.06 503 ASP A N 1
ATOM 3846 C CA . ASP A 1 503 ? 13.68 23.312 34.062 1 98.06 503 ASP A CA 1
ATOM 3847 C C . ASP A 1 503 ? 14.508 22.031 34 1 98.06 503 ASP A C 1
ATOM 3849 O O . ASP A 1 503 ? 14.445 21.203 34.906 1 98.06 503 ASP A O 1
ATOM 3853 N N . THR A 1 504 ? 15.336 21.875 32.906 1 97.81 504 THR A N 1
ATOM 3854 C CA . THR A 1 504 ? 16.141 20.688 32.688 1 97.81 504 THR A CA 1
ATOM 3855 C C . THR A 1 504 ? 17.594 21.062 32.406 1 97.81 504 THR A C 1
ATOM 3857 O O . THR A 1 504 ? 17.875 21.938 31.594 1 97.81 504 THR A O 1
ATOM 3860 N N . PRO A 1 505 ? 18.516 20.328 33.062 1 97.94 505 PRO A N 1
ATOM 3861 C CA . PRO A 1 505 ? 19.922 20.625 32.812 1 97.94 505 PRO A CA 1
ATOM 3862 C C . PRO A 1 505 ? 20.328 20.375 31.359 1 97.94 505 PRO A C 1
ATOM 3864 O O . PRO A 1 505 ? 19.875 19.406 30.734 1 97.94 505 PRO A O 1
ATOM 3867 N N . VAL A 1 506 ? 21.188 21.188 30.859 1 97.94 506 VAL A N 1
ATOM 3868 C CA . VAL A 1 506 ? 21.656 21.141 29.484 1 97.94 506 VAL A CA 1
ATOM 3869 C C . VAL A 1 506 ? 22.234 19.766 29.188 1 97.94 506 VAL A C 1
ATOM 3871 O O . VAL A 1 506 ? 22.016 19.203 28.109 1 97.94 506 VAL A O 1
ATOM 3874 N N . GLU A 1 507 ? 22.953 19.188 30.125 1 97.31 507 GLU A N 1
ATOM 3875 C CA . GLU A 1 507 ? 23.578 17.891 29.938 1 97.31 507 GLU A CA 1
ATOM 3876 C C . GLU A 1 507 ? 22.547 16.797 29.672 1 97.31 507 GLU A C 1
ATOM 3878 O O . GLU A 1 507 ? 22.75 15.93 28.828 1 97.31 507 GLU A O 1
ATOM 3883 N N . THR A 1 508 ? 21.484 16.891 30.391 1 97.81 508 THR A N 1
ATOM 3884 C CA . THR A 1 508 ? 20.406 15.945 30.219 1 97.81 508 THR A CA 1
ATOM 3885 C C . THR A 1 508 ? 19.766 16.078 28.844 1 97.81 508 THR A C 1
ATOM 3887 O O . THR A 1 508 ? 19.453 15.086 28.188 1 97.81 508 THR A O 1
ATOM 3890 N N . LEU A 1 509 ? 19.594 17.266 28.406 1 98 509 LEU A N 1
ATOM 3891 C CA . LEU A 1 509 ? 19.016 17.531 27.094 1 98 509 LEU A CA 1
ATOM 3892 C C . LEU A 1 509 ? 19.906 16.984 25.984 1 98 509 LEU A C 1
ATOM 3894 O O . LEU A 1 509 ? 19.406 16.391 25.031 1 98 509 LEU A O 1
ATOM 3898 N N . VAL A 1 510 ? 21.156 17.172 26.109 1 97.44 510 VAL A N 1
ATOM 3899 C CA . VAL A 1 510 ? 22.109 16.703 25.109 1 97.44 510 VAL A CA 1
ATOM 3900 C C . VAL A 1 510 ? 22.078 15.188 25.016 1 97.44 510 VAL A C 1
ATOM 3902 O O . VAL A 1 510 ? 22.078 14.625 23.922 1 97.44 510 VAL A O 1
ATOM 3905 N N . GLU A 1 511 ? 21.984 14.57 26.156 1 97.06 511 GLU A N 1
ATOM 3906 C CA . GLU A 1 511 ? 21.953 13.109 26.172 1 97.06 511 GLU A CA 1
ATOM 3907 C C . GLU A 1 511 ? 20.656 12.578 25.547 1 97.06 511 GLU A C 1
ATOM 3909 O O . GLU A 1 511 ? 20.672 11.547 24.859 1 97.06 511 GLU A O 1
ATOM 3914 N N . GLU A 1 512 ? 19.594 13.203 25.812 1 96.75 512 GLU A N 1
ATOM 3915 C CA . GLU A 1 512 ? 18.328 12.812 25.203 1 96.75 512 GLU A CA 1
ATOM 3916 C C . GLU A 1 512 ? 18.391 12.93 23.688 1 96.75 512 GLU A C 1
ATOM 3918 O O . GLU A 1 512 ? 17.922 12.039 22.969 1 96.75 512 GLU A O 1
ATOM 3923 N N . ILE A 1 513 ? 18.969 13.945 23.234 1 98.06 513 ILE A N 1
ATOM 3924 C CA . ILE A 1 513 ? 19.031 14.219 21.797 1 98.06 513 ILE A CA 1
ATOM 3925 C C . ILE A 1 513 ? 19.938 13.203 21.109 1 98.06 513 ILE A C 1
ATOM 3927 O O . ILE A 1 513 ? 19.641 12.758 20 1 98.06 513 ILE A O 1
ATOM 3931 N N . TYR A 1 514 ? 21 12.781 21.781 1 97.81 514 TYR A N 1
ATOM 3932 C CA . TYR A 1 514 ? 22 11.93 21.141 1 97.81 514 TYR A CA 1
ATOM 3933 C C . TYR A 1 514 ? 21.766 10.461 21.469 1 97.81 514 TYR A C 1
ATOM 3935 O O . TYR A 1 514 ? 22.594 9.609 21.156 1 97.81 514 TYR A O 1
ATOM 3943 N N . ARG A 1 515 ? 20.688 10.133 22.125 1 97.75 515 ARG A N 1
ATOM 3944 C CA . ARG A 1 515 ? 20.391 8.758 22.469 1 97.75 515 ARG A CA 1
ATOM 3945 C C . ARG A 1 515 ? 20.5 7.84 21.266 1 97.75 515 ARG A C 1
ATOM 3947 O O . ARG A 1 515 ? 21.109 6.773 21.328 1 97.75 515 ARG A O 1
ATOM 3954 N N . PRO A 1 516 ? 19.953 8.148 20.047 1 98.5 516 PRO A N 1
ATOM 3955 C CA . PRO A 1 516 ? 20.094 7.27 18.891 1 98.5 516 PRO A CA 1
ATOM 3956 C C . PRO A 1 516 ? 21.562 7.043 18.5 1 98.5 516 PRO A C 1
ATOM 3958 O O . PRO A 1 516 ? 21.906 5.973 18 1 98.5 516 PRO A O 1
ATOM 3961 N N . VAL A 1 517 ? 22.359 8.117 18.688 1 98.31 517 VAL A N 1
ATOM 3962 C CA . VAL A 1 517 ? 23.781 8.008 18.391 1 98.31 517 VAL A CA 1
ATOM 3963 C C . VAL A 1 517 ? 24.453 7.027 19.344 1 98.31 517 VAL A C 1
ATOM 3965 O O . VAL A 1 517 ? 25.234 6.172 18.922 1 98.31 517 VAL A O 1
ATOM 3968 N N . ARG A 1 518 ? 24.109 7.168 20.672 1 97.69 518 ARG A N 1
ATOM 3969 C CA . ARG A 1 518 ? 24.656 6.273 21.703 1 97.69 518 ARG A CA 1
ATOM 3970 C C . ARG A 1 518 ? 24.266 4.824 21.406 1 97.69 518 ARG A C 1
ATOM 3972 O O . ARG A 1 518 ? 25.094 3.924 21.5 1 97.69 518 ARG A O 1
ATOM 3979 N N . THR A 1 519 ? 23.047 4.609 21.016 1 97.94 519 THR A N 1
ATOM 3980 C CA . THR A 1 519 ? 22.516 3.283 20.703 1 97.94 519 THR A CA 1
ATOM 3981 C C . THR A 1 519 ? 23.312 2.639 19.562 1 97.94 519 THR A C 1
ATOM 3983 O O . THR A 1 519 ? 23.688 1.467 19.656 1 97.94 519 THR A O 1
ATOM 3986 N N . PHE A 1 520 ? 23.609 3.371 18.5 1 97.75 520 PHE A N 1
ATOM 3987 C CA . PHE A 1 520 ? 24.375 2.861 17.359 1 97.75 520 PHE A CA 1
ATOM 3988 C C . PHE A 1 520 ? 25.797 2.502 17.781 1 97.75 520 PHE A C 1
ATOM 3990 O O . PHE A 1 520 ? 26.266 1.394 17.5 1 97.75 520 PHE A O 1
ATOM 3997 N N . LEU A 1 521 ? 26.438 3.439 18.484 1 97.12 521 LEU A N 1
ATOM 3998 C CA . LEU A 1 521 ? 27.844 3.256 18.859 1 97.12 521 LEU A CA 1
ATOM 3999 C C . LEU A 1 521 ? 28.016 2.078 19.812 1 97.12 521 LEU A C 1
ATOM 4001 O O . LEU A 1 521 ? 29 1.354 19.75 1 97.12 521 LEU A O 1
ATOM 4005 N N . GLU A 1 522 ? 27.078 1.894 20.609 1 97 522 GLU A N 1
ATOM 4006 C CA . GLU A 1 522 ? 27.141 0.824 21.609 1 97 522 GLU A CA 1
ATOM 4007 C C . GLU A 1 522 ? 26.938 -0.542 20.953 1 97 522 GLU A C 1
ATOM 4009 O O . GLU A 1 522 ? 27.562 -1.527 21.359 1 97 522 GLU A O 1
ATOM 4014 N N . HIS A 1 523 ? 26.109 -0.666 19.859 1 97.31 523 HIS A N 1
ATOM 4015 C CA . HIS A 1 523 ? 25.641 -1.984 19.453 1 97.31 523 HIS A CA 1
ATOM 4016 C C . HIS A 1 523 ? 26.031 -2.297 18.016 1 97.31 523 HIS A C 1
ATOM 4018 O O . HIS A 1 523 ? 25.828 -3.42 17.547 1 97.31 523 HIS A O 1
ATOM 4024 N N . LYS A 1 524 ? 26.562 -1.401 17.25 1 95.56 524 LYS A N 1
ATOM 4025 C CA . LYS A 1 524 ? 26.797 -1.547 15.82 1 95.56 524 LYS A CA 1
ATOM 4026 C C . LYS A 1 524 ? 27.641 -2.785 15.516 1 95.56 524 LYS A C 1
ATOM 4028 O O . LYS A 1 524 ? 27.484 -3.396 14.453 1 95.56 524 LYS A O 1
ATOM 4033 N N . ASP A 1 525 ? 28.5 -3.252 16.453 1 95.69 525 ASP A N 1
ATOM 4034 C CA . ASP A 1 525 ? 29.453 -4.316 16.156 1 95.69 525 ASP A CA 1
ATOM 4035 C C . ASP A 1 525 ? 28.891 -5.68 16.547 1 95.69 525 ASP A C 1
ATOM 4037 O O . ASP A 1 525 ? 29.578 -6.699 16.422 1 95.69 525 ASP A O 1
ATOM 4041 N N . TYR A 1 526 ? 27.688 -5.734 16.984 1 95.38 526 TYR A N 1
ATOM 4042 C CA . TYR A 1 526 ? 27.062 -7 17.359 1 95.38 526 TYR A CA 1
ATOM 4043 C C . TYR A 1 526 ? 26.828 -7.871 16.125 1 95.38 526 TYR A C 1
ATOM 4045 O O . TYR A 1 526 ? 26.891 -9.102 16.203 1 95.38 526 TYR A O 1
ATOM 4053 N N . THR A 1 527 ? 26.469 -7.246 14.984 1 91.81 527 THR A N 1
ATOM 4054 C CA . THR A 1 527 ? 26.25 -7.984 13.75 1 91.81 527 THR A CA 1
ATOM 4055 C C . THR A 1 527 ? 27.203 -7.504 12.656 1 91.81 527 THR A C 1
ATOM 405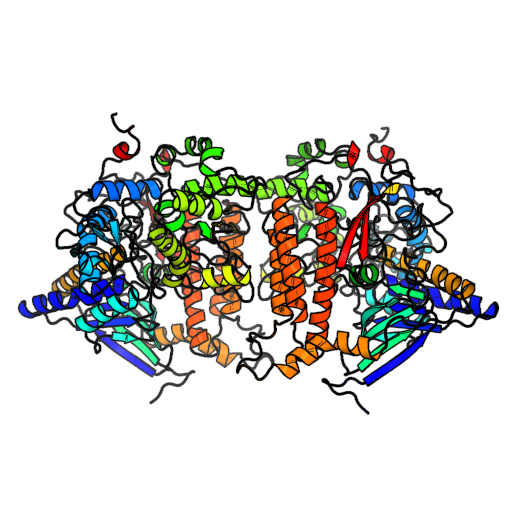7 O O . THR A 1 527 ? 27.797 -6.434 12.781 1 91.81 527 THR A O 1
ATOM 4060 N N . THR A 1 528 ? 27.281 -8.375 11.578 1 90.81 528 THR A N 1
ATOM 4061 C CA . THR A 1 528 ? 28.125 -8.023 10.438 1 90.81 528 THR A CA 1
ATOM 4062 C C . THR A 1 528 ? 27.422 -7.012 9.539 1 90.81 528 THR A C 1
ATOM 4064 O O . THR A 1 528 ? 28.078 -6.219 8.859 1 90.81 528 THR A O 1
ATOM 4067 N N . ALA A 1 529 ? 26.141 -7.09 9.469 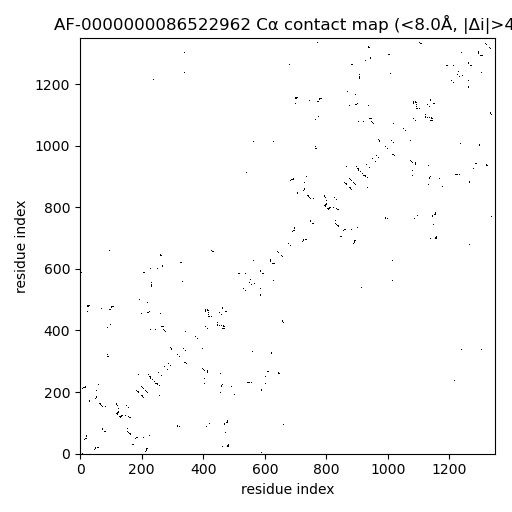1 90 529 ALA A N 1
ATOM 4068 C CA . ALA A 1 529 ? 25.359 -6.09 8.742 1 90 529 ALA A CA 1
ATOM 4069 C C . ALA A 1 529 ? 24.766 -5.055 9.695 1 90 529 ALA A C 1
ATOM 4071 O O . ALA A 1 529 ? 23.922 -5.379 10.531 1 90 529 ALA A O 1
ATOM 4072 N N . ILE A 1 530 ? 25.125 -3.832 9.531 1 91.38 530 ILE A N 1
ATOM 4073 C CA . ILE A 1 530 ? 24.812 -2.812 10.523 1 91.38 530 ILE A CA 1
ATOM 4074 C C . ILE A 1 530 ? 23.328 -2.486 10.484 1 91.38 530 ILE A C 1
ATOM 4076 O O . ILE A 1 530 ? 22.766 -1.936 11.438 1 91.38 530 ILE A O 1
ATOM 4080 N N . ASP A 1 531 ? 22.625 -2.822 9.383 1 91.12 531 ASP A N 1
ATOM 4081 C CA . ASP A 1 531 ? 21.219 -2.469 9.266 1 91.12 531 ASP A CA 1
ATOM 4082 C C . ASP A 1 531 ? 20.328 -3.572 9.836 1 91.12 531 ASP A C 1
ATOM 4084 O O . ASP A 1 531 ? 19.109 -3.404 9.93 1 91.12 531 ASP A O 1
ATOM 4088 N N . VAL A 1 532 ? 20.922 -4.715 10.164 1 89.06 532 VAL A N 1
ATOM 4089 C CA . VAL A 1 532 ? 20.203 -5.832 10.766 1 89.06 532 VAL A CA 1
ATOM 4090 C C . VAL A 1 532 ? 20.766 -6.133 12.148 1 89.06 532 VAL A C 1
ATOM 4092 O O . VAL A 1 532 ? 21.812 -6.781 12.273 1 89.06 532 VAL A O 1
ATOM 4095 N N . ASN A 1 533 ? 20.109 -5.691 13.133 1 93.06 533 ASN A N 1
ATOM 4096 C CA . ASN A 1 533 ? 20.609 -5.766 14.5 1 93.06 533 ASN A CA 1
ATOM 4097 C C . ASN A 1 533 ? 19.469 -5.891 15.508 1 93.06 533 ASN A C 1
ATOM 4099 O O . ASN A 1 533 ? 18.484 -5.172 15.422 1 93.06 533 ASN A O 1
ATOM 4103 N N . PRO A 1 534 ? 19.5 -6.844 16.422 1 92.31 534 PRO A N 1
ATOM 4104 C CA . PRO A 1 534 ? 18.391 -7.047 17.359 1 92.31 534 PRO A CA 1
ATOM 4105 C C . PRO A 1 534 ? 18.312 -5.949 18.422 1 92.31 534 PRO A C 1
ATOM 4107 O O . PRO A 1 534 ? 17.328 -5.859 19.141 1 92.31 534 PRO A O 1
ATOM 4110 N N . HIS A 1 535 ? 19.312 -5.09 18.469 1 96.12 535 HIS A N 1
ATOM 4111 C CA . HIS A 1 535 ? 19.375 -4.133 19.578 1 96.12 535 HIS A CA 1
ATOM 4112 C C . HIS A 1 535 ? 18.844 -2.77 19.141 1 96.12 535 HIS A C 1
ATOM 4114 O O . HIS A 1 535 ? 18.641 -1.892 19.984 1 96.12 535 HIS A O 1
ATOM 4120 N N . TYR A 1 536 ? 18.719 -2.586 17.906 1 97.44 536 TYR A N 1
ATOM 4121 C CA . TYR A 1 536 ? 18.156 -1.297 17.5 1 97.44 536 TYR A CA 1
ATOM 4122 C C . TYR A 1 536 ? 17.344 -1.427 16.219 1 97.44 536 TYR A C 1
ATOM 4124 O O . TYR A 1 536 ? 17.391 -2.461 15.555 1 97.44 536 TYR A O 1
ATOM 4132 N N . ILE A 1 537 ? 16.578 -0.437 15.953 1 96.69 537 ILE A N 1
ATOM 4133 C CA . ILE A 1 537 ? 15.805 -0.307 14.727 1 96.69 537 ILE A CA 1
ATOM 4134 C C . ILE A 1 537 ? 16.219 0.955 13.977 1 96.69 537 ILE A C 1
ATOM 4136 O O . ILE A 1 537 ? 16.562 1.968 14.594 1 96.69 537 ILE A O 1
ATOM 4140 N N . THR A 1 538 ? 16.281 0.895 12.68 1 97.31 538 THR A N 1
ATOM 4141 C CA . THR A 1 538 ? 16.609 2.082 11.898 1 97.31 538 THR A CA 1
ATOM 4142 C C . THR A 1 538 ? 15.398 3.02 11.82 1 97.31 538 THR A C 1
ATOM 4144 O O . THR A 1 538 ? 14.258 2.568 11.844 1 97.31 538 THR A O 1
ATOM 4147 N N . PRO A 1 539 ? 15.625 4.348 11.688 1 97.56 539 PRO A N 1
ATOM 4148 C CA . PRO A 1 539 ? 14.516 5.289 11.531 1 97.56 539 PRO A CA 1
ATOM 4149 C C . PRO A 1 539 ? 13.641 4.965 10.32 1 97.56 539 PRO A C 1
ATOM 4151 O O . PRO A 1 539 ? 12.422 5.133 10.375 1 97.56 539 PRO A O 1
ATOM 4154 N N . ARG A 1 540 ? 14.25 4.484 9.312 1 95.19 540 ARG A N 1
ATOM 4155 C CA . ARG A 1 540 ? 13.5 4.148 8.109 1 95.19 540 ARG A CA 1
ATOM 4156 C C . ARG A 1 540 ? 12.492 3.041 8.383 1 95.19 540 ARG A C 1
ATOM 4158 O O . ARG A 1 540 ? 11.328 3.145 7.984 1 95.19 540 ARG A O 1
ATOM 4165 N N . MET A 1 541 ? 12.938 1.993 9.047 1 95.81 541 MET A N 1
ATOM 4166 C CA . MET A 1 541 ? 12.047 0.868 9.328 1 95.81 541 MET A CA 1
ATOM 4167 C C . MET A 1 541 ? 10.977 1.26 10.344 1 95.81 541 MET A C 1
ATOM 4169 O O . MET A 1 541 ? 9.844 0.78 10.273 1 95.81 541 MET A O 1
ATOM 4173 N N . LEU A 1 542 ? 11.344 2.115 11.281 1 97.44 542 LEU A N 1
ATOM 4174 C CA . LEU A 1 542 ? 10.367 2.615 12.242 1 97.44 542 LEU A CA 1
ATOM 4175 C C . LEU A 1 542 ? 9.266 3.396 11.539 1 97.44 542 LEU A C 1
ATOM 4177 O O . LEU A 1 542 ? 8.086 3.273 11.891 1 97.44 542 LEU A O 1
ATOM 4181 N N . GLN A 1 543 ? 9.648 4.184 10.57 1 96.62 543 GLN A N 1
ATOM 4182 C CA . GLN A 1 543 ? 8.672 4.969 9.828 1 96.62 543 GLN A CA 1
ATOM 4183 C C . GLN A 1 543 ? 7.695 4.07 9.078 1 96.62 543 GLN A C 1
ATOM 4185 O O . GLN A 1 543 ? 6.5 4.355 9.016 1 96.62 543 GLN A O 1
ATOM 4190 N N . PHE A 1 544 ? 8.203 2.998 8.523 1 95.06 544 PHE A N 1
ATOM 4191 C CA . PHE A 1 544 ? 7.34 2.055 7.816 1 95.06 544 PHE A CA 1
ATOM 4192 C C . PHE A 1 544 ? 6.309 1.454 8.766 1 95.06 544 PHE A C 1
ATOM 4194 O O . PHE A 1 544 ? 5.152 1.256 8.391 1 95.06 544 PHE A O 1
ATOM 4201 N N . ARG A 1 545 ? 6.742 1.139 9.961 1 96.19 545 ARG A N 1
ATOM 4202 C CA . ARG A 1 545 ? 5.816 0.594 10.945 1 96.19 545 ARG A CA 1
ATOM 4203 C C . ARG A 1 545 ? 4.727 1.604 11.297 1 96.19 545 ARG A C 1
ATOM 4205 O O . ARG A 1 545 ? 3.545 1.255 11.352 1 96.19 545 ARG A O 1
ATOM 4212 N N . LEU A 1 546 ? 5.16 2.844 11.469 1 98 546 LEU A N 1
ATOM 4213 C CA . LEU A 1 546 ? 4.207 3.904 11.773 1 98 546 LEU A CA 1
ATOM 4214 C C . LEU A 1 546 ? 3.191 4.059 10.648 1 98 546 LEU A C 1
ATOM 4216 O O . LEU A 1 546 ? 1.984 4.113 10.898 1 98 546 LEU A O 1
ATOM 4220 N N . GLN A 1 547 ? 3.709 4.148 9.469 1 96.62 547 GLN A N 1
ATOM 4221 C CA . GLN A 1 547 ? 2.855 4.348 8.305 1 96.62 547 GLN A CA 1
ATOM 4222 C C . GLN A 1 547 ? 1.864 3.197 8.141 1 96.62 547 GLN A C 1
ATOM 4224 O O . GLN A 1 547 ? 0.703 3.418 7.793 1 96.62 547 GLN A O 1
ATOM 4229 N N . LYS A 1 548 ? 2.293 2.037 8.375 1 96 548 LYS A N 1
ATOM 4230 C CA . LYS A 1 548 ? 1.421 0.874 8.242 1 96 548 LYS A CA 1
ATOM 4231 C C . LYS A 1 548 ? 0.307 0.905 9.289 1 96 548 LYS A C 1
ATOM 4233 O O . LYS A 1 548 ? -0.854 0.638 8.969 1 96 548 LYS A O 1
ATOM 4238 N N . ILE A 1 549 ? 0.612 1.162 10.562 1 97.81 549 ILE A N 1
ATOM 4239 C CA . ILE A 1 549 ? -0.358 1.233 11.648 1 97.81 549 ILE A CA 1
ATOM 4240 C C . ILE A 1 549 ? -1.433 2.266 11.32 1 97.81 549 ILE A C 1
ATOM 4242 O O . ILE A 1 549 ? -2.627 1.966 11.375 1 97.81 549 ILE A O 1
ATOM 4246 N N . MET A 1 550 ? -0.971 3.436 10.914 1 98.69 550 MET A N 1
ATOM 4247 C CA . MET A 1 550 ? -1.899 4.527 10.641 1 98.69 550 MET A CA 1
ATOM 4248 C C . MET A 1 550 ? -2.738 4.234 9.398 1 98.69 550 MET A C 1
ATOM 4250 O O . MET A 1 550 ? -3.938 4.516 9.375 1 98.69 550 MET A O 1
ATOM 4254 N N . ASP A 1 551 ? -2.176 3.684 8.406 1 97.06 551 ASP A N 1
ATOM 4255 C CA . ASP A 1 551 ? -2.834 3.385 7.137 1 97.06 551 ASP A CA 1
ATOM 4256 C C . ASP A 1 551 ? -3.922 2.33 7.32 1 97.06 551 ASP A C 1
ATOM 4258 O O . ASP A 1 551 ? -5.02 2.461 6.777 1 97.06 551 ASP A O 1
ATOM 4262 N N . GLU A 1 552 ? -3.646 1.339 8.086 1 96.75 552 GLU A N 1
ATOM 4263 C CA . GLU A 1 552 ? -4.535 0.185 8.188 1 96.75 552 GLU A CA 1
ATOM 4264 C C . GLU A 1 552 ? -5.605 0.403 9.25 1 96.75 552 GLU A C 1
ATOM 4266 O O . GLU A 1 552 ? -6.715 -0.122 9.141 1 96.75 552 GLU A O 1
ATOM 4271 N N . TYR A 1 553 ? -5.293 1.241 10.305 1 98.38 553 TYR A N 1
ATOM 4272 C CA . TYR A 1 553 ? -6.211 1.248 11.438 1 98.38 553 TYR A CA 1
ATOM 4273 C C . TYR A 1 553 ? -6.762 2.648 11.688 1 98.38 553 TYR A C 1
ATOM 4275 O O . TYR A 1 553 ? -7.75 2.814 12.406 1 98.38 553 TYR A O 1
ATOM 4283 N N . VAL A 1 554 ? -6.133 3.668 11.102 1 98.75 554 VAL A N 1
ATOM 4284 C CA . VAL A 1 554 ? -6.57 5.035 11.359 1 98.75 554 VAL A CA 1
ATOM 4285 C C . VAL A 1 554 ? -7.02 5.691 10.055 1 98.75 554 VAL A C 1
ATOM 4287 O O . VAL A 1 554 ? -6.695 6.852 9.797 1 98.75 554 VAL A O 1
ATOM 4290 N N . ALA A 1 555 ? -7.609 4.926 9.219 1 98.25 555 ALA A N 1
ATOM 4291 C CA . ALA A 1 555 ? -8.359 5.398 8.055 1 98.25 555 ALA A CA 1
ATOM 4292 C C . ALA A 1 555 ? -7.422 6 7.012 1 98.25 555 ALA A C 1
ATOM 4294 O O . ALA A 1 555 ? -7.621 7.133 6.57 1 98.25 555 ALA A O 1
ATOM 4295 N N . GLY A 1 556 ? -6.398 5.27 6.531 1 97.19 556 GLY A N 1
ATOM 4296 C CA . GLY A 1 556 ? -5.574 5.641 5.395 1 97.19 556 GLY A CA 1
ATOM 4297 C C . GLY A 1 556 ? -6.137 5.16 4.066 1 97.19 556 GLY A C 1
ATOM 4298 O O . GLY A 1 556 ? -7.328 4.867 3.965 1 97.19 556 GLY A O 1
ATOM 4299 N N . VAL A 1 557 ? -5.32 5.098 3.051 1 95.62 557 VAL A N 1
ATOM 4300 C CA . VAL A 1 557 ? -5.766 4.734 1.708 1 95.62 557 VAL A CA 1
ATOM 4301 C C . VAL A 1 557 ? -6.086 3.244 1.655 1 95.62 557 VAL A C 1
ATOM 4303 O O . VAL A 1 557 ? -6.926 2.811 0.863 1 95.62 557 VAL A O 1
ATOM 4306 N N . ALA A 1 558 ? -5.457 2.439 2.551 1 94.19 558 ALA A N 1
ATOM 4307 C CA . ALA A 1 558 ? -5.609 0.987 2.533 1 94.19 558 ALA A CA 1
ATOM 4308 C C . ALA A 1 558 ? -7.039 0.581 2.887 1 94.19 558 ALA A C 1
ATOM 4310 O O . ALA A 1 558 ? -7.484 -0.515 2.535 1 94.19 558 ALA A O 1
ATOM 4311 N N . THR A 1 559 ? -7.828 1.405 3.562 1 96.06 559 THR A N 1
ATOM 4312 C CA . THR A 1 559 ? -9.18 1.072 4.004 1 96.06 559 THR A CA 1
ATOM 4313 C C . THR A 1 559 ? -10.203 2.021 3.387 1 96.06 559 THR A C 1
ATOM 4315 O O . THR A 1 559 ? -11.312 2.168 3.9 1 96.06 559 THR A O 1
ATOM 4318 N N . TYR A 1 560 ? -9.82 2.766 2.346 1 96.5 560 TYR A N 1
ATOM 4319 C CA . TYR A 1 560 ? -10.672 3.793 1.755 1 96.5 560 TYR A CA 1
ATOM 4320 C C . TYR A 1 560 ? -11.109 4.812 2.803 1 96.5 560 TYR A C 1
ATOM 4322 O O . TYR A 1 560 ? -12.289 5.16 2.889 1 96.5 560 TYR A O 1
ATOM 4330 N N . TYR A 1 561 ? -10.164 5.168 3.699 1 98.06 561 TYR A N 1
ATOM 4331 C CA . TYR A 1 561 ? -10.32 6.215 4.699 1 98.06 561 TYR A CA 1
ATOM 4332 C C . TYR A 1 561 ? -11.383 5.836 5.727 1 98.06 561 TYR A C 1
ATOM 4334 O O . TYR A 1 561 ? -12.125 6.691 6.211 1 98.06 561 TYR A O 1
ATOM 4342 N N . THR A 1 562 ? -11.492 4.543 6.035 1 98 562 THR A N 1
ATOM 4343 C CA . THR A 1 562 ? -12.492 4.027 6.961 1 98 562 THR A CA 1
ATOM 4344 C C . THR A 1 562 ? -11.836 3.494 8.227 1 98 562 THR A C 1
ATOM 4346 O O . THR A 1 562 ? -10.781 2.855 8.172 1 98 562 THR A O 1
ATOM 4349 N N . THR A 1 563 ? -12.391 3.744 9.375 1 98.38 563 THR A N 1
ATOM 4350 C CA . THR A 1 563 ? -11.984 3.188 10.656 1 98.38 563 THR A CA 1
ATOM 4351 C C . THR A 1 563 ? -13.188 2.971 11.562 1 98.38 563 THR A C 1
ATOM 4353 O O . THR A 1 563 ? -14.336 3.047 11.109 1 98.38 563 THR A O 1
ATOM 4356 N N . ASN A 1 564 ? -13.047 2.512 12.742 1 98.44 564 ASN A N 1
ATOM 4357 C CA . ASN A 1 564 ? -14.008 2.363 13.836 1 98.44 564 ASN A CA 1
ATOM 4358 C C . ASN A 1 564 ? -13.305 2.289 15.188 1 98.44 564 ASN A C 1
ATOM 4360 O O . ASN A 1 564 ? -12.078 2.369 15.258 1 98.44 564 ASN A O 1
ATOM 4364 N N . GLY A 1 565 ? -14.086 2.213 16.266 1 98.38 565 GLY A N 1
ATOM 4365 C CA . GLY A 1 565 ? -13.516 2.211 17.609 1 98.38 565 GLY A CA 1
ATOM 4366 C C . GLY A 1 565 ? -12.578 1.043 17.859 1 98.38 565 GLY A C 1
ATOM 4367 O O . GLY A 1 565 ? -11.586 1.178 18.562 1 98.38 565 GLY A O 1
ATOM 4368 N N . HIS A 1 566 ? -12.859 -0.122 17.328 1 98.25 566 HIS A N 1
ATOM 4369 C CA . HIS A 1 566 ? -12.031 -1.309 17.516 1 98.25 566 HIS A CA 1
ATOM 4370 C C . HIS A 1 566 ? -10.703 -1.168 16.781 1 98.25 566 HIS A C 1
ATOM 4372 O O . HIS A 1 566 ? -9.656 -1.529 17.312 1 98.25 566 HIS A O 1
ATOM 4378 N N . MET A 1 567 ? -10.773 -0.708 15.547 1 98.38 567 MET A N 1
ATOM 4379 C CA . MET A 1 567 ? -9.547 -0.457 14.781 1 98.38 567 MET A CA 1
ATOM 4380 C C . MET A 1 567 ? -8.68 0.585 15.477 1 98.38 567 MET A C 1
ATOM 4382 O O . MET A 1 567 ? -7.457 0.438 15.539 1 98.38 567 MET A O 1
ATOM 4386 N N . LEU A 1 568 ? -9.297 1.637 15.977 1 98.75 568 LEU A N 1
ATOM 4387 C CA . LEU A 1 568 ? -8.562 2.676 16.688 1 98.75 568 LEU A CA 1
ATOM 4388 C C . LEU A 1 568 ? -7.914 2.113 17.953 1 98.75 568 LEU A C 1
ATOM 4390 O O . LEU A 1 568 ? -6.82 2.535 18.344 1 98.75 568 LEU A O 1
ATOM 4394 N N . ALA A 1 569 ? -8.594 1.232 18.609 1 98.19 569 ALA A N 1
ATOM 4395 C CA . ALA A 1 569 ? -8.016 0.597 19.781 1 98.19 569 ALA A CA 1
ATOM 4396 C C . ALA A 1 569 ? -6.766 -0.202 19.422 1 98.19 569 ALA A C 1
ATOM 4398 O O . ALA A 1 569 ? -5.785 -0.203 20.172 1 98.19 569 ALA A O 1
ATOM 4399 N N . VAL A 1 570 ? -6.809 -0.954 18.328 1 97.56 570 VAL A N 1
ATOM 4400 C CA . VAL A 1 570 ? -5.637 -1.677 17.844 1 97.56 570 VAL A CA 1
ATOM 4401 C C . VAL A 1 570 ? -4.504 -0.694 17.562 1 97.56 570 VAL A C 1
ATOM 4403 O O . VAL A 1 570 ? -3.352 -0.943 17.938 1 97.56 570 VAL A O 1
ATOM 4406 N N . ALA A 1 571 ? -4.816 0.409 16.906 1 98.44 571 ALA A N 1
ATOM 4407 C CA . ALA A 1 571 ? -3.82 1.437 16.625 1 98.44 571 ALA A CA 1
ATOM 4408 C C . ALA A 1 571 ? -3.172 1.955 17.906 1 98.44 571 ALA A C 1
ATOM 4410 O O . ALA A 1 571 ? -1.959 2.168 17.938 1 98.44 571 ALA A O 1
ATOM 4411 N N . GLU A 1 572 ? -3.979 2.203 18.859 1 98.25 572 GLU A N 1
ATOM 4412 C CA . GLU A 1 572 ? -3.471 2.717 20.141 1 98.25 572 GLU A CA 1
ATOM 4413 C C . GLU A 1 572 ? -2.473 1.746 20.766 1 98.25 572 GLU A C 1
ATOM 4415 O O . GLU A 1 572 ? -1.419 2.16 21.25 1 98.25 572 GLU A O 1
ATOM 4420 N N . GLU A 1 573 ? -2.848 0.477 20.75 1 97.38 573 GLU A N 1
ATOM 4421 C CA . GLU A 1 573 ? -1.952 -0.542 21.297 1 97.38 573 GLU A CA 1
ATOM 4422 C C . GLU A 1 573 ? -0.642 -0.592 20.516 1 97.38 573 GLU A C 1
ATOM 4424 O O . GLU A 1 573 ? 0.44 -0.607 21.109 1 97.38 573 GLU A O 1
ATOM 4429 N N . LYS A 1 574 ? -0.74 -0.607 19.25 1 97.44 574 LYS A N 1
ATOM 4430 C CA . LYS A 1 574 ? 0.443 -0.723 18.406 1 97.44 574 LYS A CA 1
ATOM 4431 C C . LYS A 1 574 ? 1.309 0.531 18.5 1 97.44 574 LYS A C 1
ATOM 4433 O O . LYS A 1 574 ? 2.537 0.448 18.453 1 97.44 574 LYS A O 1
ATOM 4438 N N . LEU A 1 575 ? 0.707 1.718 18.516 1 98.12 575 LEU A N 1
ATOM 4439 C CA . LEU A 1 575 ? 1.47 2.947 18.703 1 98.12 575 LEU A CA 1
ATOM 4440 C C . LEU A 1 575 ? 2.193 2.951 20.031 1 98.12 575 LEU A C 1
ATOM 4442 O O . LEU A 1 575 ? 3.305 3.473 20.141 1 98.12 575 LEU A O 1
ATOM 4446 N N . GLY A 1 576 ? 1.494 2.42 21.078 1 97.31 576 GLY A N 1
ATOM 4447 C CA . GLY A 1 576 ? 2.164 2.27 22.359 1 97.31 576 GLY A CA 1
ATOM 4448 C C . GLY A 1 576 ? 3.436 1.445 22.266 1 97.31 576 GLY A C 1
ATOM 4449 O O . GLY A 1 576 ? 4.473 1.839 22.812 1 97.31 576 GLY A O 1
ATOM 4450 N N . MET A 1 577 ? 3.373 0.327 21.594 1 96.75 577 MET A N 1
ATOM 4451 C CA . MET A 1 577 ? 4.547 -0.516 21.391 1 96.75 577 MET A CA 1
ATOM 4452 C C . MET A 1 577 ? 5.586 0.193 20.531 1 96.75 577 MET A C 1
ATOM 4454 O O . MET A 1 577 ? 6.789 0.053 20.75 1 96.75 577 MET A O 1
ATOM 4458 N N . LEU A 1 578 ? 5.109 0.892 19.531 1 97.75 578 LEU A N 1
ATOM 4459 C CA . LEU A 1 578 ? 6.02 1.616 18.656 1 97.75 578 LEU A CA 1
ATOM 4460 C C . LEU A 1 578 ? 6.816 2.656 19.438 1 97.75 578 LEU A C 1
ATOM 4462 O O . LEU A 1 578 ? 7.992 2.891 19.141 1 97.75 578 LEU A O 1
ATOM 4466 N N . LYS A 1 579 ? 6.18 3.348 20.359 1 97.19 579 LYS A N 1
ATOM 4467 C CA . LYS A 1 579 ? 6.875 4.316 21.203 1 97.19 579 LYS A CA 1
ATOM 4468 C C . LYS A 1 579 ? 7.992 3.65 22 1 97.19 579 LYS A C 1
ATOM 4470 O O . LYS A 1 579 ? 9.07 4.23 22.172 1 97.19 579 LYS A O 1
ATOM 4475 N N . GLU A 1 580 ? 7.73 2.438 22.422 1 96.38 580 GLU A N 1
ATOM 4476 C CA . GLU A 1 580 ? 8.781 1.679 23.109 1 96.38 580 GLU A CA 1
ATOM 4477 C C . GLU A 1 580 ? 9.938 1.374 22.156 1 96.38 580 GLU A C 1
ATOM 4479 O O . GLU A 1 580 ? 11.102 1.57 22.516 1 96.38 580 GLU A O 1
ATOM 4484 N N . ASP A 1 581 ? 9.594 0.948 21 1 96.5 581 ASP A N 1
ATOM 4485 C CA . ASP A 1 581 ? 10.617 0.631 20.016 1 96.5 581 ASP A CA 1
ATOM 4486 C C . ASP A 1 581 ? 11.398 1.88 19.609 1 96.5 581 ASP A C 1
ATOM 4488 O O . ASP A 1 581 ? 12.594 1.803 19.312 1 96.5 581 ASP A O 1
ATOM 4492 N N . ALA A 1 582 ? 10.719 3 19.578 1 97.88 582 ALA A N 1
ATOM 4493 C CA . ALA A 1 582 ? 11.336 4.254 19.156 1 97.88 582 ALA A CA 1
ATOM 4494 C C . ALA A 1 582 ? 12.508 4.621 20.047 1 97.88 582 ALA A C 1
ATOM 4496 O O . ALA A 1 582 ? 13.445 5.289 19.625 1 97.88 582 ALA A O 1
ATOM 4497 N N . MET A 1 583 ? 12.508 4.152 21.297 1 97.06 583 MET A N 1
ATOM 4498 C CA . MET A 1 583 ? 13.602 4.418 22.234 1 97.06 583 MET A CA 1
ATOM 4499 C C . MET A 1 583 ? 14.859 3.66 21.828 1 97.06 583 MET A C 1
ATOM 4501 O O . MET A 1 583 ? 15.953 3.961 22.312 1 97.06 583 MET A O 1
ATOM 4505 N N . LYS A 1 584 ? 14.711 2.752 20.875 1 97.5 584 LYS A N 1
ATOM 4506 C CA . LYS A 1 584 ? 15.836 1.944 20.406 1 97.5 584 LYS A CA 1
ATOM 4507 C C . LYS A 1 584 ? 16.266 2.344 19 1 97.5 584 LYS A C 1
ATOM 4509 O O . LYS A 1 584 ? 17 1.614 18.344 1 97.5 584 LYS A O 1
ATOM 4514 N N . MET A 1 585 ? 15.82 3.443 18.469 1 98.25 585 MET A N 1
ATOM 4515 C CA . MET A 1 585 ? 16.281 3.898 17.156 1 98.25 585 MET A CA 1
ATOM 4516 C C . MET A 1 585 ? 17.781 4.188 17.188 1 98.25 585 MET A C 1
ATOM 4518 O O . MET A 1 585 ? 18.312 4.668 18.188 1 98.25 585 MET A O 1
ATOM 4522 N N . ARG A 1 586 ? 18.422 3.936 16.172 1 98.19 586 ARG A N 1
ATOM 4523 C CA . ARG A 1 586 ? 19.844 4.246 16.031 1 98.19 586 ARG A CA 1
ATOM 4524 C C . ARG A 1 586 ? 20.062 5.395 15.055 1 98.19 586 ARG A C 1
ATOM 4526 O O . ARG A 1 586 ? 19.172 5.727 14.273 1 98.19 586 ARG A O 1
ATOM 4533 N N . ALA A 1 587 ? 21.234 6.047 15.125 1 98.38 587 ALA A N 1
ATOM 4534 C CA . ALA A 1 587 ? 21.703 7.02 14.141 1 98.38 587 ALA A CA 1
ATOM 4535 C C . ALA A 1 587 ? 23.188 6.836 13.844 1 98.38 587 ALA A C 1
ATOM 4537 O O . ALA A 1 587 ? 24.031 7.02 14.734 1 98.38 587 ALA A O 1
ATOM 4538 N N . LYS A 1 588 ? 23.531 6.484 12.625 1 97.56 588 LYS A N 1
ATOM 4539 C CA . LYS A 1 588 ? 24.922 6.242 12.25 1 97.56 588 LYS A CA 1
ATOM 4540 C C . LYS A 1 588 ? 25.609 7.539 11.828 1 97.56 588 LYS A C 1
ATOM 4542 O O . LYS A 1 588 ? 26.828 7.582 11.695 1 97.56 588 LYS A O 1
ATOM 4547 N N . ASP A 1 589 ? 24.875 8.57 11.555 1 97.5 589 ASP A N 1
ATOM 4548 C CA . ASP A 1 589 ? 25.344 9.891 11.172 1 97.5 589 ASP A CA 1
ATOM 4549 C C . ASP A 1 589 ? 24.312 10.969 11.5 1 97.5 589 ASP A C 1
ATOM 4551 O O . ASP A 1 589 ? 23.266 10.672 12.062 1 97.5 589 ASP A O 1
ATOM 4555 N N . LEU A 1 590 ? 24.578 12.211 11.219 1 97.44 590 LEU A N 1
ATOM 4556 C CA . LEU A 1 590 ? 23.688 13.328 11.555 1 97.44 590 LEU A CA 1
ATOM 4557 C C . LEU A 1 590 ? 22.406 13.266 10.75 1 97.44 590 LEU A C 1
ATOM 4559 O O . LEU A 1 590 ? 21.344 13.672 11.234 1 97.44 590 LEU A O 1
ATOM 4563 N N . HIS A 1 591 ? 22.516 12.773 9.586 1 96.56 591 HIS A N 1
ATOM 4564 C CA . HIS A 1 591 ? 21.312 12.625 8.766 1 96.56 591 HIS A CA 1
ATOM 4565 C C . HIS A 1 591 ? 20.328 11.664 9.406 1 96.56 591 HIS A C 1
ATOM 4567 O O . HIS A 1 591 ? 19.125 11.93 9.43 1 96.56 591 HIS A O 1
ATOM 4573 N N . GLU A 1 592 ? 20.828 10.578 9.867 1 97.44 592 GLU A N 1
ATOM 4574 C CA . GLU A 1 592 ? 19.938 9.609 10.5 1 97.44 592 GLU A CA 1
ATOM 4575 C C . GLU A 1 592 ? 19.453 10.109 11.859 1 97.44 592 GLU A C 1
ATOM 4577 O O . GLU A 1 592 ? 18.359 9.742 12.305 1 97.44 592 GLU A O 1
ATOM 4582 N N . LEU A 1 593 ? 20.297 10.891 12.523 1 98.44 593 LEU A N 1
ATOM 4583 C CA . LEU A 1 593 ? 19.828 11.516 13.758 1 98.44 593 LEU A CA 1
ATOM 4584 C C . LEU A 1 593 ? 18.625 12.422 13.484 1 98.44 593 LEU A C 1
ATOM 4586 O O . LEU A 1 593 ? 17.656 12.422 14.234 1 98.44 593 LEU A O 1
ATOM 4590 N N . LEU A 1 594 ? 18.734 13.172 12.383 1 98.25 594 LEU A N 1
ATOM 4591 C CA . LEU A 1 594 ? 17.641 14.008 11.938 1 98.25 594 LEU A CA 1
ATOM 4592 C C . LEU A 1 594 ? 16.391 13.18 11.688 1 98.25 594 LEU A C 1
ATOM 4594 O O . LEU A 1 594 ? 15.297 13.531 12.141 1 98.25 594 LEU A O 1
ATOM 4598 N N . ARG A 1 595 ? 16.547 12.055 11.039 1 98 595 ARG A N 1
ATOM 4599 C CA . ARG A 1 595 ? 15.414 11.188 10.719 1 98 595 ARG A CA 1
ATOM 4600 C C . ARG A 1 595 ? 14.812 10.578 11.977 1 98 595 ARG A C 1
ATOM 4602 O O . ARG A 1 595 ? 13.594 10.391 12.07 1 98 595 ARG A O 1
ATOM 4609 N N . ALA A 1 596 ? 15.625 10.25 12.891 1 98.69 596 ALA A N 1
ATOM 4610 C CA . ALA A 1 596 ? 15.141 9.688 14.148 1 98.69 596 ALA A CA 1
ATOM 4611 C C . ALA A 1 596 ? 14.219 10.672 14.867 1 98.69 596 ALA A C 1
ATOM 4613 O O . ALA A 1 596 ? 13.117 10.305 15.281 1 98.69 596 ALA A O 1
ATOM 4614 N N . TRP A 1 597 ? 14.609 11.844 14.953 1 98.75 597 TRP A N 1
ATOM 4615 C CA . TRP A 1 597 ? 13.82 12.836 15.672 1 98.75 597 TRP A CA 1
ATOM 4616 C C . TRP A 1 597 ? 12.562 13.211 14.891 1 98.75 597 TRP A C 1
ATOM 4618 O O . TRP A 1 597 ? 11.523 13.492 15.484 1 98.75 597 TRP A O 1
ATOM 4628 N N . GLU A 1 598 ? 12.68 13.266 13.562 1 98.31 598 GLU A N 1
ATOM 4629 C CA . GLU A 1 598 ? 11.461 13.445 12.766 1 98.31 598 GLU A CA 1
ATOM 4630 C C . GLU A 1 598 ? 10.422 12.375 13.102 1 98.31 598 GLU A C 1
ATOM 4632 O O . GLU A 1 598 ? 9.234 12.672 13.211 1 98.31 598 GLU A O 1
ATOM 4637 N N . ASN A 1 599 ? 10.898 11.219 13.305 1 98.56 599 ASN A N 1
ATOM 4638 C CA . ASN A 1 599 ? 9.961 10.133 13.578 1 98.56 599 ASN A CA 1
ATOM 4639 C C . ASN A 1 599 ? 9.391 10.227 14.992 1 98.56 599 ASN A C 1
ATOM 4641 O O . ASN A 1 599 ? 8.242 9.867 15.227 1 98.56 599 ASN A O 1
ATOM 4645 N N . TYR A 1 600 ? 10.219 10.68 15.953 1 98.44 600 TYR A N 1
ATOM 4646 C CA . TYR A 1 600 ? 9.664 10.945 17.281 1 98.44 600 TYR A CA 1
ATOM 4647 C C . TYR A 1 600 ? 8.5 11.922 17.203 1 98.44 600 TYR A C 1
ATOM 4649 O O . TYR A 1 600 ? 7.457 11.703 17.812 1 98.44 600 TYR A O 1
ATOM 4657 N N . HIS A 1 601 ? 8.742 12.938 16.453 1 98.69 601 HIS A N 1
ATOM 4658 C CA . HIS A 1 601 ? 7.707 13.953 16.312 1 98.69 601 HIS A CA 1
ATOM 4659 C C . HIS A 1 601 ? 6.488 13.398 15.594 1 98.69 601 HIS A C 1
ATOM 4661 O O . HIS A 1 601 ? 5.352 13.688 15.969 1 98.69 601 HIS A O 1
ATOM 4667 N N . ARG A 1 602 ? 6.707 12.609 14.562 1 98.69 602 ARG A N 1
ATOM 4668 C CA . ARG A 1 602 ? 5.602 12.008 13.82 1 98.69 602 ARG A CA 1
ATOM 4669 C C . ARG A 1 602 ? 4.75 11.125 14.727 1 98.69 602 ARG A C 1
ATOM 4671 O O . ARG A 1 602 ? 3.523 11.125 14.625 1 98.69 602 ARG A O 1
ATOM 4678 N N . ILE A 1 603 ? 5.371 10.375 15.609 1 98.69 603 ILE A N 1
ATOM 4679 C CA . ILE A 1 603 ? 4.676 9.422 16.469 1 98.69 603 ILE A CA 1
ATOM 4680 C C . ILE A 1 603 ? 3.725 10.164 17.406 1 98.69 603 ILE A C 1
ATOM 4682 O O . ILE A 1 603 ? 2.557 9.797 17.531 1 98.69 603 ILE A O 1
ATOM 4686 N N . LEU A 1 604 ? 4.172 11.18 18 1 98.69 604 LEU A N 1
ATOM 4687 C CA . LEU A 1 604 ? 3.34 11.898 18.953 1 98.69 604 LEU A CA 1
ATOM 4688 C C . LEU A 1 604 ? 2.215 12.641 18.25 1 98.69 604 LEU A C 1
ATOM 4690 O O . LEU A 1 604 ? 1.099 12.727 18.766 1 98.69 604 LEU A O 1
ATOM 4694 N N . THR A 1 605 ? 2.555 13.195 17.094 1 98.81 605 THR A N 1
ATOM 4695 C CA . THR A 1 605 ? 1.525 13.852 16.297 1 98.81 605 THR A CA 1
ATOM 4696 C C . THR A 1 605 ? 0.454 12.852 15.875 1 98.81 605 THR A C 1
ATOM 4698 O O . THR A 1 605 ? -0.741 13.148 15.938 1 98.81 605 THR A O 1
ATOM 4701 N N . ALA A 1 606 ? 0.87 11.695 15.461 1 98.81 606 ALA A N 1
ATOM 4702 C CA . ALA A 1 606 ? -0.058 10.641 15.07 1 98.81 606 ALA A CA 1
ATOM 4703 C C . ALA A 1 606 ? -0.957 10.234 16.234 1 98.81 606 ALA A C 1
ATOM 4705 O O . ALA A 1 606 ? -2.146 9.977 16.047 1 98.81 606 ALA A O 1
ATOM 4706 N N . GLU A 1 607 ? -0.374 10.172 17.344 1 98.62 607 GLU A N 1
ATOM 4707 C CA . GLU A 1 607 ? -1.141 9.812 18.531 1 98.62 607 GLU A CA 1
ATOM 4708 C C . GLU A 1 607 ? -2.209 10.859 18.844 1 98.62 607 GLU A C 1
ATOM 4710 O O . GLU A 1 607 ? -3.348 10.523 19.156 1 98.62 607 GLU A O 1
ATOM 4715 N N . ALA A 1 608 ? -1.836 12.125 18.781 1 98.81 608 ALA A N 1
ATOM 4716 C CA . ALA A 1 608 ? -2.814 13.188 18.969 1 98.81 608 ALA A CA 1
ATOM 4717 C C . ALA A 1 608 ? -3.965 13.07 17.984 1 98.81 608 ALA A C 1
ATOM 4719 O O . ALA A 1 608 ? -5.133 13.227 18.344 1 98.81 608 ALA A O 1
ATOM 4720 N N . HIS A 1 609 ? -3.605 12.828 16.766 1 98.81 609 HIS A N 1
ATOM 4721 C CA . HIS A 1 609 ? -4.586 12.656 15.703 1 98.81 609 HIS A CA 1
ATOM 4722 C C . HIS A 1 609 ? -5.547 11.516 16.016 1 98.81 609 HIS A C 1
ATOM 4724 O O . HIS A 1 609 ? -6.766 11.688 15.977 1 98.81 609 HIS A O 1
ATOM 4730 N N . MET A 1 610 ? -5 10.391 16.375 1 98.75 610 MET A N 1
ATOM 4731 C CA . MET A 1 610 ? -5.793 9.203 16.672 1 98.75 610 MET A CA 1
ATOM 4732 C C . MET A 1 610 ? -6.699 9.445 17.875 1 98.75 610 MET A C 1
ATOM 4734 O O . MET A 1 610 ? -7.871 9.07 17.859 1 98.75 610 MET A O 1
ATOM 4738 N N . LYS A 1 611 ? -6.188 10.109 18.969 1 98.81 611 LYS A N 1
ATOM 4739 C CA . LYS A 1 611 ? -6.941 10.352 20.188 1 98.81 611 LYS A CA 1
ATOM 4740 C C . LYS A 1 611 ? -8.148 11.242 19.922 1 98.81 611 LYS A C 1
ATOM 4742 O O . LYS A 1 611 ? -9.219 11.031 20.5 1 98.81 611 LYS A O 1
ATOM 4747 N N . HIS A 1 612 ? -7.957 12.219 19.109 1 98.88 612 HIS A N 1
ATOM 4748 C CA . HIS A 1 612 ? -9.07 13.102 18.781 1 98.88 612 HIS A CA 1
ATOM 4749 C C . HIS A 1 612 ? -10.156 12.352 18 1 98.88 612 HIS A C 1
ATOM 4751 O O . HIS A 1 612 ? -11.344 12.562 18.234 1 98.88 612 HIS A O 1
ATOM 4757 N N . ILE A 1 613 ? -9.781 11.484 17.016 1 98.75 613 ILE A N 1
ATOM 4758 C CA . ILE A 1 613 ? -10.75 10.695 16.266 1 98.75 613 ILE A CA 1
ATOM 4759 C C . ILE A 1 613 ? -11.477 9.742 17.219 1 98.75 613 ILE A C 1
ATOM 4761 O O . ILE A 1 613 ? -12.688 9.547 17.094 1 98.75 613 ILE A O 1
ATOM 4765 N N . GLN A 1 614 ? -10.695 9.125 18.156 1 98.38 614 GLN A N 1
ATOM 4766 C CA . GLN A 1 614 ? -11.281 8.227 19.141 1 98.38 614 GLN A CA 1
ATOM 4767 C C . GLN A 1 614 ? -12.336 8.945 19.984 1 98.38 614 GLN A C 1
ATOM 4769 O O . GLN A 1 614 ? -13.352 8.352 20.344 1 98.38 614 GLN A O 1
ATOM 4774 N N . PHE A 1 615 ? -12.07 10.133 20.328 1 98.62 615 PHE A N 1
ATOM 4775 C CA . PHE A 1 615 ? -12.914 10.898 21.234 1 98.62 615 PHE A CA 1
ATOM 4776 C C . PHE A 1 615 ? -14.188 11.367 20.531 1 98.62 615 PHE A C 1
ATOM 4778 O O . PHE A 1 615 ? -15.273 11.305 21.094 1 98.62 615 PHE A O 1
ATOM 4785 N N . ARG A 1 616 ? -14.016 11.859 19.312 1 98.38 616 ARG A N 1
ATOM 4786 C CA . ARG A 1 616 ? -15.148 12.375 18.562 1 98.38 616 ARG A CA 1
ATOM 4787 C C . ARG A 1 616 ? -15.977 11.234 17.969 1 98.38 616 ARG A C 1
ATOM 4789 O O . ARG A 1 616 ? -15.555 10.594 17.016 1 98.38 616 ARG A O 1
ATOM 4796 N N . LYS A 1 617 ? -17.188 11.07 18.406 1 98 617 LYS A N 1
ATOM 4797 C CA . LYS A 1 617 ? -18.031 9.961 17.984 1 98 617 LYS A CA 1
ATOM 4798 C C . LYS A 1 617 ? -18.984 10.375 16.859 1 98 617 LYS A C 1
ATOM 4800 O O . LYS A 1 617 ? -20.203 10.367 17.047 1 98 617 LYS A O 1
ATOM 4805 N N . GLU A 1 618 ? -18.453 10.688 15.742 1 98.06 618 GLU A N 1
ATOM 4806 C CA . GLU A 1 618 ? -19.109 11.023 14.484 1 98.06 618 GLU A CA 1
ATOM 4807 C C . GLU A 1 618 ? -18.141 10.977 13.32 1 98.06 618 GLU A C 1
ATOM 4809 O O . GLU A 1 618 ? -16.922 10.852 13.523 1 98.06 618 GLU A O 1
ATOM 4814 N N . SER A 1 619 ? -18.609 11.008 12.156 1 97.5 619 SER A N 1
ATOM 4815 C CA . SER A 1 619 ? -17.828 11.242 10.953 1 97.5 619 SER A CA 1
ATOM 4816 C C . SER A 1 619 ? -17.953 12.688 10.477 1 97.5 619 SER A C 1
ATOM 4818 O O . SER A 1 619 ? -18.641 12.961 9.492 1 97.5 619 SER A O 1
ATOM 4820 N N . ARG A 1 620 ? -17.25 13.539 11.102 1 97.38 620 ARG A N 1
ATOM 4821 C CA . ARG A 1 620 ? -17.391 14.977 10.914 1 97.38 620 ARG A CA 1
ATOM 4822 C C . ARG A 1 620 ? -16.953 15.391 9.516 1 97.38 620 ARG A C 1
ATOM 4824 O O . ARG A 1 620 ? -17.516 16.312 8.93 1 97.38 620 ARG A O 1
ATOM 4831 N N . TYR A 1 621 ? -15.992 14.719 8.914 1 98 621 TYR A N 1
ATOM 4832 C CA . TYR A 1 621 ? -15.43 15.094 7.625 1 98 621 TYR A CA 1
ATOM 4833 C C . TYR A 1 621 ? -15.531 13.945 6.629 1 98 621 TYR A C 1
ATOM 4835 O O . TYR A 1 621 ? -14.516 13.414 6.176 1 98 621 TYR A O 1
ATOM 4843 N N . PRO A 1 622 ? -16.766 13.617 6.18 1 97.44 622 PRO A N 1
ATOM 4844 C CA . PRO A 1 622 ? -16.906 12.547 5.188 1 97.44 622 PRO A CA 1
ATOM 4845 C C . PRO A 1 622 ? -16.078 12.797 3.932 1 97.44 622 PRO A C 1
ATOM 4847 O O . PRO A 1 622 ? -16.125 13.891 3.365 1 97.44 622 PRO A O 1
ATOM 4850 N N . GLY A 1 623 ? -15.367 11.812 3.52 1 97.75 623 GLY A N 1
ATOM 4851 C CA . GLY A 1 623 ? -14.453 11.977 2.406 1 97.75 623 GLY A CA 1
ATOM 4852 C C . GLY A 1 623 ? -13 12.086 2.84 1 97.75 623 GLY A C 1
ATOM 4853 O O . GLY A 1 623 ? -12.094 11.703 2.096 1 97.75 623 GLY A O 1
ATOM 4854 N N . PHE A 1 624 ? -12.812 12.609 4.062 1 98.5 624 PHE A N 1
ATOM 4855 C CA . PHE A 1 624 ? -11.477 12.602 4.645 1 98.5 624 PHE A CA 1
ATOM 4856 C C . PHE A 1 624 ? -11.266 11.359 5.504 1 98.5 624 PHE A C 1
ATOM 4858 O O . PHE A 1 624 ? -10.188 10.766 5.484 1 98.5 624 PHE A O 1
ATOM 4865 N N . TYR A 1 625 ? -12.242 11.016 6.281 1 98.25 625 TYR A N 1
ATOM 4866 C CA . TYR A 1 625 ? -12.273 9.734 6.977 1 98.25 625 TYR A CA 1
ATOM 4867 C C . TYR A 1 625 ? -13.695 9.391 7.414 1 98.25 625 TYR A C 1
ATOM 4869 O O . TYR A 1 625 ? -14.562 10.266 7.473 1 98.25 625 TYR A O 1
ATOM 4877 N N . TYR A 1 626 ? -13.984 8.195 7.691 1 98.31 626 TYR A N 1
ATOM 4878 C CA . TYR A 1 626 ? -15.273 7.695 8.172 1 98.31 626 TYR A CA 1
ATOM 4879 C C . TYR A 1 626 ? -15.102 6.895 9.453 1 98.31 626 TYR A C 1
ATOM 4881 O O . TYR A 1 626 ? -14.328 5.934 9.492 1 98.31 626 TYR A O 1
ATOM 4889 N N . ARG A 1 627 ? -15.695 7.309 10.469 1 97.69 627 ARG A N 1
ATOM 4890 C CA . ARG A 1 627 ? -15.898 6.512 11.672 1 97.69 627 ARG A CA 1
ATOM 4891 C C . ARG A 1 627 ? -17.156 5.656 11.562 1 97.69 627 ARG A C 1
ATOM 4893 O O . ARG A 1 627 ? -18.234 6.062 12 1 97.69 627 ARG A O 1
ATOM 4900 N N . MET A 1 628 ? -16.984 4.422 11.172 1 97.81 628 MET A N 1
ATOM 4901 C CA . MET A 1 628 ? -18.109 3.641 10.664 1 97.81 628 MET A CA 1
ATOM 4902 C C . MET A 1 628 ? -19.031 3.213 11.805 1 97.81 628 MET A C 1
ATOM 4904 O O . MET A 1 628 ? -20.203 2.895 11.578 1 97.81 628 MET A O 1
ATOM 4908 N N . ASP A 1 629 ? -18.547 3.148 13.047 1 97.88 629 ASP A N 1
ATOM 4909 C CA . ASP A 1 629 ? -19.406 2.863 14.195 1 97.88 629 ASP A CA 1
ATOM 4910 C C . ASP A 1 629 ? -20.25 4.082 14.57 1 97.88 629 ASP A C 1
ATOM 4912 O O . ASP A 1 629 ? -21.219 3.963 15.312 1 97.88 629 ASP A O 1
ATOM 4916 N N . TYR A 1 630 ? -19.875 5.305 14.102 1 97.62 630 TYR A N 1
ATOM 4917 C CA . TYR A 1 630 ? -20.625 6.559 14.195 1 97.62 630 TYR A CA 1
ATOM 4918 C C . TYR A 1 630 ? -20.609 7.293 12.859 1 97.62 630 TYR A C 1
ATOM 4920 O O . TYR A 1 630 ? -20.188 8.445 12.781 1 97.62 630 TYR A O 1
ATOM 4928 N N . ASN A 1 631 ? -21.156 6.664 11.805 1 96.62 631 ASN A N 1
ATOM 4929 C CA . ASN A 1 631 ? -21.062 7.191 10.445 1 96.62 631 ASN A CA 1
ATOM 4930 C C . ASN A 1 631 ? -22.188 8.188 10.148 1 96.62 631 ASN A C 1
ATOM 4932 O O . ASN A 1 631 ? -23.016 7.934 9.289 1 96.62 631 ASN A O 1
ATOM 4936 N N . LEU A 1 632 ? -22.156 9.312 10.789 1 95.75 632 LEU A N 1
ATOM 4937 C CA . LEU A 1 632 ? -23.094 10.43 10.656 1 95.75 632 LEU A CA 1
ATOM 4938 C C . LEU A 1 632 ? -22.453 11.734 11.125 1 95.75 632 LEU A C 1
ATOM 4940 O O . LEU A 1 632 ? -21.422 11.711 11.812 1 95.75 632 LEU A O 1
ATOM 4944 N N . VAL A 1 633 ? -22.938 12.805 10.719 1 96.94 633 VAL A N 1
ATOM 4945 C CA . VAL A 1 633 ? -22.594 14.094 11.289 1 96.94 633 VAL A CA 1
ATOM 4946 C C . VAL A 1 633 ? -23.578 14.477 12.383 1 96.94 633 VAL A C 1
ATOM 4948 O O . VAL A 1 633 ? -24.766 14.68 12.102 1 96.94 633 VAL A O 1
ATOM 4951 N N . ASP A 1 634 ? -23.156 14.547 13.617 1 96.69 634 ASP A N 1
ATOM 4952 C CA . ASP A 1 634 ? -24 14.766 14.789 1 96.69 634 ASP A CA 1
ATOM 4953 C C . ASP A 1 634 ? -23.938 16.234 15.234 1 96.69 634 ASP A C 1
ATOM 4955 O O . ASP A 1 634 ? -23.172 16.578 16.125 1 96.69 634 ASP A O 1
ATOM 4959 N N . GLU A 1 635 ? -24.797 17.047 14.688 1 95.31 635 GLU A N 1
ATOM 4960 C CA . GLU A 1 635 ? -24.812 18.484 14.977 1 95.31 635 GLU A CA 1
ATOM 4961 C C . GLU A 1 635 ? -25.266 18.75 16.406 1 95.31 635 GLU A C 1
ATOM 4963 O O . GLU A 1 635 ? -24.906 19.766 17 1 95.31 635 GLU A O 1
ATOM 4968 N N . GLU A 1 636 ? -25.984 17.875 16.953 1 95.75 636 GLU A N 1
ATOM 4969 C CA . GLU A 1 636 ? -26.531 18.078 18.297 1 95.75 636 GLU A CA 1
ATOM 4970 C C . GLU A 1 636 ? -25.453 17.938 19.359 1 95.75 636 GLU A C 1
ATOM 4972 O O . GLU A 1 636 ? -25.344 18.781 20.25 1 95.75 636 GLU A O 1
ATOM 4977 N N . ASN A 1 637 ? -24.625 16.953 19.219 1 96.44 637 ASN A N 1
ATOM 4978 C CA . ASN A 1 637 ? -23.703 16.641 20.312 1 96.44 637 ASN A CA 1
ATOM 4979 C C . ASN A 1 637 ? -22.266 17.031 19.969 1 96.44 637 ASN A C 1
ATOM 4981 O O . ASN A 1 637 ? -21.438 17.172 20.859 1 96.44 637 ASN A O 1
ATOM 4985 N N . TRP A 1 638 ? -21.984 17.234 18.688 1 97.81 638 TRP A N 1
ATOM 4986 C CA . TRP A 1 638 ? -20.562 17.328 18.344 1 97.81 638 TRP A CA 1
ATOM 4987 C C . TRP A 1 638 ? -20.266 18.594 17.562 1 97.81 638 TRP A C 1
ATOM 4989 O O . TRP A 1 638 ? -19.188 18.734 16.984 1 97.81 638 TRP A O 1
ATOM 4999 N N . HIS A 1 639 ? -21.219 19.531 17.469 1 97.12 639 HIS A N 1
ATOM 5000 C CA . HIS A 1 639 ? -20.891 20.859 16.938 1 97.12 639 HIS A CA 1
ATOM 5001 C C . HIS A 1 639 ? -20.094 21.672 17.953 1 97.12 639 HIS A C 1
ATOM 5003 O O . HIS A 1 639 ? -20.578 22.672 18.469 1 97.12 639 HIS A O 1
ATOM 5009 N N . CYS A 1 640 ? -18.891 21.281 18.219 1 98.44 640 CYS A N 1
ATOM 5010 C CA . CYS A 1 640 ? -17.969 21.828 19.203 1 98.44 640 CYS A CA 1
ATOM 5011 C C . CYS A 1 640 ? -16.531 21.547 18.812 1 98.44 640 CYS A C 1
ATOM 5013 O O . CYS A 1 640 ? -16.266 20.766 17.891 1 98.44 640 CYS A O 1
ATOM 5015 N N . PHE A 1 641 ? -15.625 22.188 19.422 1 98.62 641 PHE A N 1
ATOM 5016 C CA . PHE A 1 641 ? -14.211 21.906 19.219 1 98.62 641 PHE A CA 1
ATOM 5017 C C . PHE A 1 641 ? -13.773 20.719 20.062 1 98.62 641 PHE A C 1
ATOM 5019 O O . PHE A 1 641 ? -14.219 20.562 21.203 1 98.62 641 PHE A O 1
ATOM 5026 N N . VAL A 1 642 ? -12.977 19.828 19.531 1 98.81 642 VAL A N 1
ATOM 5027 C CA . VAL A 1 642 ? -12.281 18.797 20.297 1 98.81 642 VAL A CA 1
ATOM 5028 C C . VAL A 1 642 ? -10.828 19.219 20.516 1 98.81 642 VAL A C 1
ATOM 5030 O O . VAL A 1 642 ? -10.086 19.438 19.547 1 98.81 642 VAL A O 1
ATOM 5033 N N . ASN A 1 643 ? -10.422 19.328 21.75 1 98.88 643 ASN A N 1
ATOM 5034 C CA . ASN A 1 643 ? -9.094 19.797 22.125 1 98.88 643 ASN A CA 1
ATOM 5035 C C . ASN A 1 643 ? -8.375 18.797 23.016 1 98.88 643 ASN A C 1
ATOM 5037 O O . ASN A 1 643 ? -8.977 17.828 23.469 1 98.88 643 ASN A O 1
ATOM 5041 N N . SER A 1 644 ? -7.062 19 23.172 1 98.88 644 SER A N 1
ATOM 5042 C CA . SER A 1 644 ? -6.309 18.078 24.016 1 98.88 644 SER A CA 1
ATOM 5043 C C . SER A 1 644 ? -5.086 18.766 24.609 1 98.88 644 SER A C 1
ATOM 5045 O O . SER A 1 644 ? -4.637 19.797 24.109 1 98.88 644 SER A O 1
ATOM 5047 N N . VAL A 1 645 ? -4.594 18.266 25.719 1 98.75 645 VAL A N 1
ATOM 5048 C CA . VAL A 1 645 ? -3.287 18.578 26.297 1 98.75 645 VAL A CA 1
ATOM 5049 C C . VAL A 1 645 ? -2.539 17.281 26.609 1 98.75 645 VAL A C 1
ATOM 5051 O O . VAL A 1 645 ? -3.152 16.266 26.938 1 98.75 645 VAL A O 1
ATOM 5054 N N . TYR A 1 646 ? -1.272 17.344 26.469 1 98.56 646 TYR A N 1
ATOM 5055 C CA . TYR A 1 646 ? -0.397 16.203 26.703 1 98.56 646 TYR A CA 1
ATOM 5056 C C . TYR A 1 646 ? 0.425 16.391 27.969 1 98.56 646 TYR A C 1
ATOM 5058 O O . TYR A 1 646 ? 0.983 17.469 28.188 1 98.56 646 TYR A O 1
ATOM 5066 N N . ASP A 1 647 ? 0.425 15.414 28.812 1 97.44 647 ASP A N 1
ATOM 5067 C CA . ASP A 1 647 ? 1.312 15.391 29.969 1 97.44 647 ASP A CA 1
ATOM 5068 C C . ASP A 1 647 ? 2.576 14.586 29.672 1 97.44 647 ASP A C 1
ATOM 5070 O O . ASP A 1 647 ? 2.537 13.352 29.625 1 97.44 647 ASP A O 1
ATOM 5074 N N . LYS A 1 648 ? 3.674 15.219 29.562 1 94.44 648 LYS A N 1
ATOM 5075 C CA . LYS A 1 648 ? 4.91 14.562 29.156 1 94.44 648 LYS A CA 1
ATOM 5076 C C . LYS A 1 648 ? 5.465 13.688 30.266 1 94.44 648 LYS A C 1
ATOM 5078 O O . LYS A 1 648 ? 6.301 12.812 30.031 1 94.44 648 LYS A O 1
ATOM 5083 N N . GLU A 1 649 ? 5.055 13.953 31.5 1 94.25 649 GLU A N 1
ATOM 5084 C CA . GLU A 1 649 ? 5.512 13.133 32.625 1 94.25 649 GLU A CA 1
ATOM 5085 C C . GLU A 1 649 ? 4.781 11.797 32.656 1 94.25 649 GLU A C 1
ATOM 5087 O O . GLU A 1 649 ? 5.414 10.742 32.75 1 94.25 649 GLU A O 1
ATOM 5092 N N . THR A 1 650 ? 3.473 11.852 32.531 1 95.31 650 THR A N 1
ATOM 5093 C CA . THR A 1 650 ? 2.689 10.617 32.562 1 95.31 650 THR A CA 1
ATOM 5094 C C . THR A 1 650 ? 2.531 10.023 31.172 1 95.31 650 THR A C 1
ATOM 5096 O O . THR A 1 650 ? 2.135 8.867 31.016 1 95.31 650 THR A O 1
ATOM 5099 N N . LYS A 1 651 ? 2.844 10.82 30.156 1 95.75 651 LYS A N 1
ATOM 5100 C CA . LYS A 1 651 ? 2.729 10.43 28.75 1 95.75 651 LYS A CA 1
ATOM 5101 C C . LYS A 1 651 ? 1.288 10.078 28.406 1 95.75 651 LYS A C 1
ATOM 5103 O O . LYS A 1 651 ? 1.032 9.055 27.766 1 95.75 651 LYS A O 1
ATOM 5108 N N . THR A 1 652 ? 0.359 10.875 28.859 1 97 652 THR A N 1
ATOM 5109 C CA . THR A 1 652 ? -1.06 10.648 28.609 1 97 652 THR A CA 1
ATOM 5110 C C . THR A 1 652 ? -1.711 11.898 28.031 1 97 652 THR A C 1
ATOM 5112 O O . THR A 1 652 ? -1.21 13.016 28.219 1 97 652 THR A O 1
ATOM 5115 N N . TRP A 1 653 ? -2.785 11.68 27.359 1 98.19 653 TRP A N 1
ATOM 5116 C CA . TRP A 1 653 ? -3.555 12.766 26.75 1 98.19 653 TRP A CA 1
ATOM 5117 C C . TRP A 1 653 ? -4.855 13 27.516 1 98.19 653 TRP A C 1
ATOM 5119 O O . TRP A 1 653 ? -5.512 12.047 27.938 1 98.19 653 TRP A O 1
ATOM 5129 N N . THR A 1 654 ? -5.152 14.219 27.734 1 98.62 654 THR A N 1
ATOM 5130 C CA . THR A 1 654 ? -6.488 14.633 28.156 1 98.62 654 THR A CA 1
ATOM 5131 C C . THR A 1 654 ? -7.238 15.297 27 1 98.62 654 THR A C 1
ATOM 5133 O O . THR A 1 654 ? -6.812 16.344 26.5 1 98.62 654 THR A O 1
ATOM 5136 N N . VAL A 1 655 ? -8.305 14.695 26.594 1 98.81 655 VAL A N 1
ATOM 5137 C CA . VAL A 1 655 ? -9.094 15.211 25.484 1 98.81 655 VAL A CA 1
ATOM 5138 C C . VAL A 1 655 ? -10.438 15.727 26 1 98.81 655 VAL A C 1
ATOM 5140 O O . VAL A 1 655 ? -11.047 15.117 26.875 1 98.81 655 VAL A O 1
ATOM 5143 N N . PHE A 1 656 ? -10.906 16.875 25.5 1 98.81 656 PHE A N 1
ATOM 5144 C CA . PHE A 1 656 ? -12.117 17.5 26.016 1 98.81 656 PHE A CA 1
ATOM 5145 C C . PHE A 1 656 ? -12.773 18.375 24.938 1 98.81 656 PHE A C 1
ATOM 5147 O O . PHE A 1 656 ? -12.219 18.547 23.859 1 98.81 656 PHE A O 1
ATOM 5154 N N . LYS A 1 657 ? -13.984 18.875 25.234 1 98.62 657 LYS A N 1
ATOM 5155 C CA . LYS A 1 657 ? -14.766 19.688 24.312 1 98.62 657 LYS A CA 1
ATOM 5156 C C . LYS A 1 657 ? -14.688 21.156 24.688 1 98.62 657 LYS A C 1
ATOM 5158 O O . LYS A 1 657 ? -14.562 21.5 25.859 1 98.62 657 LYS A O 1
ATOM 5163 N N . ARG A 1 658 ? -14.656 22.078 23.781 1 98.44 658 ARG A N 1
ATOM 5164 C CA . ARG A 1 658 ? -14.898 23.5 23.938 1 98.44 658 ARG A CA 1
ATOM 5165 C C . ARG A 1 658 ? -16.094 23.953 23.094 1 98.44 658 ARG A C 1
ATOM 5167 O O . ARG A 1 658 ? -16.344 23.406 22.016 1 98.44 658 ARG A O 1
ATOM 5174 N N . ALA A 1 659 ? -16.75 24.953 23.578 1 98.12 659 ALA A N 1
ATOM 5175 C CA . ALA A 1 659 ? -17.953 25.453 22.906 1 98.12 659 ALA A CA 1
ATOM 5176 C C . ALA A 1 659 ? -17.594 26.125 21.578 1 98.12 659 ALA A C 1
ATOM 5178 O O . ALA A 1 659 ? -16.594 26.828 21.484 1 98.12 659 ALA A O 1
ATOM 5179 N N . HIS A 1 660 ? -18.406 25.906 20.594 1 97.62 660 HIS A N 1
ATOM 5180 C CA . HIS A 1 660 ? -18.359 26.641 19.328 1 97.62 660 HIS A CA 1
ATOM 5181 C C . HIS A 1 660 ? -19.344 27.812 19.328 1 97.62 660 HIS A C 1
ATOM 5183 O O . HIS A 1 660 ? -20.406 27.734 19.953 1 97.62 660 HIS A O 1
ATOM 5189 N N . LYS A 1 661 ? -18.953 28.844 18.625 1 96.62 661 LYS A N 1
ATOM 5190 C CA . LYS A 1 661 ? -19.844 29.984 18.422 1 96.62 661 LYS A CA 1
ATOM 5191 C C . LYS A 1 661 ? -19.609 30.625 17.047 1 96.62 661 LYS A C 1
ATOM 5193 O O . LYS A 1 661 ? -18.469 30.812 16.625 1 96.62 661 LYS A O 1
ATOM 5198 N N . ASP A 1 662 ? -20.719 30.922 16.375 1 95.5 662 ASP A N 1
ATOM 5199 C CA . ASP A 1 662 ? -20.641 31.641 15.109 1 95.5 662 ASP A CA 1
ATOM 5200 C C . ASP A 1 662 ? -20.531 33.156 15.344 1 95.5 662 ASP A C 1
ATOM 5202 O O . ASP A 1 662 ? -21.344 33.719 16.062 1 95.5 662 ASP A O 1
ATOM 5206 N N . LEU A 1 663 ? -19.531 33.75 14.75 1 95.88 663 LEU A N 1
ATOM 5207 C CA . LEU A 1 663 ? -19.406 35.188 14.844 1 95.88 663 LEU A CA 1
ATOM 5208 C C . LEU A 1 663 ? -19.906 35.875 13.57 1 95.88 663 LEU A C 1
ATOM 5210 O O . LEU A 1 663 ? -20.156 37.062 13.555 1 95.88 663 LEU A O 1
ATOM 5214 N N . VAL A 1 664 ? -19.984 35.125 12.516 1 93.5 664 VAL A N 1
ATOM 5215 C CA . VAL A 1 664 ? -20.547 35.594 11.258 1 93.5 664 VAL A CA 1
ATOM 5216 C C . VAL A 1 664 ? -21.812 34.781 10.93 1 93.5 664 VAL A C 1
ATOM 5218 O O . VAL A 1 664 ? -21.891 33.594 11.266 1 93.5 664 VAL A O 1
ATOM 5221 N N . ASP A 1 665 ? -22.766 35.406 10.227 1 90.44 665 ASP A N 1
ATOM 5222 C CA . ASP A 1 665 ? -24.016 34.75 9.852 1 90.44 665 ASP A CA 1
ATOM 5223 C C . ASP A 1 665 ? -23.797 33.75 8.727 1 90.44 665 ASP A C 1
ATOM 5225 O O . ASP A 1 665 ? -23.703 34.125 7.559 1 90.44 665 ASP A O 1
ATOM 5229 N N . LYS A 1 666 ? -23.891 32.5 9.047 1 88.38 666 LYS A N 1
ATOM 5230 C CA . LYS A 1 666 ? -23.578 31.453 8.094 1 88.38 666 LYS A CA 1
ATOM 5231 C C . LYS A 1 666 ? -24.75 31.188 7.152 1 88.38 666 LYS A C 1
ATOM 5233 O O . LYS A 1 666 ? -24.578 30.578 6.094 1 88.38 666 LYS A O 1
ATOM 5238 N N . SER A 1 667 ? -25.891 31.547 7.512 1 82.06 667 SER A N 1
ATOM 5239 C CA . SER A 1 667 ? -27.094 31.281 6.711 1 82.06 667 SER A CA 1
ATOM 5240 C C . SER A 1 667 ? -26.984 31.938 5.336 1 82.06 667 SER A C 1
ATOM 5242 O O . SER A 1 667 ? -27.641 31.5 4.391 1 82.06 667 SER A O 1
ATOM 5244 N N . LYS A 1 668 ? -26.141 32.875 5.203 1 81.75 668 LYS A N 1
ATOM 5245 C CA . LYS A 1 668 ? -25.969 33.594 3.943 1 81.75 668 LYS A CA 1
ATOM 5246 C C . LYS A 1 668 ? -25.375 32.688 2.871 1 81.75 668 LYS A C 1
ATOM 5248 O O . LYS A 1 668 ? -25.516 32.969 1.676 1 81.75 668 LYS A O 1
ATOM 5253 N N . LEU A 1 669 ? -24.719 31.641 3.273 1 81.81 669 LEU A N 1
ATOM 5254 C CA . LEU A 1 669 ? -24.094 30.734 2.324 1 81.81 669 LEU A CA 1
ATOM 5255 C C . LEU A 1 669 ? -25.125 29.797 1.709 1 81.81 669 LEU A C 1
ATOM 5257 O O . LEU A 1 669 ? -24.875 29.188 0.661 1 81.81 669 LEU A O 1
ATOM 5261 N N . PHE A 1 670 ? -26.25 29.578 2.371 1 72 670 PHE A N 1
ATOM 5262 C CA . PHE A 1 670 ? -27.203 28.547 1.971 1 72 670 PHE A CA 1
ATOM 5263 C C . PHE A 1 670 ? -28.438 29.172 1.337 1 72 670 PHE A C 1
ATOM 5265 O O . PHE A 1 670 ? -29.328 28.453 0.882 1 72 670 PHE A O 1
ATOM 5272 N N . LYS A 1 671 ? -28.703 30.562 1.417 1 59.34 671 LYS A N 1
ATOM 5273 C CA . LYS A 1 671 ? -29.875 31.25 0.855 1 59.34 671 LYS A CA 1
ATOM 5274 C C . LYS A 1 671 ? -29.781 31.344 -0.665 1 59.34 671 LYS A C 1
ATOM 5276 O O . LYS A 1 671 ? -28.703 31.594 -1.205 1 59.34 671 LYS A O 1
ATOM 5281 N N . PRO A 1 672 ? -30.906 30.906 -1.303 1 48.03 672 PRO A N 1
ATOM 5282 C CA . PRO A 1 672 ? -30.984 31.109 -2.752 1 48.03 672 PRO A CA 1
ATOM 5283 C C . PRO A 1 672 ? -30.734 32.562 -3.17 1 48.03 672 PRO A C 1
ATOM 5285 O O . PRO A 1 672 ? -31.078 33.469 -2.436 1 48.03 672 PRO A O 1
ATOM 5288 N N . ALA A 1 673 ? -29.656 33 -3.953 1 41.25 673 ALA A N 1
ATOM 5289 C CA . ALA A 1 673 ? -29.562 34.344 -4.512 1 41.25 673 ALA A CA 1
ATOM 5290 C C . ALA A 1 673 ? -30.953 34.875 -4.875 1 41.25 673 ALA A C 1
ATOM 5292 O O . ALA A 1 673 ? -31.766 34.156 -5.457 1 41.25 673 ALA A O 1
ATOM 5293 N N . ALA A 1 674 ? -31.422 35.844 -4.055 1 32.34 674 ALA A N 1
ATOM 5294 C CA . ALA A 1 674 ? -32.594 36.562 -4.586 1 32.34 674 ALA A CA 1
ATOM 5295 C C . ALA A 1 674 ? -32.438 36.812 -6.086 1 32.34 674 ALA A C 1
ATOM 5297 O O . ALA A 1 674 ? -31.422 37.344 -6.543 1 32.34 674 ALA A O 1
ATOM 5298 N N . HIS A 1 675 ? -33.062 35.969 -6.887 1 26.8 675 HIS A N 1
ATOM 5299 C CA . HIS A 1 675 ? -33.312 36.5 -8.211 1 26.8 675 HIS A CA 1
ATOM 5300 C C . HIS A 1 675 ? -33.875 37.938 -8.125 1 26.8 675 HIS A C 1
ATOM 5302 O O . HIS A 1 675 ? -34.75 38.219 -7.301 1 26.8 675 HIS A O 1
ATOM 5308 N N . MET B 1 1 ? 38.156 -22.203 -21.078 1 48 1 MET B N 1
ATOM 5309 C CA . MET B 1 1 ? 38.531 -21.156 -20.141 1 48 1 MET B CA 1
ATOM 5310 C C . MET B 1 1 ? 37.312 -20.719 -19.312 1 48 1 MET B C 1
ATOM 5312 O O . MET B 1 1 ? 36.188 -20.766 -19.781 1 48 1 MET B O 1
ATOM 5316 N N . ALA B 1 2 ? 37.594 -20.359 -18.031 1 68 2 ALA B N 1
ATOM 5317 C CA . ALA B 1 2 ? 36.562 -20.031 -17.062 1 68 2 ALA B CA 1
ATOM 5318 C C . ALA B 1 2 ? 35.812 -18.75 -17.469 1 68 2 ALA B C 1
ATOM 5320 O O . ALA B 1 2 ? 36.438 -17.75 -17.812 1 68 2 ALA B O 1
ATOM 5321 N N . GLY B 1 3 ? 34.531 -18.969 -17.844 1 78.19 3 GLY B N 1
ATOM 5322 C CA . GLY B 1 3 ? 33.719 -17.812 -18.203 1 78.19 3 GLY B CA 1
ATOM 5323 C C . GLY B 1 3 ? 33.844 -16.656 -17.219 1 78.19 3 GLY B C 1
ATOM 5324 O O . GLY B 1 3 ? 34.375 -16.844 -16.109 1 78.19 3 GLY B O 1
ATOM 5325 N N . THR B 1 4 ? 33.781 -15.453 -17.75 1 86.19 4 THR B N 1
ATOM 5326 C CA . THR B 1 4 ? 33.688 -14.258 -16.922 1 86.19 4 THR B CA 1
ATOM 5327 C C . THR B 1 4 ? 32.281 -13.703 -16.953 1 86.19 4 THR B C 1
ATOM 5329 O O . THR B 1 4 ? 31.438 -14.148 -17.734 1 86.19 4 THR B O 1
ATOM 5332 N N . PHE B 1 5 ? 31.984 -12.836 -15.984 1 90.56 5 PHE B N 1
ATOM 5333 C CA . PHE B 1 5 ? 30.656 -12.281 -15.836 1 90.56 5 PHE B CA 1
ATOM 5334 C C . PHE B 1 5 ? 30.172 -11.688 -17.156 1 90.56 5 PHE B C 1
ATOM 5336 O O . PHE B 1 5 ? 29.016 -11.875 -17.547 1 90.56 5 PHE B O 1
ATOM 5343 N N . GLY B 1 6 ? 31.016 -11.086 -17.922 1 89.94 6 GLY B N 1
ATOM 5344 C CA . GLY B 1 6 ? 30.625 -10.5 -19.203 1 89.94 6 GLY B CA 1
ATOM 5345 C C . GLY B 1 6 ? 30.656 -11.5 -20.344 1 89.94 6 GLY B C 1
ATOM 5346 O O . GLY B 1 6 ? 29.984 -11.297 -21.359 1 89.94 6 GLY B O 1
ATOM 5347 N N . ASN B 1 7 ? 31.391 -12.57 -20.141 1 93.81 7 ASN B N 1
ATOM 5348 C CA . ASN B 1 7 ? 31.547 -13.594 -21.156 1 93.81 7 ASN B CA 1
ATOM 5349 C C . ASN B 1 7 ? 31.453 -15 -20.562 1 93.81 7 ASN B C 1
ATOM 5351 O O . ASN B 1 7 ? 32.469 -15.664 -20.359 1 93.81 7 ASN B O 1
ATOM 5355 N N . PRO B 1 8 ? 30.188 -15.516 -20.562 1 96.75 8 PRO B N 1
ATOM 5356 C CA . PRO B 1 8 ? 30 -16.797 -19.891 1 96.75 8 PRO B CA 1
ATOM 5357 C C . PRO B 1 8 ? 30.5 -17.984 -20.703 1 96.75 8 PRO B C 1
ATOM 5359 O O . PRO B 1 8 ? 30.531 -17.922 -21.938 1 96.75 8 PRO B O 1
ATOM 5362 N N . GLU B 1 9 ? 30.922 -19.031 -20 1 97.75 9 GLU B N 1
ATOM 5363 C CA . GLU B 1 9 ? 31.141 -20.328 -20.641 1 97.75 9 GLU B CA 1
ATOM 5364 C C . GLU B 1 9 ? 29.828 -20.953 -21.094 1 97.75 9 GLU B C 1
ATOM 5366 O O . GLU B 1 9 ? 28.828 -20.922 -20.359 1 97.75 9 GLU B O 1
ATOM 5371 N N . VAL B 1 10 ? 29.781 -21.469 -22.312 1 98.19 10 VAL B N 1
ATOM 5372 C CA . VAL B 1 10 ? 28.562 -22.094 -22.828 1 98.19 10 VAL B CA 1
ATOM 5373 C C . VAL B 1 10 ? 28.719 -23.625 -22.797 1 98.19 10 VAL B C 1
ATOM 5375 O O . VAL B 1 10 ? 29.609 -24.172 -23.422 1 98.19 10 VAL B O 1
ATOM 5378 N N . VAL B 1 11 ? 27.906 -24.234 -22.031 1 98.31 11 VAL B N 1
ATOM 5379 C CA . VAL B 1 11 ? 27.922 -25.688 -21.906 1 98.31 11 VAL B CA 1
ATOM 5380 C C . VAL B 1 11 ? 26.703 -26.281 -22.609 1 98.31 11 VAL B C 1
ATOM 5382 O O . VAL B 1 11 ? 25.562 -25.891 -22.344 1 98.31 11 VAL B O 1
ATOM 5385 N N . GLN B 1 12 ? 26.906 -27.188 -23.531 1 98.12 12 GLN B N 1
ATOM 5386 C CA . GLN B 1 12 ? 25.828 -27.844 -24.266 1 98.12 12 GLN B CA 1
ATOM 5387 C C . GLN B 1 12 ? 25.719 -29.328 -23.906 1 98.12 12 GLN B C 1
ATOM 5389 O O . GLN B 1 12 ? 26.734 -30.016 -23.797 1 98.12 12 GLN B O 1
ATOM 5394 N N . GLU B 1 13 ? 24.547 -29.734 -23.625 1 97.94 13 GLU B N 1
ATOM 5395 C CA . GLU B 1 13 ? 24.281 -31.125 -23.281 1 97.94 13 GLU B CA 1
ATOM 5396 C C . GLU B 1 13 ? 23.047 -31.656 -24.016 1 97.94 13 GLU B C 1
ATOM 5398 O O . GLU B 1 13 ? 22.125 -30.891 -24.328 1 97.94 13 GLU B O 1
ATOM 5403 N N . GLU B 1 14 ? 23.047 -32.938 -24.297 1 97.94 14 GLU B N 1
ATOM 5404 C CA . GLU B 1 14 ? 21.891 -33.625 -24.906 1 97.94 14 GLU B CA 1
ATOM 5405 C C . GLU B 1 14 ? 21.422 -34.781 -24.031 1 97.94 14 GLU B C 1
ATOM 5407 O O . GLU B 1 14 ? 22.234 -35.625 -23.625 1 97.94 14 GLU B O 1
ATOM 5412 N N . VAL B 1 15 ? 20.203 -34.781 -23.672 1 98.31 15 VAL B N 1
ATOM 5413 C CA . VAL B 1 15 ? 19.562 -35.875 -22.906 1 98.31 15 VAL B CA 1
ATOM 5414 C C . VAL B 1 15 ? 18.219 -36.219 -23.547 1 98.31 15 VAL B C 1
ATOM 5416 O O . VAL B 1 15 ? 17.703 -35.469 -24.391 1 98.31 15 VAL B O 1
ATOM 5419 N N . ASP B 1 16 ? 17.688 -37.375 -23.234 1 98.69 16 ASP B N 1
ATOM 5420 C CA . ASP B 1 16 ? 16.375 -37.781 -23.781 1 98.69 16 ASP B CA 1
ATOM 5421 C C . ASP B 1 16 ? 15.25 -37.062 -23.047 1 98.69 16 ASP B C 1
ATOM 5423 O O . ASP B 1 16 ? 14.258 -36.656 -23.656 1 98.69 16 ASP B O 1
ATOM 5427 N N . ILE B 1 17 ? 15.391 -37 -21.672 1 98.88 17 ILE B N 1
ATOM 5428 C CA . ILE B 1 17 ? 14.359 -36.375 -20.844 1 98.88 17 ILE B CA 1
ATOM 5429 C C . ILE B 1 17 ? 14.984 -35.312 -19.938 1 98.88 17 ILE B C 1
ATOM 5431 O O . ILE B 1 17 ? 15.945 -35.594 -19.219 1 98.88 17 ILE B O 1
ATOM 5435 N N . LEU B 1 18 ? 14.453 -34.094 -19.984 1 98.94 18 LEU B N 1
ATOM 5436 C CA . LEU B 1 18 ? 14.875 -33.031 -19.078 1 98.94 18 LEU B CA 1
ATOM 5437 C C . LEU B 1 18 ? 13.758 -32.688 -18.109 1 98.94 18 LEU B C 1
ATOM 5439 O O . LEU B 1 18 ? 12.625 -32.438 -18.516 1 98.94 18 LEU B O 1
ATOM 5443 N N . ILE B 1 19 ? 14.016 -32.688 -16.828 1 98.88 19 ILE B N 1
ATOM 5444 C CA . ILE B 1 19 ? 13.094 -32.25 -15.789 1 98.88 19 ILE B CA 1
ATOM 5445 C C . ILE B 1 19 ? 13.523 -30.859 -15.289 1 98.88 19 ILE B C 1
ATOM 5447 O O . ILE B 1 19 ? 14.641 -30.688 -14.797 1 98.88 19 ILE B O 1
ATOM 5451 N N . ILE B 1 20 ? 12.68 -29.906 -15.438 1 98.69 20 ILE B N 1
ATOM 5452 C CA . ILE B 1 20 ? 12.977 -28.531 -15.023 1 98.69 20 ILE B CA 1
ATOM 5453 C C . ILE B 1 20 ? 12.195 -28.203 -13.758 1 98.69 20 ILE B C 1
ATOM 5455 O O . ILE B 1 20 ? 10.961 -28.141 -13.773 1 98.69 20 ILE B O 1
ATOM 5459 N N . GLY B 1 21 ? 12.852 -27.906 -12.672 1 97.31 21 GLY B N 1
ATOM 5460 C CA . GLY B 1 21 ? 12.273 -27.656 -11.367 1 97.31 21 GLY B CA 1
ATOM 5461 C C . GLY B 1 21 ? 12.625 -28.719 -10.336 1 97.31 21 GLY B C 1
ATOM 5462 O O . GLY B 1 21 ? 13.016 -29.828 -10.695 1 97.31 21 GLY B O 1
ATOM 5463 N N . GLY B 1 22 ? 12.453 -28.375 -9.094 1 96.69 22 GLY B N 1
ATOM 5464 C CA . GLY B 1 22 ? 12.82 -29.312 -8.047 1 96.69 22 GLY B CA 1
ATOM 5465 C C . GLY B 1 22 ? 11.742 -29.484 -6.992 1 96.69 22 GLY B C 1
ATOM 5466 O O . GLY B 1 22 ? 12 -30.047 -5.922 1 96.69 22 GLY B O 1
ATOM 5467 N N . GLY B 1 23 ? 10.555 -29 -7.211 1 96.44 23 GLY B N 1
ATOM 5468 C CA . GLY B 1 23 ? 9.477 -29.094 -6.238 1 96.44 23 GLY B CA 1
ATOM 5469 C C . GLY B 1 23 ? 8.906 -30.484 -6.102 1 96.44 23 GLY B C 1
ATOM 5470 O O . GLY B 1 23 ? 9.539 -31.469 -6.52 1 96.44 23 GLY B O 1
ATOM 5471 N N . MET B 1 24 ? 7.738 -30.594 -5.547 1 97.5 24 MET B N 1
ATOM 5472 C CA . MET B 1 24 ? 7.125 -31.875 -5.262 1 97.5 24 MET B CA 1
ATOM 5473 C C . MET B 1 24 ? 6.832 -32.625 -6.555 1 97.5 24 MET B C 1
ATOM 5475 O O . MET B 1 24 ? 6.984 -33.844 -6.613 1 97.5 24 MET B O 1
ATOM 5479 N N . ALA B 1 25 ? 6.367 -31.953 -7.57 1 98.31 25 ALA B N 1
ATOM 5480 C CA . ALA B 1 25 ? 6.094 -32.594 -8.852 1 98.31 25 ALA B CA 1
ATOM 5481 C C . ALA B 1 25 ? 7.363 -33.219 -9.445 1 98.31 25 ALA B C 1
ATOM 5483 O O . ALA B 1 25 ? 7.348 -34.344 -9.938 1 98.31 25 ALA B O 1
ATOM 5484 N N . ALA B 1 26 ? 8.422 -32.438 -9.445 1 98.44 26 ALA B N 1
ATOM 5485 C CA . ALA B 1 26 ? 9.703 -32.906 -9.945 1 98.44 26 ALA B CA 1
ATOM 5486 C C . ALA B 1 26 ? 10.172 -34.125 -9.156 1 98.44 26 ALA B C 1
ATOM 5488 O O . ALA B 1 26 ? 10.734 -35.062 -9.727 1 98.44 26 ALA B O 1
ATOM 5489 N N . CYS B 1 27 ? 9.992 -34.062 -7.875 1 98.38 27 CYS B N 1
ATOM 5490 C CA . CYS B 1 27 ? 10.398 -35.188 -7.031 1 98.38 27 CYS B CA 1
ATOM 5491 C C . CYS B 1 27 ? 9.602 -36.438 -7.371 1 98.38 27 CYS B C 1
ATOM 5493 O O . CYS B 1 27 ? 10.156 -37.531 -7.367 1 98.38 27 CYS B O 1
ATOM 5495 N N . GLY B 1 28 ? 8.32 -36.25 -7.582 1 98.69 28 GLY B N 1
ATOM 5496 C CA . GLY B 1 28 ? 7.52 -37.406 -8.008 1 98.69 28 GLY B CA 1
ATOM 5497 C C . GLY B 1 28 ? 8.008 -38.031 -9.305 1 98.69 28 GLY B C 1
ATOM 5498 O O . GLY B 1 28 ? 8.094 -39.25 -9.414 1 98.69 28 GLY B O 1
ATOM 5499 N N . ALA B 1 29 ? 8.297 -37.188 -10.25 1 98.88 29 ALA B N 1
ATOM 5500 C CA . ALA B 1 29 ? 8.805 -37.688 -11.531 1 98.88 29 ALA B CA 1
ATOM 5501 C C . ALA B 1 29 ? 10.156 -38.375 -11.367 1 98.88 29 ALA B C 1
ATOM 5503 O O . ALA B 1 29 ? 10.391 -39.438 -11.945 1 98.88 29 ALA B O 1
ATOM 5504 N N . ALA B 1 30 ? 11.016 -37.75 -10.617 1 98.69 30 ALA B N 1
ATOM 5505 C CA . ALA B 1 30 ? 12.359 -38.281 -10.398 1 98.69 30 ALA B CA 1
ATOM 5506 C C . ALA B 1 30 ? 12.305 -39.656 -9.742 1 98.69 30 ALA B C 1
ATOM 5508 O O . ALA B 1 30 ? 13.086 -40.531 -10.078 1 98.69 30 ALA B O 1
ATOM 5509 N N . TYR B 1 31 ? 11.438 -39.812 -8.812 1 98.19 31 TYR B N 1
ATOM 5510 C CA . TYR B 1 31 ? 11.312 -41.094 -8.094 1 98.19 31 TYR B CA 1
ATOM 5511 C C . TYR B 1 31 ? 10.812 -42.188 -9.023 1 98.19 31 TYR B C 1
ATOM 5513 O O . TYR B 1 31 ? 11.312 -43.312 -8.984 1 98.19 31 TYR B O 1
ATOM 5521 N N . GLU B 1 32 ? 9.859 -41.875 -9.836 1 98.31 32 GLU B N 1
ATOM 5522 C CA . GLU B 1 32 ? 9.102 -42.875 -10.586 1 98.31 32 GLU B CA 1
ATOM 5523 C C . GLU B 1 32 ? 9.781 -43.188 -11.914 1 98.31 32 GLU B C 1
ATOM 5525 O O . GLU B 1 32 ? 9.5 -44.25 -12.523 1 98.31 32 GLU B O 1
ATOM 5530 N N . ILE B 1 33 ? 10.688 -42.438 -12.391 1 98.69 33 ILE B N 1
ATOM 5531 C CA . ILE B 1 33 ? 11.07 -42.469 -13.797 1 98.69 33 ILE B CA 1
ATOM 5532 C C . ILE B 1 33 ? 12.055 -43.594 -14.039 1 98.69 33 ILE B C 1
ATOM 5534 O O . ILE B 1 33 ? 12.094 -44.188 -15.125 1 98.69 33 ILE B O 1
ATOM 5538 N N . MET B 1 34 ? 12.867 -44 -13.062 1 97.62 34 MET B N 1
ATOM 5539 C CA . MET B 1 34 ? 13.984 -44.906 -13.281 1 97.62 34 MET B CA 1
ATOM 5540 C C . MET B 1 34 ? 13.484 -46.344 -13.578 1 97.62 34 MET B C 1
ATOM 5542 O O . MET B 1 34 ? 14.016 -47 -14.453 1 97.62 34 MET B O 1
ATOM 5546 N N . PRO B 1 35 ? 12.422 -46.812 -12.812 1 97.19 35 PRO B N 1
ATOM 5547 C CA . PRO B 1 35 ? 11.875 -48.125 -13.188 1 97.19 35 PRO B CA 1
ATOM 5548 C C . PRO B 1 35 ? 11.367 -48.156 -14.633 1 97.19 35 PRO B C 1
ATOM 5550 O O . PRO B 1 35 ? 11.5 -49.188 -15.312 1 97.19 35 PRO B O 1
ATOM 5553 N N . TRP B 1 36 ? 10.789 -47.125 -15.055 1 97.81 36 TRP B N 1
ATOM 5554 C CA . TRP B 1 36 ? 10.281 -47.062 -16.422 1 97.81 36 TRP B CA 1
ATOM 5555 C C . TRP B 1 36 ? 11.43 -47.031 -17.422 1 97.81 36 TRP B C 1
ATOM 5557 O O . TRP B 1 36 ? 11.336 -47.594 -18.516 1 97.81 36 TRP B O 1
ATOM 5567 N N . ILE B 1 37 ? 12.477 -46.281 -17.156 1 98.06 37 ILE B N 1
ATOM 5568 C CA . ILE B 1 37 ? 13.664 -46.25 -18 1 98.06 37 ILE B CA 1
ATOM 5569 C C . ILE B 1 37 ? 14.281 -47.656 -18.078 1 98.06 37 ILE B C 1
ATOM 5571 O O . ILE B 1 37 ? 14.742 -48.062 -19.141 1 98.06 37 ILE B O 1
ATOM 5575 N N . GLY B 1 38 ? 14.297 -48.375 -16.938 1 97.75 38 GLY B N 1
ATOM 5576 C CA . GLY B 1 38 ? 14.742 -49.781 -16.938 1 97.75 38 GLY B CA 1
ATOM 5577 C C . GLY B 1 38 ? 13.93 -50.656 -17.859 1 97.75 38 GLY B C 1
ATOM 5578 O O . GLY B 1 38 ? 14.492 -51.469 -18.594 1 97.75 38 GLY B O 1
ATOM 5579 N N . ALA B 1 39 ? 12.664 -50.438 -17.812 1 97.38 39 ALA B N 1
ATOM 5580 C CA . ALA B 1 39 ? 11.781 -51.219 -18.688 1 97.38 39 ALA B CA 1
ATOM 5581 C C . ALA B 1 39 ? 12.039 -50.875 -20.156 1 97.38 39 ALA B C 1
ATOM 5583 O O . ALA B 1 39 ? 11.977 -51.781 -21.016 1 97.38 39 ALA B O 1
ATOM 5584 N N . ALA B 1 40 ? 12.227 -49.656 -20.453 1 98 40 ALA B N 1
ATOM 5585 C CA . ALA B 1 40 ? 12.555 -49.25 -21.812 1 98 40 ALA B CA 1
ATOM 5586 C C . ALA B 1 40 ? 13.859 -49.875 -22.281 1 98 40 ALA B C 1
ATOM 5588 O O . ALA B 1 40 ? 13.977 -50.281 -23.438 1 98 40 ALA B O 1
ATOM 5589 N N . LYS B 1 41 ? 14.844 -49.906 -21.422 1 97.38 41 LYS B N 1
ATOM 5590 C CA . LYS B 1 41 ? 16.125 -50.5 -21.734 1 97.38 41 LYS B CA 1
ATOM 5591 C C . LYS B 1 41 ? 15.961 -52 -22.094 1 97.38 41 LYS B C 1
ATOM 5593 O O . LYS B 1 41 ? 16.578 -52.469 -23.047 1 97.38 41 LYS B O 1
ATOM 5598 N N . ASP B 1 42 ? 15.125 -52.656 -21.328 1 97.62 42 ASP B N 1
ATOM 5599 C CA . ASP B 1 42 ? 14.828 -54.062 -21.594 1 97.62 42 ASP B CA 1
ATOM 5600 C C . ASP B 1 42 ? 14.164 -54.25 -22.953 1 97.62 42 ASP B C 1
ATOM 5602 O O . ASP B 1 42 ? 14.32 -55.281 -23.609 1 97.62 42 ASP B O 1
ATOM 5606 N N . ALA B 1 43 ? 13.508 -53.219 -23.297 1 96.5 43 ALA B N 1
ATOM 5607 C CA . ALA B 1 43 ? 12.844 -53.219 -24.609 1 96.5 43 ALA B CA 1
ATOM 5608 C C . ALA B 1 43 ? 13.773 -52.719 -25.703 1 96.5 43 ALA B C 1
ATOM 5610 O O . ALA B 1 43 ? 13.367 -52.594 -26.859 1 96.5 43 ALA B O 1
ATOM 5611 N N . GLY B 1 44 ? 15 -52.344 -25.359 1 95.5 44 GLY B N 1
ATOM 5612 C CA . GLY B 1 44 ? 16.016 -52.031 -26.344 1 95.5 44 GLY B CA 1
ATOM 5613 C C . GLY B 1 44 ? 16.203 -50.531 -26.547 1 95.5 44 GLY B C 1
ATOM 5614 O O . GLY B 1 44 ? 16.859 -50.094 -27.5 1 95.5 44 GLY B O 1
ATOM 5615 N N . VAL B 1 45 ? 15.617 -49.719 -25.672 1 97 45 VAL B N 1
ATOM 5616 C CA . VAL B 1 45 ? 15.75 -48.281 -25.812 1 97 45 VAL B CA 1
ATOM 5617 C C . VAL B 1 45 ? 16.453 -47.688 -24.578 1 97 45 VAL B C 1
ATOM 5619 O O . VAL B 1 45 ? 15.914 -47.781 -23.469 1 97 45 VAL B O 1
ATOM 5622 N N . ASP B 1 46 ? 17.609 -47.156 -24.75 1 96.44 46 ASP B N 1
ATOM 5623 C CA . ASP B 1 46 ? 18.344 -46.531 -23.672 1 96.44 46 ASP B CA 1
ATOM 5624 C C . ASP B 1 46 ? 17.969 -45.031 -23.547 1 96.44 46 ASP B C 1
ATOM 5626 O O . ASP B 1 46 ? 18.141 -44.281 -24.5 1 96.44 46 ASP B O 1
ATOM 5630 N N . ILE B 1 47 ? 17.5 -44.688 -22.422 1 98.38 47 ILE B N 1
ATOM 5631 C CA . ILE B 1 47 ? 16.969 -43.344 -22.234 1 98.38 47 ILE B CA 1
ATOM 5632 C C . ILE B 1 47 ? 17.766 -42.625 -21.156 1 98.38 47 ILE B C 1
ATOM 5634 O O . ILE B 1 47 ? 17.938 -43.156 -20.047 1 98.38 47 ILE B O 1
ATOM 5638 N N . THR B 1 48 ? 18.266 -41.438 -21.391 1 98.25 48 THR B N 1
ATOM 5639 C CA . THR B 1 48 ? 18.969 -40.594 -20.422 1 98.25 48 THR B CA 1
ATOM 5640 C C . THR B 1 48 ? 18.031 -39.531 -19.859 1 98.25 48 THR B C 1
ATOM 5642 O O . THR B 1 48 ? 17.125 -39.062 -20.547 1 98.25 48 THR B O 1
ATOM 5645 N N . VAL B 1 49 ? 18.281 -39.219 -18.625 1 98.69 49 VAL B N 1
ATOM 5646 C CA . VAL B 1 49 ? 17.438 -38.219 -17.953 1 98.69 49 VAL B CA 1
ATOM 5647 C C . VAL B 1 49 ? 18.312 -37.281 -17.125 1 98.69 49 VAL B C 1
ATOM 5649 O O . VAL B 1 49 ? 19.375 -37.656 -16.641 1 98.69 49 VAL B O 1
ATOM 5652 N N . LYS B 1 50 ? 17.875 -36 -17 1 98.62 50 LYS B N 1
ATOM 5653 C CA . LYS B 1 50 ? 18.531 -35.031 -16.156 1 98.62 50 LYS B CA 1
ATOM 5654 C C . LYS B 1 50 ? 17.516 -34.094 -15.5 1 98.62 50 LYS B C 1
ATOM 5656 O O . LYS B 1 50 ? 16.547 -33.688 -16.141 1 98.62 50 LYS B O 1
ATOM 5661 N N . LEU B 1 51 ? 17.719 -33.812 -14.242 1 98.75 51 LEU B N 1
ATOM 5662 C CA . LEU B 1 51 ? 16.922 -32.844 -13.508 1 98.75 51 LEU B CA 1
ATOM 5663 C C . LEU B 1 51 ? 17.719 -31.578 -13.234 1 98.75 51 LEU B C 1
ATOM 5665 O O . LEU B 1 51 ? 18.859 -31.656 -12.758 1 98.75 51 LEU B O 1
ATOM 5669 N N . VAL B 1 52 ? 17.156 -30.438 -13.578 1 98.44 52 VAL B N 1
ATOM 5670 C CA . VAL B 1 52 ? 17.828 -29.156 -13.391 1 98.44 52 VAL B CA 1
ATOM 5671 C C . VAL B 1 52 ? 16.969 -28.25 -12.5 1 98.44 52 VAL B C 1
ATOM 5673 O O . VAL B 1 52 ? 15.758 -28.141 -12.711 1 98.44 52 VAL B O 1
ATOM 5676 N N . ASP B 1 53 ? 17.531 -27.641 -11.5 1 97 53 ASP B N 1
ATOM 5677 C CA . ASP B 1 53 ? 16.812 -26.766 -10.586 1 97 53 ASP B CA 1
ATOM 5678 C C . ASP B 1 53 ? 17.625 -25.5 -10.297 1 97 53 ASP B C 1
ATOM 5680 O O . ASP B 1 53 ? 18.859 -25.531 -10.273 1 97 53 ASP B O 1
ATOM 5684 N N . LYS B 1 54 ? 16.906 -24.375 -10.18 1 94.62 54 LYS B N 1
ATOM 5685 C CA . LYS B 1 54 ? 17.547 -23.094 -9.961 1 94.62 54 LYS B CA 1
ATOM 5686 C C . LYS B 1 54 ? 18.109 -22.984 -8.539 1 94.62 54 LYS B C 1
ATOM 5688 O O . LYS B 1 54 ? 19.016 -22.188 -8.273 1 94.62 54 LYS B O 1
ATOM 5693 N N . ALA B 1 55 ? 17.594 -23.797 -7.656 1 92.75 55 ALA B N 1
ATOM 5694 C CA . ALA B 1 55 ? 18.047 -23.828 -6.27 1 92.75 55 ALA B CA 1
ATOM 5695 C C . ALA B 1 55 ? 18.578 -25.219 -5.898 1 92.75 55 ALA B C 1
ATOM 5697 O O . ALA B 1 55 ? 19.203 -25.875 -6.715 1 92.75 55 ALA B O 1
ATOM 5698 N N . ALA B 1 56 ? 18.516 -25.5 -4.574 1 93.25 56 ALA B N 1
ATOM 5699 C CA . ALA B 1 56 ? 18.781 -26.844 -4.078 1 93.25 56 ALA B CA 1
ATOM 5700 C C . ALA B 1 56 ? 17.484 -27.625 -3.902 1 93.25 56 ALA B C 1
ATOM 5702 O O . ALA B 1 56 ? 16.531 -27.125 -3.318 1 93.25 56 ALA B O 1
ATOM 5703 N N . MET B 1 57 ? 17.469 -28.812 -4.418 1 93.06 57 MET B N 1
ATOM 5704 C CA . MET B 1 57 ? 16.25 -29.609 -4.484 1 93.06 57 MET B CA 1
ATOM 5705 C C . MET B 1 57 ? 15.617 -29.75 -3.102 1 93.06 57 MET B C 1
ATOM 5707 O O . MET B 1 57 ? 14.398 -29.75 -2.969 1 93.06 57 MET B O 1
ATOM 5711 N N . ASP B 1 58 ? 16.453 -29.797 -2.076 1 91.88 58 ASP B N 1
ATOM 5712 C CA . ASP B 1 58 ? 15.969 -30 -0.715 1 91.88 58 ASP B CA 1
ATOM 5713 C C . ASP B 1 58 ? 15.156 -28.812 -0.225 1 91.88 58 ASP B C 1
ATOM 5715 O O . ASP B 1 58 ? 14.344 -28.938 0.693 1 91.88 58 ASP B O 1
ATOM 5719 N N . ARG B 1 59 ? 15.375 -27.688 -0.863 1 89.06 59 ARG B N 1
ATOM 5720 C CA . ARG B 1 59 ? 14.711 -26.469 -0.417 1 89.06 59 ARG B CA 1
ATOM 5721 C C . ARG B 1 59 ? 13.938 -25.812 -1.561 1 89.06 59 ARG B C 1
ATOM 5723 O O . ARG B 1 59 ? 13.57 -24.641 -1.478 1 89.06 59 ARG B O 1
ATOM 5730 N N . SER B 1 60 ? 13.711 -26.594 -2.539 1 91.12 60 SER B N 1
ATOM 5731 C CA . SER B 1 60 ? 13.031 -26.047 -3.715 1 91.12 60 SER B CA 1
ATOM 5732 C C . SER B 1 60 ? 11.531 -26.281 -3.633 1 91.12 60 SER B C 1
ATOM 5734 O O . SER B 1 60 ? 11.062 -27.141 -2.877 1 91.12 60 SER B O 1
ATOM 5736 N N . GLY B 1 61 ? 10.844 -25.453 -4.309 1 89.06 61 GLY B N 1
ATOM 5737 C CA . GLY B 1 61 ? 9.398 -25.578 -4.371 1 89.06 61 GLY B CA 1
ATOM 5738 C C . GLY B 1 61 ? 8.688 -24.891 -3.232 1 89.06 61 GLY B C 1
ATOM 5739 O O . GLY B 1 61 ? 9.273 -24.047 -2.541 1 89.06 61 GLY B O 1
ATOM 5740 N N . ALA B 1 62 ? 7.449 -25.203 -3.082 1 87.88 62 ALA B N 1
ATOM 5741 C CA . ALA B 1 62 ? 6.594 -24.438 -2.18 1 87.88 62 ALA B CA 1
ATOM 5742 C C . ALA B 1 62 ? 6.547 -25.062 -0.795 1 87.88 62 ALA B C 1
ATOM 5744 O O . ALA B 1 62 ? 6.066 -24.453 0.161 1 87.88 62 ALA B O 1
ATOM 5745 N N . VAL B 1 63 ? 7.184 -26.172 -0.575 1 86.75 63 VAL B N 1
ATOM 5746 C CA . VAL B 1 63 ? 6.98 -26.938 0.656 1 86.75 63 VAL B CA 1
ATOM 5747 C C . VAL B 1 63 ? 8.273 -26.969 1.463 1 86.75 63 VAL B C 1
ATOM 5749 O O . VAL B 1 63 ? 8.414 -27.766 2.391 1 86.75 63 VAL B O 1
ATOM 5752 N N . ALA B 1 64 ? 9.203 -26.141 1.096 1 85.81 64 ALA B N 1
ATOM 5753 C CA . ALA B 1 64 ? 10.531 -26.172 1.714 1 85.81 64 ALA B CA 1
ATOM 5754 C C . ALA B 1 64 ? 10.438 -25.891 3.211 1 85.81 64 ALA B C 1
ATOM 5756 O O . ALA B 1 64 ? 11.227 -26.422 3.996 1 85.81 64 ALA B O 1
ATOM 5757 N N . GLN B 1 65 ? 9.492 -25.156 3.619 1 83.81 65 GLN B N 1
ATOM 5758 C CA . GLN B 1 65 ? 9.383 -24.781 5.023 1 83.81 65 GLN B CA 1
ATOM 5759 C C . GLN B 1 65 ? 8.641 -25.844 5.824 1 83.81 65 GLN B C 1
ATOM 5761 O O . GLN B 1 65 ? 8.641 -25.812 7.059 1 83.81 65 GLN B O 1
ATOM 5766 N N . GLY B 1 66 ? 8.062 -26.766 5.117 1 85.5 66 GLY B N 1
ATOM 5767 C CA . GLY B 1 66 ? 7.289 -27.797 5.797 1 85.5 66 GLY B CA 1
ATOM 5768 C C . GLY B 1 66 ? 5.793 -27.547 5.766 1 85.5 66 GLY B C 1
ATOM 5769 O O . GLY B 1 66 ? 5.344 -26.516 5.258 1 85.5 66 GLY B O 1
ATOM 5770 N N . LEU B 1 67 ? 5.09 -28.531 6.273 1 88.81 67 LEU B N 1
ATOM 5771 C CA . LEU B 1 67 ? 3.635 -28.469 6.348 1 88.81 67 LEU B CA 1
ATOM 5772 C C . LEU B 1 67 ? 3.123 -29.125 7.625 1 88.81 67 LEU B C 1
ATOM 5774 O O . LEU B 1 67 ? 3.814 -29.953 8.219 1 88.81 67 LEU B O 1
ATOM 5778 N N . SER B 1 68 ? 1.954 -28.734 7.969 1 84.31 68 SER B N 1
ATOM 5779 C CA . SER B 1 68 ? 1.328 -29.359 9.133 1 84.31 68 SER B CA 1
ATOM 5780 C C . SER B 1 68 ? 0.306 -30.406 8.719 1 84.31 68 SER B C 1
ATOM 5782 O O . SER B 1 68 ? -0.202 -31.156 9.562 1 84.31 68 SER B O 1
ATOM 5784 N N . ALA B 1 69 ? 0.108 -30.469 7.441 1 90.44 69 ALA B N 1
ATOM 5785 C CA . ALA B 1 69 ? -0.913 -31.406 6.957 1 90.44 69 ALA B CA 1
ATOM 5786 C C . ALA B 1 69 ? -0.652 -31.797 5.508 1 90.44 69 ALA B C 1
ATOM 5788 O O . ALA B 1 69 ? 0.04 -31.094 4.777 1 90.44 69 ALA B O 1
ATOM 5789 N N . ILE B 1 70 ? -1.104 -32.906 5.203 1 94.94 70 ILE B N 1
ATOM 5790 C CA . ILE B 1 70 ? -1.342 -33.281 3.809 1 94.94 70 ILE B CA 1
ATOM 5791 C C . ILE B 1 70 ? -2.797 -33 3.441 1 94.94 70 ILE B C 1
ATOM 5793 O O . ILE B 1 70 ? -3.715 -33.594 4.023 1 94.94 70 ILE B O 1
ATOM 5797 N N . ASN B 1 71 ? -3.008 -32.188 2.492 1 94.38 71 ASN B N 1
ATOM 5798 C CA . ASN B 1 71 ? -4.34 -31.641 2.248 1 94.38 71 ASN B CA 1
ATOM 5799 C C . ASN B 1 71 ? -5.141 -32.531 1.299 1 94.38 71 ASN B C 1
ATOM 5801 O O . ASN B 1 71 ? -6.359 -32.375 1.181 1 94.38 71 ASN B O 1
ATOM 5805 N N . THR B 1 72 ? -4.469 -33.469 0.632 1 97.5 72 THR B N 1
ATOM 5806 C CA . THR B 1 72 ? -5.199 -34.375 -0.241 1 97.5 72 THR B CA 1
ATOM 5807 C C . THR B 1 72 ? -4.82 -35.812 0.049 1 97.5 72 THR B C 1
ATOM 5809 O O . THR B 1 72 ? -3.746 -36.281 -0.351 1 97.5 72 THR B O 1
ATOM 5812 N N . TYR B 1 73 ? -5.645 -36.469 0.672 1 98 73 TYR B N 1
ATOM 5813 C CA . TYR B 1 73 ? -5.629 -37.906 0.943 1 98 73 TYR B CA 1
ATOM 5814 C C . TYR B 1 73 ? -7.043 -38.469 0.966 1 98 73 TYR B C 1
ATOM 5816 O O . TYR B 1 73 ? -7.871 -38.062 1.785 1 98 73 TYR B O 1
ATOM 5824 N N . ILE B 1 74 ? -7.309 -39.344 0.061 1 97.31 74 ILE B N 1
ATOM 5825 C CA . ILE B 1 74 ? -8.664 -39.875 -0.067 1 97.31 74 ILE B CA 1
ATOM 5826 C C . ILE B 1 74 ? -8.922 -40.906 1.035 1 97.31 74 ILE B C 1
ATOM 5828 O O . ILE B 1 74 ? -9.812 -40.719 1.862 1 97.31 74 ILE B O 1
ATOM 5832 N N . GLY B 1 75 ? -8.07 -41.938 1.091 1 95.31 75 GLY B N 1
ATOM 5833 C CA . GLY B 1 75 ? -8.258 -43.031 2.043 1 95.31 75 GLY B CA 1
ATOM 5834 C C . GLY B 1 75 ? -9.25 -44.062 1.564 1 95.31 75 GLY B C 1
ATOM 5835 O O . GLY B 1 75 ? -9.953 -43.875 0.57 1 95.31 75 GLY B O 1
ATOM 5836 N N . PRO B 1 76 ? -9.367 -45.156 2.289 1 93.5 76 PRO B N 1
ATOM 5837 C CA . PRO B 1 76 ? -10.164 -46.281 1.833 1 93.5 76 PRO B CA 1
ATOM 5838 C C . PRO B 1 76 ? -11.664 -46.062 1.968 1 93.5 76 PRO B C 1
ATOM 5840 O O . PRO B 1 76 ? -12.461 -46.75 1.339 1 93.5 76 PRO B O 1
ATOM 5843 N N . ASN B 1 77 ? -12.07 -45.062 2.705 1 91.56 77 ASN B N 1
ATOM 5844 C CA . ASN B 1 77 ? -13.484 -44.906 3.021 1 91.56 77 ASN B CA 1
ATOM 5845 C C . ASN B 1 77 ? -14.117 -43.781 2.193 1 91.56 77 ASN B C 1
ATOM 5847 O O . ASN B 1 77 ? -15.273 -43.438 2.416 1 91.56 77 ASN B O 1
ATOM 5851 N N . GLN B 1 78 ? -13.414 -43.188 1.316 1 93.5 78 GLN B N 1
ATOM 5852 C CA . GLN B 1 78 ? -13.938 -42.094 0.512 1 93.5 78 GLN B CA 1
ATOM 5853 C C . GLN B 1 78 ? -13.875 -42.406 -0.977 1 93.5 78 GLN B C 1
ATOM 5855 O O . GLN B 1 78 ? -13.141 -43.312 -1.388 1 93.5 78 GLN B O 1
ATOM 5860 N N . ASP B 1 79 ? -14.68 -41.688 -1.713 1 94.81 79 ASP B N 1
ATOM 5861 C CA . ASP B 1 79 ? -14.789 -41.875 -3.158 1 94.81 79 ASP B CA 1
ATOM 5862 C C . ASP B 1 79 ? -14.078 -40.75 -3.906 1 94.81 79 ASP B C 1
ATOM 5864 O O . ASP B 1 79 ? -14.406 -39.562 -3.734 1 94.81 79 ASP B O 1
ATOM 5868 N N . PRO B 1 80 ? -13.117 -41.094 -4.754 1 96.62 80 PRO B N 1
ATOM 5869 C CA . PRO B 1 80 ? -12.445 -40.062 -5.547 1 96.62 80 PRO B CA 1
ATOM 5870 C C . PRO B 1 80 ? -13.422 -39.188 -6.34 1 96.62 80 PRO B C 1
ATOM 5872 O O . PRO B 1 80 ? -13.133 -38.031 -6.613 1 96.62 80 PRO B O 1
ATOM 5875 N N . ALA B 1 81 ? -14.562 -39.719 -6.676 1 96.56 81 ALA B N 1
ATOM 5876 C CA . ALA B 1 81 ? -15.57 -38.938 -7.379 1 96.56 81 ALA B CA 1
ATOM 5877 C C . ALA B 1 81 ? -16.094 -37.812 -6.488 1 96.56 81 ALA B C 1
ATOM 5879 O O . ALA B 1 81 ? -16.422 -36.719 -6.977 1 96.56 81 ALA B O 1
ATOM 5880 N N . ASP B 1 82 ? -16.25 -38.094 -5.219 1 95.44 82 ASP B N 1
ATOM 5881 C CA . ASP B 1 82 ? -16.656 -37.062 -4.281 1 95.44 82 ASP B CA 1
ATOM 5882 C C . ASP B 1 82 ? -15.609 -35.969 -4.164 1 95.44 82 ASP B C 1
ATOM 5884 O O . ASP B 1 82 ? -15.945 -34.781 -4 1 95.44 82 ASP B O 1
ATOM 5888 N N . TYR B 1 83 ? -14.391 -36.375 -4.164 1 96.19 83 TYR B N 1
ATOM 5889 C CA . TYR B 1 83 ? -13.297 -35.438 -4.172 1 96.19 83 TYR B CA 1
ATOM 5890 C C . TYR B 1 83 ? -13.375 -34.5 -5.391 1 96.19 83 TYR B C 1
ATOM 5892 O O . TYR B 1 83 ? -13.266 -33.281 -5.266 1 96.19 83 TYR B O 1
ATOM 5900 N N . ALA B 1 84 ? -13.578 -35.094 -6.539 1 96.94 84 ALA B N 1
ATOM 5901 C CA . ALA B 1 84 ? -13.695 -34.312 -7.77 1 96.94 84 ALA B CA 1
ATOM 5902 C C . ALA B 1 84 ? -14.867 -33.312 -7.691 1 96.94 84 ALA B C 1
ATOM 5904 O O . ALA B 1 84 ? -14.781 -32.219 -8.195 1 96.94 84 ALA B O 1
ATOM 5905 N N . ARG B 1 85 ? -16.031 -33.75 -7.09 1 95.69 85 ARG B N 1
ATOM 5906 C CA . ARG B 1 85 ? -17.188 -32.906 -6.898 1 95.69 85 ARG B CA 1
ATOM 5907 C C . ARG B 1 85 ? -16.828 -31.703 -6.016 1 95.69 85 ARG B C 1
ATOM 5909 O O . ARG B 1 85 ? -17.203 -30.562 -6.316 1 95.69 85 ARG B O 1
ATOM 5916 N N . MET B 1 86 ? -16.141 -31.984 -4.969 1 95.31 86 MET B N 1
ATOM 5917 C CA . MET B 1 86 ? -15.758 -30.922 -4.035 1 95.31 86 MET B CA 1
ATOM 5918 C C . MET B 1 86 ? -14.828 -29.922 -4.711 1 95.31 86 MET B C 1
ATOM 5920 O O . MET B 1 86 ? -15 -28.703 -4.547 1 95.31 86 MET B O 1
ATOM 5924 N N . VAL B 1 87 ? -13.859 -30.391 -5.484 1 96.94 87 VAL B N 1
ATOM 5925 C CA . VAL B 1 87 ? -12.93 -29.516 -6.195 1 96.94 87 VAL B CA 1
ATOM 5926 C C . VAL B 1 87 ? -13.688 -28.625 -7.168 1 96.94 87 VAL B C 1
ATOM 5928 O O . VAL B 1 87 ? -13.43 -27.422 -7.258 1 96.94 87 VAL B O 1
ATOM 5931 N N . SER B 1 88 ? -14.586 -29.234 -7.887 1 96.56 88 SER B N 1
ATOM 5932 C CA . SER B 1 88 ? -15.398 -28.5 -8.844 1 96.56 88 SER B CA 1
ATOM 5933 C C . SER B 1 88 ? -16.188 -27.391 -8.156 1 96.56 88 SER B C 1
ATOM 5935 O O . SER B 1 88 ? -16.25 -26.266 -8.648 1 96.56 88 SER B O 1
ATOM 5937 N N . ASN B 1 89 ? -16.812 -27.719 -7.059 1 96.19 89 ASN B N 1
ATOM 5938 C CA . ASN B 1 89 ? -17.594 -26.719 -6.34 1 96.19 89 ASN B CA 1
ATOM 5939 C C . ASN B 1 89 ? -16.734 -25.578 -5.828 1 96.19 89 ASN B C 1
ATOM 5941 O O . ASN B 1 89 ? -17.109 -24.406 -5.926 1 96.19 89 ASN B O 1
ATOM 5945 N N . ASP B 1 90 ? -15.609 -25.938 -5.266 1 96.5 90 ASP B N 1
ATOM 5946 C CA . ASP B 1 90 ? -14.719 -24.922 -4.715 1 96.5 90 ASP B CA 1
ATOM 5947 C C . ASP B 1 90 ? -14.242 -23.969 -5.801 1 96.5 90 ASP B C 1
ATOM 5949 O O . ASP B 1 90 ? -13.93 -22.797 -5.52 1 96.5 90 ASP B O 1
ATOM 5953 N N . LEU B 1 91 ? -14.203 -24.469 -7.02 1 97.69 91 LEU B N 1
ATOM 5954 C CA . LEU B 1 91 ? -13.75 -23.656 -8.148 1 97.69 91 LEU B CA 1
ATOM 5955 C C . LEU B 1 91 ? -14.938 -23.172 -8.977 1 97.69 91 LEU B C 1
ATOM 5957 O O . LEU B 1 91 ? -14.812 -22.969 -10.188 1 97.69 91 LEU B O 1
ATOM 5961 N N . MET B 1 92 ? -16.062 -23.109 -8.359 1 96.94 92 MET B N 1
ATOM 5962 C CA . MET B 1 92 ? -17.281 -22.5 -8.883 1 96.94 92 MET B CA 1
ATOM 5963 C C . MET B 1 92 ? -17.766 -23.234 -10.125 1 96.94 92 MET B C 1
ATOM 5965 O O . MET B 1 92 ? -18.25 -22.609 -11.078 1 96.94 92 MET B O 1
ATOM 5969 N N . GLY B 1 93 ? -17.484 -24.469 -10.242 1 95.88 93 GLY B N 1
ATOM 5970 C CA . GLY B 1 93 ? -18.141 -25.344 -11.195 1 95.88 93 GLY B CA 1
ATOM 5971 C C . GLY B 1 93 ? -17.328 -25.578 -12.453 1 95.88 93 GLY B C 1
ATOM 5972 O O . GLY B 1 93 ? -17.672 -26.453 -13.258 1 95.88 93 GLY B O 1
ATOM 5973 N N . ILE B 1 94 ? -16.281 -24.891 -12.688 1 97.38 94 ILE B N 1
ATOM 5974 C CA . ILE B 1 94 ? -15.547 -25.016 -13.953 1 97.38 94 ILE B CA 1
ATOM 5975 C C . ILE B 1 94 ? -14.211 -25.703 -13.711 1 97.38 94 ILE B C 1
ATOM 5977 O O . ILE B 1 94 ? -13.203 -25.031 -13.438 1 97.38 94 ILE B O 1
ATOM 5981 N N . THR B 1 95 ? -14.164 -26.969 -13.891 1 97.44 95 THR B N 1
ATOM 5982 C CA . THR B 1 95 ? -12.953 -27.766 -13.734 1 97.44 95 THR B CA 1
ATOM 5983 C C . THR B 1 95 ? -12.953 -28.938 -14.727 1 97.44 95 THR B C 1
ATOM 5985 O O . THR B 1 95 ? -14 -29.297 -15.273 1 97.44 95 THR B O 1
ATOM 5988 N N . ARG B 1 96 ? -11.812 -29.391 -15.031 1 98.19 96 ARG B N 1
ATOM 5989 C CA . ARG B 1 96 ? -11.609 -30.672 -15.695 1 98.19 96 ARG B CA 1
ATOM 5990 C C . ARG B 1 96 ? -11.758 -31.828 -14.711 1 98.19 96 ARG B C 1
ATOM 5992 O O . ARG B 1 96 ? -10.797 -32.188 -14.031 1 98.19 96 ARG B O 1
ATOM 5999 N N . ASP B 1 97 ? -12.922 -32.469 -14.734 1 97.62 97 ASP B N 1
ATOM 6000 C CA . ASP B 1 97 ? -13.219 -33.562 -13.805 1 97.62 97 ASP B CA 1
ATOM 6001 C C . ASP B 1 97 ? -12.312 -34.75 -14.039 1 97.62 97 ASP B C 1
ATOM 6003 O O . ASP B 1 97 ? -11.977 -35.5 -13.102 1 97.62 97 ASP B O 1
ATOM 6007 N N . ASP B 1 98 ? -11.945 -34.969 -15.289 1 98.38 98 ASP B N 1
ATOM 6008 C CA . ASP B 1 98 ? -11.086 -36.125 -15.602 1 98.38 98 ASP B CA 1
ATOM 6009 C C . ASP B 1 98 ? -9.742 -36 -14.875 1 98.38 98 ASP B C 1
ATOM 6011 O O . ASP B 1 98 ? -9.258 -37 -14.32 1 98.38 98 ASP B O 1
ATOM 6015 N N . LEU B 1 99 ? -9.203 -34.812 -14.859 1 98.5 99 LEU B N 1
ATOM 6016 C CA . LEU B 1 99 ? -7.922 -34.594 -14.203 1 98.5 99 LEU B CA 1
ATOM 6017 C C . LEU B 1 99 ? -8.055 -34.719 -12.688 1 98.5 99 LEU B C 1
ATOM 6019 O O . LEU B 1 99 ? -7.227 -35.344 -12.039 1 98.5 99 LEU B O 1
ATOM 6023 N N . ALA B 1 100 ? -9.102 -34.094 -12.086 1 97.81 100 ALA B N 1
ATOM 6024 C CA . ALA B 1 100 ? -9.312 -34.125 -10.641 1 97.81 100 ALA B CA 1
ATOM 6025 C C . ALA B 1 100 ? -9.57 -35.562 -10.18 1 97.81 100 ALA B C 1
ATOM 6027 O O . ALA B 1 100 ? -9.023 -36 -9.164 1 97.81 100 ALA B O 1
ATOM 6028 N N . TYR B 1 101 ? -10.391 -36.25 -10.898 1 98.06 101 TYR B N 1
ATOM 6029 C CA . TYR B 1 101 ? -10.695 -37.625 -10.547 1 98.06 101 TYR B CA 1
ATOM 6030 C C . TYR B 1 101 ? -9.453 -38.5 -10.648 1 98.06 101 TYR B C 1
ATOM 6032 O O . TYR B 1 101 ? -9.203 -39.344 -9.766 1 98.06 101 TYR B O 1
ATOM 6040 N N . ASP B 1 102 ? -8.789 -38.375 -11.75 1 98.12 102 ASP B N 1
ATOM 6041 C CA . ASP B 1 102 ? -7.578 -39.156 -11.961 1 98.12 102 ASP B CA 1
ATOM 6042 C C . ASP B 1 102 ? -6.57 -38.938 -10.836 1 98.12 102 ASP B C 1
ATOM 6044 O O . ASP B 1 102 ? -5.926 -39.875 -10.383 1 98.12 102 ASP B O 1
ATOM 6048 N N . LEU B 1 103 ? -6.367 -37.719 -10.422 1 98.06 103 LEU B N 1
ATOM 6049 C CA . LEU B 1 103 ? -5.508 -37.406 -9.289 1 98.06 103 LEU B CA 1
ATOM 6050 C C . LEU B 1 103 ? -6.016 -38.094 -8.023 1 98.06 103 LEU B C 1
ATOM 6052 O O . LEU B 1 103 ? -5.242 -38.75 -7.301 1 98.06 103 LEU B O 1
ATOM 6056 N N . GLY B 1 104 ? -7.305 -38.031 -7.762 1 97.81 104 GLY B N 1
ATOM 6057 C CA . GLY B 1 104 ? -7.918 -38.594 -6.57 1 97.81 104 GLY B CA 1
ATOM 6058 C C . GLY B 1 104 ? -7.746 -40.094 -6.469 1 97.81 104 GLY B C 1
ATOM 6059 O O . GLY B 1 104 ? -7.551 -40.625 -5.375 1 97.81 104 GLY B O 1
ATOM 6060 N N . ARG B 1 105 ? -7.816 -40.781 -7.598 1 97.75 105 ARG B N 1
ATOM 6061 C CA . ARG B 1 105 ? -7.762 -42.219 -7.555 1 97.75 105 ARG B CA 1
ATOM 6062 C C . ARG B 1 105 ? -6.324 -42.719 -7.422 1 97.75 105 ARG B C 1
ATOM 6064 O O . ARG B 1 105 ? -6.086 -43.906 -7.184 1 97.75 105 ARG B O 1
ATOM 6071 N N . ASN B 1 106 ? -5.379 -41.781 -7.52 1 98.06 106 ASN B N 1
ATOM 6072 C CA . ASN B 1 106 ? -3.988 -42.219 -7.512 1 98.06 106 ASN B CA 1
ATOM 6073 C C . ASN B 1 106 ? -3.217 -41.594 -6.344 1 98.06 106 ASN B C 1
ATOM 6075 O O . ASN B 1 106 ? -2.133 -42.062 -5.996 1 98.06 106 ASN B O 1
ATOM 6079 N N . VAL B 1 107 ? -3.643 -40.562 -5.664 1 98.69 107 VAL B N 1
ATOM 6080 C CA . VAL B 1 107 ? -2.883 -39.719 -4.754 1 98.69 107 VAL B CA 1
ATOM 6081 C C . VAL B 1 107 ? -2.502 -40.5 -3.506 1 98.69 107 VAL B C 1
ATOM 6083 O O . VAL B 1 107 ? -1.437 -40.281 -2.924 1 98.69 107 VAL B O 1
ATOM 6086 N N . ASP B 1 108 ? -3.244 -41.469 -3.076 1 98.31 108 ASP B N 1
ATOM 6087 C CA . ASP B 1 108 ? -2.99 -42.219 -1.847 1 98.31 108 ASP B CA 1
ATOM 6088 C C . ASP B 1 108 ? -1.658 -42.938 -1.921 1 98.31 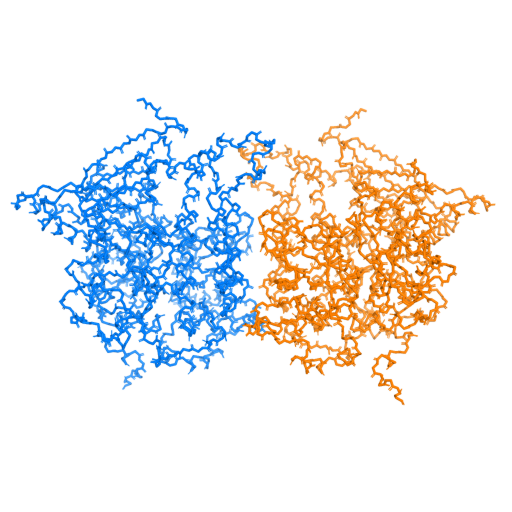108 ASP B C 1
ATOM 6090 O O . ASP B 1 108 ? -0.961 -43.094 -0.914 1 98.31 108 ASP B O 1
ATOM 6094 N N . ASP B 1 109 ? -1.314 -43.469 -3.086 1 98 109 ASP B N 1
ATOM 6095 C CA . ASP B 1 109 ? -0.042 -44.156 -3.252 1 98 109 ASP B CA 1
ATOM 6096 C C . ASP B 1 109 ? 1.13 -43.25 -2.869 1 98 109 ASP B C 1
ATOM 6098 O O . ASP B 1 109 ? 2.092 -43.719 -2.246 1 98 109 ASP B O 1
ATOM 6102 N N . SER B 1 110 ? 1.083 -42.031 -3.295 1 98.44 110 SER B N 1
ATOM 6103 C CA . SER B 1 110 ? 2.129 -41.062 -2.941 1 98.44 110 SER B CA 1
ATOM 6104 C C . SER B 1 110 ? 2.203 -40.875 -1.432 1 98.44 110 SER B C 1
ATOM 6106 O O . SER B 1 110 ? 3.293 -40.844 -0.857 1 98.44 110 SER B O 1
ATOM 6108 N N . VAL B 1 111 ? 1.062 -40.719 -0.789 1 98.44 111 VAL B N 1
ATOM 6109 C CA . VAL B 1 111 ? 1.025 -40.469 0.651 1 98.44 111 VAL B CA 1
ATOM 6110 C C . VAL B 1 111 ? 1.609 -41.688 1.382 1 98.44 111 VAL B C 1
ATOM 6112 O O . VAL B 1 111 ? 2.344 -41.531 2.359 1 98.44 111 VAL B O 1
ATOM 6115 N N . HIS B 1 112 ? 1.289 -42.875 0.907 1 98.19 112 HIS B N 1
ATOM 6116 C CA . HIS B 1 112 ? 1.852 -44.062 1.488 1 98.19 112 HIS B CA 1
ATOM 6117 C C . HIS B 1 112 ? 3.371 -44.094 1.364 1 98.19 112 HIS B C 1
ATOM 6119 O O . HIS B 1 112 ? 4.07 -44.5 2.295 1 98.19 112 HIS B O 1
ATOM 6125 N N . LEU B 1 113 ? 3.852 -43.688 0.262 1 98.19 113 LEU B N 1
ATOM 6126 C CA . LEU B 1 113 ? 5.293 -43.594 0.062 1 98.19 113 LEU B CA 1
ATOM 6127 C C . LEU B 1 113 ? 5.918 -42.625 1.049 1 98.19 113 LEU B C 1
ATOM 6129 O O . LEU B 1 113 ? 6.969 -42.906 1.63 1 98.19 113 LEU B O 1
ATOM 6133 N N . PHE B 1 114 ? 5.258 -41.438 1.214 1 98 114 PHE B N 1
ATOM 6134 C CA . PHE B 1 114 ? 5.781 -40.438 2.141 1 98 114 PHE B CA 1
ATOM 6135 C C . PHE B 1 114 ? 5.977 -41.031 3.527 1 98 114 PHE B C 1
ATOM 6137 O O . PHE B 1 114 ? 7.008 -40.812 4.168 1 98 114 PHE B O 1
ATOM 6144 N N . GLU B 1 115 ? 4.961 -41.688 3.922 1 96.75 115 GLU B N 1
ATOM 6145 C CA . GLU B 1 115 ? 5.039 -42.312 5.242 1 96.75 115 GLU B CA 1
ATOM 6146 C C . GLU B 1 115 ? 6.125 -43.375 5.293 1 96.75 115 GLU B C 1
ATOM 6148 O O . GLU B 1 115 ? 6.855 -43.469 6.281 1 96.75 115 GLU B O 1
ATOM 6153 N N . GLU B 1 116 ? 6.199 -44.188 4.32 1 96.25 116 GLU B N 1
ATOM 6154 C CA . GLU B 1 116 ? 7.223 -45.219 4.238 1 96.25 116 GLU B CA 1
ATOM 6155 C C . GLU B 1 116 ? 8.625 -44.625 4.289 1 96.25 116 GLU B C 1
ATOM 6157 O O . GLU B 1 116 ? 9.547 -45.219 4.836 1 96.25 116 GLU B O 1
ATOM 6162 N N . TRP B 1 117 ? 8.758 -43.469 3.672 1 97.06 117 TRP B N 1
ATOM 6163 C CA . TRP B 1 117 ? 10.055 -42.812 3.623 1 97.06 117 TRP B CA 1
ATOM 6164 C C . TRP B 1 117 ? 10.383 -42.125 4.961 1 97.06 117 TRP B C 1
ATOM 6166 O O . TRP B 1 117 ? 11.492 -41.656 5.16 1 97.06 117 TRP B O 1
ATOM 6176 N N . GLY B 1 118 ? 9.367 -42.031 5.848 1 94.56 118 GLY B N 1
ATOM 6177 C CA . GLY B 1 118 ? 9.68 -41.562 7.188 1 94.56 118 GLY B CA 1
ATOM 6178 C C . GLY B 1 118 ? 8.867 -40.344 7.602 1 94.56 118 GLY B C 1
ATOM 6179 O O . GLY B 1 118 ? 9.125 -39.75 8.648 1 94.56 118 GLY B O 1
ATOM 6180 N N . LEU B 1 119 ? 7.895 -39.938 6.84 1 95.69 119 LEU B N 1
ATOM 6181 C CA . LEU B 1 119 ? 7.059 -38.812 7.238 1 95.69 119 LEU B CA 1
ATOM 6182 C C . LEU B 1 119 ? 6.129 -39.219 8.383 1 95.69 119 LEU B C 1
ATOM 6184 O O . LEU B 1 119 ? 5.316 -40.125 8.242 1 95.69 119 LEU B O 1
ATOM 6188 N N . PRO B 1 120 ? 6.227 -38.5 9.5 1 93.12 120 PRO B N 1
ATOM 6189 C CA . PRO B 1 120 ? 5.324 -38.844 10.602 1 93.12 120 PRO B CA 1
ATOM 6190 C C . PRO B 1 120 ? 3.887 -38.406 10.344 1 93.12 120 PRO B C 1
ATOM 6192 O O . PRO B 1 120 ? 3.629 -37.188 10.211 1 93.12 120 PRO B O 1
ATOM 6195 N N . ILE B 1 121 ? 2.996 -39.281 10.297 1 95.5 121 ILE B N 1
ATOM 6196 C CA . ILE B 1 121 ? 1.581 -39 10.102 1 95.5 121 ILE B CA 1
ATOM 6197 C C . ILE B 1 121 ? 0.797 -39.344 11.367 1 95.5 121 ILE B C 1
ATOM 6199 O O . ILE B 1 121 ? 0.972 -40.406 11.938 1 95.5 121 ILE B O 1
ATOM 6203 N N . TRP B 1 122 ? -0.039 -38.406 11.758 1 92 122 TRP B N 1
ATOM 6204 C CA . TRP B 1 122 ? -0.844 -38.625 12.953 1 92 122 TRP B CA 1
ATOM 6205 C C . TRP B 1 122 ? -1.821 -39.781 12.742 1 92 122 TRP B C 1
ATOM 6207 O O . TRP B 1 122 ? -2.344 -39.969 11.641 1 92 122 TRP B O 1
ATOM 6217 N N . LYS B 1 123 ? -2.018 -40.594 13.891 1 94.25 123 LYS B N 1
ATOM 6218 C CA . LYS B 1 123 ? -2.941 -41.719 13.836 1 94.25 123 LYS B CA 1
ATOM 6219 C C . LYS B 1 123 ? -3.963 -41.656 14.969 1 94.25 123 LYS B C 1
ATOM 6221 O O . LYS B 1 123 ? -3.67 -41.125 16.047 1 94.25 123 LYS B O 1
ATOM 6226 N N . THR B 1 124 ? -5.141 -42.062 14.586 1 91.31 124 THR B N 1
ATOM 6227 C CA . THR B 1 124 ? -6.105 -42.375 15.633 1 91.31 124 THR B CA 1
ATOM 6228 C C . THR B 1 124 ? -6.008 -43.875 16.031 1 91.31 124 THR B C 1
ATOM 6230 O O . THR B 1 124 ? -6.164 -44.75 15.188 1 91.31 124 THR B O 1
ATOM 6233 N N . VAL B 1 125 ? -5.723 -44.125 17.297 1 91.25 125 VAL B N 1
ATOM 6234 C CA . VAL B 1 125 ? -5.602 -45.469 17.828 1 91.25 125 VAL B CA 1
ATOM 6235 C C . VAL B 1 125 ? -6.57 -45.656 19 1 91.25 125 VAL B C 1
ATOM 6237 O O . VAL B 1 125 ? -6.516 -44.906 19.969 1 91.25 125 VAL B O 1
ATOM 6240 N N . ASN B 1 126 ? -7.512 -46.562 18.906 1 87.81 126 ASN B N 1
ATOM 6241 C CA . ASN B 1 126 ? -8.508 -46.844 19.938 1 87.81 126 ASN B CA 1
ATOM 6242 C C . ASN B 1 126 ? -9.258 -45.594 20.344 1 87.81 126 ASN B C 1
ATOM 6244 O O . ASN B 1 126 ? -9.414 -45.312 21.531 1 87.81 126 ASN B O 1
ATOM 6248 N N . GLY B 1 127 ? -9.523 -44.75 19.359 1 82.5 127 GLY B N 1
ATOM 6249 C CA . GLY B 1 127 ? -10.344 -43.562 19.594 1 82.5 127 GLY B CA 1
ATOM 6250 C C . GLY B 1 127 ? -9.555 -42.375 20.062 1 82.5 127 GLY B C 1
ATOM 6251 O O . GLY B 1 127 ? -10.109 -41.281 20.234 1 82.5 127 GLY B O 1
ATOM 6252 N N . GLU B 1 128 ? -8.234 -42.562 20.234 1 82.81 128 GLU B N 1
ATOM 6253 C CA . GLU B 1 128 ? -7.375 -41.469 20.703 1 82.81 128 GLU B CA 1
ATOM 6254 C C . GLU B 1 128 ? -6.43 -41 19.609 1 82.81 128 GLU B C 1
ATOM 6256 O O . GLU B 1 128 ? -5.934 -41.812 18.828 1 82.81 128 GLU B O 1
ATOM 6261 N N . ARG B 1 129 ? -6.172 -39.656 19.703 1 85.94 129 ARG B N 1
ATOM 6262 C CA . ARG B 1 129 ? -5.293 -39.062 18.703 1 85.94 129 ARG B CA 1
ATOM 6263 C C . ARG B 1 129 ? -3.84 -39.094 19.156 1 85.94 129 ARG B C 1
ATOM 6265 O O . ARG B 1 129 ? -3.537 -38.688 20.297 1 85.94 129 ARG B O 1
ATOM 6272 N N . PHE B 1 130 ? -2.967 -39.531 18.203 1 86.06 130 PHE B N 1
ATOM 6273 C CA . PHE B 1 130 ? -1.539 -39.531 18.484 1 86.06 130 PHE B CA 1
ATOM 6274 C C . PHE B 1 130 ? -0.747 -38.875 17.359 1 86.06 130 PHE B C 1
ATOM 6276 O O . PHE B 1 130 ? -1.069 -39.062 16.188 1 86.06 130 PHE B O 1
ATOM 6283 N N . ASP B 1 131 ? 0.303 -38.156 17.812 1 83.44 131 ASP B N 1
ATOM 6284 C CA . ASP B 1 131 ? 1.172 -37.562 16.812 1 83.44 131 ASP B CA 1
ATOM 6285 C C . ASP B 1 131 ? 2.029 -38.594 16.125 1 83.44 131 ASP B C 1
ATOM 6287 O O . ASP B 1 131 ? 1.966 -39.781 16.453 1 83.44 131 ASP B O 1
ATOM 6291 N N . GLY B 1 132 ? 2.783 -38.156 15.125 1 78.62 132 GLY B N 1
ATOM 6292 C CA . GLY B 1 132 ? 3.516 -39.031 14.234 1 78.62 132 GLY B CA 1
ATOM 6293 C C . GLY B 1 132 ? 4.617 -39.812 14.938 1 78.62 132 GLY B C 1
ATOM 6294 O O . GLY B 1 132 ? 5.047 -40.875 14.461 1 78.62 132 GLY B O 1
ATOM 6295 N N . ALA B 1 133 ? 4.969 -39.375 16.062 1 78.94 133 ALA B N 1
ATOM 6296 C CA . ALA B 1 133 ? 6.082 -40 16.75 1 78.94 133 ALA B CA 1
ATOM 6297 C C . ALA B 1 133 ? 5.574 -41 17.797 1 78.94 133 ALA B C 1
ATOM 6299 O O . ALA B 1 133 ? 6.277 -41.938 18.141 1 78.94 133 ALA B O 1
ATOM 6300 N N . THR B 1 134 ? 4.406 -40.906 18.172 1 84.81 134 THR B N 1
ATOM 6301 C CA . THR B 1 134 ? 3.973 -41.625 19.375 1 84.81 134 THR B CA 1
ATOM 6302 C C . THR B 1 134 ? 3.105 -42.812 19.016 1 84.81 134 THR B C 1
ATOM 6304 O O . THR B 1 134 ? 3.076 -43.812 19.734 1 84.81 134 THR B O 1
ATOM 6307 N N . TRP B 1 135 ? 2.404 -42.812 17.922 1 88.06 135 TRP B N 1
ATOM 6308 C CA . TRP B 1 135 ? 1.365 -43.781 17.641 1 88.06 135 TRP B CA 1
ATOM 6309 C C . TRP B 1 135 ? 1.962 -45.188 17.5 1 88.06 135 TRP B C 1
ATOM 6311 O O . TRP B 1 135 ? 1.302 -46.188 17.797 1 88.06 135 TRP B O 1
ATOM 6321 N N . PRO B 1 136 ? 3.168 -45.344 17.031 1 86.38 136 PRO B N 1
ATOM 6322 C CA . PRO B 1 136 ? 3.688 -46.719 16.938 1 86.38 136 PRO B CA 1
ATOM 6323 C C . PRO B 1 136 ? 3.74 -47.406 18.281 1 86.38 136 PRO B C 1
ATOM 6325 O O . PRO B 1 136 ? 3.484 -48.625 18.375 1 86.38 136 PRO B O 1
ATOM 6328 N N . LYS B 1 137 ? 4.062 -46.688 19.328 1 89.25 137 LYS B N 1
ATOM 6329 C CA . LYS B 1 137 ? 4.152 -47.25 20.672 1 89.25 137 LYS B CA 1
ATOM 6330 C C . LYS B 1 137 ? 2.771 -47.594 21.219 1 89.25 137 LYS B C 1
ATOM 6332 O O . LYS B 1 137 ? 2.65 -48.438 22.125 1 89.25 137 LYS B O 1
ATOM 6337 N N . GLU B 1 138 ? 1.859 -47.094 20.625 1 89.94 138 GLU B N 1
ATOM 6338 C CA . GLU B 1 138 ? 0.494 -47.312 21.094 1 89.94 138 GLU B CA 1
ATOM 6339 C C . GLU B 1 138 ? -0.218 -48.375 20.281 1 89.94 138 GLU B C 1
ATOM 6341 O O . GLU B 1 138 ? -1.426 -48.562 20.422 1 89.94 138 GLU B O 1
ATOM 6346 N N . GLY B 1 139 ? 0.506 -49.031 19.391 1 89.81 139 GLY B N 1
ATOM 6347 C CA . GLY B 1 139 ? -0.044 -50.125 18.625 1 89.81 139 GLY B CA 1
ATOM 6348 C C . GLY B 1 139 ? -0.667 -49.688 17.312 1 89.81 139 GLY B C 1
ATOM 6349 O O . GLY B 1 139 ? -1.444 -50.438 16.703 1 89.81 139 GLY B O 1
ATOM 6350 N N . GLY B 1 140 ? -0.392 -48.531 16.844 1 91.25 140 GLY B N 1
ATOM 6351 C CA . GLY B 1 140 ? -0.899 -48.031 15.562 1 91.25 140 GLY B CA 1
ATOM 6352 C C . GLY B 1 140 ? -0.239 -48.719 14.375 1 91.25 140 GLY B C 1
ATOM 6353 O O . GLY B 1 140 ? 0.671 -49.531 14.531 1 91.25 140 GLY B O 1
ATOM 6354 N N . LYS B 1 141 ? -0.821 -48.438 13.188 1 93.75 141 LYS B N 1
ATOM 6355 C CA . LYS B 1 141 ? -0.317 -49.031 11.945 1 93.75 141 LYS B CA 1
ATOM 6356 C C . LYS B 1 141 ? -0.096 -47.938 10.883 1 93.75 141 LYS B C 1
ATOM 6358 O O . LYS B 1 141 ? -0.623 -46.844 11 1 93.75 141 LYS B O 1
ATOM 6363 N N . LEU B 1 142 ? 0.716 -48.344 9.953 1 95.06 142 LEU B N 1
ATOM 6364 C CA . LEU B 1 142 ? 0.882 -47.469 8.789 1 95.06 142 LEU B CA 1
ATOM 6365 C C . LEU B 1 142 ? -0.427 -47.344 8.016 1 95.06 142 LEU B C 1
ATOM 6367 O O . LEU B 1 142 ? -1.29 -48.219 8.102 1 95.06 142 LEU B O 1
ATOM 6371 N N . LEU B 1 143 ? -0.516 -46.219 7.27 1 96.44 143 LEU B N 1
ATOM 6372 C CA . LEU B 1 143 ? -1.72 -46 6.469 1 96.44 143 LEU B CA 1
ATOM 6373 C C . LEU B 1 143 ? -1.951 -47.188 5.523 1 96.44 143 LEU B C 1
ATOM 6375 O O . LEU B 1 143 ? -3.072 -47.688 5.414 1 96.44 143 LEU B O 1
ATOM 6379 N N . LYS B 1 144 ? -0.896 -47.656 4.84 1 94.94 144 LYS B N 1
ATOM 6380 C CA . LYS B 1 144 ? -1.004 -48.719 3.848 1 94.94 144 LYS B CA 1
ATOM 6381 C C . LYS B 1 144 ? -1.457 -50 4.492 1 94.94 144 LYS B C 1
ATOM 6383 O O . LYS B 1 144 ? -2.006 -50.875 3.816 1 94.94 144 LYS B O 1
ATOM 6388 N N . ASP B 1 145 ? -1.281 -50.156 5.797 1 94.94 145 ASP B N 1
ATOM 6389 C CA . ASP B 1 145 ? -1.634 -51.344 6.535 1 94.94 145 ASP B CA 1
ATOM 6390 C C . ASP B 1 145 ? -2.973 -51.188 7.25 1 94.94 145 ASP B C 1
ATOM 6392 O O . ASP B 1 145 ? -3.33 -52 8.102 1 94.94 145 ASP B O 1
ATOM 6396 N N . GLY B 1 146 ? -3.594 -50.125 6.988 1 92.62 146 GLY B N 1
ATOM 6397 C CA . GLY B 1 146 ? -4.938 -49.938 7.512 1 92.62 146 GLY B CA 1
ATOM 6398 C C . GLY B 1 146 ? -4.992 -48.969 8.688 1 92.62 146 GLY B C 1
ATOM 6399 O O . GLY B 1 146 ? -6.012 -48.875 9.375 1 92.62 146 GLY B O 1
ATOM 6400 N N . GLY B 1 147 ? -3.947 -48.281 8.969 1 94.5 147 GLY B N 1
ATOM 6401 C CA . GLY B 1 147 ? -3.979 -47.281 10.031 1 94.5 147 GLY B CA 1
ATOM 6402 C C . GLY B 1 147 ? -4.938 -46.125 9.75 1 94.5 147 GLY B C 1
ATOM 6403 O O . GLY B 1 147 ? -5.07 -45.688 8.602 1 94.5 147 GLY B O 1
ATOM 6404 N N . ASP B 1 148 ? -5.57 -45.656 10.852 1 94.38 148 ASP B N 1
ATOM 6405 C CA . ASP B 1 148 ? -6.52 -44.562 10.727 1 94.38 148 ASP B CA 1
ATOM 6406 C C . ASP B 1 148 ? -5.836 -43.219 10.977 1 94.38 148 ASP B C 1
ATOM 6408 O O . ASP B 1 148 ? -5.41 -42.906 12.102 1 94.38 148 ASP B O 1
ATOM 6412 N N . PRO B 1 149 ? -5.781 -42.406 9.961 1 95.38 149 PRO B N 1
ATOM 6413 C CA . PRO B 1 149 ? -5.145 -41.094 10.18 1 95.38 149 PRO B CA 1
ATOM 6414 C C . PRO B 1 149 ? -6.035 -40.125 10.953 1 95.38 149 PRO B C 1
ATOM 6416 O O . PRO B 1 149 ? -7.258 -40.281 10.977 1 95.38 149 PRO B O 1
ATOM 6419 N N . VAL B 1 150 ? -5.449 -39.156 11.641 1 90.06 150 VAL B N 1
ATOM 6420 C CA . VAL B 1 150 ? -6.195 -38.031 12.195 1 90.06 150 VAL B CA 1
ATOM 6421 C C . VAL B 1 150 ? -6.547 -37.062 11.078 1 90.06 150 VAL B C 1
ATOM 6423 O O . VAL B 1 150 ? -5.66 -36.469 10.438 1 90.06 150 VAL B O 1
ATOM 6426 N N . ARG B 1 151 ? -7.789 -36.812 10.867 1 90.19 151 ARG B N 1
ATOM 6427 C CA . ARG B 1 151 ? -8.25 -35.938 9.797 1 90.19 151 ARG B CA 1
ATOM 6428 C C . ARG B 1 151 ? -8.602 -34.562 10.344 1 90.19 151 ARG B C 1
ATOM 6430 O O . ARG B 1 151 ? -9.273 -34.438 11.367 1 90.19 151 ARG B O 1
ATOM 6437 N N . SER B 1 152 ? -8.133 -33.562 9.75 1 84.38 152 SER B N 1
ATOM 6438 C CA . SER B 1 152 ? -8.547 -32.188 10.023 1 84.38 152 SER B CA 1
ATOM 6439 C C . SER B 1 152 ? -9.68 -31.766 9.102 1 84.38 152 SER B C 1
ATOM 6441 O O . SER B 1 152 ? -10.375 -30.781 9.375 1 84.38 152 SER B O 1
ATOM 6443 N N . GLY B 1 153 ? -9.922 -32.438 8.047 1 86.69 153 GLY B N 1
ATOM 6444 C CA . GLY B 1 153 ? -11.016 -32.344 7.09 1 86.69 153 GLY B CA 1
ATOM 6445 C C . GLY B 1 153 ? -11.234 -33.625 6.324 1 86.69 153 GLY B C 1
ATOM 6446 O O . GLY B 1 153 ? -10.453 -34.594 6.453 1 86.69 153 GLY B O 1
ATOM 6447 N N . LYS B 1 154 ? -12.25 -33.594 5.559 1 89.75 154 LYS B N 1
ATOM 6448 C CA . LYS B 1 154 ? -12.609 -34.812 4.836 1 89.75 154 LYS B CA 1
ATOM 6449 C C . LYS B 1 154 ? -11.438 -35.312 4.012 1 89.75 154 LYS B C 1
ATOM 6451 O O . LYS B 1 154 ? -11.242 -36.531 3.885 1 89.75 154 LYS B O 1
ATOM 6456 N N . TRP B 1 155 ? -10.656 -34.406 3.516 1 94.38 155 TRP B N 1
ATOM 6457 C CA . TRP B 1 155 ? -9.609 -34.812 2.57 1 94.38 155 TRP B CA 1
ATOM 6458 C C . TRP B 1 155 ? -8.227 -34.562 3.154 1 94.38 155 TRP B C 1
ATOM 6460 O O . TRP B 1 155 ? -7.215 -34.875 2.535 1 94.38 155 TRP B O 1
ATOM 6470 N N . GLN B 1 156 ? -8.102 -33.938 4.34 1 93.25 156 GLN B N 1
ATOM 6471 C CA . GLN B 1 156 ? -6.84 -33.5 4.926 1 93.25 156 GLN B CA 1
ATOM 6472 C C . GLN B 1 156 ? -6.48 -34.344 6.148 1 93.25 156 GLN B C 1
ATOM 6474 O O . GLN B 1 156 ? -7.348 -34.656 6.969 1 93.25 156 GLN B O 1
ATOM 6479 N N . ILE B 1 157 ? -5.215 -34.688 6.242 1 93.88 157 ILE B N 1
ATOM 6480 C CA . ILE B 1 157 ? -4.766 -35.438 7.402 1 93.88 157 ILE B CA 1
ATOM 6481 C C . ILE B 1 157 ? -3.582 -34.719 8.062 1 93.88 157 ILE B C 1
ATOM 6483 O O . ILE B 1 157 ? -2.775 -34.094 7.379 1 93.88 157 ILE B O 1
ATOM 6487 N N . MET B 1 158 ? -3.428 -34.844 9.336 1 89.12 158 MET B N 1
ATOM 6488 C CA . MET B 1 158 ? -2.422 -34.125 10.117 1 89.12 158 MET B CA 1
ATOM 6489 C C . MET B 1 158 ? -1.081 -34.875 10.07 1 89.12 158 MET B C 1
ATOM 6491 O O . MET B 1 158 ? -1.036 -36.094 10.094 1 89.12 158 MET B O 1
ATOM 6495 N N . ILE B 1 159 ? -0.061 -34.062 10 1 91.19 159 ILE B N 1
ATOM 6496 C CA . ILE B 1 159 ? 1.288 -34.625 10 1 91.19 159 ILE B CA 1
ATOM 6497 C C . ILE B 1 159 ? 2.213 -33.75 10.828 1 91.19 159 ILE B C 1
ATOM 6499 O O . ILE B 1 159 ? 1.845 -32.625 11.195 1 91.19 159 ILE B O 1
ATOM 6503 N N . ASN B 1 160 ? 3.305 -34.188 11.258 1 88.31 160 ASN B N 1
ATOM 6504 C CA . ASN B 1 160 ? 4.484 -33.406 11.625 1 88.31 160 ASN B CA 1
ATOM 6505 C C . ASN B 1 160 ? 5.453 -33.281 10.453 1 88.31 160 ASN B C 1
ATOM 6507 O O . ASN B 1 160 ? 6.352 -34.125 10.289 1 88.31 160 ASN B O 1
ATOM 6511 N N . GLY B 1 161 ? 5.266 -32.219 9.711 1 88.88 161 GLY B N 1
ATOM 6512 C CA . GLY B 1 161 ? 5.918 -32.156 8.414 1 88.88 161 GLY B CA 1
ATOM 6513 C C . GLY B 1 161 ? 7.051 -31.141 8.359 1 88.88 161 GLY B C 1
ATOM 6514 O O . GLY B 1 161 ? 7.27 -30.5 7.328 1 88.88 161 GLY B O 1
ATOM 6515 N N . GLU B 1 162 ? 7.871 -30.906 9.414 1 84.31 162 GLU B N 1
ATOM 6516 C CA . GLU B 1 162 ? 9.008 -29.984 9.406 1 84.31 162 GLU B CA 1
ATOM 6517 C C . GLU B 1 162 ? 10.055 -30.422 8.383 1 84.31 162 GLU B C 1
ATOM 6519 O O . GLU B 1 162 ? 10.727 -29.578 7.781 1 84.31 162 GLU B O 1
ATOM 6524 N N . SER B 1 163 ? 10.125 -31.703 8.211 1 89.06 163 SER B N 1
ATOM 6525 C CA . SER B 1 163 ? 11.125 -32.25 7.301 1 89.06 163 SER B CA 1
ATOM 6526 C C . SER B 1 163 ? 10.477 -32.875 6.07 1 89.06 163 SER B C 1
ATOM 6528 O O . SER B 1 163 ? 11.062 -33.75 5.426 1 89.06 163 SER B O 1
ATOM 6530 N N . TYR B 1 164 ? 9.266 -32.469 5.859 1 93.44 164 TYR B N 1
ATOM 6531 C CA . TYR B 1 164 ? 8.469 -33.062 4.789 1 93.44 164 TYR B CA 1
ATOM 6532 C C . TYR B 1 164 ? 9.219 -33 3.461 1 93.44 164 TYR B C 1
ATOM 6534 O O . TYR B 1 164 ? 9.445 -34.031 2.82 1 93.44 164 TYR B O 1
ATOM 6542 N N . LYS B 1 165 ? 9.68 -31.859 3.041 1 94.31 165 LYS B N 1
ATOM 6543 C CA . LYS B 1 165 ? 10.344 -31.688 1.752 1 94.31 165 LYS B CA 1
ATOM 6544 C C . LYS B 1 165 ? 11.672 -32.438 1.725 1 94.31 165 LYS B C 1
ATOM 6546 O O . LYS B 1 165 ? 12.039 -33.031 0.709 1 94.31 165 LYS B O 1
ATOM 6551 N N . TRP B 1 166 ? 12.391 -32.438 2.768 1 94.75 166 TRP B N 1
ATOM 6552 C CA . TRP B 1 166 ? 13.672 -33.125 2.85 1 94.75 166 TRP B CA 1
ATOM 6553 C C . TRP B 1 166 ? 13.5 -34.625 2.617 1 94.75 166 TRP B C 1
ATOM 6555 O O . TRP B 1 166 ? 14.289 -35.25 1.893 1 94.75 166 TRP B O 1
ATOM 6565 N N . ILE B 1 167 ? 12.5 -35.156 3.215 1 96.06 167 ILE B N 1
ATOM 6566 C CA . ILE B 1 167 ? 12.227 -36.594 3.109 1 96.06 167 ILE B CA 1
ATOM 6567 C C . ILE B 1 167 ? 11.922 -36.969 1.658 1 96.06 167 ILE B C 1
ATOM 6569 O O . ILE B 1 167 ? 12.477 -37.906 1.121 1 96.06 167 ILE B O 1
ATOM 6573 N N . VAL B 1 168 ? 11.094 -36.156 1.064 1 97.38 168 VAL B N 1
ATOM 6574 C CA . VAL B 1 168 ? 10.656 -36.438 -0.3 1 97.38 168 VAL B CA 1
ATOM 6575 C C . VAL B 1 168 ? 11.812 -36.219 -1.271 1 97.38 168 VAL B C 1
ATOM 6577 O O . VAL B 1 168 ? 12.016 -37 -2.207 1 97.38 168 VAL B O 1
ATOM 6580 N N . ALA B 1 169 ? 12.555 -35.188 -1.082 1 97.19 169 ALA B N 1
ATOM 6581 C CA . ALA B 1 169 ? 13.688 -34.844 -1.946 1 97.19 169 ALA B CA 1
ATOM 6582 C C . ALA B 1 169 ? 14.766 -35.938 -1.863 1 97.19 169 ALA B C 1
ATOM 6584 O O . ALA B 1 169 ? 15.383 -36.281 -2.873 1 97.19 169 ALA B O 1
ATOM 6585 N N . GLU B 1 170 ? 15.039 -36.438 -0.687 1 97.12 170 GLU B N 1
ATOM 6586 C CA . GLU B 1 170 ? 16.047 -37.469 -0.51 1 97.12 170 GLU B CA 1
ATOM 6587 C C . GLU B 1 170 ? 15.656 -38.75 -1.274 1 97.12 170 GLU B C 1
ATOM 6589 O O . GLU B 1 170 ? 16.5 -39.344 -1.924 1 97.12 170 GLU B O 1
ATOM 6594 N N . ALA B 1 171 ? 14.422 -39.094 -1.148 1 97.81 171 ALA B N 1
ATOM 6595 C CA . ALA B 1 171 ? 13.945 -40.281 -1.884 1 97.81 171 ALA B CA 1
ATOM 6596 C C . ALA B 1 171 ? 14.102 -40.062 -3.389 1 97.81 171 ALA B C 1
ATOM 6598 O O . ALA B 1 171 ? 14.492 -41 -4.105 1 97.81 171 ALA B O 1
ATOM 6599 N N . ALA B 1 172 ? 13.766 -38.938 -3.854 1 98.19 172 ALA B N 1
ATOM 6600 C CA . ALA B 1 172 ? 13.867 -38.625 -5.273 1 98.19 172 ALA B CA 1
ATOM 6601 C C . ALA B 1 172 ? 15.32 -38.656 -5.734 1 98.19 172 ALA B C 1
ATOM 6603 O O . ALA B 1 172 ? 15.633 -39.188 -6.801 1 98.19 172 ALA B O 1
ATOM 6604 N N . LYS B 1 173 ? 16.203 -38.031 -4.984 1 97.94 173 LYS B N 1
ATOM 6605 C CA . LYS B 1 173 ? 17.625 -38 -5.32 1 97.94 173 LYS B CA 1
ATOM 6606 C C . LYS B 1 173 ? 18.203 -39.406 -5.363 1 97.94 173 LYS B C 1
ATOM 6608 O O . LYS B 1 173 ? 19 -39.719 -6.25 1 97.94 173 LYS B O 1
ATOM 6613 N N . LYS B 1 174 ? 17.859 -40.219 -4.398 1 97.88 174 LYS B N 1
ATOM 6614 C CA . LYS B 1 174 ? 18.344 -41.594 -4.352 1 97.88 174 LYS B CA 1
ATOM 6615 C C . LYS B 1 174 ? 17.859 -42.375 -5.566 1 97.88 174 LYS B C 1
ATOM 6617 O O . LYS B 1 174 ? 18.625 -43.156 -6.148 1 97.88 174 LYS B O 1
ATOM 6622 N N . ALA B 1 175 ? 16.656 -42.188 -5.887 1 98.06 175 ALA B N 1
ATOM 6623 C CA . ALA B 1 175 ? 16.078 -42.906 -7.004 1 98.06 175 ALA B CA 1
ATOM 6624 C C . ALA B 1 175 ? 16.688 -42.469 -8.328 1 98.06 175 ALA B C 1
ATOM 6626 O O . ALA B 1 175 ? 17.031 -43.312 -9.164 1 98.06 175 ALA B O 1
ATOM 6627 N N . LEU B 1 176 ? 16.844 -41.188 -8.57 1 98.19 176 LEU B N 1
ATOM 6628 C CA . LEU B 1 176 ? 17.281 -40.625 -9.852 1 98.19 176 LEU B CA 1
ATOM 6629 C C . LEU B 1 176 ? 18.797 -40.781 -9.992 1 98.19 176 LEU B C 1
ATOM 6631 O O . LEU B 1 176 ? 19.312 -40.906 -11.109 1 98.19 176 LEU B O 1
ATOM 6635 N N . GLY B 1 177 ? 19.516 -40.656 -8.891 1 97.44 177 GLY B N 1
ATOM 6636 C CA . GLY B 1 177 ? 20.969 -40.625 -8.891 1 97.44 177 GLY B CA 1
ATOM 6637 C C . GLY B 1 177 ? 21.516 -39.188 -8.953 1 97.44 177 GLY B C 1
ATOM 6638 O O . GLY B 1 177 ? 21.094 -38.406 -9.805 1 97.44 177 GLY B O 1
ATOM 6639 N N . SER B 1 178 ? 22.391 -38.938 -8.133 1 94.69 178 SER B N 1
ATOM 6640 C CA . SER B 1 178 ? 22.922 -37.562 -7.984 1 94.69 178 SER B CA 1
ATOM 6641 C C . SER B 1 178 ? 23.578 -37.094 -9.281 1 94.69 178 SER B C 1
ATOM 6643 O O . SER B 1 178 ? 23.578 -35.906 -9.562 1 94.69 178 SER B O 1
ATOM 6645 N N . ASP B 1 179 ? 24.109 -37.969 -10.07 1 96.12 179 ASP B N 1
ATOM 6646 C CA . ASP B 1 179 ? 24.781 -37.625 -11.32 1 96.12 179 ASP B CA 1
ATOM 6647 C C . ASP B 1 179 ? 23.781 -37.062 -12.336 1 96.12 179 ASP B C 1
ATOM 6649 O O . ASP B 1 179 ? 24.172 -36.375 -13.281 1 96.12 179 ASP B O 1
ATOM 6653 N N . ASN B 1 180 ? 22.5 -37.344 -12.141 1 98.19 180 ASN B N 1
ATOM 6654 C CA . ASN B 1 180 ? 21.469 -36.906 -13.055 1 98.19 180 ASN B CA 1
ATOM 6655 C C . ASN B 1 180 ? 20.781 -35.625 -12.547 1 98.19 180 ASN B C 1
ATOM 6657 O O . ASN B 1 180 ? 19.734 -35.219 -13.062 1 98.19 180 ASN B O 1
ATOM 6661 N N . ILE B 1 181 ? 21.375 -35 -11.523 1 98.19 181 ILE B N 1
ATOM 6662 C CA . ILE B 1 181 ? 20.781 -33.812 -10.922 1 98.19 181 ILE B CA 1
ATOM 6663 C C . ILE B 1 181 ? 21.766 -32.656 -11 1 98.19 181 ILE B C 1
ATOM 6665 O O . ILE B 1 181 ? 22.922 -32.781 -10.609 1 98.19 181 ILE B O 1
ATOM 6669 N N . GLN B 1 182 ? 21.297 -31.594 -11.523 1 97.88 182 GLN B N 1
ATOM 6670 C CA . GLN B 1 182 ? 22.078 -30.359 -11.57 1 97.88 182 GLN B CA 1
ATOM 6671 C C . GLN B 1 182 ? 21.344 -29.219 -10.883 1 97.88 182 GLN B C 1
ATOM 6673 O O . GLN B 1 182 ? 20.312 -28.75 -11.359 1 97.88 182 GLN B O 1
ATOM 6678 N N . GLU B 1 183 ? 21.875 -28.703 -9.812 1 96.81 183 GLU B N 1
ATOM 6679 C CA . GLU B 1 183 ? 21.312 -27.625 -9.023 1 96.81 183 GLU B CA 1
ATOM 6680 C C . GLU B 1 183 ? 21.922 -26.281 -9.406 1 96.81 183 GLU B C 1
ATOM 6682 O O . GLU B 1 183 ? 22.953 -26.234 -10.086 1 96.81 183 GLU B O 1
ATOM 6687 N N . ARG B 1 184 ? 21.281 -25.188 -9.094 1 97.25 184 ARG B N 1
ATOM 6688 C CA . ARG B 1 184 ? 21.766 -23.828 -9.25 1 97.25 184 ARG B CA 1
ATOM 6689 C C . ARG B 1 184 ? 21.844 -23.438 -10.719 1 97.25 184 ARG B C 1
ATOM 6691 O O . ARG B 1 184 ? 22.766 -22.734 -11.133 1 97.25 184 ARG B O 1
ATOM 6698 N N . VAL B 1 185 ? 20.938 -23.953 -11.492 1 98.12 185 VAL B N 1
ATOM 6699 C CA . VAL B 1 185 ? 20.766 -23.547 -12.875 1 98.12 185 VAL B CA 1
ATOM 6700 C C . VAL B 1 185 ? 19.328 -23.047 -13.102 1 98.12 185 VAL B C 1
ATOM 6702 O O . VAL B 1 185 ? 18.375 -23.797 -12.883 1 98.12 185 VAL B O 1
ATOM 6705 N N . PHE B 1 186 ? 19.25 -21.844 -13.461 1 98.06 186 PHE B N 1
ATOM 6706 C CA . PHE B 1 186 ? 17.953 -21.25 -13.742 1 98.06 186 PHE B CA 1
ATOM 6707 C C . PHE B 1 186 ? 17.625 -21.328 -15.227 1 98.06 186 PHE B C 1
ATOM 6709 O O . PHE B 1 186 ? 18.172 -20.562 -16.031 1 98.06 186 PHE B O 1
ATOM 6716 N N . ILE B 1 187 ? 16.688 -22.297 -15.602 1 98.81 187 ILE B N 1
ATOM 6717 C CA . ILE B 1 187 ? 16.219 -22.359 -16.984 1 98.81 187 ILE B CA 1
ATOM 6718 C C . ILE B 1 187 ? 15.242 -21.219 -17.234 1 98.81 187 ILE B C 1
ATOM 6720 O O . ILE B 1 187 ? 14.273 -21.031 -16.484 1 98.81 187 ILE B O 1
ATOM 6724 N N . VAL B 1 188 ? 15.453 -20.469 -18.359 1 98.5 188 VAL B N 1
ATOM 6725 C CA . VAL B 1 188 ? 14.648 -19.266 -18.516 1 98.5 188 VAL B CA 1
ATOM 6726 C C . VAL B 1 188 ? 13.922 -19.281 -19.859 1 98.5 188 VAL B C 1
ATOM 6728 O O . VAL B 1 188 ? 12.984 -18.5 -20.078 1 98.5 188 VAL B O 1
ATOM 6731 N N . LYS B 1 189 ? 14.328 -20.281 -20.766 1 98.44 189 LYS B N 1
ATOM 6732 C CA . LYS B 1 189 ? 13.672 -20.359 -22.062 1 98.44 189 LYS B CA 1
ATOM 6733 C C . LYS B 1 189 ? 13.602 -21.797 -22.578 1 98.44 189 LYS B C 1
ATOM 6735 O O . LYS B 1 189 ? 14.562 -22.547 -22.438 1 98.44 189 LYS B O 1
ATOM 6740 N N . LEU B 1 190 ? 12.461 -22.109 -23.156 1 98.81 190 LEU B N 1
ATOM 6741 C CA . LEU B 1 190 ? 12.367 -23.297 -24 1 98.81 190 LEU B CA 1
ATOM 6742 C C . LEU B 1 190 ? 12.617 -22.953 -25.453 1 98.81 190 LEU B C 1
ATOM 6744 O O . LEU B 1 190 ? 12.367 -21.828 -25.891 1 98.81 190 LEU B O 1
ATOM 6748 N N . VAL B 1 191 ? 13.172 -23.922 -26.172 1 98.81 191 VAL B N 1
ATOM 6749 C CA . VAL B 1 191 ? 13.461 -23.719 -27.578 1 98.81 191 VAL B CA 1
ATOM 6750 C C . VAL B 1 191 ? 12.711 -24.766 -28.422 1 98.81 191 VAL B C 1
ATOM 6752 O O . VAL B 1 191 ? 12.82 -25.969 -28.172 1 98.81 191 VAL B O 1
ATOM 6755 N N . ASN B 1 192 ? 11.992 -24.297 -29.359 1 98.62 192 ASN B N 1
ATOM 6756 C CA . ASN B 1 192 ? 11.227 -25.188 -30.234 1 98.62 192 ASN B CA 1
ATOM 6757 C C . ASN B 1 192 ? 12.117 -25.844 -31.281 1 98.62 192 ASN B C 1
ATOM 6759 O O . ASN B 1 192 ? 13.266 -25.438 -31.469 1 98.62 192 ASN B O 1
ATOM 6763 N N . ASP B 1 193 ? 11.547 -26.844 -31.875 1 98.44 193 ASP B N 1
ATOM 6764 C CA . ASP B 1 193 ? 12.25 -27.578 -32.938 1 98.44 193 ASP B CA 1
ATOM 6765 C C . ASP B 1 193 ? 12.242 -26.781 -34.25 1 98.44 193 ASP B C 1
ATOM 6767 O O . ASP B 1 193 ? 11.258 -26.109 -34.562 1 98.44 193 ASP B O 1
ATOM 6771 N N . ALA B 1 194 ? 13.297 -26.875 -34.969 1 97.88 194 ALA B N 1
ATOM 6772 C CA . ALA B 1 194 ? 13.453 -26.141 -36.219 1 97.88 194 ALA B CA 1
ATOM 6773 C C . ALA B 1 194 ? 12.492 -26.656 -37.281 1 97.88 194 ALA B C 1
ATOM 6775 O O . ALA B 1 194 ? 12.07 -25.906 -38.188 1 97.88 194 ALA B O 1
ATOM 6776 N N . ASN B 1 195 ? 12.062 -27.891 -37.188 1 96.88 195 ASN B N 1
ATOM 6777 C CA . ASN B 1 195 ? 11.281 -28.531 -38.25 1 96.88 195 ASN B CA 1
ATOM 6778 C C . ASN B 1 195 ? 9.812 -28.672 -37.844 1 96.88 195 ASN B C 1
ATOM 6780 O O . ASN B 1 195 ? 8.961 -28.969 -38.688 1 96.88 195 ASN B O 1
ATOM 6784 N N . ASP B 1 196 ? 9.516 -28.531 -36.625 1 96.75 196 ASP B N 1
ATOM 6785 C CA . ASP B 1 196 ? 8.156 -28.594 -36.094 1 96.75 196 ASP B CA 1
ATOM 6786 C C . ASP B 1 196 ? 7.938 -27.516 -35.031 1 96.75 196 ASP B C 1
ATOM 6788 O O . ASP B 1 196 ? 8.281 -27.688 -33.875 1 96.75 196 ASP B O 1
ATOM 6792 N N . LYS B 1 197 ? 7.215 -26.531 -35.406 1 94.81 197 LYS B N 1
ATOM 6793 C CA . LYS B 1 197 ? 7.059 -25.359 -34.531 1 94.81 197 LYS B CA 1
ATOM 6794 C C . LYS B 1 197 ? 6.254 -25.703 -33.281 1 94.81 197 LYS B C 1
ATOM 6796 O O . LYS B 1 197 ? 6.309 -24.969 -32.281 1 94.81 197 LYS B O 1
ATOM 6801 N N . ASN B 1 198 ? 5.539 -26.766 -33.312 1 97.12 198 ASN B N 1
ATOM 6802 C CA . ASN B 1 198 ? 4.707 -27.156 -32.188 1 97.12 198 ASN B CA 1
ATOM 6803 C C . ASN B 1 198 ? 5.367 -28.25 -31.359 1 97.12 198 ASN B C 1
ATOM 6805 O O . ASN B 1 198 ? 4.676 -29.078 -30.766 1 97.12 198 ASN B O 1
ATOM 6809 N N . ARG B 1 199 ? 6.688 -28.344 -31.391 1 98.19 199 ARG B N 1
ATOM 6810 C CA . ARG B 1 199 ? 7.465 -29.297 -30.609 1 98.19 199 ARG B CA 1
ATOM 6811 C C . ARG B 1 199 ? 8.664 -28.625 -29.953 1 98.19 199 ARG B C 1
ATOM 6813 O O . ARG B 1 199 ? 9.32 -27.781 -30.562 1 98.19 199 ARG B O 1
ATOM 6820 N N . VAL B 1 200 ? 8.867 -28.906 -28.703 1 98.69 200 VAL B N 1
ATOM 6821 C CA . VAL B 1 200 ? 10.047 -28.375 -28.031 1 98.69 200 VAL B CA 1
ATOM 6822 C C . VAL B 1 200 ? 11.25 -29.281 -28.281 1 98.69 200 VAL B C 1
ATOM 6824 O O . VAL B 1 200 ? 11.102 -30.5 -28.406 1 98.69 200 VAL B O 1
ATOM 6827 N N . ALA B 1 201 ? 12.453 -28.641 -28.344 1 98.75 201 ALA B N 1
ATOM 6828 C CA . ALA B 1 201 ? 13.672 -29.375 -28.656 1 98.75 201 ALA B CA 1
ATOM 6829 C C . ALA B 1 201 ? 14.789 -29.047 -27.672 1 98.75 201 ALA B C 1
ATOM 6831 O O . ALA B 1 201 ? 15.797 -29.75 -27.609 1 98.75 201 ALA B O 1
ATOM 6832 N N . GLY B 1 202 ? 14.555 -28.031 -26.922 1 98.81 202 GLY B N 1
ATOM 6833 C CA . GLY B 1 202 ? 15.633 -27.672 -26.016 1 98.81 202 GLY B CA 1
ATOM 6834 C C . GLY B 1 202 ? 15.219 -26.656 -24.969 1 98.81 202 GLY B C 1
ATOM 6835 O O . GLY B 1 202 ? 14.078 -26.188 -24.953 1 98.81 202 GLY B O 1
ATOM 6836 N N . ALA B 1 203 ? 16.141 -26.375 -24.016 1 98.88 203 ALA B N 1
ATOM 6837 C CA . ALA B 1 203 ? 16.016 -25.391 -22.938 1 98.88 203 ALA B CA 1
ATOM 6838 C C . ALA B 1 203 ? 17.359 -24.703 -22.672 1 98.88 203 ALA B C 1
ATOM 6840 O O . ALA B 1 203 ? 18.406 -25.312 -22.828 1 98.88 203 ALA B O 1
ATOM 6841 N N . VAL B 1 204 ? 17.312 -23.469 -22.312 1 98.81 204 VAL B N 1
ATOM 6842 C CA . VAL B 1 204 ? 18.531 -22.734 -22.031 1 98.81 204 VAL B CA 1
ATOM 6843 C C . VAL B 1 204 ? 18.391 -21.984 -20.703 1 98.81 204 VAL B C 1
ATOM 6845 O O . VAL B 1 204 ? 17.312 -21.5 -20.375 1 98.81 204 VAL B O 1
ATOM 6848 N N . GLY B 1 205 ? 19.406 -21.953 -19.938 1 98.5 205 GLY B N 1
ATOM 6849 C CA . GLY B 1 205 ? 19.484 -21.25 -18.672 1 98.5 205 GLY B CA 1
ATOM 6850 C C . GLY B 1 205 ? 20.906 -20.906 -18.266 1 98.5 205 GLY B C 1
ATOM 6851 O O . GLY B 1 205 ? 21.828 -21.031 -19.062 1 98.5 205 GLY B O 1
ATOM 6852 N N . PHE B 1 206 ? 21.062 -20.344 -17.109 1 98.5 206 PHE B N 1
ATOM 6853 C CA . PHE B 1 206 ? 22.391 -19.969 -16.641 1 98.5 206 PHE B CA 1
ATOM 6854 C C . PHE B 1 206 ? 22.578 -20.359 -15.188 1 98.5 206 PHE B C 1
ATOM 6856 O O . PHE B 1 206 ? 21.609 -20.578 -14.461 1 98.5 206 PHE B O 1
ATOM 6863 N N . SER B 1 207 ? 23.828 -20.516 -14.773 1 98 207 SER B N 1
ATOM 6864 C CA . SER B 1 207 ? 24.172 -20.812 -13.391 1 98 207 SER B CA 1
ATOM 6865 C C . SER B 1 207 ? 23.938 -19.594 -12.492 1 98 207 SER B C 1
ATOM 6867 O O . SER B 1 207 ? 24.203 -18.469 -12.883 1 98 207 SER B O 1
ATOM 6869 N N . THR B 1 208 ? 23.438 -19.859 -11.383 1 96.12 208 THR B N 1
ATOM 6870 C CA . THR B 1 208 ? 23.234 -18.797 -10.406 1 96.12 208 THR B CA 1
ATOM 6871 C C . THR B 1 208 ? 24.484 -18.625 -9.531 1 96.12 208 THR B C 1
ATOM 6873 O O . THR B 1 208 ? 24.484 -17.812 -8.609 1 96.12 208 THR B O 1
ATOM 6876 N N . ARG B 1 209 ? 25.531 -19.359 -9.828 1 95.69 209 ARG B N 1
ATOM 6877 C CA . ARG B 1 209 ? 26.734 -19.312 -9 1 95.69 209 ARG B CA 1
ATOM 6878 C C . ARG B 1 209 ? 27.984 -19.078 -9.844 1 95.69 209 ARG B C 1
ATOM 6880 O O . ARG B 1 209 ? 28.953 -18.484 -9.383 1 95.69 209 ARG B O 1
ATOM 6887 N N . GLU B 1 210 ? 27.906 -19.656 -11.047 1 96.44 210 GLU B N 1
ATOM 6888 C CA . GLU B 1 210 ? 29.047 -19.562 -11.953 1 96.44 210 GLU B CA 1
ATOM 6889 C C . GLU B 1 210 ? 28.688 -18.797 -13.219 1 96.44 210 GLU B C 1
ATOM 6891 O O . GLU B 1 210 ? 27.516 -18.703 -13.578 1 96.44 210 GLU B O 1
ATOM 6896 N N . ASP B 1 211 ? 29.719 -18.344 -13.859 1 96.69 211 ASP B N 1
ATOM 6897 C CA . ASP B 1 211 ? 29.484 -17.641 -15.117 1 96.69 211 ASP B CA 1
ATOM 6898 C C . ASP B 1 211 ? 29.344 -18.609 -16.281 1 96.69 211 ASP B C 1
ATOM 6900 O O . ASP B 1 211 ? 30.219 -18.672 -17.156 1 96.69 211 ASP B O 1
ATOM 6904 N N . LYS B 1 212 ? 28.281 -19.344 -16.281 1 97.94 212 LYS B N 1
ATOM 6905 C CA . LYS B 1 212 ? 28.016 -20.375 -17.281 1 97.94 212 LYS B CA 1
ATOM 6906 C C . LYS B 1 212 ? 26.578 -20.281 -17.797 1 97.94 212 LYS B C 1
ATOM 6908 O O . LYS B 1 212 ? 25.656 -20 -17.031 1 97.94 212 LYS B O 1
ATOM 6913 N N . VAL B 1 213 ? 26.422 -20.469 -19.047 1 98.25 213 VAL B N 1
ATOM 6914 C CA . VAL B 1 213 ? 25.125 -20.672 -19.688 1 98.25 213 VAL B CA 1
ATOM 6915 C C . VAL B 1 213 ? 24.984 -22.125 -20.141 1 98.25 213 VAL B C 1
ATOM 6917 O O . VAL B 1 213 ? 25.938 -22.703 -20.672 1 98.25 213 VAL B O 1
ATOM 6920 N N . TYR B 1 214 ? 23.906 -22.703 -19.859 1 98.62 214 TYR B N 1
ATOM 6921 C CA . TYR B 1 214 ? 23.656 -24.094 -20.203 1 98.62 214 TYR B CA 1
ATOM 6922 C C . TYR B 1 214 ? 22.594 -24.203 -21.281 1 98.62 214 TYR B C 1
ATOM 6924 O O . TYR B 1 214 ? 21.562 -23.531 -21.219 1 98.62 214 TYR B O 1
ATOM 6932 N N . VAL B 1 215 ? 22.859 -25.016 -22.281 1 98.62 215 VAL B N 1
ATOM 6933 C CA . VAL B 1 215 ? 21.922 -25.344 -23.359 1 98.62 215 VAL B CA 1
ATOM 6934 C C . VAL B 1 215 ? 21.672 -26.844 -23.391 1 98.62 215 VAL B C 1
ATOM 6936 O O . VAL B 1 215 ? 22.594 -27.641 -23.531 1 98.62 215 VAL B O 1
ATOM 6939 N N . TYR B 1 216 ? 20.438 -27.219 -23.219 1 98.81 216 TYR B N 1
ATOM 6940 C CA . TYR B 1 216 ? 20.062 -28.625 -23.25 1 98.81 216 TYR B CA 1
ATOM 6941 C C . TYR B 1 216 ? 19.219 -28.938 -24.484 1 98.81 216 TYR B C 1
ATOM 6943 O O . TYR B 1 216 ? 18.297 -28.188 -24.828 1 98.81 216 TYR B O 1
ATOM 6951 N N . LYS B 1 217 ? 19.484 -30.016 -25.156 1 98.69 217 LYS B N 1
ATOM 6952 C CA . LYS B 1 217 ? 18.594 -30.625 -26.141 1 98.69 217 LYS B CA 1
ATOM 6953 C C . LYS B 1 217 ? 17.938 -31.891 -25.578 1 98.69 217 LYS B C 1
ATOM 6955 O O . LYS B 1 217 ? 18.547 -32.625 -24.797 1 98.69 217 LYS B O 1
ATOM 6960 N N . PHE B 1 218 ? 16.719 -32.125 -25.953 1 98.81 218 PHE B N 1
ATOM 6961 C CA . PHE B 1 218 ? 16 -33.281 -25.391 1 98.81 218 PHE B CA 1
ATOM 6962 C C . PHE B 1 218 ? 14.875 -33.719 -26.312 1 98.81 218 PHE B C 1
ATOM 6964 O O . PHE B 1 218 ? 14.516 -33 -27.25 1 98.81 218 PHE B O 1
ATOM 6971 N N . LYS B 1 219 ? 14.305 -34.906 -26.031 1 98.62 219 LYS B N 1
ATOM 6972 C CA . LYS B 1 219 ? 13.125 -35.406 -26.734 1 98.62 219 LYS B CA 1
ATOM 6973 C C . LYS B 1 219 ? 11.852 -35.094 -25.969 1 98.62 219 LYS B C 1
ATOM 6975 O O . LYS B 1 219 ? 10.805 -34.844 -26.578 1 98.62 219 LYS B O 1
ATOM 6980 N N . ALA B 1 220 ? 11.914 -35.094 -24.641 1 98.81 220 ALA B N 1
ATOM 6981 C CA . ALA B 1 220 ? 10.797 -34.75 -23.75 1 98.81 220 ALA B CA 1
ATOM 6982 C C . ALA B 1 220 ? 11.266 -33.875 -22.594 1 98.81 220 ALA B C 1
ATOM 6984 O O . ALA B 1 220 ? 12.406 -34 -22.141 1 98.81 220 ALA B O 1
ATOM 6985 N N . CYS B 1 221 ? 10.375 -33.062 -22.141 1 98.81 221 CYS B N 1
ATOM 6986 C CA . CYS B 1 221 ? 10.688 -32.156 -21.062 1 98.81 221 CYS B CA 1
ATOM 6987 C C . CYS B 1 221 ? 9.531 -32.031 -20.078 1 98.81 221 CYS B C 1
ATOM 6989 O O . CYS B 1 221 ? 8.375 -31.922 -20.5 1 98.81 221 CYS B O 1
ATOM 6991 N N . LEU B 1 222 ? 9.82 -32.125 -18.797 1 98.94 222 LEU B N 1
ATOM 6992 C CA . LEU B 1 222 ? 8.859 -31.797 -17.75 1 98.94 222 LEU B CA 1
ATOM 6993 C C . LEU B 1 222 ? 9.117 -30.391 -17.203 1 98.94 222 LEU B C 1
ATOM 6995 O O . LEU B 1 222 ? 10.18 -30.125 -16.641 1 98.94 222 LEU B O 1
ATOM 6999 N N . LEU B 1 223 ? 8.156 -29.516 -17.406 1 98.88 223 LEU B N 1
ATOM 7000 C CA . LEU B 1 223 ? 8.25 -28.156 -16.922 1 98.88 223 LEU B CA 1
ATOM 7001 C C . LEU B 1 223 ? 7.414 -27.953 -15.664 1 98.88 223 LEU B C 1
ATOM 7003 O O . LEU B 1 223 ? 6.191 -27.844 -15.742 1 98.88 223 LEU B O 1
ATOM 7007 N N . VAL B 1 224 ? 8.039 -27.922 -14.516 1 98.25 224 VAL B N 1
ATOM 7008 C CA . VAL B 1 224 ? 7.375 -27.766 -13.227 1 98.25 224 VAL B CA 1
ATOM 7009 C C . VAL B 1 224 ? 8.148 -26.781 -12.359 1 98.25 224 VAL B C 1
ATOM 7011 O O . VAL B 1 224 ? 8.648 -27.125 -11.289 1 98.25 224 VAL B O 1
ATOM 7014 N N . ALA B 1 225 ? 8.086 -25.547 -12.781 1 97.12 225 ALA B N 1
ATOM 7015 C CA . ALA B 1 225 ? 8.844 -24.469 -12.141 1 97.12 225 ALA B CA 1
ATOM 7016 C C . ALA B 1 225 ? 7.934 -23.625 -11.242 1 97.12 225 ALA B C 1
ATOM 7018 O O . ALA B 1 225 ? 8.25 -22.469 -10.938 1 97.12 225 ALA B O 1
ATOM 7019 N N . GLY B 1 226 ? 6.754 -24.125 -10.844 1 94.88 226 GLY B N 1
ATOM 7020 C CA . GLY B 1 226 ? 5.887 -23.5 -9.859 1 94.88 226 GLY B CA 1
ATOM 7021 C C . GLY B 1 226 ? 4.973 -22.453 -10.453 1 94.88 226 GLY B C 1
ATOM 7022 O O . GLY B 1 226 ? 5.004 -22.203 -11.656 1 94.88 226 GLY B O 1
ATOM 7023 N N . GLY B 1 227 ? 4.09 -21.797 -9.547 1 97 227 GLY B N 1
ATOM 7024 C CA . GLY B 1 227 ? 3.158 -20.75 -9.938 1 97 227 GLY B CA 1
ATOM 7025 C C . GLY B 1 227 ? 3.781 -19.359 -9.938 1 97 227 GLY B C 1
ATOM 7026 O O . GLY B 1 227 ? 4.91 -19.188 -10.398 1 97 227 GLY B O 1
ATOM 7027 N N . CYS B 1 228 ? 2.977 -18.406 -9.531 1 98.06 228 CYS B N 1
ATOM 7028 C CA . CYS B 1 228 ? 3.49 -17.047 -9.641 1 98.06 228 CYS B CA 1
ATOM 7029 C C . CYS B 1 228 ? 3.092 -16.219 -8.422 1 98.06 228 CYS B C 1
ATOM 7031 O O . CYS B 1 228 ? 1.924 -16.203 -8.031 1 98.06 228 CYS B O 1
ATOM 7033 N N . VAL B 1 229 ? 4.121 -15.555 -7.918 1 95.75 229 VAL B N 1
ATOM 7034 C CA . VAL B 1 229 ? 3.973 -14.633 -6.797 1 95.75 229 VAL B CA 1
ATOM 7035 C C . VAL B 1 229 ? 4.602 -13.289 -7.148 1 95.75 229 VAL B C 1
ATOM 7037 O O . VAL B 1 229 ? 5.375 -13.188 -8.102 1 95.75 229 VAL B O 1
ATOM 7040 N N . ASN B 1 230 ? 4.277 -12.203 -6.457 1 95.56 230 ASN B N 1
ATOM 7041 C CA . ASN B 1 230 ? 4.887 -10.875 -6.516 1 95.56 230 ASN B CA 1
ATOM 7042 C C . ASN B 1 230 ? 4.531 -10.156 -7.812 1 95.56 230 ASN B C 1
ATOM 7044 O O . ASN B 1 230 ? 5.324 -9.367 -8.328 1 95.56 230 ASN B O 1
ATOM 7048 N N . ILE B 1 231 ? 3.449 -10.555 -8.391 1 97.62 231 ILE B N 1
ATOM 7049 C CA . ILE B 1 231 ? 2.92 -9.727 -9.469 1 97.62 231 ILE B CA 1
ATOM 7050 C C . ILE B 1 231 ? 1.943 -8.703 -8.898 1 97.62 231 ILE B C 1
ATOM 7052 O O . ILE B 1 231 ? 1.624 -7.707 -9.555 1 97.62 231 ILE B O 1
ATOM 7056 N N . PHE B 1 232 ? 1.429 -8.945 -7.73 1 97.19 232 PHE B N 1
ATOM 7057 C CA . PHE B 1 232 ? 0.657 -7.988 -6.949 1 97.19 232 PHE B CA 1
ATOM 7058 C C . PHE B 1 232 ? 1.465 -7.48 -5.762 1 97.19 232 PHE B C 1
ATOM 7060 O O . PHE B 1 232 ? 2.309 -8.203 -5.223 1 97.19 232 PHE B O 1
ATOM 7067 N N . ARG B 1 233 ? 1.199 -6.277 -5.371 1 92.31 233 ARG B N 1
ATOM 7068 C CA . ARG B 1 233 ? 1.843 -5.723 -4.184 1 92.31 233 ARG B CA 1
ATOM 7069 C C . ARG B 1 233 ? 1.467 -6.516 -2.936 1 92.31 233 ARG B C 1
ATOM 7071 O O . ARG B 1 233 ? 0.284 -6.738 -2.67 1 92.31 233 ARG B O 1
ATOM 7078 N N . PRO B 1 234 ? 2.445 -6.918 -2.158 1 89.44 234 PRO B N 1
ATOM 7079 C CA . PRO B 1 234 ? 2.125 -7.609 -0.909 1 89.44 234 PRO B CA 1
ATOM 7080 C C . PRO B 1 234 ? 1.629 -6.664 0.182 1 89.44 234 PRO B C 1
ATOM 7082 O O . PRO B 1 234 ? 1.844 -5.449 0.096 1 89.44 234 PRO B O 1
ATOM 7085 N N . ARG B 1 235 ? 0.985 -7.156 1.2 1 87 235 ARG B N 1
ATOM 7086 C CA . ARG B 1 235 ? 0.559 -6.379 2.359 1 87 235 ARG B CA 1
ATOM 7087 C C . ARG B 1 235 ? 1.749 -6.016 3.244 1 87 235 ARG B C 1
ATOM 7089 O O . ARG B 1 235 ? 1.742 -4.977 3.906 1 87 235 ARG B O 1
ATOM 7096 N N . SER B 1 236 ? 2.723 -6.863 3.199 1 82.19 236 SER B N 1
ATOM 7097 C CA . SER B 1 236 ? 3.926 -6.648 3.998 1 82.19 236 SER B CA 1
ATOM 7098 C C . SER B 1 236 ? 4.742 -5.477 3.465 1 82.19 236 SER B C 1
ATOM 7100 O O . SER B 1 236 ? 4.793 -5.25 2.254 1 82.19 236 SER B O 1
ATOM 7102 N N . VAL B 1 237 ? 5.391 -4.734 4.344 1 83.31 237 VAL B N 1
ATOM 7103 C CA . VAL B 1 237 ? 6.164 -3.553 3.973 1 83.31 237 VAL B CA 1
ATOM 7104 C C . VAL B 1 237 ? 7.516 -3.574 4.684 1 83.31 237 VAL B C 1
ATOM 7106 O O . VAL B 1 237 ? 7.715 -4.34 5.629 1 83.31 237 VAL B O 1
ATOM 7109 N N . GLY B 1 238 ? 8.398 -2.811 4.191 1 85.31 238 GLY B N 1
ATOM 7110 C CA . GLY B 1 238 ? 9.68 -2.613 4.844 1 85.31 238 GLY B CA 1
ATOM 7111 C C . GLY B 1 238 ? 10.406 -3.912 5.137 1 85.31 238 GLY B C 1
ATOM 7112 O O . GLY B 1 238 ? 10.609 -4.734 4.238 1 85.31 238 GLY B O 1
ATOM 7113 N N . GLU B 1 239 ? 10.609 -4.223 6.418 1 79 239 GLU B N 1
ATOM 7114 C CA . GLU B 1 239 ? 11.352 -5.398 6.855 1 79 239 GLU B CA 1
ATOM 7115 C C . GLU B 1 239 ? 10.586 -6.68 6.555 1 79 239 GLU B C 1
ATOM 7117 O O . GLU B 1 239 ? 11.18 -7.75 6.426 1 79 239 GLU B O 1
ATOM 7122 N N . GLY B 1 240 ? 9.297 -6.496 6.281 1 78.38 240 GLY B N 1
ATOM 7123 C CA . GLY B 1 240 ? 8.477 -7.672 6.027 1 78.38 240 GLY B CA 1
ATOM 7124 C C . GLY B 1 240 ? 8.234 -7.918 4.551 1 78.38 240 GLY B C 1
ATOM 7125 O O . GLY B 1 240 ? 7.594 -8.906 4.176 1 78.38 240 GLY B O 1
ATOM 7126 N N . GLN B 1 241 ? 8.656 -7.109 3.643 1 78.5 241 GLN B N 1
ATOM 7127 C CA . GLN B 1 241 ? 8.305 -7.137 2.229 1 78.5 241 GLN B CA 1
ATOM 7128 C C . GLN B 1 241 ? 8.672 -8.477 1.592 1 78.5 241 GLN B C 1
ATOM 7130 O O . GLN B 1 241 ? 8.047 -8.898 0.617 1 78.5 241 GLN B O 1
ATOM 7135 N N . GLY B 1 242 ? 9.492 -9.25 2.131 1 77.88 242 GLY B N 1
ATOM 7136 C CA . GLY B 1 242 ? 9.844 -10.539 1.56 1 77.88 242 GLY B CA 1
ATOM 7137 C C . GLY B 1 242 ? 8.945 -11.672 2.041 1 77.88 242 GLY B C 1
ATOM 7138 O O . GLY B 1 242 ? 8.992 -12.781 1.505 1 77.88 242 GLY B O 1
ATOM 7139 N N . ARG B 1 243 ? 7.953 -11.297 2.82 1 85.19 243 ARG B N 1
ATOM 7140 C CA . ARG B 1 243 ? 7.031 -12.305 3.324 1 85.19 243 ARG B CA 1
ATOM 7141 C C . ARG B 1 243 ? 5.785 -12.398 2.451 1 85.19 243 ARG B C 1
ATOM 7143 O O . ARG B 1 243 ? 5.137 -11.383 2.182 1 85.19 243 ARG B O 1
ATOM 7150 N N . ALA B 1 244 ? 5.465 -13.539 1.968 1 89.75 244 ALA B N 1
ATOM 7151 C CA . ALA B 1 244 ? 4.281 -13.859 1.172 1 89.75 244 ALA B CA 1
ATOM 7152 C C . ALA B 1 244 ? 3.785 -15.273 1.478 1 89.75 244 ALA B C 1
ATOM 7154 O O . ALA B 1 244 ? 4.477 -16.047 2.137 1 89.75 244 ALA B O 1
ATOM 7155 N N . TRP B 1 245 ? 2.602 -15.508 1.144 1 91.75 245 TRP B N 1
ATOM 7156 C CA . TRP B 1 245 ? 2.043 -16.844 1.372 1 91.75 245 TRP B CA 1
ATOM 7157 C C . TRP B 1 245 ? 2.732 -17.875 0.494 1 91.75 245 TRP B C 1
ATOM 7159 O O . TRP B 1 245 ? 2.984 -19 0.933 1 91.75 245 TRP B O 1
ATOM 7169 N N . TYR B 1 246 ? 3.012 -17.531 -0.696 1 92.31 246 TYR B N 1
ATOM 7170 C CA . TYR B 1 246 ? 3.662 -18.359 -1.704 1 92.31 246 TYR B CA 1
ATOM 7171 C C . TYR B 1 246 ? 5.129 -17.984 -1.858 1 92.31 246 TYR B C 1
ATOM 7173 O O . TYR B 1 246 ? 5.508 -16.828 -1.635 1 92.31 246 TYR B O 1
ATOM 7181 N N . PRO B 1 247 ? 6.004 -18.953 -2.176 1 91 247 PRO B N 1
ATOM 7182 C CA . PRO B 1 247 ? 7.438 -18.641 -2.205 1 91 247 PRO B CA 1
ATOM 7183 C C . PRO B 1 247 ? 7.785 -17.562 -3.23 1 91 247 PRO B C 1
ATOM 7185 O O . PRO B 1 247 ? 7.383 -17.656 -4.395 1 91 247 PRO B O 1
ATOM 7188 N N . VAL B 1 248 ? 8.641 -16.688 -2.891 1 89.25 248 VAL B N 1
ATOM 7189 C CA . VAL B 1 248 ? 8.898 -15.484 -3.67 1 89.25 248 VAL B CA 1
ATOM 7190 C C . VAL B 1 248 ? 9.719 -15.828 -4.906 1 89.25 248 VAL B C 1
ATOM 7192 O O . VAL B 1 248 ? 9.789 -15.047 -5.855 1 89.25 248 VAL B O 1
ATOM 7195 N N . TRP B 1 249 ? 10.312 -17.031 -4.984 1 91.38 249 TRP B N 1
ATOM 7196 C CA . TRP B 1 249 ? 11.117 -17.406 -6.141 1 91.38 249 TRP B CA 1
ATOM 7197 C C . TRP B 1 249 ? 10.25 -17.984 -7.254 1 91.38 249 TRP B C 1
ATOM 7199 O O . TRP B 1 249 ? 10.734 -18.266 -8.352 1 91.38 249 TRP B O 1
ATOM 7209 N N . ASN B 1 250 ? 8.945 -18.203 -6.957 1 95.19 250 ASN B N 1
ATOM 7210 C CA . ASN B 1 250 ? 8.031 -18.594 -8.023 1 95.19 250 ASN B CA 1
ATOM 7211 C C . ASN B 1 250 ? 7.609 -17.406 -8.867 1 95.19 250 ASN B C 1
ATOM 7213 O O . ASN B 1 250 ? 6.68 -16.672 -8.5 1 95.19 250 ASN B O 1
ATOM 7217 N N . ALA B 1 251 ? 8.156 -17.359 -10.062 1 97.19 251 ALA B N 1
ATOM 7218 C CA . ALA B 1 251 ? 8.055 -16.141 -10.867 1 97.19 251 ALA B CA 1
ATOM 7219 C C . ALA B 1 251 ? 7.121 -16.344 -12.055 1 97.19 251 ALA B C 1
ATOM 7221 O O . ALA B 1 251 ? 7.086 -15.531 -12.984 1 97.19 251 ALA B O 1
ATOM 7222 N N . GLY B 1 252 ? 6.355 -17.453 -12.062 1 98.06 252 GLY B N 1
ATOM 7223 C CA . GLY B 1 252 ? 5.492 -17.719 -13.203 1 98.06 252 GLY B CA 1
ATOM 7224 C C . GLY B 1 252 ? 6.23 -18.344 -14.375 1 98.06 252 GLY B C 1
ATOM 7225 O O . GLY B 1 252 ? 5.734 -18.328 -15.508 1 98.06 252 GLY B O 1
ATOM 7226 N N . SER B 1 253 ? 7.414 -18.906 -14.148 1 98.38 253 SER B N 1
ATOM 7227 C CA . SER B 1 253 ? 8.258 -19.469 -15.195 1 98.38 253 SER B CA 1
ATOM 7228 C C . SER B 1 253 ? 7.543 -20.594 -15.938 1 98.38 253 SER B C 1
ATOM 7230 O O . SER B 1 253 ? 7.68 -20.719 -17.156 1 98.38 253 SER B O 1
ATOM 7232 N N . THR B 1 254 ? 6.785 -21.344 -15.195 1 98.56 254 THR B N 1
ATOM 7233 C CA . THR B 1 254 ? 6.027 -22.422 -15.812 1 98.56 254 THR B CA 1
ATOM 7234 C C . THR B 1 254 ? 5.086 -21.891 -16.891 1 98.56 254 THR B C 1
ATOM 7236 O O . THR B 1 254 ? 5.051 -22.422 -18 1 98.56 254 THR B O 1
ATOM 7239 N N . TYR B 1 255 ? 4.395 -20.891 -16.578 1 98.81 255 TYR B N 1
ATOM 7240 C CA . TYR B 1 255 ? 3.383 -20.344 -17.484 1 98.81 255 TYR B CA 1
ATOM 7241 C C . TYR B 1 255 ? 4.027 -19.625 -18.656 1 98.81 255 TYR B C 1
ATOM 7243 O O . TYR B 1 255 ? 3.627 -19.797 -19.797 1 98.81 255 TYR B O 1
ATOM 7251 N N . THR B 1 256 ? 5.027 -18.828 -18.344 1 98.75 256 THR B N 1
ATOM 7252 C CA . THR B 1 256 ? 5.668 -18 -19.359 1 98.75 256 THR B CA 1
ATOM 7253 C C . THR B 1 256 ? 6.402 -18.875 -20.375 1 98.75 256 THR B C 1
ATOM 7255 O O . THR B 1 256 ? 6.262 -18.688 -21.578 1 98.75 256 THR B O 1
ATOM 7258 N N . MET B 1 257 ? 7.207 -19.828 -19.922 1 98.81 257 MET B N 1
ATOM 7259 C CA . MET B 1 257 ? 7.973 -20.656 -20.859 1 98.81 257 MET B CA 1
ATOM 7260 C C . MET B 1 257 ? 7.047 -21.531 -21.703 1 98.81 257 MET B C 1
ATOM 7262 O O . MET B 1 257 ? 7.281 -21.719 -22.891 1 98.81 257 MET B O 1
ATOM 7266 N N . ALA B 1 258 ? 6.02 -22.016 -21.094 1 98.88 258 ALA B N 1
ATOM 7267 C CA . ALA B 1 258 ? 5.047 -22.797 -21.859 1 98.88 258 ALA B CA 1
ATOM 7268 C C . ALA B 1 258 ? 4.355 -21.938 -22.906 1 98.88 258 ALA B C 1
ATOM 7270 O O . ALA B 1 258 ? 4.188 -22.375 -24.062 1 98.88 258 ALA B O 1
ATOM 7271 N N . ALA B 1 259 ? 3.939 -20.766 -22.5 1 98.81 259 ALA B N 1
ATOM 7272 C CA . ALA B 1 259 ? 3.273 -19.859 -23.438 1 98.81 259 ALA B CA 1
ATOM 7273 C C . ALA B 1 259 ? 4.18 -19.516 -24.609 1 98.81 259 ALA B C 1
ATOM 7275 O O . ALA B 1 259 ? 3.74 -19.531 -25.766 1 98.81 259 ALA B O 1
ATOM 7276 N N . GLU B 1 260 ? 5.402 -19.219 -24.328 1 98.44 260 GLU B N 1
ATOM 7277 C CA . GLU B 1 260 ? 6.34 -18.844 -25.391 1 98.44 260 GLU B CA 1
ATOM 7278 C C . GLU B 1 260 ? 6.625 -20.016 -26.312 1 98.44 260 GLU B C 1
ATOM 7280 O O . GLU B 1 260 ? 6.918 -19.812 -27.5 1 98.44 260 GLU B O 1
ATOM 7285 N N . ALA B 1 261 ? 6.512 -21.219 -25.766 1 98.62 261 ALA B N 1
ATOM 7286 C CA . ALA B 1 261 ? 6.684 -22.422 -26.594 1 98.62 261 ALA B CA 1
ATOM 7287 C C . ALA B 1 261 ? 5.449 -22.672 -27.438 1 98.62 261 ALA B C 1
ATOM 7289 O O . ALA B 1 261 ? 5.492 -23.469 -28.391 1 98.62 261 ALA B O 1
ATOM 7290 N N . GLY B 1 262 ? 4.332 -22.016 -27.109 1 98.44 262 GLY B N 1
ATOM 7291 C CA . GLY B 1 262 ? 3.117 -22.141 -27.906 1 98.44 262 GLY B CA 1
ATOM 7292 C C . GLY B 1 262 ? 2.037 -22.953 -27.219 1 98.44 262 GLY B C 1
ATOM 7293 O O . GLY B 1 262 ? 0.991 -23.234 -27.812 1 98.44 262 GLY B O 1
ATOM 7294 N N . ALA B 1 263 ? 2.254 -23.297 -26.016 1 98.88 263 ALA B N 1
ATOM 7295 C CA . ALA B 1 263 ? 1.291 -24.125 -25.297 1 98.88 263 ALA B CA 1
ATOM 7296 C C . ALA B 1 263 ? 0.012 -23.344 -25 1 98.88 263 ALA B C 1
ATOM 7298 O O . ALA B 1 263 ? 0.052 -22.141 -24.781 1 98.88 263 ALA B O 1
ATOM 7299 N N . GLU B 1 264 ? -1.118 -24.078 -25 1 98.81 264 GLU B N 1
ATOM 7300 C CA . GLU B 1 264 ? -2.412 -23.531 -24.609 1 98.81 264 GLU B CA 1
ATOM 7301 C C . GLU B 1 264 ? -2.516 -23.375 -23.094 1 98.81 264 GLU B C 1
ATOM 7303 O O . GLU B 1 264 ? -2.246 -24.328 -22.344 1 98.81 264 GLU B O 1
ATOM 7308 N N . LEU B 1 265 ? -2.76 -22.125 -22.625 1 98.88 265 LEU B N 1
ATOM 7309 C CA . LEU B 1 265 ? -3.055 -21.891 -21.203 1 98.88 265 LEU B CA 1
ATOM 7310 C C . LEU B 1 265 ? -4.555 -21.938 -20.953 1 98.88 265 LEU B C 1
ATOM 7312 O O . LEU B 1 265 ? -5.355 -21.844 -21.891 1 98.88 265 LEU B O 1
ATOM 7316 N N . THR B 1 266 ? -4.918 -22.172 -19.719 1 98.88 266 THR B N 1
ATOM 7317 C CA . THR B 1 266 ? -6.332 -22.281 -19.375 1 98.88 266 THR B CA 1
ATOM 7318 C C . THR B 1 266 ? -6.613 -21.625 -18.031 1 98.88 266 THR B C 1
ATOM 7320 O O . THR B 1 266 ? -5.762 -21.641 -17.125 1 98.88 266 THR B O 1
ATOM 7323 N N . MET B 1 267 ? -7.773 -20.922 -17.922 1 98.81 267 MET B N 1
ATOM 7324 C CA . MET B 1 267 ? -8.344 -20.406 -16.688 1 98.81 267 MET B CA 1
ATOM 7325 C C . MET B 1 267 ? -7.379 -19.438 -16 1 98.81 267 MET B C 1
ATOM 7327 O O . MET B 1 267 ? -7.297 -19.406 -14.773 1 98.81 267 MET B O 1
ATOM 7331 N N . MET B 1 268 ? -6.637 -18.672 -16.766 1 98.81 268 MET B N 1
ATOM 7332 C CA . MET B 1 268 ? -5.621 -17.781 -16.188 1 98.81 268 MET B CA 1
ATOM 7333 C C . MET B 1 268 ? -6.27 -16.641 -15.414 1 98.81 268 MET B C 1
ATOM 7335 O O . MET B 1 268 ? -5.598 -15.938 -14.656 1 98.81 268 MET B O 1
ATOM 7339 N N . GLU B 1 269 ? -7.645 -16.438 -15.523 1 98.62 269 GLU B N 1
ATOM 7340 C CA . GLU B 1 269 ? -8.328 -15.398 -14.758 1 98.62 269 GLU B CA 1
ATOM 7341 C C . GLU B 1 269 ? -8.461 -15.789 -13.289 1 98.62 269 GLU B C 1
ATOM 7343 O O . GLU B 1 269 ? -8.688 -14.93 -12.438 1 98.62 269 GLU B O 1
ATOM 7348 N N . ASN B 1 270 ? -8.359 -17.141 -13.102 1 98.5 270 ASN B N 1
ATOM 7349 C CA . ASN B 1 270 ? -8.453 -17.594 -11.719 1 98.5 270 ASN B CA 1
ATOM 7350 C C . ASN B 1 270 ? -7.211 -17.203 -10.914 1 98.5 270 ASN B C 1
ATOM 7352 O O . ASN B 1 270 ? -6.098 -17.234 -11.445 1 98.5 270 ASN B O 1
ATOM 7356 N N . ARG B 1 271 ? -7.348 -16.844 -9.742 1 98.44 271 ARG B N 1
ATOM 7357 C CA . ARG B 1 271 ? -6.305 -16.562 -8.758 1 98.44 271 ARG B CA 1
ATOM 7358 C C . ARG B 1 271 ? -6.723 -17.016 -7.367 1 98.44 271 ARG B C 1
ATOM 7360 O O . ARG B 1 271 ? -7.91 -17.203 -7.098 1 98.44 271 ARG B O 1
ATOM 7367 N N . PHE B 1 272 ? -5.77 -17.281 -6.559 1 97.94 272 PHE B N 1
ATOM 7368 C CA . PHE B 1 272 ? -6.027 -17.656 -5.172 1 97.94 272 PHE B CA 1
ATOM 7369 C C . PHE B 1 272 ? -5.723 -16.5 -4.23 1 97.94 272 PHE B C 1
ATOM 7371 O O . PHE B 1 272 ? -4.668 -15.875 -4.34 1 97.94 272 PHE B O 1
ATOM 7378 N N . VAL B 1 273 ? -6.676 -16.172 -3.402 1 97.94 273 VAL B N 1
ATOM 7379 C CA . VAL B 1 273 ? -6.516 -15.195 -2.332 1 97.94 273 VAL B CA 1
ATOM 7380 C C . VAL B 1 273 ? -6.793 -15.852 -0.982 1 97.94 273 VAL B C 1
ATOM 7382 O O . VAL B 1 273 ? -7.898 -15.75 -0.448 1 97.94 273 VAL B O 1
ATOM 7385 N N . PRO B 1 274 ? -5.82 -16.438 -0.383 1 96.19 274 PRO B N 1
ATOM 7386 C CA . PRO B 1 274 ? -6.082 -17.125 0.886 1 96.19 274 PRO B CA 1
ATOM 7387 C C . PRO B 1 274 ? -6.34 -16.156 2.035 1 96.19 274 PRO B C 1
ATOM 7389 O O . PRO B 1 274 ? -5.727 -15.086 2.098 1 96.19 274 PRO B O 1
ATOM 7392 N N . ALA B 1 275 ? -7.281 -16.469 2.875 1 95.81 275 ALA B N 1
ATOM 7393 C CA . ALA B 1 275 ? -7.445 -15.812 4.164 1 95.81 275 ALA B CA 1
ATOM 7394 C C . ALA B 1 275 ? -6.508 -16.406 5.211 1 95.81 275 ALA B C 1
ATOM 7396 O O . ALA B 1 275 ? -6.57 -17.594 5.504 1 95.81 275 ALA B O 1
ATOM 7397 N N . ARG B 1 276 ? -5.609 -15.641 5.738 1 95.12 276 ARG B N 1
ATOM 7398 C CA . ARG B 1 276 ? -4.578 -16.109 6.652 1 95.12 276 ARG B CA 1
ATOM 7399 C C . ARG B 1 276 ? -4.434 -15.18 7.848 1 95.12 276 ARG B C 1
ATOM 7401 O O . ARG B 1 276 ? -5.012 -14.094 7.871 1 95.12 276 ARG B O 1
ATOM 7408 N N . PHE B 1 277 ? -3.689 -15.703 8.867 1 93.69 277 PHE B N 1
ATOM 7409 C CA . PHE B 1 277 ? -3.307 -14.797 9.945 1 93.69 277 PHE B CA 1
ATOM 7410 C C . PHE B 1 277 ? -2.51 -13.617 9.406 1 93.69 277 PHE B C 1
ATOM 7412 O O . PHE B 1 277 ? -1.531 -13.805 8.68 1 93.69 277 PHE B O 1
ATOM 7419 N N . LYS B 1 278 ? -2.951 -12.469 9.766 1 93.5 278 LYS B N 1
ATOM 7420 C CA . LYS B 1 278 ? -2.436 -11.234 9.164 1 93.5 278 LYS B CA 1
ATOM 7421 C C . LYS B 1 278 ? -0.932 -11.109 9.391 1 93.5 278 LYS B C 1
ATOM 7423 O O . LYS B 1 278 ? -0.445 -11.312 10.508 1 93.5 278 LYS B O 1
ATOM 7428 N N . ASP B 1 279 ? -0.167 -10.766 8.391 1 90.44 279 ASP B N 1
ATOM 7429 C CA . ASP B 1 279 ? 1.239 -10.375 8.344 1 90.44 279 ASP B CA 1
ATOM 7430 C C . ASP B 1 279 ? 2.15 -11.594 8.43 1 90.44 279 ASP B C 1
ATOM 7432 O O . ASP B 1 279 ? 3.264 -11.586 7.906 1 90.44 279 ASP B O 1
ATOM 7436 N N . GLY B 1 280 ? 1.701 -12.656 9.117 1 89.75 280 GLY B N 1
ATOM 7437 C CA . GLY B 1 280 ? 2.506 -13.867 9.195 1 89.75 280 GLY B CA 1
ATOM 7438 C C . GLY B 1 280 ? 2.123 -14.906 8.164 1 89.75 280 GLY B C 1
ATOM 7439 O O . GLY B 1 280 ? 2.893 -15.828 7.891 1 89.75 280 GLY B O 1
ATOM 7440 N N . TYR B 1 281 ? 0.9 -14.812 7.656 1 91.12 281 TYR B N 1
ATOM 7441 C CA . TYR B 1 281 ? 0.36 -15.703 6.637 1 91.12 281 TYR B CA 1
ATOM 7442 C C . TYR B 1 281 ? 0.217 -17.125 7.172 1 91.12 281 TYR B C 1
ATOM 7444 O O . TYR B 1 281 ? 0.364 -18.094 6.422 1 91.12 281 TYR B O 1
ATOM 7452 N N . GLY B 1 282 ? 0.068 -17.266 8.43 1 88.75 282 GLY B N 1
ATOM 7453 C CA . GLY B 1 282 ? -0.113 -18.578 9.031 1 88.75 282 GLY B CA 1
ATOM 7454 C C . GLY B 1 282 ? -1.373 -19.281 8.562 1 88.75 282 GLY B C 1
ATOM 7455 O O . GLY B 1 282 ? -2.381 -18.625 8.273 1 88.75 282 GLY B O 1
ATOM 7456 N N . PRO B 1 283 ? -1.32 -20.531 8.562 1 87.75 283 PRO B N 1
ATOM 7457 C CA . PRO B 1 283 ? -2.494 -21.297 8.125 1 87.75 283 PRO B CA 1
ATOM 7458 C C . PRO B 1 283 ? -3.654 -21.203 9.117 1 87.75 283 PRO B C 1
ATOM 7460 O O . PRO B 1 283 ? -3.436 -20.969 10.312 1 87.75 283 PRO B O 1
ATOM 7463 N N . VAL B 1 284 ? -4.797 -21.391 8.586 1 87.56 284 VAL B N 1
ATOM 7464 C CA . VAL B 1 284 ? -5.984 -21.281 9.422 1 87.56 284 VAL B CA 1
ATOM 7465 C C . VAL B 1 284 ? -6.73 -22.609 9.461 1 87.56 284 VAL B C 1
ATOM 7467 O O . VAL B 1 284 ? -7.668 -22.781 10.25 1 87.56 284 VAL B O 1
ATOM 7470 N N . GLY B 1 285 ? -6.297 -23.562 8.641 1 80.44 285 GLY B N 1
ATOM 7471 C CA . GLY B 1 285 ? -7.004 -24.812 8.523 1 80.44 285 GLY B CA 1
ATOM 7472 C C . GLY B 1 285 ? -7.125 -25.562 9.836 1 80.44 285 GLY B C 1
ATOM 7473 O O . GLY B 1 285 ? -8.219 -26 10.219 1 80.44 285 GLY B O 1
ATOM 7474 N N . ALA B 1 286 ? -6.023 -25.719 10.508 1 77.44 286 ALA B N 1
ATOM 7475 C CA . ALA B 1 286 ? -6.039 -26.422 11.789 1 77.44 286 ALA B CA 1
ATOM 7476 C C . ALA B 1 286 ? -6.906 -25.688 12.805 1 77.44 286 ALA B C 1
ATOM 7478 O O . ALA B 1 286 ? -7.605 -26.312 13.602 1 77.44 286 ALA B O 1
ATOM 7479 N N . TRP B 1 287 ? -6.906 -24.453 12.797 1 85.06 287 TRP B N 1
ATOM 7480 C CA . TRP B 1 287 ? -7.66 -23.656 13.758 1 85.06 287 TRP B CA 1
ATOM 7481 C C . TRP B 1 287 ? -9.156 -23.766 13.492 1 85.06 287 TRP B C 1
ATOM 7483 O O . TRP B 1 287 ? -9.953 -23.875 14.438 1 85.06 287 TRP B O 1
ATOM 7493 N N . PHE B 1 288 ? -9.562 -23.828 12.258 1 80.25 288 PHE B N 1
ATOM 7494 C CA . PHE B 1 288 ? -10.977 -23.938 11.922 1 80.25 288 PHE B CA 1
ATOM 7495 C C . PHE B 1 288 ? -11.469 -25.359 12.156 1 80.25 288 PHE B C 1
ATOM 7497 O O . PHE B 1 288 ? -12.562 -25.578 12.68 1 80.25 288 PHE B O 1
ATOM 7504 N N . LEU B 1 289 ? -10.641 -26.328 11.766 1 77 289 LEU B N 1
ATOM 7505 C CA . LEU B 1 289 ? -11.188 -27.672 11.617 1 77 289 LEU B CA 1
ATOM 7506 C C . LEU B 1 289 ? -10.812 -28.547 12.805 1 77 289 LEU B C 1
ATOM 7508 O O . LEU B 1 289 ? -11.594 -29.391 13.227 1 77 289 LEU B O 1
ATOM 7512 N N . LEU B 1 290 ? -9.594 -28.312 13.305 1 74 290 LEU B N 1
ATOM 7513 C CA . LEU B 1 290 ? -9.148 -29.125 14.43 1 74 290 LEU B CA 1
ATOM 7514 C C . LEU B 1 290 ? -9.555 -28.484 15.758 1 74 290 LEU B C 1
ATOM 7516 O O . LEU B 1 290 ? -10.117 -29.156 16.625 1 74 290 LEU B O 1
ATOM 7520 N N . PHE B 1 291 ? -9.352 -27.188 15.836 1 78.94 291 PHE B N 1
ATOM 7521 C CA . PHE B 1 291 ? -9.625 -26.484 17.094 1 78.94 291 PHE B CA 1
ATOM 7522 C C . PHE B 1 291 ? -11.039 -25.922 17.094 1 78.94 291 PHE B C 1
ATOM 7524 O O . PHE B 1 291 ? -11.539 -25.5 18.141 1 78.94 291 PHE B O 1
ATOM 7531 N N . LYS B 1 292 ? -11.68 -25.922 15.906 1 84.69 292 LYS B N 1
ATOM 7532 C CA . LYS B 1 292 ? -13.055 -25.484 15.727 1 84.69 292 LYS B CA 1
ATOM 7533 C C . LYS B 1 292 ? -13.211 -24.016 16.125 1 84.69 292 LYS B C 1
ATOM 7535 O O . LYS B 1 292 ? -14.203 -23.641 16.75 1 84.69 292 LYS B O 1
ATOM 7540 N N . ALA B 1 293 ? -12.164 -23.297 15.906 1 90.62 293 ALA B N 1
ATOM 7541 C CA . ALA B 1 293 ? -12.234 -21.859 16.125 1 90.62 293 ALA B CA 1
ATOM 7542 C C . ALA B 1 293 ? -13.156 -21.188 15.102 1 90.62 293 ALA B C 1
ATOM 7544 O O . ALA B 1 293 ? -13.367 -21.734 14.008 1 90.62 293 ALA B O 1
ATOM 7545 N N . GLN B 1 294 ? -13.719 -20.094 15.477 1 94.31 294 GLN B N 1
ATOM 7546 C CA . GLN B 1 294 ? -14.57 -19.328 14.578 1 94.31 294 GLN B CA 1
ATOM 7547 C C . GLN B 1 294 ? -13.922 -17.984 14.234 1 94.31 294 GLN B C 1
ATOM 7549 O O . GLN B 1 294 ? -13.102 -17.469 15 1 94.31 294 GLN B O 1
ATOM 7554 N N . ALA B 1 295 ? -14.211 -17.516 13.094 1 96.56 295 ALA B N 1
ATOM 7555 C CA . ALA B 1 295 ? -13.773 -16.172 12.695 1 96.56 295 ALA B CA 1
ATOM 7556 C C . ALA B 1 295 ? -14.883 -15.148 12.906 1 96.56 295 ALA B C 1
ATOM 7558 O O . ALA B 1 295 ? -16.031 -15.367 12.492 1 96.56 295 ALA B O 1
ATOM 7559 N N . THR B 1 296 ? -14.602 -14.07 13.562 1 97.81 296 THR B N 1
ATOM 7560 C CA . THR B 1 296 ? -15.594 -13.07 13.938 1 97.81 296 THR B CA 1
ATOM 7561 C C . THR B 1 296 ? -15.172 -11.68 13.461 1 97.81 296 THR B C 1
ATOM 7563 O O . THR B 1 296 ? -13.984 -11.43 13.234 1 97.81 296 THR B O 1
ATOM 7566 N N . ASN B 1 297 ? -16.141 -10.836 13.164 1 97.88 297 ASN B N 1
ATOM 7567 C CA . ASN B 1 297 ? -15.828 -9.422 12.961 1 97.88 297 ASN B CA 1
ATOM 7568 C C . ASN B 1 297 ? -15.438 -8.742 14.266 1 97.88 297 ASN B C 1
ATOM 7570 O O . ASN B 1 297 ? -15.289 -9.398 15.297 1 97.88 297 ASN B O 1
ATOM 7574 N N . ALA B 1 298 ? -15.25 -7.465 14.281 1 96.94 298 ALA B N 1
ATOM 7575 C CA . ALA B 1 298 ? -14.727 -6.719 15.422 1 96.94 298 ALA B CA 1
ATOM 7576 C C . ALA B 1 298 ? -15.727 -6.719 16.578 1 96.94 298 ALA B C 1
ATOM 7578 O O . ALA B 1 298 ? -15.352 -6.477 17.734 1 96.94 298 ALA B O 1
ATOM 7579 N N . TYR B 1 299 ? -16.969 -7.035 16.344 1 96.94 299 TYR B N 1
ATOM 7580 C CA . TYR B 1 299 ? -18.031 -6.973 17.344 1 96.94 299 TYR B CA 1
ATOM 7581 C C . TYR B 1 299 ? -18.359 -8.359 17.875 1 96.94 299 TYR B C 1
ATOM 7583 O O . TYR B 1 299 ? -19.359 -8.547 18.562 1 96.94 299 TYR B O 1
ATOM 7591 N N . GLY B 1 300 ? -17.562 -9.328 17.469 1 96.25 300 GLY B N 1
ATOM 7592 C CA . GLY B 1 300 ? -17.719 -10.672 18 1 96.25 300 GLY B CA 1
ATOM 7593 C C . GLY B 1 300 ? -18.75 -11.5 17.25 1 96.25 300 GLY B C 1
ATOM 7594 O O . GLY B 1 300 ? -19.141 -12.57 17.719 1 96.25 300 GLY B O 1
ATOM 7595 N N . GLU B 1 301 ? -19.188 -11.039 16.125 1 97.75 301 GLU B N 1
ATOM 7596 C CA . GLU B 1 301 ? -20.172 -11.773 15.336 1 97.75 301 GLU B CA 1
ATOM 7597 C C . GLU B 1 301 ? -19.484 -12.68 14.312 1 97.75 301 GLU B C 1
ATOM 7599 O O . GLU B 1 301 ? -18.562 -12.258 13.609 1 97.75 301 GLU B O 1
ATOM 7604 N N . VAL B 1 302 ? -19.906 -13.945 14.266 1 97.5 302 VAL B N 1
ATOM 7605 C CA . VAL B 1 302 ? -19.359 -14.867 13.273 1 97.5 302 VAL B CA 1
ATOM 7606 C C . VAL B 1 302 ? -19.781 -14.43 11.875 1 97.5 302 VAL B C 1
ATOM 7608 O O . VAL B 1 302 ? -20.953 -14.539 11.508 1 97.5 302 VAL B O 1
ATOM 7611 N N . TYR B 1 303 ? -18.859 -14.039 11.023 1 97.38 303 TYR B N 1
ATOM 7612 C CA . TYR B 1 303 ? -19.203 -13.352 9.789 1 97.38 303 TYR B CA 1
ATOM 7613 C C . TYR B 1 303 ? -19.859 -14.297 8.805 1 97.38 303 TYR B C 1
ATOM 7615 O O . TYR B 1 303 ? -20.719 -13.883 8.008 1 97.38 303 TYR B O 1
ATOM 7623 N N . MET B 1 304 ? -19.547 -15.625 8.812 1 95.94 304 MET B N 1
ATOM 7624 C CA . MET B 1 304 ? -20.156 -16.609 7.914 1 95.94 304 MET B CA 1
ATOM 7625 C C . MET B 1 304 ? -21.641 -16.781 8.227 1 95.94 304 MET B C 1
ATOM 7627 O O . MET B 1 304 ? -22.438 -17 7.316 1 95.94 304 MET B O 1
ATOM 7631 N N . THR B 1 305 ? -21.953 -16.75 9.492 1 96.5 305 THR B N 1
ATOM 7632 C CA . THR B 1 305 ? -23.344 -16.859 9.922 1 96.5 305 THR B CA 1
ATOM 7633 C C . THR B 1 305 ? -24.109 -15.578 9.641 1 96.5 305 THR B C 1
ATOM 7635 O O . THR B 1 305 ? -25.219 -15.609 9.109 1 96.5 305 THR B O 1
ATOM 7638 N N . LYS B 1 306 ? -23.516 -14.492 9.93 1 97.12 306 LYS B N 1
ATOM 7639 C CA . LYS B 1 306 ? -24.141 -13.18 9.797 1 97.12 306 LYS B CA 1
ATOM 7640 C C . LYS B 1 306 ? -24.5 -12.883 8.344 1 97.12 306 LYS B C 1
ATOM 7642 O O . LYS B 1 306 ? -25.547 -12.289 8.062 1 97.12 306 LYS B O 1
ATOM 7647 N N . ASN B 1 307 ? -23.594 -13.266 7.473 1 97.38 307 ASN B N 1
ATOM 7648 C CA . ASN B 1 307 ? -23.75 -12.891 6.074 1 97.38 307 ASN B CA 1
ATOM 7649 C C . ASN B 1 307 ? -24.156 -14.078 5.211 1 97.38 307 ASN B C 1
ATOM 7651 O O . ASN B 1 307 ? -23.938 -14.078 3.998 1 97.38 307 ASN B O 1
ATOM 7655 N N . LYS B 1 308 ? -24.703 -15.109 5.734 1 96.12 308 LYS B N 1
ATOM 7656 C CA . LYS B 1 308 ? -25.047 -16.359 5.062 1 96.12 308 LYS B CA 1
ATOM 7657 C C . LYS B 1 308 ? -25.969 -16.109 3.869 1 96.12 308 LYS B C 1
ATOM 7659 O O . LYS B 1 308 ? -25.875 -16.797 2.855 1 96.12 308 LYS B O 1
ATOM 7664 N N . GLU B 1 309 ? -26.812 -15.078 3.916 1 96.38 309 GLU B N 1
ATOM 7665 C CA . GLU B 1 309 ? -27.797 -14.805 2.875 1 96.38 309 GLU B CA 1
ATOM 7666 C C . GLU B 1 309 ? -27.125 -14.398 1.568 1 96.38 309 GLU B C 1
ATOM 7668 O O . GLU B 1 309 ? -27.688 -14.57 0.49 1 96.38 309 GLU B O 1
ATOM 7673 N N . LEU B 1 310 ? -25.922 -13.906 1.639 1 95.69 310 LEU B N 1
ATOM 7674 C CA . LEU B 1 310 ? -25.188 -13.508 0.444 1 95.69 310 LEU B CA 1
ATOM 7675 C C . LEU B 1 310 ? -24.922 -14.711 -0.454 1 95.69 310 LEU B C 1
ATOM 7677 O O . LEU B 1 310 ? -24.766 -14.562 -1.667 1 95.69 310 LEU B O 1
ATOM 7681 N N . LEU B 1 311 ? -24.844 -15.898 0.11 1 96 311 LEU B N 1
ATOM 7682 C CA . LEU B 1 311 ? -24.547 -17.125 -0.634 1 96 311 LEU B CA 1
ATOM 7683 C C . LEU B 1 311 ? -25.672 -17.469 -1.595 1 96 311 LEU B C 1
ATOM 7685 O O . LEU B 1 311 ? -25.453 -18.156 -2.592 1 96 311 LEU B O 1
ATOM 7689 N N . ASN B 1 312 ? -26.906 -16.953 -1.328 1 94.5 312 ASN B N 1
ATOM 7690 C CA . ASN B 1 312 ? -28.062 -17.219 -2.164 1 94.5 312 ASN B CA 1
ATOM 7691 C C . ASN B 1 312 ? -27.922 -16.594 -3.549 1 94.5 312 ASN B C 1
ATOM 7693 O O . ASN B 1 312 ? -28.609 -16.984 -4.488 1 94.5 312 ASN B O 1
ATOM 7697 N N . ASP B 1 313 ? -27.031 -15.719 -3.684 1 93.88 313 ASP B N 1
ATOM 7698 C CA . ASP B 1 313 ? -26.812 -15.039 -4.953 1 93.88 313 ASP B CA 1
ATOM 7699 C C . ASP B 1 313 ? -25.938 -15.875 -5.883 1 93.88 313 ASP B C 1
ATOM 7701 O O . ASP B 1 313 ? -25.797 -15.562 -7.07 1 93.88 313 ASP B O 1
ATOM 7705 N N . TYR B 1 314 ? -25.469 -17.047 -5.438 1 94.19 314 TYR B N 1
ATOM 7706 C CA . TYR B 1 314 ? -24.5 -17.797 -6.23 1 94.19 314 TYR B CA 1
ATOM 7707 C C . TYR B 1 314 ? -24.859 -19.266 -6.285 1 94.19 314 TYR B C 1
ATOM 7709 O O . TYR B 1 314 ? -24.031 -20.125 -6 1 94.19 314 TYR B O 1
ATOM 7717 N N . PRO B 1 315 ? -26.078 -19.547 -6.645 1 90.06 315 PRO B N 1
ATOM 7718 C CA . PRO B 1 315 ? -26.406 -20.969 -6.832 1 90.06 315 PRO B CA 1
ATOM 7719 C C . PRO B 1 315 ? -25.641 -21.609 -7.996 1 90.06 315 PRO B C 1
ATOM 7721 O O . PRO B 1 315 ? -25.406 -20.938 -9.008 1 90.06 315 PRO B O 1
ATOM 7724 N N . PRO B 1 316 ? -25.359 -22.875 -7.926 1 90.69 316 PRO B N 1
ATOM 7725 C CA . PRO B 1 316 ? -25.562 -23.812 -6.816 1 90.69 316 PRO B CA 1
ATOM 7726 C C . PRO B 1 316 ? -24.422 -23.797 -5.809 1 90.69 316 PRO B C 1
ATOM 7728 O O . PRO B 1 316 ? -24.469 -24.484 -4.793 1 90.69 316 PRO B O 1
ATOM 7731 N N . TYR B 1 317 ? -23.453 -23.016 -6.102 1 90.81 317 TYR B N 1
ATOM 7732 C CA . TYR B 1 317 ? -22.172 -23.094 -5.395 1 90.81 317 TYR B CA 1
ATOM 7733 C C . TYR B 1 317 ? -22.328 -22.625 -3.951 1 90.81 317 TYR B C 1
ATOM 7735 O O . TYR B 1 317 ? -21.719 -23.188 -3.041 1 90.81 317 TYR B O 1
ATOM 7743 N N . GLY B 1 318 ? -23.109 -21.578 -3.771 1 89.25 318 GLY B N 1
ATOM 7744 C CA . GLY B 1 318 ? -23.359 -21.031 -2.445 1 89.25 318 GLY B CA 1
ATOM 7745 C C . GLY B 1 318 ? -24.219 -21.922 -1.584 1 89.25 318 GLY B C 1
ATOM 7746 O O . GLY B 1 318 ? -24.281 -21.75 -0.365 1 89.25 318 GLY B O 1
ATOM 7747 N N . GLN B 1 319 ? -24.859 -22.953 -2.146 1 87.19 319 GLN B N 1
ATOM 7748 C CA . GLN B 1 319 ? -25.797 -23.812 -1.438 1 87.19 319 GLN B CA 1
ATOM 7749 C C . GLN B 1 319 ? -25.125 -25.109 -1.008 1 87.19 319 GLN B C 1
ATOM 7751 O O . GLN B 1 319 ? -25.734 -25.938 -0.325 1 87.19 319 GLN B O 1
ATOM 7756 N N . ALA B 1 320 ? -23.922 -25.281 -1.362 1 87.81 320 ALA B N 1
ATOM 7757 C CA . ALA B 1 320 ? -23.188 -26.469 -0.936 1 87.81 320 ALA B CA 1
ATOM 7758 C C . ALA B 1 320 ? -22.984 -26.469 0.575 1 87.81 320 ALA B C 1
ATOM 7760 O O . ALA B 1 320 ? -23.031 -25.422 1.215 1 87.81 320 ALA B O 1
ATOM 7761 N N . ALA B 1 321 ? -22.781 -27.656 1.115 1 83.94 321 ALA B N 1
ATOM 7762 C CA . ALA B 1 321 ? -22.531 -27.797 2.549 1 83.94 321 ALA B CA 1
ATOM 7763 C C . ALA B 1 321 ? -21.328 -26.953 2.971 1 83.94 321 ALA B C 1
ATOM 7765 O O . ALA B 1 321 ? -21.328 -26.344 4.047 1 83.94 321 ALA B O 1
ATOM 7766 N N . VAL B 1 322 ? -20.344 -26.984 2.18 1 87.25 322 VAL B N 1
ATOM 7767 C CA . VAL B 1 322 ? -19.188 -26.125 2.359 1 87.25 322 VAL B CA 1
ATOM 7768 C C . VAL B 1 322 ? -19.078 -25.141 1.194 1 87.25 322 VAL B C 1
ATOM 7770 O O . VAL B 1 322 ? -18.828 -25.531 0.057 1 87.25 322 VAL B O 1
ATOM 7773 N N . PRO B 1 323 ? -19.297 -23.906 1.496 1 91.5 323 PRO B N 1
ATOM 7774 C CA . PRO B 1 323 ? -19.219 -22.938 0.4 1 91.5 323 PRO B CA 1
ATOM 7775 C C . PRO B 1 323 ? -17.812 -22.844 -0.206 1 91.5 323 PRO B C 1
ATOM 7777 O O . PRO B 1 323 ? -16.828 -23.109 0.48 1 91.5 323 PRO B O 1
ATOM 7780 N N . ALA B 1 324 ? -17.781 -22.453 -1.415 1 94.88 324 ALA B N 1
ATOM 7781 C CA . ALA B 1 324 ? -16.516 -22.281 -2.113 1 94.88 324 ALA B CA 1
ATOM 7782 C C . ALA B 1 324 ? -15.609 -21.297 -1.369 1 94.88 324 ALA B C 1
ATOM 7784 O O . ALA B 1 324 ? -16.094 -20.375 -0.705 1 94.88 324 ALA B O 1
ATOM 7785 N N . SER B 1 325 ? -14.32 -21.469 -1.473 1 95.44 325 SER B N 1
ATOM 7786 C CA . SER B 1 325 ? -13.32 -20.656 -0.787 1 95.44 325 SER B CA 1
ATOM 7787 C C . SER B 1 325 ? -13.492 -19.188 -1.125 1 95.44 325 SER B C 1
ATOM 7789 O O . SER B 1 325 ? -13.414 -18.328 -0.243 1 95.44 325 SER B O 1
ATOM 7791 N N . CYS B 1 326 ? -13.719 -18.828 -2.414 1 98 326 CYS B N 1
ATOM 7792 C CA . CYS B 1 326 ? -13.844 -17.438 -2.816 1 98 326 CYS B CA 1
ATOM 7793 C C . CYS B 1 326 ? -15.086 -16.797 -2.193 1 98 326 CYS B C 1
ATOM 7795 O O . CYS B 1 326 ? -15.07 -15.617 -1.842 1 98 326 CYS B O 1
ATOM 7797 N N . LEU B 1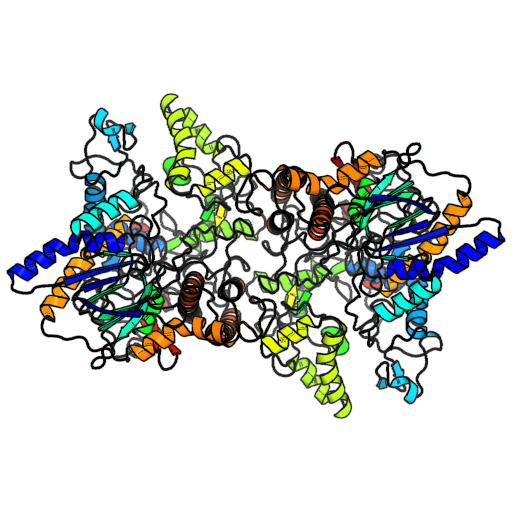 327 ? -16.156 -17.609 -2 1 97.88 327 LEU B N 1
ATOM 7798 C CA . LEU B 1 327 ? -17.391 -17.094 -1.417 1 97.88 327 LEU B CA 1
ATOM 7799 C C . LEU B 1 327 ? -17.203 -16.812 0.071 1 97.88 327 LEU B C 1
ATOM 7801 O O . LEU B 1 327 ? -17.812 -15.883 0.611 1 97.88 327 LEU B O 1
ATOM 7805 N N . ARG B 1 328 ? -16.391 -17.609 0.751 1 96.19 328 ARG B N 1
ATOM 7806 C CA . ARG B 1 328 ? -16.062 -17.312 2.145 1 96.19 328 ARG B CA 1
ATOM 7807 C C . ARG B 1 328 ? -15.352 -15.977 2.268 1 96.19 328 ARG B C 1
ATOM 7809 O O . ARG B 1 328 ? -15.609 -15.211 3.197 1 96.19 328 ARG B O 1
ATOM 7816 N N . ASN B 1 329 ? -14.43 -15.703 1.3 1 97.94 329 ASN B N 1
ATOM 7817 C CA . ASN B 1 329 ? -13.797 -14.391 1.238 1 97.94 329 ASN B CA 1
ATOM 7818 C C . ASN B 1 329 ? -14.82 -13.289 0.984 1 97.94 329 ASN B C 1
ATOM 7820 O O . ASN B 1 329 ? -14.719 -12.203 1.562 1 97.94 329 ASN B O 1
ATOM 7824 N N . HIS B 1 330 ? -15.781 -13.625 0.079 1 98.19 330 HIS B N 1
ATOM 7825 C CA . HIS B 1 330 ? -16.828 -12.664 -0.276 1 98.19 330 HIS B CA 1
ATOM 7826 C C . HIS B 1 330 ? -17.594 -12.203 0.958 1 98.19 330 HIS B C 1
ATOM 7828 O O . HIS B 1 330 ? -17.828 -11.008 1.137 1 98.19 330 HIS B O 1
ATOM 7834 N N . LEU B 1 331 ? -17.953 -13.117 1.82 1 97.94 331 LEU B N 1
ATOM 7835 C CA . LEU B 1 331 ? -18.672 -12.797 3.051 1 97.94 331 LEU B CA 1
ATOM 7836 C C . LEU B 1 331 ? -17.781 -11.977 3.99 1 97.94 331 LEU B C 1
ATOM 7838 O O . LEU B 1 331 ? -18.266 -11.039 4.629 1 97.94 331 LEU B O 1
ATOM 7842 N N . MET B 1 332 ? -16.516 -12.32 4.105 1 97.88 332 MET B N 1
ATOM 7843 C CA . MET B 1 332 ? -15.562 -11.609 4.949 1 97.88 332 MET B CA 1
ATOM 7844 C C . MET B 1 332 ? -15.391 -10.172 4.48 1 97.88 332 MET B C 1
ATOM 7846 O O . MET B 1 332 ? -15.367 -9.25 5.293 1 97.88 332 MET B O 1
ATOM 7850 N N . LEU B 1 333 ? -15.273 -9.953 3.156 1 97.75 333 LEU B N 1
ATOM 7851 C CA . LEU B 1 333 ? -15.023 -8.641 2.559 1 97.75 333 LEU B CA 1
ATOM 7852 C C . LEU B 1 333 ? -16.188 -7.695 2.818 1 97.75 333 LEU B C 1
ATOM 7854 O O . LEU B 1 333 ? -16 -6.488 2.955 1 97.75 333 LEU B O 1
ATOM 7858 N N . LYS B 1 334 ? -17.406 -8.266 2.891 1 97.44 334 LYS B N 1
ATOM 7859 C CA . LYS B 1 334 ? -18.531 -7.418 3.234 1 97.44 334 LYS B CA 1
ATOM 7860 C C . LYS B 1 334 ? -18.328 -6.723 4.574 1 97.44 334 LYS B C 1
ATOM 7862 O O . LYS B 1 334 ? -18.594 -5.531 4.715 1 97.44 334 LYS B O 1
ATOM 7867 N N . GLU B 1 335 ? -17.844 -7.504 5.605 1 97.75 335 GLU B N 1
ATOM 7868 C CA . GLU B 1 335 ? -17.562 -6.938 6.926 1 97.75 335 GLU B CA 1
ATOM 7869 C C . GLU B 1 335 ? -16.516 -5.836 6.848 1 97.75 335 GLU B C 1
ATOM 7871 O O . GLU B 1 335 ? -16.656 -4.781 7.465 1 97.75 335 GLU B O 1
ATOM 7876 N N . MET B 1 336 ? -15.516 -6.078 6.129 1 96.31 336 MET B N 1
ATOM 7877 C CA . MET B 1 336 ? -14.406 -5.133 6.016 1 96.31 336 MET B CA 1
ATOM 7878 C C . MET B 1 336 ? -14.852 -3.857 5.309 1 96.31 336 MET B C 1
ATOM 7880 O O . MET B 1 336 ? -14.578 -2.754 5.781 1 96.31 336 MET B O 1
ATOM 7884 N N . LYS B 1 337 ? -15.547 -3.988 4.18 1 95 337 LYS B N 1
ATOM 7885 C CA . LYS B 1 337 ? -15.977 -2.85 3.377 1 95 337 LYS B CA 1
ATOM 7886 C C . LYS B 1 337 ? -16.984 -1.99 4.141 1 95 337 LYS B C 1
ATOM 7888 O O . LYS B 1 337 ? -17.031 -0.773 3.951 1 95 337 LYS B O 1
ATOM 7893 N N . GLU B 1 338 ? -17.703 -2.631 5.02 1 95.75 338 GLU B N 1
ATOM 7894 C CA . GLU B 1 338 ? -18.734 -1.9 5.758 1 95.75 338 GLU B CA 1
ATOM 7895 C C . GLU B 1 338 ? -18.188 -1.382 7.086 1 95.75 338 GLU B C 1
ATOM 7897 O O . GLU B 1 338 ? -18.953 -0.872 7.914 1 95.75 338 GLU B O 1
ATOM 7902 N N . GLY B 1 339 ? -16.875 -1.479 7.301 1 96.12 339 GLY B N 1
ATOM 7903 C CA . GLY B 1 339 ? -16.219 -0.861 8.438 1 96.12 339 GLY B CA 1
ATOM 7904 C C . GLY B 1 339 ? -16.406 -1.633 9.734 1 96.12 339 GLY B C 1
ATOM 7905 O O . GLY B 1 339 ? -16.453 -1.042 10.812 1 96.12 339 GLY B O 1
ATOM 7906 N N . ARG B 1 340 ? -16.578 -2.916 9.641 1 97.56 340 ARG B N 1
ATOM 7907 C CA . ARG B 1 340 ? -16.766 -3.729 10.844 1 97.56 340 ARG B CA 1
ATOM 7908 C C . ARG B 1 340 ? -15.555 -4.621 11.094 1 97.56 340 ARG B C 1
ATOM 7910 O O . ARG B 1 340 ? -15.648 -5.613 11.812 1 97.56 340 ARG B O 1
ATOM 7917 N N . GLY B 1 341 ? -14.43 -4.34 10.492 1 95.81 341 GLY B N 1
ATOM 7918 C CA . GLY B 1 341 ? -13.172 -4.984 10.828 1 95.81 341 GLY B CA 1
ATOM 7919 C C . GLY B 1 341 ? -12.609 -4.527 12.156 1 95.81 341 GLY B C 1
ATOM 7920 O O . GLY B 1 341 ? -13.117 -3.58 12.766 1 95.81 341 GLY B O 1
ATOM 7921 N N . PRO B 1 342 ? -11.547 -5.133 12.586 1 97.06 342 PRO B N 1
ATOM 7922 C CA . PRO B 1 342 ? -10.836 -6.246 11.945 1 97.06 342 PRO B CA 1
ATOM 7923 C C . PRO B 1 342 ? -11.586 -7.57 12.078 1 97.06 342 PRO B C 1
ATOM 7925 O O . PRO B 1 342 ? -12.539 -7.676 12.852 1 97.06 342 PRO B O 1
ATOM 7928 N N . ILE B 1 343 ? -11.211 -8.516 11.281 1 98.19 343 ILE B N 1
ATOM 7929 C CA . ILE B 1 343 ? -11.688 -9.891 11.422 1 98.19 343 ILE B CA 1
ATOM 7930 C C . ILE B 1 343 ? -10.711 -10.688 12.281 1 98.19 343 ILE B C 1
ATOM 7932 O O . ILE B 1 343 ? -9.5 -10.617 12.094 1 98.19 343 ILE B O 1
ATOM 7936 N N . TYR B 1 344 ? -11.25 -11.477 13.25 1 97.69 344 TYR B N 1
ATOM 7937 C CA . TYR B 1 344 ? -10.398 -12.195 14.195 1 97.69 344 TYR B CA 1
ATOM 7938 C C . TYR B 1 344 ? -10.664 -13.695 14.133 1 97.69 344 TYR B C 1
ATOM 7940 O O . TYR B 1 344 ? -11.805 -14.125 13.945 1 97.69 344 TYR B O 1
ATOM 7948 N N . MET B 1 345 ? -9.625 -14.5 14.25 1 96 345 MET B N 1
ATOM 7949 C CA . MET B 1 345 ? -9.773 -15.891 14.688 1 96 345 MET B CA 1
ATOM 7950 C C . MET B 1 345 ? -9.969 -15.969 16.188 1 96 345 MET B C 1
ATOM 7952 O O . MET B 1 345 ? -9.102 -15.547 16.969 1 96 345 MET B O 1
ATOM 7956 N N . ASP B 1 346 ? -11.078 -16.469 16.594 1 94.44 346 ASP B N 1
ATOM 7957 C CA . ASP B 1 346 ? -11.359 -16.547 18.031 1 94.44 346 ASP B CA 1
ATOM 7958 C C . ASP B 1 346 ? -10.641 -17.734 18.656 1 94.44 346 ASP B C 1
ATOM 7960 O O . ASP B 1 346 ? -11.273 -18.703 19.078 1 94.44 346 ASP B O 1
ATOM 7964 N N . THR B 1 347 ? -9.383 -17.562 18.844 1 91 347 THR B N 1
ATOM 7965 C CA . THR B 1 347 ? -8.539 -18.609 19.391 1 91 347 THR B CA 1
ATOM 7966 C C . THR B 1 347 ? -8.797 -18.781 20.891 1 91 347 THR B C 1
ATOM 7968 O O . THR B 1 347 ? -8.727 -19.891 21.422 1 91 347 THR B O 1
ATOM 7971 N N . VAL B 1 348 ? -9.125 -17.734 21.578 1 91.38 348 VAL B N 1
ATOM 7972 C CA . VAL B 1 348 ? -9.32 -17.734 23.031 1 91.38 348 VAL B CA 1
ATOM 7973 C C . VAL B 1 348 ? -10.492 -18.656 23.391 1 91.38 348 VAL B C 1
ATOM 7975 O O . VAL B 1 348 ? -10.344 -19.578 24.188 1 91.38 348 VAL B O 1
ATOM 7978 N N . THR B 1 349 ? -11.609 -18.406 22.734 1 92.31 349 THR B N 1
ATOM 7979 C CA . THR B 1 349 ? -12.797 -19.203 23.016 1 92.31 349 THR B CA 1
ATOM 7980 C C . THR B 1 349 ? -12.594 -20.656 22.594 1 92.31 349 THR B C 1
ATOM 7982 O O . THR B 1 349 ? -13.031 -21.578 23.297 1 92.31 349 THR B O 1
ATOM 7985 N N . ALA B 1 350 ? -11.992 -20.875 21.469 1 90.12 350 ALA B N 1
ATOM 7986 C CA . ALA B 1 350 ? -11.781 -22.219 20.953 1 90.12 350 ALA B CA 1
ATOM 7987 C C . ALA B 1 350 ? -10.938 -23.047 21.922 1 90.12 350 ALA B C 1
ATOM 7989 O O . ALA B 1 350 ? -11.273 -24.203 22.203 1 90.12 350 ALA B O 1
ATOM 7990 N N . LEU B 1 351 ? -9.867 -22.484 22.406 1 86.25 351 LEU B N 1
ATOM 7991 C CA . LEU B 1 351 ? -8.984 -23.203 23.312 1 86.25 351 LEU B CA 1
ATOM 7992 C C . LEU B 1 351 ? -9.656 -23.406 24.672 1 86.25 351 LEU B C 1
ATOM 7994 O O . LEU B 1 351 ? -9.453 -24.453 25.312 1 86.25 351 LEU B O 1
ATOM 7998 N N . ALA B 1 352 ? -10.422 -22.484 25.125 1 88.69 352 ALA B N 1
ATOM 7999 C CA . ALA B 1 352 ? -11.156 -22.641 26.375 1 88.69 352 ALA B CA 1
ATOM 8000 C C . ALA B 1 352 ? -12.148 -23.797 26.297 1 88.69 352 ALA B C 1
ATOM 8002 O O . ALA B 1 352 ? -12.289 -24.562 27.25 1 88.69 352 ALA B O 1
ATOM 8003 N N . LYS B 1 353 ? -12.844 -23.906 25.234 1 87.31 353 LYS B N 1
ATOM 8004 C CA . LYS B 1 353 ? -13.812 -24.984 25.047 1 87.31 353 LYS B CA 1
ATOM 8005 C C . LYS B 1 353 ? -13.125 -26.344 25.031 1 87.31 353 LYS B C 1
ATOM 8007 O O . LYS B 1 353 ? -13.664 -27.328 25.531 1 87.31 353 LYS B O 1
ATOM 8012 N N . LEU B 1 354 ? -12.039 -26.391 24.406 1 82.44 354 LEU B N 1
ATOM 8013 C CA . LEU B 1 354 ? -11.289 -27.641 24.359 1 82.44 354 LEU B CA 1
ATOM 8014 C C . LEU B 1 354 ? -10.812 -28.047 25.75 1 82.44 354 LEU B C 1
ATOM 8016 O O . LEU B 1 354 ? -10.75 -29.234 26.062 1 82.44 354 LEU B O 1
ATOM 8020 N N . ARG B 1 355 ? -10.477 -27.078 26.594 1 82.12 355 ARG B N 1
ATOM 8021 C CA . ARG B 1 355 ? -10.023 -27.344 27.953 1 82.12 355 ARG B CA 1
ATOM 8022 C C . ARG B 1 355 ? -11.141 -27.984 28.781 1 82.12 355 ARG B C 1
ATOM 8024 O O . ARG B 1 355 ? -10.867 -28.703 29.734 1 82.12 355 ARG B O 1
ATOM 8031 N N . GLU B 1 356 ? -12.305 -27.75 28.359 1 85.12 356 GLU B N 1
ATOM 8032 C CA . GLU B 1 356 ? -13.438 -28.312 29.094 1 85.12 356 GLU B CA 1
ATOM 8033 C C . GLU B 1 356 ? -13.625 -29.797 28.766 1 85.12 356 GLU B C 1
ATOM 8035 O O . GLU B 1 356 ? -14.141 -30.547 29.594 1 85.12 356 GLU B O 1
ATOM 8040 N N . THR B 1 357 ? -13.258 -30.156 27.609 1 78.81 357 THR B N 1
ATOM 8041 C CA . THR B 1 357 ? -13.609 -31.5 27.156 1 78.81 357 THR B CA 1
ATOM 8042 C C . THR B 1 357 ? -12.398 -32.438 27.172 1 78.81 357 THR B C 1
ATOM 8044 O O . THR B 1 357 ? -12.539 -33.656 27.125 1 78.81 357 THR B O 1
ATOM 8047 N N . LEU B 1 358 ? -11.234 -31.875 27.203 1 77.38 358 LEU B N 1
ATOM 8048 C CA . LEU B 1 358 ? -10.039 -32.688 27.078 1 77.38 358 LEU B CA 1
ATOM 8049 C C . LEU B 1 358 ? -9.352 -32.844 28.422 1 77.38 358 LEU B C 1
ATOM 8051 O O . LEU B 1 358 ? -9.57 -32.062 29.344 1 77.38 358 LEU B O 1
ATOM 8055 N N . SER B 1 359 ? -8.617 -33.969 28.516 1 80.19 359 SER B N 1
ATOM 8056 C CA . SER B 1 359 ? -7.809 -34.188 29.719 1 80.19 359 SER B CA 1
ATOM 8057 C C . SER B 1 359 ? -6.684 -33.156 29.812 1 80.19 359 SER B C 1
ATOM 8059 O O . SER B 1 359 ? -6.305 -32.562 28.812 1 80.19 359 SER B O 1
ATOM 8061 N N . PRO B 1 360 ? -6.211 -32.969 31 1 79.5 360 PRO B N 1
ATOM 8062 C CA . PRO B 1 360 ? -5.113 -32 31.172 1 79.5 360 PRO B CA 1
ATOM 8063 C C . PRO B 1 360 ? -3.91 -32.344 30.281 1 79.5 360 PRO B C 1
ATOM 8065 O O . PRO B 1 360 ? -3.246 -31.422 29.781 1 79.5 360 PRO B O 1
ATOM 8068 N N . ARG B 1 361 ? -3.617 -33.531 30.141 1 78.38 361 ARG B N 1
ATOM 8069 C CA . ARG B 1 361 ? -2.512 -33.938 29.281 1 78.38 361 ARG B CA 1
ATOM 8070 C C . ARG B 1 361 ? -2.777 -33.562 27.828 1 78.38 361 ARG B C 1
ATOM 8072 O O . ARG B 1 361 ? -1.893 -33.031 27.141 1 78.38 361 ARG B O 1
ATOM 8079 N N . GLU B 1 362 ? -3.965 -33.781 27.375 1 74.12 362 GLU B N 1
ATOM 8080 C CA . GLU B 1 362 ? -4.352 -33.469 26 1 74.12 362 GLU B CA 1
ATOM 8081 C C . GLU B 1 362 ? -4.352 -31.969 25.75 1 74.12 362 GLU B C 1
ATOM 8083 O O . GLU B 1 362 ? -3.967 -31.516 24.672 1 74.12 362 GLU B O 1
ATOM 8088 N N . VAL B 1 363 ? -4.73 -31.312 26.781 1 75.62 363 VAL B N 1
ATOM 8089 C CA . VAL B 1 363 ? -4.785 -29.859 26.688 1 75.62 363 VAL B CA 1
ATOM 8090 C C . VAL B 1 363 ? -3.375 -29.297 26.516 1 75.62 363 VAL B C 1
ATOM 8092 O O . VAL B 1 363 ? -3.145 -28.406 25.672 1 75.62 363 VAL B O 1
ATOM 8095 N N . LYS B 1 364 ? -2.506 -29.766 27.297 1 77.31 364 LYS B N 1
ATOM 8096 C CA . LYS B 1 364 ? -1.119 -29.328 27.203 1 77.31 364 LYS B CA 1
ATOM 8097 C C . LYS B 1 364 ? -0.533 -29.625 25.828 1 77.31 364 LYS B C 1
ATOM 8099 O O . LYS B 1 364 ? 0.221 -28.828 25.281 1 77.31 364 LYS B O 1
ATOM 8104 N N . HIS B 1 365 ? -0.837 -30.734 25.359 1 76.06 365 HIS B N 1
ATOM 8105 C CA . HIS B 1 365 ? -0.36 -31.125 24.047 1 76.06 365 HIS B CA 1
ATOM 8106 C C . HIS B 1 365 ? -0.96 -30.234 22.953 1 76.06 365 HIS B C 1
ATOM 8108 O O . HIS B 1 365 ? -0.267 -29.844 22.016 1 76.06 365 HIS B O 1
ATOM 8114 N N . LEU B 1 366 ? -2.152 -30.016 23.203 1 72.12 366 LEU B N 1
ATOM 8115 C CA . LEU B 1 366 ? -2.85 -29.219 22.203 1 72.12 366 LEU B CA 1
ATOM 8116 C C . LEU B 1 366 ? -2.33 -27.781 22.203 1 72.12 366 LEU B C 1
ATOM 8118 O O . LEU B 1 366 ? -2.207 -27.156 21.141 1 72.12 366 LEU B O 1
ATOM 8122 N N . GLU B 1 367 ? -2.107 -27.25 23.375 1 73.31 367 GLU B N 1
ATOM 8123 C CA . GLU B 1 367 ? -1.544 -25.906 23.484 1 73.31 367 GLU B CA 1
ATOM 8124 C C . GLU B 1 367 ? -0.166 -25.828 22.828 1 73.31 367 GLU B C 1
ATOM 8126 O O . GLU B 1 367 ? 0.167 -24.844 22.188 1 73.31 367 GLU B O 1
ATOM 8131 N N . ALA B 1 368 ? 0.511 -26.859 23 1 75.62 368 ALA B N 1
ATOM 8132 C CA . ALA B 1 368 ? 1.819 -26.922 22.359 1 75.62 368 ALA B CA 1
ATOM 8133 C C . ALA B 1 368 ? 1.68 -26.984 20.828 1 75.62 368 ALA B C 1
ATOM 8135 O O . ALA B 1 368 ? 2.465 -26.359 20.109 1 75.62 368 ALA B O 1
ATOM 8136 N N . GLU B 1 369 ? 0.73 -27.672 20.469 1 72.12 369 GLU B N 1
ATOM 8137 C CA . GLU B 1 369 ? 0.495 -27.812 19.031 1 72.12 369 GLU B CA 1
ATOM 8138 C C . GLU B 1 369 ? 0.014 -26.5 18.422 1 72.12 369 GLU B C 1
ATOM 8140 O O . GLU B 1 369 ? 0.313 -26.219 17.25 1 72.12 369 GLU B O 1
ATOM 8145 N N . ALA B 1 370 ? -0.735 -25.781 19.219 1 73.31 370 ALA B N 1
ATOM 8146 C CA . ALA B 1 370 ? -1.215 -24.484 18.734 1 73.31 370 ALA B CA 1
ATOM 8147 C C . ALA B 1 370 ? -0.053 -23.594 18.312 1 73.31 370 ALA B C 1
ATOM 8149 O O . ALA B 1 370 ? -0.164 -22.828 17.359 1 73.31 370 ALA B O 1
ATOM 8150 N N . TRP B 1 371 ? 1.046 -23.688 18.938 1 72.38 371 TRP B N 1
ATOM 8151 C CA . TRP B 1 371 ? 2.252 -22.938 18.609 1 72.38 371 TRP B CA 1
ATOM 8152 C C . TRP B 1 371 ? 3.092 -23.672 17.562 1 72.38 371 TRP B C 1
ATOM 8154 O O . TRP B 1 371 ? 3.609 -23.062 16.625 1 72.38 371 TRP B O 1
ATOM 8164 N N . GLU B 1 372 ? 3.211 -24.922 17.781 1 69.75 372 GLU B N 1
ATOM 8165 C CA . GLU B 1 372 ? 4.113 -25.734 16.969 1 69.75 372 GLU B CA 1
ATOM 8166 C C . GLU B 1 372 ? 3.607 -25.875 15.539 1 69.75 372 GLU B C 1
ATOM 8168 O O . GLU B 1 372 ? 4.395 -26.078 14.617 1 69.75 372 GLU B O 1
ATOM 8173 N N . ASP B 1 373 ? 2.254 -25.812 15.492 1 66.69 373 ASP B N 1
ATOM 8174 C CA . ASP B 1 373 ? 1.701 -25.828 14.141 1 66.69 373 ASP B CA 1
ATOM 8175 C C . ASP B 1 373 ? 2.393 -24.812 13.25 1 66.69 373 ASP B C 1
ATOM 8177 O O . ASP B 1 373 ? 2.736 -25.094 12.109 1 66.69 373 ASP B O 1
ATOM 8181 N N . PHE B 1 374 ? 2.617 -23.719 13.812 1 66.19 374 PHE B N 1
ATOM 8182 C CA . PHE B 1 374 ? 3.234 -22.641 13.047 1 66.19 374 PHE B CA 1
ATOM 8183 C C . PHE B 1 374 ? 4.723 -22.906 12.852 1 66.19 374 PHE B C 1
ATOM 8185 O O . PHE B 1 374 ? 5.32 -22.438 11.883 1 66.19 374 PHE B O 1
ATOM 8192 N N . LEU B 1 375 ? 5.32 -23.609 13.695 1 66.25 375 LEU B N 1
ATOM 8193 C CA . LEU B 1 375 ? 6.742 -23.922 13.57 1 66.25 375 LEU B CA 1
ATOM 8194 C C . LEU B 1 375 ? 6.992 -24.938 12.469 1 66.25 375 LEU B C 1
ATOM 8196 O O . LEU B 1 375 ? 8.094 -25.031 11.93 1 66.25 375 LEU B O 1
ATOM 8200 N N . ASP B 1 376 ? 5.949 -25.609 12.078 1 66.88 376 ASP B N 1
ATOM 8201 C CA . ASP B 1 376 ? 6.074 -26.641 11.062 1 66.88 376 ASP B CA 1
ATOM 8202 C C . ASP B 1 376 ? 6.023 -26.047 9.656 1 66.88 376 ASP B C 1
ATOM 8204 O O . ASP B 1 376 ? 6.598 -26.594 8.719 1 66.88 376 ASP B O 1
ATOM 8208 N N . MET B 1 377 ? 5.398 -24.906 9.57 1 75.81 377 MET B N 1
ATOM 8209 C CA . MET B 1 377 ? 5.086 -24.469 8.219 1 75.81 377 MET B CA 1
ATOM 8210 C C . MET B 1 377 ? 5.371 -22.969 8.047 1 75.81 377 MET B C 1
ATOM 8212 O O . MET B 1 377 ? 5.781 -22.531 6.969 1 75.81 377 MET B O 1
ATOM 8216 N N . CYS B 1 378 ? 5.043 -22.188 9.016 1 80.25 378 CYS B N 1
ATOM 8217 C CA . CYS B 1 378 ? 5.125 -20.734 8.875 1 80.25 378 CYS B CA 1
ATOM 8218 C C . CYS B 1 378 ? 5.781 -20.109 10.102 1 80.25 378 CYS B C 1
ATOM 8220 O O . CYS B 1 378 ? 5.125 -19.391 10.867 1 80.25 378 CYS B O 1
ATOM 8222 N N . ILE B 1 379 ? 7.066 -20.188 10.281 1 79.94 379 ILE B N 1
ATOM 8223 C CA . ILE B 1 379 ? 7.832 -19.688 11.422 1 79.94 379 ILE B CA 1
ATOM 8224 C C . ILE B 1 379 ? 7.629 -18.172 11.555 1 79.94 379 ILE B C 1
ATOM 8226 O O . ILE B 1 379 ? 7.625 -17.641 12.664 1 79.94 379 ILE B O 1
ATOM 8230 N N . GLY B 1 380 ? 7.344 -17.578 10.5 1 83.38 380 GLY B N 1
ATOM 8231 C CA . GLY B 1 380 ? 7.09 -16.141 10.531 1 83.38 380 GLY B CA 1
ATOM 8232 C C . GLY B 1 380 ? 5.883 -15.766 11.359 1 83.38 380 GLY B C 1
ATOM 8233 O O . GLY B 1 380 ? 5.871 -14.719 12.016 1 83.38 380 GLY B O 1
ATOM 8234 N N . GLN B 1 381 ? 4.875 -16.594 11.359 1 88.19 381 GLN B N 1
ATOM 8235 C CA . GLN B 1 381 ? 3.678 -16.328 12.156 1 88.19 381 GLN B CA 1
ATOM 8236 C C . GLN B 1 381 ? 3.99 -16.359 13.648 1 88.19 381 GLN B C 1
ATOM 8238 O O . GLN B 1 381 ? 3.449 -15.562 14.422 1 88.19 381 GLN B O 1
ATOM 8243 N N . CYS B 1 382 ? 4.816 -17.297 14.062 1 86.5 382 CYS B N 1
ATOM 8244 C CA . CYS B 1 382 ? 5.25 -17.328 15.453 1 86.5 382 CYS B CA 1
ATOM 8245 C C . CYS B 1 382 ? 5.984 -16.047 15.836 1 86.5 382 CYS B C 1
ATOM 8247 O O . CYS B 1 382 ? 5.789 -15.523 16.938 1 86.5 382 CYS B O 1
ATOM 8249 N N . GLY B 1 383 ? 6.852 -15.664 14.922 1 87.62 383 GLY B N 1
ATOM 8250 C CA . GLY B 1 383 ? 7.559 -14.414 15.148 1 87.62 383 GLY B CA 1
ATOM 8251 C C . GLY B 1 383 ? 6.629 -13.234 15.328 1 87.62 383 GLY B C 1
ATOM 8252 O O . GLY B 1 383 ? 6.871 -12.367 16.172 1 87.62 383 GLY B O 1
ATOM 8253 N N . ILE B 1 384 ? 5.578 -13.148 14.547 1 89.12 384 ILE B N 1
ATOM 8254 C CA . ILE B 1 384 ? 4.605 -12.062 14.641 1 89.12 384 ILE B CA 1
ATOM 8255 C C . ILE B 1 384 ? 3.881 -12.133 15.984 1 89.12 384 ILE B C 1
ATOM 8257 O O . ILE B 1 384 ? 3.668 -11.102 16.641 1 89.12 384 ILE B O 1
ATOM 8261 N N . TRP B 1 385 ? 3.436 -13.336 16.375 1 90.06 385 TRP B N 1
ATOM 8262 C CA . TRP B 1 385 ? 2.736 -13.484 17.641 1 90.06 385 TRP B CA 1
ATOM 8263 C C . TRP B 1 385 ? 3.621 -13.039 18.812 1 90.06 385 TRP B C 1
ATOM 8265 O O . TRP B 1 385 ? 3.174 -12.305 19.688 1 90.06 385 TRP B O 1
ATOM 8275 N N . VAL B 1 386 ? 4.906 -13.461 18.797 1 90.06 386 VAL B N 1
ATOM 8276 C CA . VAL B 1 386 ? 5.828 -13.07 19.859 1 90.06 386 VAL B CA 1
ATOM 8277 C C . VAL B 1 386 ? 6.055 -11.555 19.812 1 90.06 386 VAL B C 1
ATOM 8279 O O . VAL B 1 386 ? 6.004 -10.883 20.844 1 90.06 386 VAL B O 1
ATOM 8282 N N . GLY B 1 387 ? 6.305 -11.055 18.625 1 89.56 387 GLY B N 1
ATOM 8283 C CA . GLY B 1 387 ? 6.578 -9.633 18.453 1 89.56 387 GLY B CA 1
ATOM 8284 C C . GLY B 1 387 ? 5.402 -8.758 18.828 1 89.56 387 GLY B C 1
ATOM 8285 O O . GLY B 1 387 ? 5.586 -7.613 19.266 1 89.56 387 GLY B O 1
ATOM 8286 N N . GLU B 1 388 ? 4.215 -9.258 18.719 1 92.19 388 GLU B N 1
ATOM 8287 C CA . GLU B 1 388 ? 3.008 -8.484 19 1 92.19 388 GLU B CA 1
ATOM 8288 C C . GLU B 1 388 ? 2.412 -8.875 20.344 1 92.19 388 GLU B C 1
ATOM 8290 O O . GLU B 1 388 ? 1.286 -8.492 20.672 1 92.19 388 GLU B O 1
ATOM 8295 N N . ASN B 1 389 ? 3.129 -9.688 21.125 1 92.56 389 ASN B N 1
ATOM 8296 C CA . ASN B 1 389 ? 2.703 -10.117 22.453 1 92.56 389 ASN B CA 1
ATOM 8297 C C . ASN B 1 389 ? 1.367 -10.852 22.391 1 92.56 389 ASN B C 1
ATOM 8299 O O . ASN B 1 389 ? 0.451 -10.539 23.156 1 92.56 389 ASN B O 1
ATOM 8303 N N . ILE B 1 390 ? 1.293 -11.797 21.484 1 91.5 390 ILE B N 1
ATOM 8304 C CA . ILE B 1 390 ? 0.053 -12.547 21.328 1 91.5 390 ILE B CA 1
ATOM 8305 C C . ILE B 1 390 ? 0.244 -13.977 21.844 1 91.5 390 ILE B C 1
ATOM 8307 O O . ILE B 1 390 ? 1.141 -14.688 21.391 1 91.5 390 ILE B O 1
ATOM 8311 N N . GLU B 1 391 ? -0.46 -14.312 22.844 1 89.75 391 GLU B N 1
ATOM 8312 C CA . GLU B 1 391 ? -0.716 -15.695 23.25 1 89.75 391 GLU B CA 1
ATOM 8313 C C . GLU B 1 391 ? -2.117 -16.141 22.844 1 89.75 391 GLU B C 1
ATOM 8315 O O . GLU B 1 391 ? -3.113 -15.586 23.328 1 89.75 391 GLU B O 1
ATOM 8320 N N . PRO B 1 392 ? -2.221 -17.125 22.031 1 87.25 392 PRO B N 1
ATOM 8321 C CA . PRO B 1 392 ? -3.518 -17.453 21.438 1 87.25 392 PRO B CA 1
ATOM 8322 C C . PRO B 1 392 ? -4.574 -17.797 22.484 1 87.25 392 PRO B C 1
ATOM 8324 O O . PRO B 1 392 ? -5.773 -17.703 22.219 1 87.25 392 PRO B O 1
ATOM 8327 N N . GLU B 1 393 ? -4.176 -18.188 23.672 1 87.69 393 GLU B N 1
ATOM 8328 C CA . GLU B 1 393 ? -5.133 -18.5 24.734 1 87.69 393 GLU B CA 1
ATOM 8329 C C . GLU B 1 393 ? -5.664 -17.234 25.391 1 87.69 393 GLU B C 1
ATOM 8331 O O . GLU B 1 393 ? -6.664 -17.266 26.109 1 87.69 393 GLU B O 1
ATOM 8336 N N . LYS B 1 394 ? -5.027 -16.078 25.125 1 91.88 394 LYS B N 1
ATOM 8337 C CA . LYS B 1 394 ? -5.387 -14.852 25.844 1 91.88 394 LYS B CA 1
ATOM 8338 C C . LYS B 1 394 ? -5.848 -13.773 24.859 1 91.88 394 LYS B C 1
ATOM 8340 O O . LYS B 1 394 ? -6.609 -12.883 25.234 1 91.88 394 LYS B O 1
ATOM 8345 N N . LYS B 1 395 ? -5.344 -13.852 23.688 1 93.06 395 LYS B N 1
ATOM 8346 C CA . LYS B 1 395 ? -5.594 -12.781 22.734 1 93.06 395 LYS B CA 1
ATOM 8347 C C . LYS B 1 395 ? -5.852 -13.344 21.344 1 93.06 395 LYS B C 1
ATOM 8349 O O . LYS B 1 395 ? -5.07 -14.156 20.844 1 93.06 395 LYS B O 1
ATOM 8354 N N . ASN B 1 396 ? -6.984 -12.914 20.75 1 94.12 396 ASN B N 1
ATOM 8355 C CA . ASN B 1 396 ? -7.305 -13.312 19.375 1 94.12 396 ASN B CA 1
ATOM 8356 C C . ASN B 1 396 ? -6.367 -12.656 18.375 1 94.12 396 ASN B C 1
ATOM 8358 O O . ASN B 1 396 ? -5.805 -11.594 18.641 1 94.12 396 ASN B O 1
ATOM 8362 N N . SER B 1 397 ? -6.195 -13.273 17.281 1 93.81 397 SER B N 1
ATOM 8363 C CA . SER B 1 397 ? -5.34 -12.742 16.234 1 93.81 397 SER B CA 1
ATOM 8364 C C . SER B 1 397 ? -6.148 -12.375 14.992 1 93.81 397 SER B C 1
ATOM 8366 O O . SER B 1 397 ? -7.156 -13.023 14.688 1 93.81 397 SER B O 1
ATOM 8368 N N . GLU B 1 398 ? -5.66 -11.406 14.25 1 96.06 398 GLU B N 1
ATOM 8369 C CA . GLU B 1 398 ? -6.367 -10.891 13.078 1 96.06 398 GLU B CA 1
ATOM 8370 C C . GLU B 1 398 ? -6.203 -11.812 11.875 1 96.06 398 GLU B C 1
ATOM 8372 O O . GLU B 1 398 ? -5.129 -12.375 11.664 1 96.06 398 GLU B O 1
ATOM 8377 N N . LEU B 1 399 ? -7.285 -11.945 11.141 1 96.44 399 LEU B N 1
ATOM 8378 C CA . LEU B 1 399 ? -7.309 -12.617 9.844 1 96.44 399 LEU B CA 1
ATOM 8379 C C . LEU B 1 399 ? -7.484 -11.617 8.711 1 96.44 399 LEU B C 1
ATOM 8381 O O . LEU B 1 399 ? -8.188 -10.617 8.867 1 96.44 399 LEU B O 1
ATOM 8385 N N . MET B 1 400 ? -6.855 -11.906 7.605 1 95.19 400 MET B N 1
ATOM 8386 C CA . MET B 1 400 ? -6.984 -11.016 6.453 1 95.19 400 MET B CA 1
ATOM 8387 C C . MET B 1 400 ? -6.762 -11.781 5.152 1 95.19 400 MET B C 1
ATOM 8389 O O . MET B 1 400 ? -5.883 -12.641 5.07 1 95.19 400 MET B O 1
ATOM 8393 N N . PRO B 1 401 ? -7.668 -11.523 4.113 1 96.5 401 PRO B N 1
ATOM 8394 C CA . PRO B 1 401 ? -7.289 -12.055 2.803 1 96.5 401 PRO B CA 1
ATOM 8395 C C . PRO B 1 401 ? -5.977 -11.469 2.287 1 96.5 401 PRO B C 1
ATOM 8397 O O . PRO B 1 401 ? -5.719 -10.273 2.453 1 96.5 401 PRO B O 1
ATOM 8400 N N . THR B 1 402 ? -5.168 -12.188 1.674 1 96.31 402 THR B N 1
ATOM 8401 C CA . THR B 1 402 ? -3.844 -11.781 1.217 1 96.31 402 THR B CA 1
ATOM 8402 C C . THR B 1 402 ? -3.918 -11.164 -0.177 1 96.31 402 THR B C 1
ATOM 8404 O O . THR B 1 402 ? -5.004 -11.031 -0.744 1 96.31 402 THR B O 1
ATOM 8407 N N . GLU B 1 403 ? -2.727 -10.766 -0.704 1 96.44 403 GLU B N 1
ATOM 8408 C CA . GLU B 1 403 ? -2.625 -10.461 -2.129 1 96.44 403 GLU B CA 1
ATOM 8409 C C . GLU B 1 403 ? -2.812 -11.719 -2.975 1 96.44 403 GLU B C 1
ATOM 8411 O O . GLU B 1 403 ? -2.643 -12.836 -2.484 1 96.44 403 GLU B O 1
ATOM 8416 N N . PRO B 1 404 ? -3.195 -11.547 -4.219 1 97.88 404 PRO B N 1
ATOM 8417 C CA . PRO B 1 404 ? -3.498 -12.711 -5.062 1 97.88 404 PRO B CA 1
ATOM 8418 C C . PRO B 1 404 ? -2.246 -13.469 -5.492 1 97.88 404 PRO B C 1
ATOM 8420 O O . PRO B 1 404 ? -1.181 -12.867 -5.656 1 97.88 404 PRO B O 1
ATOM 8423 N N . TYR B 1 405 ? -2.432 -14.742 -5.75 1 97.69 405 TYR B N 1
ATOM 8424 C CA . TYR B 1 405 ? -1.413 -15.648 -6.262 1 97.69 405 TYR B CA 1
ATOM 8425 C C . TYR B 1 405 ? -1.946 -16.469 -7.43 1 97.69 405 TYR B C 1
ATOM 8427 O O . TYR B 1 405 ? -3.139 -16.781 -7.488 1 97.69 405 TYR B O 1
ATOM 8435 N N . LEU B 1 406 ? -1.112 -16.812 -8.344 1 98.44 406 LEU B N 1
ATOM 8436 C CA . LEU B 1 406 ? -1.502 -17.641 -9.469 1 98.44 406 LEU B CA 1
ATOM 8437 C C . LEU B 1 406 ? -0.908 -19.047 -9.336 1 98.44 406 LEU B C 1
ATOM 8439 O O . LEU B 1 406 ? 0.311 -19.203 -9.234 1 98.44 406 LEU B O 1
ATOM 8443 N N . LEU B 1 407 ? -1.748 -20.031 -9.328 1 97.94 407 LEU B N 1
ATOM 8444 C CA . LEU B 1 407 ? -1.302 -21.422 -9.219 1 97.94 407 LEU B CA 1
ATOM 8445 C C . LEU B 1 407 ? -2.414 -22.391 -9.625 1 97.94 407 LEU B C 1
ATOM 8447 O O . LEU B 1 407 ? -3.596 -22.047 -9.531 1 97.94 407 LEU B O 1
ATOM 8451 N N . GLY B 1 408 ? -2.031 -23.531 -10.078 1 96.69 408 GLY B N 1
ATOM 8452 C CA . GLY B 1 408 ? -2.979 -24.578 -10.383 1 96.69 408 GLY B CA 1
ATOM 8453 C C . GLY B 1 408 ? -3.127 -25.594 -9.258 1 96.69 408 GLY B C 1
ATOM 8454 O O . GLY B 1 408 ? -3.033 -26.797 -9.484 1 96.69 408 GLY B O 1
ATOM 8455 N N . SER B 1 409 ? -3.256 -25.078 -8.102 1 96.38 409 SER B N 1
ATOM 8456 C CA . SER B 1 409 ? -3.432 -25.844 -6.875 1 96.38 409 SER B CA 1
ATOM 8457 C C . SER B 1 409 ? -4.277 -25.078 -5.859 1 96.38 409 SER B C 1
ATOM 8459 O O . SER B 1 409 ? -4.688 -23.953 -6.109 1 96.38 409 SER B O 1
ATOM 8461 N N . HIS B 1 410 ? -4.637 -25.688 -4.691 1 95.44 410 HIS B N 1
ATOM 8462 C CA . HIS B 1 410 ? -5.543 -25.062 -3.74 1 95.44 410 HIS B CA 1
ATOM 8463 C C . HIS B 1 410 ? -6.859 -24.672 -4.406 1 95.44 410 HIS B C 1
ATOM 8465 O O . HIS B 1 410 ? -7.406 -25.438 -5.199 1 95.44 410 HIS B O 1
ATOM 8471 N N . SER B 1 411 ? -7.391 -23.609 -4.012 1 96.5 411 SER B N 1
ATOM 8472 C CA . SER B 1 411 ? -8.57 -23.094 -4.703 1 96.5 411 SER B CA 1
ATOM 8473 C C . SER B 1 411 ? -8.172 -22.281 -5.941 1 96.5 411 SER B C 1
ATOM 8475 O O . SER B 1 411 ? -8.719 -21.203 -6.184 1 96.5 411 SER B O 1
ATOM 8477 N N . GLY B 1 412 ? -7.121 -22.719 -6.598 1 97.31 412 GLY B N 1
ATOM 8478 C CA . GLY B 1 412 ? -6.652 -22.188 -7.859 1 97.31 412 GLY B CA 1
ATOM 8479 C C . GLY B 1 412 ? -6.66 -23.203 -8.984 1 97.31 412 GLY B C 1
ATOM 8480 O O . GLY B 1 412 ? -6.418 -24.375 -8.766 1 97.31 412 GLY B O 1
ATOM 8481 N N . CYS B 1 413 ? -6.852 -22.703 -10.195 1 98.19 413 CYS B N 1
ATOM 8482 C CA . CYS B 1 413 ? -6.898 -23.625 -11.328 1 98.19 413 CYS B CA 1
ATOM 8483 C C . CYS B 1 413 ? -6.289 -22.984 -12.57 1 98.19 413 CYS B C 1
ATOM 8485 O O . CYS B 1 413 ? -6.602 -23.391 -13.695 1 98.19 413 CYS B O 1
ATOM 8487 N N . CYS B 1 414 ? -5.555 -21.938 -12.438 1 98.12 414 CYS B N 1
ATOM 8488 C CA . CYS B 1 414 ? -4.871 -21.406 -13.609 1 98.12 414 CYS B CA 1
ATOM 8489 C C . CYS B 1 414 ? -3.688 -22.281 -14 1 98.12 414 CYS B C 1
ATOM 8491 O O . CYS B 1 414 ? -3.088 -22.938 -13.148 1 98.12 414 CYS B O 1
ATOM 8493 N N . GLY B 1 415 ? -3.418 -22.312 -15.297 1 98.62 415 GLY B N 1
ATOM 8494 C CA . GLY B 1 415 ? -2.26 -23.078 -15.734 1 98.62 415 GLY B CA 1
ATOM 8495 C C . GLY B 1 415 ? -2.309 -23.453 -17.203 1 98.62 415 GLY B C 1
ATOM 8496 O O . GLY B 1 415 ? -2.76 -22.656 -18.031 1 98.62 415 GLY B O 1
ATOM 8497 N N . ILE B 1 416 ? -1.749 -24.609 -17.5 1 98.88 416 ILE B N 1
ATOM 8498 C CA . ILE B 1 416 ? -1.597 -25.078 -18.875 1 98.88 416 ILE B CA 1
ATOM 8499 C C . ILE B 1 416 ? -2.646 -26.156 -19.172 1 98.88 416 ILE B C 1
ATOM 8501 O O . ILE B 1 416 ? -2.953 -26.984 -18.312 1 98.88 416 ILE B O 1
ATOM 8505 N N . TRP B 1 417 ? -3.232 -26.047 -20.375 1 98.81 417 TRP B N 1
ATOM 8506 C CA . TRP B 1 417 ? -4.117 -27.094 -20.859 1 98.81 417 TRP B CA 1
ATOM 8507 C C . TRP B 1 417 ? -3.344 -28.391 -21.125 1 98.81 417 TRP B C 1
ATOM 8509 O O . TRP B 1 417 ? -2.416 -28.406 -21.938 1 98.81 417 TRP B O 1
ATOM 8519 N N . ALA B 1 418 ? -3.637 -29.484 -20.406 1 98.56 418 ALA B N 1
ATOM 8520 C CA . ALA B 1 418 ? -2.834 -30.703 -20.5 1 98.56 418 ALA B CA 1
ATOM 8521 C C . ALA B 1 418 ? -3.701 -31.906 -20.844 1 98.56 418 ALA B C 1
ATOM 8523 O O . ALA B 1 418 ? -4.867 -31.969 -20.453 1 98.56 418 ALA B O 1
ATOM 8524 N N . SER B 1 419 ? -3.15 -32.875 -21.453 1 98.69 419 SER B N 1
ATOM 8525 C CA . SER B 1 419 ? -3.832 -34.125 -21.844 1 98.69 419 SER B CA 1
ATOM 8526 C C . SER B 1 419 ? -4.23 -34.938 -20.609 1 98.69 419 SER B C 1
ATOM 8528 O O . SER B 1 419 ? -3.43 -35.125 -19.703 1 98.69 419 SER B O 1
ATOM 8530 N N . GLY B 1 420 ? -5.496 -35.406 -20.594 1 98.31 420 GLY B N 1
ATOM 8531 C CA . GLY B 1 420 ? -6.016 -36.188 -19.469 1 98.31 420 GLY B CA 1
ATOM 8532 C C . GLY B 1 420 ? -5.91 -37.688 -19.688 1 98.31 420 GLY B C 1
ATOM 8533 O O . GLY B 1 420 ? -5.281 -38.156 -20.656 1 98.31 420 GLY B O 1
ATOM 8534 N N . PRO B 1 421 ? -6.43 -38.438 -18.734 1 97.69 421 PRO B N 1
ATOM 8535 C CA . PRO B 1 421 ? -6.473 -39.875 -18.922 1 97.69 421 PRO B CA 1
ATOM 8536 C C . PRO B 1 421 ? -7.422 -40.312 -20.031 1 97.69 421 PRO B C 1
ATOM 8538 O O . PRO B 1 421 ? -8.258 -39.531 -20.469 1 97.69 421 PRO B O 1
ATOM 8541 N N . ASP B 1 422 ? -7.289 -41.5 -20.438 1 95.19 422 ASP B N 1
ATOM 8542 C CA . ASP B 1 422 ? -8.094 -41.969 -21.578 1 95.19 422 ASP B CA 1
ATOM 8543 C C . ASP B 1 422 ? -9.148 -42.969 -21.125 1 95.19 422 ASP B C 1
ATOM 8545 O O . ASP B 1 422 ? -9.844 -43.562 -21.953 1 95.19 422 ASP B O 1
ATOM 8549 N N . ASP B 1 423 ? -9.367 -43.188 -19.922 1 96.75 423 ASP B N 1
ATOM 8550 C CA . ASP B 1 423 ? -10.203 -44.281 -19.484 1 96.75 423 ASP B CA 1
ATOM 8551 C C . ASP B 1 423 ? -11.312 -43.812 -18.547 1 96.75 423 ASP B C 1
ATOM 8553 O O . ASP B 1 423 ? -11.812 -44.594 -17.734 1 96.75 423 ASP B O 1
ATOM 8557 N N . VAL B 1 424 ? -11.602 -42.469 -18.594 1 95.56 424 VAL B N 1
ATOM 8558 C CA . VAL B 1 424 ? -12.602 -42.031 -17.625 1 95.56 424 VAL B CA 1
ATOM 8559 C C . VAL B 1 424 ? -13.789 -41.406 -18.375 1 95.56 424 VAL B C 1
ATOM 8561 O O . VAL B 1 424 ? -14.641 -40.75 -17.75 1 95.56 424 VAL B O 1
ATOM 8564 N N . GLY B 1 425 ? -13.867 -41.531 -19.641 1 94.12 425 GLY B N 1
ATOM 8565 C CA . GLY B 1 425 ? -15.023 -41.125 -20.422 1 94.12 425 GLY B CA 1
ATOM 8566 C C . GLY B 1 425 ? -15.07 -39.625 -20.672 1 94.12 425 GLY B C 1
ATOM 8567 O O . GLY B 1 425 ? -16.156 -39.031 -20.766 1 94.12 425 GLY B O 1
ATOM 8568 N N . ALA B 1 426 ? -13.906 -38.969 -20.859 1 96.19 426 ALA B N 1
ATOM 8569 C CA . ALA B 1 426 ? -13.836 -37.531 -21.125 1 96.19 426 ALA B CA 1
ATOM 8570 C C . ALA B 1 426 ? -14.148 -37.219 -22.594 1 96.19 426 ALA B C 1
ATOM 8572 O O . ALA B 1 426 ? -14.078 -38.125 -23.438 1 96.19 426 ALA B O 1
ATOM 8573 N N . PRO B 1 427 ? -14.484 -36 -22.875 1 96.81 427 PRO B N 1
ATOM 8574 C CA . PRO B 1 427 ? -14.805 -35.594 -24.25 1 96.81 427 PRO B CA 1
ATOM 8575 C C . PRO B 1 427 ? -13.664 -35.875 -25.234 1 96.81 427 PRO B C 1
ATOM 8577 O O . PRO B 1 427 ? -12.5 -35.656 -24.891 1 96.81 427 PRO B O 1
ATOM 8580 N N . THR B 1 428 ? -14.07 -36.25 -26.469 1 96.44 428 THR B N 1
ATOM 8581 C CA . THR B 1 428 ? -13.086 -36.5 -27.5 1 96.44 428 THR B CA 1
ATOM 8582 C C . THR B 1 428 ? -13.18 -35.469 -28.625 1 96.44 428 THR B C 1
ATOM 8584 O O . THR B 1 428 ? -12.305 -35.406 -29.484 1 96.44 428 THR B O 1
ATOM 8587 N N . THR B 1 429 ? -14.242 -34.688 -28.547 1 96.44 429 THR B N 1
ATOM 8588 C CA . THR B 1 429 ? -14.461 -33.594 -29.5 1 96.44 429 THR B CA 1
ATOM 8589 C C . THR B 1 429 ? -14.711 -32.281 -28.781 1 96.44 429 THR B C 1
ATOM 8591 O O . THR B 1 429 ? -14.836 -32.25 -27.562 1 96.44 429 THR B O 1
ATOM 8594 N N . GLU B 1 430 ? -14.625 -31.219 -29.562 1 96.75 430 GLU B N 1
ATOM 8595 C CA . GLU B 1 430 ? -14.945 -29.906 -29.031 1 96.75 430 GLU B CA 1
ATOM 8596 C C . GLU B 1 430 ? -16.391 -29.516 -29.328 1 96.75 430 GLU B C 1
ATOM 8598 O O . GLU B 1 430 ? -16.797 -29.422 -30.5 1 96.75 430 GLU B O 1
ATOM 8603 N N . GLU B 1 431 ? -17.141 -29.234 -28.281 1 94.88 431 GLU B N 1
ATOM 8604 C CA . GLU B 1 431 ? -18.578 -29.062 -28.469 1 94.88 431 GLU B CA 1
ATOM 8605 C C . GLU B 1 431 ? -19 -27.625 -28.219 1 94.88 431 GLU B C 1
ATOM 8607 O O . GLU B 1 431 ? -20.188 -27.297 -28.281 1 94.88 431 GLU B O 1
ATOM 8612 N N . HIS B 1 432 ? -18.109 -26.734 -27.891 1 96.44 432 HIS B N 1
ATOM 8613 C CA . HIS B 1 432 ? -18.484 -25.344 -27.688 1 96.44 432 HIS B CA 1
ATOM 8614 C C . HIS B 1 432 ? -19.016 -24.719 -28.969 1 96.44 432 HIS B C 1
ATOM 8616 O O . HIS B 1 432 ? -18.484 -24.984 -30.047 1 96.44 432 HIS B O 1
ATOM 8622 N N . PRO B 1 433 ? -20.016 -23.797 -28.891 1 96 433 PRO B N 1
ATOM 8623 C CA . PRO B 1 433 ? -20.531 -23.125 -30.094 1 96 433 PRO B CA 1
ATOM 8624 C C . PRO B 1 433 ? -19.469 -22.297 -30.812 1 96 433 PRO B C 1
ATOM 8626 O O . PRO B 1 433 ? -19.547 -22.109 -32.031 1 96 433 PRO B O 1
ATOM 8629 N N . ASP B 1 434 ? -18.469 -21.922 -30.125 1 96.94 434 ASP B N 1
ATOM 8630 C CA . ASP B 1 434 ? -17.406 -21.094 -30.703 1 96.94 434 ASP B CA 1
ATOM 8631 C C . ASP B 1 434 ? -16.188 -21.953 -31.062 1 96.94 434 ASP B C 1
ATOM 8633 O O . ASP B 1 434 ? -15.062 -21.438 -31.109 1 96.94 434 ASP B O 1
ATOM 8637 N N . ALA B 1 435 ? -16.375 -23.172 -31.266 1 96.81 435 ALA B N 1
ATOM 8638 C CA . ALA B 1 435 ? -15.281 -24.109 -31.562 1 96.81 435 ALA B CA 1
ATOM 8639 C C . ALA B 1 435 ? -14.469 -23.625 -32.75 1 96.81 435 ALA B C 1
ATOM 8641 O O . ALA B 1 435 ? -13.25 -23.844 -32.812 1 96.81 435 ALA B O 1
ATOM 8642 N N . ALA B 1 436 ? -15.062 -22.906 -33.719 1 96.56 436 ALA B N 1
ATOM 8643 C CA . ALA B 1 436 ? -14.406 -22.438 -34.938 1 96.56 436 ALA B CA 1
ATOM 8644 C C . ALA B 1 436 ? -13.367 -21.359 -34.625 1 96.56 436 ALA B C 1
ATOM 8646 O O . ALA B 1 436 ? -12.484 -21.094 -35.438 1 96.56 436 ALA B O 1
ATOM 8647 N N . LEU B 1 437 ? -13.469 -20.75 -33.438 1 97.12 437 LEU B N 1
ATOM 8648 C CA . LEU B 1 437 ? -12.555 -19.672 -33.031 1 97.12 437 LEU B CA 1
ATOM 8649 C C . LEU B 1 437 ? -11.305 -20.234 -32.375 1 97.12 437 LEU B C 1
ATOM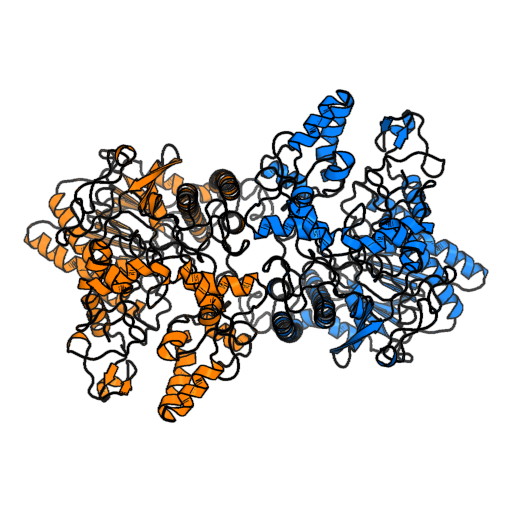 8651 O O . LEU B 1 437 ? -10.336 -19.516 -32.156 1 97.12 437 LEU B O 1
ATOM 8655 N N . ILE B 1 438 ? -11.273 -21.469 -32.094 1 98.12 438 ILE B N 1
ATOM 8656 C CA . ILE B 1 438 ? -10.109 -22.125 -31.516 1 98.12 438 ILE B CA 1
ATOM 8657 C C . ILE B 1 438 ? -9.062 -22.359 -32.594 1 98.12 438 ILE B C 1
ATOM 8659 O O . ILE B 1 438 ? -9.375 -22.859 -33.688 1 98.12 438 ILE B O 1
ATOM 8663 N N . PRO B 1 439 ? -7.805 -21.938 -32.344 1 97.5 439 PRO B N 1
ATOM 8664 C CA . PRO B 1 439 ? -6.777 -22.172 -33.375 1 97.5 439 PRO B CA 1
ATOM 8665 C C . PRO B 1 439 ? -6.75 -23.625 -33.844 1 97.5 439 PRO B C 1
ATOM 8667 O O . PRO B 1 439 ? -6.781 -24.547 -33.031 1 97.5 439 PRO B O 1
ATOM 8670 N N . ALA B 1 440 ? -6.562 -23.906 -35.125 1 95.56 440 ALA B N 1
ATOM 8671 C CA . ALA B 1 440 ? -6.785 -25.188 -35.781 1 95.56 440 ALA B CA 1
ATOM 8672 C C . ALA B 1 440 ? -5.723 -26.203 -35.375 1 95.56 440 ALA B C 1
ATOM 8674 O O . ALA B 1 440 ? -5.977 -27.422 -35.406 1 95.56 440 ALA B O 1
ATOM 8675 N N . HIS B 1 441 ? -4.59 -25.75 -35.062 1 95.75 441 HIS B N 1
ATOM 8676 C CA . HIS B 1 441 ? -3.494 -26.672 -34.781 1 95.75 441 HIS B CA 1
ATOM 8677 C C . HIS B 1 441 ? -3.648 -27.297 -33.406 1 95.75 441 HIS B C 1
ATOM 8679 O O . HIS B 1 441 ? -2.934 -28.234 -33.062 1 95.75 441 HIS B O 1
ATOM 8685 N N . LEU B 1 442 ? -4.566 -26.828 -32.531 1 97.88 442 LEU B N 1
ATOM 8686 C CA . LEU B 1 442 ? -4.777 -27.344 -31.172 1 97.88 442 LEU B CA 1
ATOM 8687 C C . LEU B 1 442 ? -5.652 -28.594 -31.188 1 97.88 442 LEU B C 1
ATOM 8689 O O . LEU B 1 442 ? -6.574 -28.688 -32 1 97.88 442 LEU B O 1
ATOM 8693 N N . PRO B 1 443 ? -5.371 -29.453 -30.297 1 97.06 443 PRO B N 1
ATOM 8694 C CA . PRO B 1 443 ? -6.172 -30.688 -30.281 1 97.06 443 PRO B CA 1
ATOM 8695 C C . PRO B 1 443 ? -7.59 -30.453 -29.766 1 97.06 443 PRO B C 1
ATOM 8697 O O . PRO B 1 443 ? -7.828 -29.516 -29 1 97.06 443 PRO B O 1
ATOM 8700 N N . GLN B 1 444 ? -8.461 -31.328 -30.203 1 95.5 444 GLN B N 1
ATOM 8701 C CA . GLN B 1 444 ? -9.805 -31.375 -29.656 1 95.5 444 GLN B CA 1
ATOM 8702 C C . GLN B 1 444 ? -9.906 -32.406 -28.531 1 95.5 444 GLN B C 1
ATOM 8704 O O . GLN B 1 444 ? -9.062 -33.312 -28.422 1 95.5 444 GLN B O 1
ATOM 8709 N N . GLY B 1 445 ? -10.875 -32.281 -27.703 1 95.75 445 GLY B N 1
ATOM 8710 C CA . GLY B 1 445 ? -11.102 -33.219 -26.625 1 95.75 445 GLY B CA 1
ATOM 8711 C C . GLY B 1 445 ? -10.195 -33 -25.422 1 95.75 445 GLY B C 1
ATOM 8712 O O . GLY B 1 445 ? -9.484 -32 -25.359 1 95.75 445 GLY B O 1
ATOM 8713 N N . TRP B 1 446 ? -10.297 -33.938 -24.422 1 98.06 446 TRP B N 1
ATOM 8714 C CA . TRP B 1 446 ? -9.578 -33.75 -23.172 1 98.06 446 TRP B CA 1
ATOM 8715 C C . TRP B 1 446 ? -8.391 -34.688 -23.078 1 98.06 446 TRP B C 1
ATOM 8717 O O . TRP B 1 446 ? -7.707 -34.75 -22.047 1 98.06 446 TRP B O 1
ATOM 8727 N N . ASN B 1 447 ? -8.109 -35.5 -24.172 1 97.88 447 ASN B N 1
ATOM 8728 C CA . ASN B 1 447 ? -6.965 -36.375 -24.281 1 97.88 447 ASN B CA 1
ATOM 8729 C C . ASN B 1 447 ? -6.426 -36.438 -25.703 1 97.88 447 ASN B C 1
ATOM 8731 O O . ASN B 1 447 ? -7.188 -36.656 -26.641 1 97.88 447 ASN B O 1
ATOM 8735 N N . TRP B 1 448 ? -5.18 -36.25 -25.922 1 97.19 448 TRP B N 1
ATOM 8736 C CA . TRP B 1 448 ? -4.609 -36.312 -27.266 1 97.19 448 TRP B CA 1
ATOM 8737 C C . TRP B 1 448 ? -3.311 -37.125 -27.266 1 97.19 448 TRP B C 1
ATOM 8739 O O . TRP B 1 448 ? -2.354 -36.75 -27.953 1 97.19 448 TRP B O 1
ATOM 8749 N N . GLY B 1 449 ? -3.27 -38.25 -26.406 1 94.31 449 GLY B N 1
ATOM 8750 C CA . GLY B 1 449 ? -2.164 -39.188 -26.516 1 94.31 449 GLY B CA 1
ATOM 8751 C C . GLY B 1 449 ? -1.52 -39.531 -25.188 1 94.31 449 GLY B C 1
ATOM 8752 O O . GLY B 1 449 ? -1.784 -40.562 -24.594 1 94.31 449 GLY B O 1
ATOM 8753 N N . TYR B 1 450 ? -0.625 -38.625 -24.625 1 97.69 450 TYR B N 1
ATOM 8754 C CA . TYR B 1 450 ? 0.152 -38.875 -23.406 1 97.69 450 TYR B CA 1
ATOM 8755 C C . TYR B 1 450 ? -0.369 -38.031 -22.25 1 97.69 450 TYR B C 1
ATOM 8757 O O . TYR B 1 450 ? -0.424 -36.812 -22.328 1 97.69 450 TYR B O 1
ATOM 8765 N N . ARG B 1 451 ? -0.67 -38.688 -21.125 1 97.38 451 ARG B N 1
ATOM 8766 C CA . ARG B 1 451 ? -1.16 -37.969 -19.938 1 97.38 451 ARG B CA 1
ATOM 8767 C C . ARG B 1 451 ? -0.195 -36.875 -19.516 1 97.38 451 ARG B C 1
ATOM 8769 O O . ARG B 1 451 ? 1.014 -37.094 -19.422 1 97.38 451 ARG B O 1
ATOM 8776 N N . SER B 1 452 ? -0.688 -35.625 -19.297 1 98.12 452 SER B N 1
ATOM 8777 C CA . SER B 1 452 ? 0 -34.469 -18.75 1 98.12 452 SER B CA 1
ATOM 8778 C C . SER B 1 452 ? 0.866 -33.781 -19.797 1 98.12 452 SER B C 1
ATOM 8780 O O . SER B 1 452 ? 1.626 -32.875 -19.484 1 98.12 452 SER B O 1
ATOM 8782 N N . MET B 1 453 ? 0.84 -34.281 -21.078 1 98.81 453 MET B N 1
ATOM 8783 C CA . MET B 1 453 ? 1.495 -33.531 -22.141 1 98.81 453 MET B CA 1
ATOM 8784 C C . MET B 1 453 ? 0.701 -32.281 -22.469 1 98.81 453 MET B C 1
ATOM 8786 O O . MET B 1 453 ? -0.53 -32.312 -22.531 1 98.81 453 MET B O 1
ATOM 8790 N N . THR B 1 454 ? 1.375 -31.188 -22.609 1 98.81 454 THR B N 1
ATOM 8791 C CA . THR B 1 454 ? 0.716 -29.969 -23.047 1 98.81 454 THR B CA 1
ATOM 8792 C C . THR B 1 454 ? 0.36 -30.031 -24.531 1 98.81 454 THR B C 1
ATOM 8794 O O . THR B 1 454 ? 0.526 -31.078 -25.156 1 98.81 454 THR B O 1
ATOM 8797 N N . THR B 1 455 ? -0.132 -28.906 -25.031 1 98.81 455 THR B N 1
ATOM 8798 C CA . THR B 1 455 ? -0.49 -28.891 -26.453 1 98.81 455 THR B CA 1
ATOM 8799 C C . THR B 1 455 ? 0.752 -28.734 -27.312 1 98.81 455 THR B C 1
ATOM 8801 O O . THR B 1 455 ? 0.662 -28.75 -28.547 1 98.81 455 THR B O 1
ATOM 8804 N N . VAL B 1 456 ? 1.881 -28.547 -26.766 1 98.75 456 VAL B N 1
ATOM 8805 C CA . VAL B 1 456 ? 3.17 -28.578 -27.438 1 98.75 456 VAL B CA 1
ATOM 8806 C C . VAL B 1 456 ? 3.779 -29.969 -27.312 1 98.75 456 VAL B C 1
ATOM 8808 O O . VAL B 1 456 ? 3.969 -30.484 -26.219 1 98.75 456 VAL B O 1
ATOM 8811 N N . ARG B 1 457 ? 4.137 -30.578 -28.406 1 98.38 457 ARG B N 1
ATOM 8812 C CA . ARG B 1 457 ? 4.637 -31.953 -28.406 1 98.38 457 ARG B CA 1
ATOM 8813 C C . ARG B 1 457 ? 5.945 -32.062 -27.641 1 98.38 457 ARG B C 1
ATOM 8815 O O . ARG B 1 457 ? 6.863 -31.266 -27.844 1 98.38 457 ARG B O 1
ATOM 8822 N N . GLY B 1 458 ? 5.957 -33 -26.719 1 98.69 458 GLY B N 1
ATOM 8823 C CA . GLY B 1 458 ? 7.164 -33.25 -25.953 1 98.69 458 GLY B CA 1
ATOM 8824 C C . GLY B 1 458 ? 7.25 -32.438 -24.672 1 98.69 458 GLY B C 1
ATOM 8825 O O . GLY B 1 458 ? 8.133 -32.688 -23.844 1 98.69 458 GLY B O 1
ATOM 8826 N N . LEU B 1 459 ? 6.355 -31.469 -24.5 1 98.94 459 LEU B N 1
ATOM 8827 C CA . LEU B 1 459 ? 6.328 -30.656 -23.297 1 98.94 459 LEU B CA 1
ATOM 8828 C C . LEU B 1 459 ? 5.273 -31.156 -22.312 1 98.94 459 LEU B C 1
ATOM 8830 O O . LEU B 1 459 ? 4.086 -31.188 -22.641 1 98.94 459 LEU B O 1
ATOM 8834 N N . PHE B 1 460 ? 5.727 -31.578 -21.188 1 98.94 460 PHE B N 1
ATOM 8835 C CA . PHE B 1 460 ? 4.852 -32.062 -20.125 1 98.94 460 PHE B CA 1
ATOM 8836 C C . PHE B 1 460 ? 4.852 -31.109 -18.938 1 98.94 460 PHE B C 1
ATOM 8838 O O . PHE B 1 460 ? 5.762 -30.281 -18.797 1 98.94 460 PHE B O 1
ATOM 8845 N N . THR B 1 461 ? 3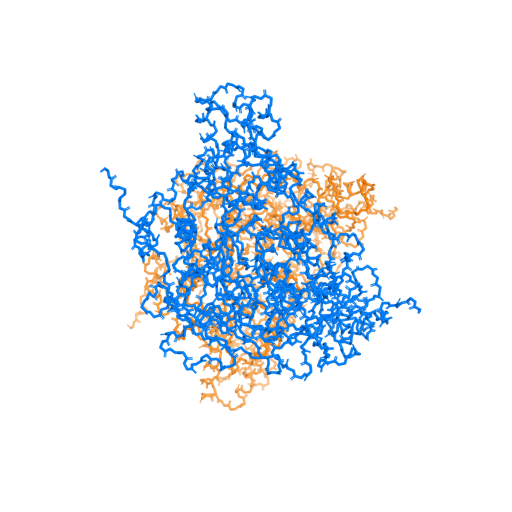.791 -31.188 -18.109 1 98.88 461 THR B N 1
ATOM 8846 C CA . THR B 1 461 ? 3.756 -30.406 -16.891 1 98.88 461 THR B CA 1
ATOM 8847 C C . THR B 1 461 ? 2.975 -31.125 -15.797 1 98.88 461 THR B C 1
ATOM 8849 O O . THR B 1 461 ? 2.426 -32.219 -16.031 1 98.88 461 THR B O 1
ATOM 8852 N N . ALA B 1 462 ? 3.025 -30.625 -14.555 1 98.69 462 ALA B N 1
ATOM 8853 C CA . ALA B 1 462 ? 2.404 -31.203 -13.359 1 98.69 462 ALA B CA 1
ATOM 8854 C C . ALA B 1 462 ? 2.287 -30.156 -12.25 1 98.69 462 ALA B C 1
ATOM 8856 O O . ALA B 1 462 ? 2.832 -29.062 -12.359 1 98.69 462 ALA B O 1
ATOM 8857 N N . GLY B 1 463 ? 1.561 -30.516 -11.227 1 97.62 463 GLY B N 1
ATOM 8858 C CA . GLY B 1 463 ? 1.422 -29.609 -10.094 1 97.62 463 GLY B CA 1
ATOM 8859 C C . GLY B 1 463 ? 0.766 -28.297 -10.453 1 97.62 463 GLY B C 1
ATOM 8860 O O . GLY B 1 463 ? -0.307 -28.281 -11.062 1 97.62 463 GLY B O 1
ATOM 8861 N N . ASP B 1 464 ? 1.452 -27.219 -10.141 1 97.31 464 ASP B N 1
ATOM 8862 C CA . ASP B 1 464 ? 0.915 -25.875 -10.375 1 97.31 464 ASP B CA 1
ATOM 8863 C C . ASP B 1 464 ? 0.785 -25.594 -11.867 1 97.31 464 ASP B C 1
ATOM 8865 O O . ASP B 1 464 ? 0.065 -24.672 -12.266 1 97.31 464 ASP B O 1
ATOM 8869 N N . GLY B 1 465 ? 1.44 -26.359 -12.641 1 98.31 465 GLY B N 1
ATOM 8870 C CA . GLY B 1 465 ? 1.424 -26.125 -14.078 1 98.31 465 GLY B CA 1
ATOM 8871 C C . GLY B 1 465 ? 0.141 -26.594 -14.742 1 98.31 465 GLY B C 1
ATOM 8872 O O . GLY B 1 465 ? -0.249 -26.062 -15.789 1 98.31 465 GLY B O 1
ATOM 8873 N N . VAL B 1 466 ? -0.524 -27.578 -14.188 1 98.62 466 VAL B N 1
ATOM 8874 C CA . VAL B 1 466 ? -1.736 -28.125 -14.789 1 98.62 466 VAL B CA 1
ATOM 8875 C C . VAL B 1 466 ? -2.936 -27.266 -14.414 1 98.62 466 VAL B C 1
ATOM 8877 O O . VAL B 1 466 ? -3.291 -27.156 -13.242 1 98.62 466 VAL B O 1
ATOM 8880 N N . GLY B 1 467 ? -3.584 -26.656 -15.406 1 98.44 467 GLY B N 1
ATOM 8881 C CA . GLY B 1 467 ? -4.719 -25.781 -15.188 1 98.44 467 GLY B CA 1
ATOM 8882 C C . GLY B 1 467 ? -6.047 -26.516 -15.164 1 98.44 467 GLY B C 1
ATOM 8883 O O . GLY B 1 467 ? -6.09 -27.734 -15.297 1 98.44 467 GLY B O 1
ATOM 8884 N N . ALA B 1 468 ? -7.102 -25.797 -14.891 1 98.38 468 ALA B N 1
ATOM 8885 C CA . ALA B 1 468 ? -8.484 -26.281 -14.852 1 98.38 468 ALA B CA 1
ATOM 8886 C C . ALA B 1 468 ? -8.648 -27.391 -13.82 1 98.38 468 ALA B C 1
ATOM 8888 O O . ALA B 1 468 ? -9.547 -28.234 -13.938 1 98.38 468 ALA B O 1
ATOM 8889 N N . SER B 1 469 ? -7.789 -27.5 -13 1 96.44 469 SER B N 1
ATOM 8890 C CA . SER B 1 469 ? -7.816 -28.453 -11.891 1 96.44 469 SER B CA 1
ATOM 8891 C C . SER B 1 469 ? -7.121 -27.891 -10.656 1 96.44 469 SER B C 1
ATOM 8893 O O . SER B 1 469 ? -6.078 -27.25 -10.766 1 96.44 469 SER B O 1
ATOM 8895 N N . GLY B 1 470 ? -7.711 -28.047 -9.516 1 96.75 470 GLY B N 1
ATOM 8896 C CA . GLY B 1 470 ? -7.176 -27.516 -8.266 1 96.75 470 GLY B CA 1
ATOM 8897 C C . GLY B 1 470 ? -7.039 -28.562 -7.184 1 96.75 470 GLY B C 1
ATOM 8898 O O . GLY B 1 470 ? -7.039 -29.766 -7.469 1 96.75 470 GLY B O 1
ATOM 8899 N N . HIS B 1 471 ? -6.617 -28.141 -5.996 1 97.44 471 HIS B N 1
ATOM 8900 C CA . HIS B 1 471 ? -6.57 -28.938 -4.773 1 97.44 471 HIS B CA 1
ATOM 8901 C C . HIS B 1 471 ? -5.578 -30.094 -4.898 1 97.44 471 HIS B C 1
ATOM 8903 O O . HIS B 1 471 ? -5.859 -31.203 -4.469 1 97.44 471 HIS B O 1
ATOM 8909 N N . LYS B 1 472 ? -4.516 -29.844 -5.551 1 97.19 472 LYS B N 1
ATOM 8910 C CA . LYS B 1 472 ? -3.48 -30.875 -5.684 1 97.19 472 LYS B CA 1
ATOM 8911 C C . LYS B 1 472 ? -2.588 -30.922 -4.445 1 97.19 472 LYS B C 1
ATOM 8913 O O . LYS B 1 472 ? -2.273 -32 -3.938 1 97.19 472 LYS B O 1
ATOM 8918 N N . PHE B 1 473 ? -2.168 -29.688 -4.059 1 96.56 473 PHE B N 1
ATOM 8919 C CA . PHE B 1 473 ? -1.288 -29.516 -2.906 1 96.56 473 PHE B CA 1
ATOM 8920 C C . PHE B 1 473 ? -0.013 -30.344 -3.076 1 96.56 473 PHE B C 1
ATOM 8922 O O . PHE B 1 473 ? 0.517 -30.453 -4.184 1 96.56 473 PHE B O 1
ATOM 8929 N N . SER B 1 474 ? 0.633 -30.719 -2.021 1 96.44 474 SER B N 1
ATOM 8930 C CA . SER B 1 474 ? 1.915 -31.406 -2.084 1 96.44 474 SER B CA 1
ATOM 8931 C C . SER B 1 474 ? 1.751 -32.844 -2.617 1 96.44 474 SER B C 1
ATOM 8933 O O . SER B 1 474 ? 2.451 -33.219 -3.549 1 96.44 474 SER B O 1
ATOM 8935 N N . SER B 1 475 ? 0.839 -33.562 -2.064 1 98.31 475 SER B N 1
ATOM 8936 C CA . SER B 1 475 ? 0.66 -34.969 -2.432 1 98.31 475 SER B CA 1
ATOM 8937 C C . SER B 1 475 ? 0.183 -35.094 -3.875 1 98.31 475 SER B C 1
ATOM 8939 O O . SER B 1 475 ? 0.667 -35.969 -4.617 1 98.31 475 SER B O 1
ATOM 8941 N N . GLY B 1 476 ? -0.772 -34.219 -4.219 1 98.44 476 GLY B N 1
ATOM 8942 C CA . GLY B 1 476 ? -1.257 -34.25 -5.59 1 98.44 476 GLY B CA 1
ATOM 8943 C C . GLY B 1 476 ? -0.197 -33.875 -6.609 1 98.44 476 GLY B C 1
ATOM 8944 O O . GLY B 1 476 ? -0.138 -34.469 -7.695 1 98.44 476 GLY B O 1
ATOM 8945 N N . SER B 1 477 ? 0.602 -32.906 -6.332 1 98.31 477 SER B N 1
ATOM 8946 C CA . SER B 1 477 ? 1.678 -32.5 -7.23 1 98.31 477 SER B CA 1
ATOM 8947 C C . SER B 1 477 ? 2.688 -33.625 -7.43 1 98.31 477 SER B C 1
ATOM 8949 O O . SER B 1 477 ? 3.121 -33.906 -8.555 1 98.31 477 SER B O 1
ATOM 8951 N N . HIS B 1 478 ? 3.074 -34.281 -6.312 1 98.62 478 HIS B N 1
ATOM 8952 C CA . HIS B 1 478 ? 3.971 -35.406 -6.398 1 98.62 478 HIS B CA 1
ATOM 8953 C C . HIS B 1 478 ? 3.375 -36.531 -7.273 1 98.62 478 HIS B C 1
ATOM 8955 O O . HIS B 1 478 ? 4.074 -37.094 -8.102 1 98.62 478 HIS B O 1
ATOM 8961 N N . THR B 1 479 ? 2.125 -36.781 -7.117 1 98.75 479 THR B N 1
ATOM 8962 C CA . THR B 1 479 ? 1.427 -37.812 -7.859 1 98.75 479 THR B CA 1
ATOM 8963 C C . THR B 1 479 ? 1.427 -37.5 -9.352 1 98.75 479 THR B C 1
ATOM 8965 O O . THR B 1 479 ? 1.697 -38.406 -10.172 1 98.75 479 THR B O 1
ATOM 8968 N N . GLU B 1 480 ? 1.092 -36.312 -9.688 1 98.62 480 GLU B N 1
ATOM 8969 C CA . GLU B 1 480 ? 1.1 -35.906 -11.102 1 98.62 480 GLU B CA 1
ATOM 8970 C C . GLU B 1 480 ? 2.498 -36.031 -11.695 1 98.62 480 GLU B C 1
ATOM 8972 O O . GLU B 1 480 ? 2.65 -36.406 -12.867 1 98.62 480 GLU B O 1
ATOM 8977 N N . GLY B 1 481 ? 3.49 -35.719 -10.914 1 98.75 481 GLY B N 1
ATOM 8978 C CA . GLY B 1 481 ? 4.859 -35.938 -11.352 1 98.75 481 GLY B CA 1
ATOM 8979 C C . GLY B 1 481 ? 5.137 -37.375 -11.688 1 98.75 481 GLY B C 1
ATOM 8980 O O . GLY B 1 481 ? 5.762 -37.688 -12.711 1 98.75 481 GLY B O 1
ATOM 8981 N N . ARG B 1 482 ? 4.691 -38.281 -10.867 1 98.56 482 ARG B N 1
ATOM 8982 C CA . ARG B 1 482 ? 4.855 -39.719 -11.109 1 98.56 482 ARG B CA 1
ATOM 8983 C C . ARG B 1 482 ? 4.168 -40.156 -12.414 1 98.56 482 ARG B C 1
ATOM 8985 O O . ARG B 1 482 ? 4.719 -40.938 -13.18 1 98.56 482 ARG B O 1
ATOM 8992 N N . MET B 1 483 ? 3.029 -39.594 -12.617 1 98.12 483 MET B N 1
ATOM 8993 C CA . MET B 1 483 ? 2.279 -39.906 -13.836 1 98.12 483 MET B CA 1
ATOM 8994 C C . MET B 1 483 ? 3.029 -39.438 -15.078 1 98.12 483 MET B C 1
ATOM 8996 O O . MET B 1 483 ? 3.057 -40.125 -16.094 1 98.12 483 MET B O 1
ATOM 9000 N N . CYS B 1 484 ? 3.633 -38.281 -14.992 1 98.56 484 CYS B N 1
ATOM 9001 C CA . CYS B 1 484 ? 4.391 -37.719 -16.109 1 98.56 484 CYS B CA 1
ATOM 9002 C C . CYS B 1 484 ? 5.578 -38.625 -16.453 1 98.56 484 CYS B C 1
ATOM 9004 O O . CYS B 1 484 ? 5.949 -38.719 -17.625 1 98.56 484 CYS B O 1
ATOM 9006 N N . ALA B 1 485 ? 6.188 -39.188 -15.445 1 98.62 485 ALA B N 1
ATOM 9007 C CA . ALA B 1 485 ? 7.344 -40.062 -15.656 1 98.62 485 ALA B CA 1
ATOM 9008 C C . ALA B 1 485 ? 7.023 -41.188 -16.656 1 98.62 485 ALA B C 1
ATOM 9010 O O . ALA B 1 485 ? 7.762 -41.375 -17.609 1 98.62 485 ALA B O 1
ATOM 9011 N N . GLN B 1 486 ? 5.949 -41.844 -16.391 1 97.75 486 GLN B N 1
ATOM 9012 C CA . GLN B 1 486 ? 5.523 -42.906 -17.266 1 97.75 486 GLN B CA 1
ATOM 9013 C C . GLN B 1 486 ? 5.238 -42.406 -18.688 1 97.75 486 GLN B C 1
ATOM 9015 O O . GLN B 1 486 ? 5.676 -43 -19.672 1 97.75 486 GLN B O 1
ATOM 9020 N N . SER B 1 487 ? 4.543 -41.344 -18.766 1 98.56 487 SER B N 1
ATOM 9021 C CA . SER B 1 487 ? 4.137 -40.781 -20.047 1 98.56 487 SER B CA 1
ATOM 9022 C C . SER B 1 487 ? 5.348 -40.312 -20.844 1 98.56 487 SER B C 1
ATOM 9024 O O . SER B 1 487 ? 5.395 -40.469 -22.062 1 98.56 487 SER B O 1
ATOM 9026 N N . MET B 1 488 ? 6.312 -39.688 -20.219 1 98.88 488 MET B N 1
ATOM 9027 C CA . MET B 1 488 ? 7.492 -39.156 -20.906 1 98.88 488 MET B CA 1
ATOM 9028 C C . MET B 1 488 ? 8.344 -40.281 -21.469 1 98.88 488 MET B C 1
ATOM 9030 O O . MET B 1 488 ? 8.836 -40.188 -22.594 1 98.88 488 MET B O 1
ATOM 9034 N N . VAL B 1 489 ? 8.516 -41.344 -20.688 1 98.75 489 VAL B N 1
ATOM 9035 C CA . VAL B 1 489 ? 9.281 -42.5 -21.172 1 98.75 489 VAL B CA 1
ATOM 9036 C C . VAL B 1 489 ? 8.594 -43.125 -22.391 1 98.75 489 VAL B C 1
ATOM 9038 O O . VAL B 1 489 ? 9.242 -43.406 -23.391 1 98.75 489 VAL B O 1
ATOM 9041 N N . LYS B 1 490 ? 7.277 -43.281 -22.266 1 98.44 490 LYS B N 1
ATOM 9042 C CA . LYS B 1 490 ? 6.52 -43.812 -23.391 1 98.44 490 LYS B CA 1
ATOM 9043 C C . LYS B 1 490 ? 6.68 -42.906 -24.625 1 98.44 490 LYS B C 1
ATOM 9045 O O . LYS B 1 490 ? 6.867 -43.406 -25.734 1 98.44 490 LYS B O 1
ATOM 9050 N N . PHE B 1 491 ? 6.633 -41.656 -24.484 1 98.62 491 PHE B N 1
ATOM 9051 C CA . PHE B 1 491 ? 6.777 -40.688 -25.562 1 98.62 491 PHE B CA 1
ATOM 9052 C C . PHE B 1 491 ? 8.141 -40.812 -26.234 1 98.62 491 PHE B C 1
ATOM 9054 O O . PHE B 1 491 ? 8.234 -40.812 -27.469 1 98.62 491 PHE B O 1
ATOM 9061 N N . VAL B 1 492 ? 9.203 -40.906 -25.406 1 98.69 492 VAL B N 1
ATOM 9062 C CA . VAL B 1 492 ? 10.555 -41.031 -25.938 1 98.69 492 VAL B CA 1
ATOM 9063 C C . VAL B 1 492 ? 10.68 -42.344 -26.719 1 98.69 492 VAL B C 1
ATOM 9065 O O . VAL B 1 492 ? 11.289 -42.406 -27.781 1 98.69 492 VAL B O 1
ATOM 9068 N N . MET B 1 493 ? 10.078 -43.438 -26.188 1 98.31 493 MET B N 1
ATOM 9069 C CA . MET B 1 493 ? 10.102 -44.719 -26.875 1 98.31 493 MET B CA 1
ATOM 9070 C C . MET B 1 493 ? 9.422 -44.625 -28.234 1 98.31 493 MET B C 1
ATOM 9072 O O . MET B 1 493 ? 9.93 -45.156 -29.219 1 98.31 493 MET B O 1
ATOM 9076 N N . ASP B 1 494 ? 8.297 -43.938 -28.266 1 98 494 ASP B N 1
ATOM 9077 C CA . ASP B 1 494 ? 7.543 -43.781 -29.5 1 98 494 ASP B CA 1
ATOM 9078 C C . ASP B 1 494 ? 8.273 -42.844 -30.469 1 98 494 ASP B C 1
ATOM 9080 O O . ASP B 1 494 ? 7.969 -42.844 -31.656 1 98 494 ASP B O 1
ATOM 9084 N N . ASN B 1 495 ? 9.234 -42.062 -29.969 1 97.44 495 ASN B N 1
ATOM 9085 C CA . ASN B 1 495 ? 9.992 -41.125 -30.781 1 97.44 495 ASN B CA 1
ATOM 9086 C C . ASN B 1 495 ? 11.492 -41.375 -30.672 1 97.44 495 ASN B C 1
ATOM 9088 O O . ASN B 1 495 ? 12.289 -40.438 -30.641 1 97.44 495 ASN B O 1
ATOM 9092 N N . LYS B 1 496 ? 11.883 -42.562 -30.531 1 95.94 496 LYS B N 1
ATOM 9093 C CA . LYS B 1 496 ? 13.258 -42.938 -30.219 1 95.94 496 LYS B CA 1
ATOM 9094 C C . LYS B 1 496 ? 14.219 -42.469 -31.312 1 95.94 496 LYS B C 1
ATOM 9096 O O . LYS B 1 496 ? 15.383 -42.188 -31.031 1 95.94 496 LYS B O 1
ATOM 9101 N N . ASP B 1 497 ? 13.766 -42.344 -32.594 1 95.75 497 ASP B N 1
ATOM 9102 C CA . ASP B 1 497 ? 14.641 -42.031 -33.719 1 95.75 497 ASP B CA 1
ATOM 9103 C C . ASP B 1 497 ? 14.656 -40.562 -34 1 95.75 497 ASP B C 1
ATOM 9105 O O . ASP B 1 497 ? 15.422 -40.094 -34.844 1 95.75 497 ASP B O 1
ATOM 9109 N N . TRP B 1 498 ? 13.844 -39.812 -33.281 1 96.62 498 TRP B N 1
ATOM 9110 C CA . TRP B 1 498 ? 13.773 -38.375 -33.531 1 96.62 498 TRP B CA 1
ATOM 9111 C C . TRP B 1 498 ? 14.984 -37.688 -32.906 1 96.62 498 TRP B C 1
ATOM 9113 O O . TRP B 1 498 ? 15.398 -38 -31.797 1 96.62 498 TRP B O 1
ATOM 9123 N N . VAL B 1 499 ? 15.555 -36.75 -33.656 1 96.38 499 VAL B N 1
ATOM 9124 C CA . VAL B 1 499 ? 16.719 -36 -33.219 1 96.38 499 VAL B CA 1
ATOM 9125 C C . VAL B 1 499 ? 16.359 -34.5 -33.062 1 96.38 499 VAL B C 1
ATOM 9127 O O . VAL B 1 499 ? 16.016 -33.844 -34.031 1 96.38 499 VAL B O 1
ATOM 9130 N N . PRO B 1 500 ? 16.422 -33.969 -31.891 1 97.5 500 PRO B N 1
ATOM 9131 C CA . PRO B 1 500 ? 16.078 -32.562 -31.656 1 97.5 500 PRO B CA 1
ATOM 9132 C C . PRO B 1 500 ? 17.016 -31.609 -32.375 1 97.5 500 PRO B C 1
ATOM 9134 O O . PRO B 1 500 ? 18.234 -31.797 -32.344 1 97.5 500 PRO B O 1
ATOM 9137 N N . THR B 1 501 ? 16.484 -30.609 -33.062 1 98 501 THR B N 1
ATOM 9138 C CA . THR B 1 501 ? 17.203 -29.516 -33.688 1 98 501 THR B CA 1
ATOM 9139 C C . THR B 1 501 ? 16.641 -28.172 -33.25 1 98 501 THR B C 1
ATOM 9141 O O . THR B 1 501 ? 15.461 -27.875 -33.5 1 98 501 THR B O 1
ATOM 9144 N N . LEU B 1 502 ? 17.453 -27.359 -32.656 1 98.38 502 LEU B N 1
ATOM 9145 C CA . LEU B 1 502 ? 16.969 -26.078 -32.125 1 98.38 502 LEU B CA 1
ATOM 9146 C C . LEU B 1 502 ? 16.609 -25.125 -33.281 1 98.38 502 LEU B C 1
ATOM 9148 O O . LEU B 1 502 ? 17.312 -25.062 -34.281 1 98.38 502 LEU B O 1
ATOM 9152 N N . ASP B 1 503 ? 15.57 -24.375 -33.125 1 98 503 ASP B N 1
ATOM 9153 C CA . ASP B 1 503 ? 15.156 -23.422 -34.156 1 98 503 ASP B CA 1
ATOM 9154 C C . ASP B 1 503 ? 15.945 -22.125 -34.062 1 98 503 ASP B C 1
ATOM 9156 O O . ASP B 1 503 ? 15.883 -21.281 -34.969 1 98 503 ASP B O 1
ATOM 9160 N N . THR B 1 504 ? 16.75 -21.938 -32.969 1 97.81 504 THR B N 1
ATOM 9161 C CA . THR B 1 504 ? 17.516 -20.734 -32.688 1 97.81 504 THR B CA 1
ATOM 9162 C C . THR B 1 504 ? 18.969 -21.078 -32.406 1 97.81 504 THR B C 1
ATOM 9164 O O . THR B 1 504 ? 19.25 -21.938 -31.562 1 97.81 504 THR B O 1
ATOM 9167 N N . PRO B 1 505 ? 19.875 -20.328 -33 1 97.94 505 PRO B N 1
ATOM 9168 C CA . PRO B 1 505 ? 21.297 -20.594 -32.719 1 97.94 505 PRO B CA 1
ATOM 9169 C C . PRO B 1 505 ? 21.656 -20.328 -31.266 1 97.94 505 PRO B C 1
ATOM 9171 O O . PRO B 1 505 ? 21.156 -19.375 -30.656 1 97.94 505 PRO B O 1
ATOM 9174 N N . VAL B 1 506 ? 22.516 -21.109 -30.75 1 97.94 506 VAL B N 1
ATOM 9175 C CA . VAL B 1 506 ? 22.938 -21.047 -29.359 1 97.94 506 VAL B CA 1
ATOM 9176 C C . VAL B 1 506 ? 23.484 -19.656 -29.047 1 97.94 506 VAL B C 1
ATOM 9178 O O . VAL B 1 506 ? 23.234 -19.109 -27.984 1 97.94 506 VAL B O 1
ATOM 9181 N N . GLU B 1 507 ? 24.219 -19.078 -29.969 1 97.25 507 GLU B N 1
ATOM 9182 C CA . GLU B 1 507 ? 24.812 -17.75 -29.766 1 97.25 507 GLU B CA 1
ATOM 9183 C C . GLU B 1 507 ? 23.734 -16.688 -29.531 1 97.25 507 GLU B C 1
ATOM 9185 O O . GLU B 1 507 ? 23.891 -15.812 -28.688 1 97.25 507 GLU B O 1
ATOM 9190 N N . THR B 1 508 ? 22.703 -16.797 -30.281 1 97.81 508 THR B N 1
ATOM 9191 C CA . THR B 1 508 ? 21.594 -15.875 -30.141 1 97.81 508 THR B CA 1
ATOM 9192 C C . THR B 1 508 ? 20.922 -16.031 -28.766 1 97.81 508 THR B C 1
ATOM 9194 O O . THR B 1 508 ? 20.562 -15.047 -28.125 1 97.81 508 THR B O 1
ATOM 9197 N N . LEU B 1 509 ? 20.781 -17.219 -28.344 1 98 509 LEU B N 1
ATOM 9198 C CA . LEU B 1 509 ? 20.172 -17.516 -27.047 1 98 509 LEU B CA 1
ATOM 9199 C C . LEU B 1 509 ? 21 -16.938 -25.922 1 98 509 LEU B C 1
ATOM 9201 O O . LEU B 1 509 ? 20.469 -16.359 -24.969 1 98 509 LEU B O 1
ATOM 9205 N N . VAL B 1 510 ? 22.266 -17.094 -26 1 97.44 510 VAL B N 1
ATOM 9206 C CA . VAL B 1 510 ? 23.188 -16.609 -24.969 1 97.44 510 VAL B CA 1
ATOM 9207 C C . VAL B 1 510 ? 23.094 -15.094 -24.891 1 97.44 510 VAL B C 1
ATOM 9209 O O . VAL B 1 510 ? 23.062 -14.531 -23.797 1 97.44 510 VAL B O 1
ATOM 9212 N N . GLU B 1 511 ? 23.016 -14.477 -26.016 1 97.06 511 GLU B N 1
ATOM 9213 C CA . GLU B 1 511 ? 22.953 -13.016 -26.031 1 97.06 511 GLU B CA 1
ATOM 9214 C C . GLU B 1 511 ? 21.641 -12.523 -25.453 1 97.06 511 GLU B C 1
ATOM 9216 O O . GLU B 1 511 ? 21.609 -11.492 -24.766 1 97.06 511 GLU B O 1
ATOM 9221 N N . GLU B 1 512 ? 20.609 -13.18 -25.75 1 96.75 512 GLU B N 1
ATOM 9222 C CA . GLU B 1 512 ? 19.312 -12.812 -25.172 1 96.75 512 GLU B CA 1
ATOM 9223 C C . GLU B 1 512 ? 19.328 -12.93 -23.656 1 96.75 512 GLU B C 1
ATOM 9225 O O . GLU B 1 512 ? 18.828 -12.055 -22.953 1 96.75 512 GLU B O 1
ATOM 9230 N N . ILE B 1 513 ? 19.922 -13.922 -23.188 1 98.06 513 ILE B N 1
ATOM 9231 C CA . ILE B 1 513 ? 19.953 -14.195 -21.75 1 98.06 513 ILE B CA 1
ATOM 9232 C C . ILE B 1 513 ? 20.812 -13.148 -21.031 1 98.06 513 ILE B C 1
ATOM 9234 O O . ILE B 1 513 ? 20.469 -12.711 -19.938 1 98.06 513 ILE B O 1
ATOM 9238 N N . TYR B 1 514 ? 21.875 -12.711 -21.688 1 97.81 514 TYR B N 1
ATOM 9239 C CA . TYR B 1 514 ? 22.844 -11.836 -21.016 1 97.81 514 TYR B CA 1
ATOM 9240 C C . TYR B 1 514 ? 22.578 -10.375 -21.359 1 97.81 514 TYR B C 1
ATOM 9242 O O . TYR B 1 514 ? 23.375 -9.5 -21.016 1 97.81 514 TYR B O 1
ATOM 9250 N N . ARG B 1 515 ? 21.516 -10.07 -22.031 1 97.81 515 ARG B N 1
ATOM 9251 C CA . ARG B 1 515 ? 21.172 -8.695 -22.391 1 97.81 515 ARG B CA 1
ATOM 9252 C C . ARG B 1 515 ? 21.234 -7.777 -21.188 1 97.81 515 ARG B C 1
ATOM 9254 O O . ARG B 1 515 ? 21.828 -6.695 -21.234 1 97.81 515 ARG B O 1
ATOM 9261 N N . PRO B 1 516 ? 20.672 -8.109 -20 1 98.5 516 PRO B N 1
ATOM 9262 C CA . PRO B 1 516 ? 20.766 -7.227 -18.828 1 98.5 516 PRO B CA 1
ATOM 9263 C C . PRO B 1 516 ? 22.203 -6.965 -18.391 1 98.5 516 PRO B C 1
ATOM 9265 O O . PRO B 1 516 ? 22.516 -5.887 -17.891 1 98.5 516 PRO B O 1
ATOM 9268 N N . VAL B 1 517 ? 23.047 -8.016 -18.578 1 98.31 517 VAL B N 1
ATOM 9269 C CA . VAL B 1 517 ? 24.453 -7.871 -18.234 1 98.31 517 VAL B CA 1
ATOM 9270 C C . VAL B 1 517 ? 25.125 -6.875 -19.172 1 98.31 517 VAL B C 1
ATOM 9272 O O . VAL B 1 517 ? 25.859 -5.992 -18.734 1 98.31 517 VAL B O 1
ATOM 9275 N N . ARG B 1 518 ? 24.812 -7.023 -20.516 1 97.75 518 ARG B N 1
ATOM 9276 C CA . ARG B 1 518 ? 25.359 -6.113 -21.516 1 97.75 518 ARG B CA 1
ATOM 9277 C C . ARG B 1 518 ? 24.922 -4.676 -21.25 1 97.75 518 ARG B C 1
ATOM 9279 O O . ARG B 1 518 ? 25.734 -3.754 -21.312 1 97.75 518 ARG B O 1
ATOM 9286 N N . THR B 1 519 ? 23.703 -4.504 -20.875 1 98 519 THR B N 1
ATOM 9287 C CA . THR B 1 519 ? 23.125 -3.191 -20.578 1 98 519 THR B CA 1
ATOM 9288 C C . THR B 1 519 ? 23.875 -2.525 -19.422 1 98 519 THR B C 1
ATOM 9290 O O . THR B 1 519 ? 24.219 -1.343 -19.5 1 98 519 THR B O 1
ATOM 9293 N N . PHE B 1 520 ? 24.156 -3.242 -18.359 1 97.81 520 PHE B N 1
ATOM 9294 C CA . PHE B 1 520 ? 24.875 -2.713 -17.203 1 97.81 520 PHE B CA 1
ATOM 9295 C C . PHE B 1 520 ? 26.297 -2.312 -17.578 1 97.81 520 PHE B C 1
ATOM 9297 O O . PHE B 1 520 ? 26.734 -1.192 -17.297 1 97.81 520 PHE B O 1
ATOM 9304 N N . LEU B 1 521 ? 26.984 -3.232 -18.266 1 97.12 521 LEU B N 1
ATOM 9305 C CA . LEU B 1 521 ? 28.391 -3.012 -18.594 1 97.12 521 LEU B CA 1
ATOM 9306 C C . LEU B 1 521 ? 28.547 -1.833 -19.547 1 97.12 521 LEU B C 1
ATOM 9308 O O . LEU B 1 521 ? 29.516 -1.081 -19.453 1 97.12 521 LEU B O 1
ATOM 9312 N N . GLU B 1 522 ? 27.625 -1.675 -20.375 1 97.06 522 GLU B N 1
ATOM 9313 C CA . GLU B 1 522 ? 27.688 -0.605 -21.359 1 97.06 522 GLU B CA 1
ATOM 9314 C C . GLU B 1 522 ? 27.438 0.756 -20.719 1 97.06 522 GLU B C 1
ATOM 9316 O O . GLU B 1 522 ? 28.047 1.757 -21.125 1 97.06 522 GLU B O 1
ATOM 9321 N N . HIS B 1 523 ? 26.578 0.863 -19.656 1 97.38 523 HIS B N 1
ATOM 9322 C CA . HIS B 1 523 ? 26.062 2.17 -19.266 1 97.38 523 HIS B CA 1
ATOM 9323 C C . HIS B 1 523 ? 26.406 2.496 -17.828 1 97.38 523 HIS B C 1
ATOM 9325 O O . HIS B 1 523 ? 26.172 3.613 -17.359 1 97.38 523 HIS B O 1
ATOM 9331 N N . LYS B 1 524 ? 26.969 1.604 -17.031 1 95.56 524 LYS B N 1
ATOM 9332 C CA . LYS B 1 524 ? 27.156 1.756 -15.594 1 95.56 524 LYS B CA 1
ATOM 9333 C C . LYS B 1 524 ? 27.953 3.018 -15.273 1 95.56 524 LYS B C 1
ATOM 9335 O O . LYS B 1 524 ? 27.766 3.627 -14.219 1 95.56 524 LYS B O 1
ATOM 9340 N N . ASP B 1 525 ? 28.812 3.496 -16.172 1 95.69 525 ASP B N 1
ATOM 9341 C CA . ASP B 1 525 ? 29.734 4.586 -15.867 1 95.69 525 ASP B CA 1
ATOM 9342 C C . ASP B 1 525 ? 29.156 5.934 -16.281 1 95.69 525 ASP B C 1
ATOM 9344 O O . ASP B 1 525 ? 29.812 6.973 -16.141 1 95.69 525 ASP B O 1
ATOM 9348 N N . TYR B 1 526 ? 27.953 5.961 -16.75 1 95.44 526 TYR B N 1
ATOM 9349 C CA . TYR B 1 526 ? 27.312 7.207 -17.156 1 95.44 526 TYR B CA 1
ATOM 9350 C C . TYR B 1 526 ? 27.016 8.078 -15.938 1 95.44 526 TYR B C 1
ATOM 9352 O O . TYR B 1 526 ? 27.047 9.305 -16.031 1 95.44 526 TYR B O 1
ATOM 9360 N N . THR B 1 527 ? 26.656 7.449 -14.797 1 91.94 527 THR B N 1
ATOM 9361 C CA . THR B 1 527 ? 26.391 8.188 -13.57 1 91.94 527 THR B CA 1
ATOM 9362 C C . THR B 1 527 ? 27.328 7.742 -12.453 1 91.94 527 THR B C 1
ATOM 9364 O O . THR B 1 527 ? 27.969 6.695 -12.562 1 91.94 527 THR B O 1
ATOM 9367 N N . THR B 1 528 ? 27.344 8.617 -11.375 1 91 528 THR B N 1
ATOM 9368 C CA . THR B 1 528 ? 28.172 8.297 -10.219 1 91 528 THR B CA 1
ATOM 9369 C C . THR B 1 528 ? 27.484 7.262 -9.328 1 91 528 THR B C 1
ATOM 9371 O O . THR B 1 528 ? 28.141 6.492 -8.633 1 91 528 THR B O 1
ATOM 9374 N N . ALA B 1 529 ? 26.188 7.297 -9.281 1 90.12 529 ALA B N 1
ATOM 9375 C CA . ALA B 1 529 ? 25.422 6.277 -8.578 1 90.12 529 ALA B CA 1
ATOM 9376 C C . ALA B 1 529 ? 24.891 5.223 -9.539 1 90.12 529 ALA B C 1
ATOM 9378 O O . ALA B 1 529 ? 24.047 5.527 -10.398 1 90.12 529 ALA B O 1
ATOM 9379 N N . ILE B 1 530 ? 25.266 4.023 -9.375 1 91.62 530 ILE B N 1
ATOM 9380 C CA . ILE B 1 530 ? 25.016 2.992 -10.375 1 91.62 530 ILE B CA 1
ATOM 9381 C C . ILE B 1 530 ? 23.531 2.629 -10.367 1 91.62 530 ILE B C 1
ATOM 9383 O O . ILE B 1 530 ? 23.016 2.066 -11.344 1 91.62 530 ILE B O 1
ATOM 9387 N N . ASP B 1 531 ? 22.812 2.932 -9.289 1 91.19 531 ASP B N 1
ATOM 9388 C CA . ASP B 1 531 ? 21.406 2.541 -9.203 1 91.19 531 ASP B CA 1
ATOM 9389 C C . ASP B 1 531 ? 20.5 3.617 -9.797 1 91.19 531 ASP B C 1
ATOM 9391 O O . ASP B 1 531 ? 19.281 3.416 -9.93 1 91.19 531 ASP B O 1
ATOM 9395 N N . VAL B 1 532 ? 21.078 4.785 -10.109 1 89.06 532 VAL B N 1
ATOM 9396 C CA . VAL B 1 532 ? 20.328 5.879 -10.727 1 89.06 532 VAL B CA 1
ATOM 9397 C C . VAL B 1 532 ? 20.938 6.195 -12.102 1 89.06 532 VAL B C 1
ATOM 9399 O O . VAL B 1 532 ? 21.969 6.863 -12.195 1 89.06 532 VAL B O 1
ATOM 9402 N N . ASN B 1 533 ? 20.297 5.738 -13.094 1 93.12 533 ASN B N 1
ATOM 9403 C CA . ASN B 1 533 ? 20.828 5.82 -14.453 1 93.12 533 ASN B CA 1
ATOM 9404 C C . ASN B 1 533 ? 19.719 5.918 -15.484 1 93.12 533 ASN B C 1
ATOM 9406 O O . ASN B 1 533 ? 18.734 5.172 -15.422 1 93.12 533 ASN B O 1
ATOM 9410 N N . PRO B 1 534 ? 19.734 6.867 -16.391 1 92.38 534 PRO B N 1
ATOM 9411 C CA . PRO B 1 534 ? 18.641 7.035 -17.359 1 92.38 534 PRO B CA 1
ATOM 9412 C C . PRO B 1 534 ? 18.625 5.938 -18.422 1 92.38 534 PRO B C 1
ATOM 9414 O O . PRO B 1 534 ? 17.656 5.816 -19.172 1 92.38 534 PRO B O 1
ATOM 9417 N N . HIS B 1 535 ? 19.641 5.105 -18.453 1 96.12 535 HIS B N 1
ATOM 9418 C CA . HIS B 1 535 ? 19.766 4.148 -19.547 1 96.12 535 HIS B CA 1
ATOM 9419 C C . HIS B 1 535 ? 19.25 2.771 -19.125 1 96.12 535 HIS B C 1
ATOM 9421 O O . HIS B 1 535 ? 19.094 1.888 -19.984 1 96.12 535 HIS B O 1
ATOM 9427 N N . TYR B 1 536 ? 19.094 2.578 -17.891 1 97.44 536 TYR B N 1
ATOM 9428 C CA . TYR B 1 536 ? 18.562 1.275 -17.5 1 97.44 536 TYR B CA 1
ATOM 9429 C C . TYR B 1 536 ? 17.719 1.387 -16.234 1 97.44 536 TYR B C 1
ATOM 9431 O O . TYR B 1 536 ? 17.719 2.424 -15.578 1 97.44 536 TYR B O 1
ATOM 9439 N N . ILE B 1 537 ? 16.969 0.381 -15.992 1 96.69 537 ILE B N 1
ATOM 9440 C CA . ILE B 1 537 ? 16.156 0.232 -14.781 1 96.69 537 ILE B CA 1
ATOM 9441 C C . ILE B 1 537 ? 16.594 -1.017 -14.023 1 96.69 537 ILE B C 1
ATOM 9443 O O . ILE B 1 537 ? 16.969 -2.021 -14.625 1 96.69 537 ILE B O 1
ATOM 9447 N N . THR B 1 538 ? 16.625 -0.957 -12.727 1 97.38 538 THR B N 1
ATOM 9448 C CA . THR B 1 538 ? 16.953 -2.133 -11.93 1 97.38 538 THR B CA 1
ATOM 9449 C C . THR B 1 538 ? 15.773 -3.102 -11.875 1 97.38 538 THR B C 1
ATOM 9451 O O . THR B 1 538 ? 14.617 -2.684 -11.93 1 97.38 538 THR B O 1
ATOM 9454 N N . PRO B 1 539 ? 16.031 -4.422 -11.734 1 97.56 539 PRO B N 1
ATOM 9455 C CA . PRO B 1 539 ? 14.938 -5.395 -11.602 1 97.56 539 PRO B CA 1
ATOM 9456 C C . PRO B 1 539 ? 14.023 -5.094 -10.422 1 97.56 539 PRO B C 1
ATOM 9458 O O . PRO B 1 539 ? 12.812 -5.297 -10.508 1 97.56 539 PRO B O 1
ATOM 9461 N N . ARG B 1 540 ? 14.602 -4.602 -9.398 1 95.25 540 ARG B N 1
ATOM 9462 C CA . ARG B 1 540 ? 13.812 -4.281 -8.211 1 95.25 540 ARG B CA 1
ATOM 9463 C C . ARG B 1 540 ? 12.781 -3.203 -8.516 1 95.25 540 ARG B C 1
ATOM 9465 O O . ARG B 1 540 ? 11.609 -3.34 -8.156 1 95.25 540 ARG B O 1
ATOM 9472 N N . MET B 1 541 ? 13.211 -2.146 -9.164 1 95.81 541 MET B N 1
ATOM 9473 C CA . MET B 1 541 ? 12.297 -1.047 -9.477 1 95.81 541 MET B CA 1
ATOM 9474 C C . MET B 1 541 ? 11.266 -1.469 -10.516 1 95.81 541 MET B C 1
ATOM 9476 O O . MET B 1 541 ? 10.117 -1.021 -10.477 1 95.81 541 MET B O 1
ATOM 9480 N N . LEU B 1 542 ? 11.68 -2.312 -11.438 1 97.38 542 LEU B N 1
ATOM 9481 C CA . LEU B 1 542 ? 10.742 -2.84 -12.43 1 97.38 542 LEU B CA 1
ATOM 9482 C C . LEU B 1 542 ? 9.641 -3.65 -11.75 1 97.38 542 LEU B C 1
ATOM 9484 O O . LEU B 1 542 ? 8.477 -3.559 -12.133 1 97.38 542 LEU B O 1
ATOM 9488 N N . GLN B 1 543 ? 10.031 -4.426 -10.773 1 96.62 543 GLN B N 1
ATOM 9489 C CA . GLN B 1 543 ? 9.047 -5.238 -10.055 1 96.62 543 GLN B CA 1
ATOM 9490 C C . GLN B 1 543 ? 8.031 -4.363 -9.328 1 96.62 543 GLN B C 1
ATOM 9492 O O . GLN B 1 543 ? 6.844 -4.684 -9.297 1 96.62 543 GLN B O 1
ATOM 9497 N N . PHE B 1 544 ? 8.492 -3.273 -8.758 1 95 544 PHE B N 1
ATOM 9498 C CA . PHE B 1 544 ? 7.59 -2.357 -8.078 1 95 544 PHE B CA 1
ATOM 9499 C C . PHE B 1 544 ? 6.57 -1.778 -9.055 1 95 544 PHE B C 1
ATOM 9501 O O . PHE B 1 544 ? 5.398 -1.607 -8.711 1 95 544 PHE B O 1
ATOM 9508 N N . ARG B 1 545 ? 7.023 -1.454 -10.234 1 96.19 545 ARG B N 1
ATOM 9509 C CA . ARG B 1 545 ? 6.109 -0.93 -11.242 1 96.19 545 ARG B CA 1
ATOM 9510 C C . ARG B 1 545 ? 5.055 -1.966 -11.617 1 96.19 545 ARG B C 1
ATOM 9512 O O . ARG B 1 545 ? 3.869 -1.646 -11.711 1 96.19 545 ARG B O 1
ATOM 9519 N N . LEU B 1 546 ? 5.523 -3.189 -11.789 1 98 546 LEU B N 1
ATOM 9520 C CA . LEU B 1 546 ? 4.605 -4.273 -12.117 1 98 546 LEU B CA 1
ATOM 9521 C C . LEU B 1 546 ? 3.566 -4.457 -11.016 1 98 546 LEU B C 1
ATOM 9523 O O . LEU B 1 546 ? 2.369 -4.539 -11.297 1 98 546 LEU B O 1
ATOM 9527 N N . GLN B 1 547 ? 4.059 -4.535 -9.82 1 96.62 547 GLN B N 1
ATOM 9528 C CA . GLN B 1 547 ? 3.186 -4.758 -8.68 1 96.62 547 GLN B CA 1
ATOM 9529 C C . GLN B 1 547 ? 2.16 -3.637 -8.547 1 96.62 547 GLN B C 1
ATOM 9531 O O . GLN B 1 547 ? 0.996 -3.887 -8.227 1 96.62 547 GLN B O 1
ATOM 9536 N N . LYS B 1 548 ? 2.568 -2.457 -8.758 1 96 548 LYS B N 1
ATOM 9537 C CA . LYS B 1 548 ? 1.663 -1.318 -8.648 1 96 548 LYS B CA 1
ATOM 9538 C C . LYS B 1 548 ? 0.576 -1.379 -9.719 1 96 548 LYS B C 1
ATOM 9540 O O . LYS B 1 548 ? -0.599 -1.143 -9.438 1 96 548 LYS B O 1
ATOM 9545 N N . ILE B 1 549 ? 0.915 -1.627 -10.992 1 97.75 549 ILE B N 1
ATOM 9546 C CA . ILE B 1 549 ? -0.026 -1.725 -12.102 1 97.75 549 ILE B CA 1
ATOM 9547 C C . ILE B 1 549 ? -1.082 -2.783 -11.797 1 97.75 549 ILE B C 1
ATOM 9549 O O . ILE B 1 549 ? -2.283 -2.516 -11.883 1 97.75 549 ILE B O 1
ATOM 9553 N N . MET B 1 550 ? -0.596 -3.943 -11.383 1 98.69 550 MET B N 1
ATOM 9554 C CA . MET B 1 550 ? -1.501 -5.062 -11.133 1 98.69 550 MET B CA 1
ATOM 9555 C C . MET B 1 550 ? -2.377 -4.789 -9.914 1 98.69 550 MET B C 1
ATOM 9557 O O . MET B 1 550 ? -3.568 -5.098 -9.914 1 98.69 550 MET B O 1
ATOM 9561 N N . ASP B 1 551 ? -1.852 -4.234 -8.898 1 97.06 551 ASP B N 1
ATOM 9562 C CA . ASP B 1 551 ? -2.549 -3.953 -7.645 1 97.06 551 ASP B CA 1
ATOM 9563 C C . ASP B 1 551 ? -3.66 -2.928 -7.855 1 97.06 551 ASP B C 1
ATOM 9565 O O . ASP B 1 551 ? -4.766 -3.086 -7.336 1 97.06 551 ASP B O 1
ATOM 9569 N N . GLU B 1 552 ? -3.395 -1.924 -8.609 1 96.81 552 GLU B N 1
ATOM 9570 C CA . GLU B 1 552 ? -4.312 -0.795 -8.734 1 96.81 552 GLU B CA 1
ATOM 9571 C C . GLU B 1 552 ? -5.348 -1.04 -9.828 1 96.81 552 GLU B C 1
ATOM 9573 O O . GLU B 1 552 ? -6.477 -0.549 -9.742 1 96.81 552 GLU B O 1
ATOM 9578 N N . TYR B 1 553 ? -4.984 -1.865 -10.875 1 98.38 553 TYR B N 1
ATOM 9579 C CA . TYR B 1 553 ? -5.875 -1.895 -12.031 1 98.38 553 TYR B CA 1
ATOM 9580 C C . TYR B 1 553 ? -6.383 -3.309 -12.297 1 98.38 553 TYR B C 1
ATOM 9582 O O . TYR B 1 553 ? -7.348 -3.5 -13.039 1 98.38 553 TYR B O 1
ATOM 9590 N N . VAL B 1 554 ? -5.742 -4.312 -11.688 1 98.75 554 VAL B N 1
ATOM 9591 C CA . VAL B 1 554 ? -6.137 -5.691 -11.961 1 98.75 554 VAL B CA 1
ATOM 9592 C C . VAL B 1 554 ? -6.602 -6.359 -10.672 1 98.75 554 VAL B C 1
ATOM 9594 O O . VAL B 1 554 ? -6.258 -7.516 -10.406 1 98.75 554 VAL B O 1
ATOM 9597 N N . ALA B 1 555 ? -7.23 -5.613 -9.844 1 98.31 555 ALA B N 1
ATOM 9598 C CA . ALA B 1 555 ? -7.996 -6.105 -8.703 1 98.31 555 ALA B CA 1
ATOM 9599 C C . ALA B 1 555 ? -7.074 -6.688 -7.633 1 98.31 555 ALA B C 1
ATOM 9601 O O . ALA B 1 555 ? -7.258 -7.824 -7.199 1 98.31 555 ALA B O 1
ATOM 9602 N N . GLY B 1 556 ? -6.078 -5.926 -7.129 1 97.25 556 GLY B N 1
ATOM 9603 C CA . GLY B 1 556 ? -5.273 -6.277 -5.969 1 97.25 556 GLY B CA 1
ATOM 9604 C C . GLY B 1 556 ? -5.883 -5.812 -4.656 1 97.25 556 GLY B C 1
ATOM 9605 O O . GLY B 1 556 ? -7.082 -5.551 -4.582 1 97.25 556 GLY B O 1
ATOM 9606 N N . VAL B 1 557 ? -5.09 -5.723 -3.623 1 95.62 557 VAL B N 1
ATOM 9607 C CA . VAL B 1 557 ? -5.578 -5.371 -2.293 1 95.62 557 VAL B CA 1
ATOM 9608 C C . VAL B 1 557 ? -5.945 -3.889 -2.252 1 95.62 557 VAL B C 1
ATOM 9610 O O . VAL B 1 557 ? -6.824 -3.48 -1.488 1 95.62 557 VAL B O 1
ATOM 9613 N N . ALA B 1 558 ? -5.324 -3.066 -3.135 1 94.19 558 ALA B N 1
ATOM 9614 C CA . ALA B 1 558 ? -5.516 -1.619 -3.123 1 94.19 558 ALA B CA 1
ATOM 9615 C C . ALA B 1 558 ? -6.945 -1.251 -3.502 1 94.19 558 ALA B C 1
ATOM 9617 O O . ALA B 1 558 ? -7.43 -0.174 -3.146 1 94.19 558 ALA B O 1
ATOM 9618 N N . THR B 1 559 ? -7.695 -2.09 -4.199 1 96.06 559 THR B N 1
ATOM 9619 C CA . THR B 1 559 ? -9.039 -1.79 -4.672 1 96.06 559 THR B CA 1
ATOM 9620 C C . THR B 1 559 ? -10.055 -2.766 -4.074 1 96.06 559 THR B C 1
ATOM 9622 O O . THR B 1 559 ? -11.148 -2.938 -4.609 1 96.06 559 THR B O 1
ATOM 9625 N N . TYR B 1 560 ? -9.664 -3.502 -3.027 1 96.56 560 TYR B N 1
ATOM 9626 C CA . TYR B 1 560 ? -10.5 -4.555 -2.457 1 96.56 560 TYR B CA 1
ATOM 9627 C C . TYR B 1 560 ? -10.891 -5.578 -3.516 1 96.56 560 TYR B C 1
ATOM 9629 O O . TYR B 1 560 ? -12.055 -5.953 -3.633 1 96.56 560 TYR B O 1
ATOM 9637 N N . TYR B 1 561 ? -9.906 -5.914 -4.398 1 98.06 561 TYR B N 1
ATOM 9638 C CA . TYR B 1 561 ? -10.016 -6.965 -5.402 1 98.06 561 TYR B CA 1
ATOM 9639 C C . TYR B 1 561 ? -11.055 -6.609 -6.457 1 98.06 561 TYR B C 1
ATOM 9641 O O . TYR B 1 561 ? -11.758 -7.488 -6.965 1 98.06 561 TYR B O 1
ATOM 9649 N N . THR B 1 562 ? -11.195 -5.316 -6.762 1 98 562 THR B N 1
ATOM 9650 C CA . THR B 1 562 ? -12.188 -4.828 -7.711 1 98 562 THR B CA 1
ATOM 9651 C C . THR B 1 562 ? -11.516 -4.277 -8.969 1 98 562 THR B C 1
ATOM 9653 O O . THR B 1 562 ? -10.477 -3.609 -8.875 1 98 562 THR B O 1
ATOM 9656 N N . THR B 1 563 ? -12.039 -4.543 -10.117 1 98.38 563 THR B N 1
ATOM 9657 C CA . THR B 1 563 ? -11.609 -3.977 -11.398 1 98.38 563 THR B CA 1
ATOM 9658 C C . THR B 1 563 ? -12.797 -3.791 -12.336 1 98.38 563 THR B C 1
ATOM 9660 O O . THR B 1 563 ? -13.953 -3.891 -11.906 1 98.38 563 THR B O 1
ATOM 9663 N N . ASN B 1 564 ? -12.641 -3.328 -13.508 1 98.44 564 ASN B N 1
ATOM 9664 C CA . ASN B 1 564 ? -13.57 -3.209 -14.625 1 98.44 564 ASN B CA 1
ATOM 9665 C C . ASN B 1 564 ? -12.836 -3.121 -15.961 1 98.44 564 ASN B C 1
ATOM 9667 O O . ASN B 1 564 ? -11.609 -3.174 -16 1 98.44 564 ASN B O 1
ATOM 9671 N N . GLY B 1 565 ? -13.594 -3.072 -17.062 1 98.38 565 GLY B N 1
ATOM 9672 C CA . GLY B 1 565 ? -12.984 -3.057 -18.391 1 98.38 565 GLY B CA 1
ATOM 9673 C C . GLY B 1 565 ? -12.078 -1.864 -18.609 1 98.38 565 GLY B C 1
ATOM 9674 O O . GLY B 1 565 ? -11.062 -1.975 -19.297 1 98.38 565 GLY B O 1
ATOM 9675 N N . HIS B 1 566 ? -12.414 -0.705 -18.094 1 98.25 566 HIS B N 1
ATOM 9676 C CA . HIS B 1 566 ? -11.609 0.503 -18.266 1 98.25 566 HIS B CA 1
ATOM 9677 C C . HIS B 1 566 ? -10.297 0.401 -17.5 1 98.25 566 HIS B C 1
ATOM 9679 O O . HIS B 1 566 ? -9.242 0.793 -18 1 98.25 566 HIS B O 1
ATOM 9685 N N . MET B 1 567 ? -10.383 -0.068 -16.266 1 98.38 567 MET B N 1
ATOM 9686 C CA . MET B 1 567 ? -9.172 -0.285 -15.477 1 98.38 567 MET B CA 1
ATOM 9687 C C . MET B 1 567 ? -8.258 -1.305 -16.141 1 98.38 567 MET B C 1
ATOM 9689 O O . MET B 1 567 ? -7.039 -1.124 -16.172 1 98.38 567 MET B O 1
ATOM 9693 N N . LEU B 1 568 ? -8.828 -2.365 -16.656 1 98.75 568 LEU B N 1
ATOM 9694 C CA . LEU B 1 568 ? -8.047 -3.385 -17.344 1 98.75 568 LEU B CA 1
ATOM 9695 C C . LEU B 1 568 ? -7.387 -2.805 -18.594 1 98.75 568 LEU B C 1
ATOM 9697 O O . LEU B 1 568 ? -6.27 -3.197 -18.953 1 98.75 568 LEU B O 1
ATOM 9701 N N . ALA B 1 569 ? -8.07 -1.943 -19.266 1 98.19 569 ALA B N 1
ATOM 9702 C CA . ALA B 1 569 ? -7.484 -1.293 -20.438 1 98.19 569 ALA B CA 1
ATOM 9703 C C . ALA B 1 569 ? -6.266 -0.459 -20.031 1 98.19 569 ALA B C 1
ATOM 9705 O O . ALA B 1 569 ? -5.266 -0.432 -20.766 1 98.19 569 ALA B O 1
ATOM 9706 N N . VAL B 1 570 ? -6.355 0.289 -18.938 1 97.56 570 VAL B N 1
ATOM 9707 C CA . VAL B 1 570 ? -5.219 1.043 -18.438 1 97.56 570 VAL B CA 1
ATOM 9708 C C . VAL B 1 570 ? -4.062 0.092 -18.125 1 97.56 570 VAL B C 1
ATOM 9710 O O . VAL B 1 570 ? -2.912 0.372 -18.469 1 97.56 570 VAL B O 1
ATOM 9713 N N . ALA B 1 571 ? -4.363 -1.017 -17.484 1 98.44 571 ALA B N 1
ATOM 9714 C CA . ALA B 1 571 ? -3.35 -2.016 -17.156 1 98.44 571 ALA B CA 1
ATOM 9715 C C . ALA B 1 571 ? -2.656 -2.518 -18.422 1 98.44 571 ALA B C 1
ATOM 9717 O O . ALA B 1 571 ? -1.436 -2.697 -18.438 1 98.44 571 ALA B O 1
ATOM 9718 N N . GLU B 1 572 ? -3.432 -2.787 -19.406 1 98.25 572 GLU B N 1
ATOM 9719 C CA . GLU B 1 572 ? -2.879 -3.287 -20.656 1 98.25 572 GLU B CA 1
ATOM 9720 C C . GLU B 1 572 ? -1.893 -2.291 -21.266 1 98.25 572 GLU B C 1
ATOM 9722 O O . GLU B 1 572 ? -0.816 -2.678 -21.734 1 98.25 572 GLU B O 1
ATOM 9727 N N . GLU B 1 573 ? -2.299 -1.038 -21.281 1 97.38 573 GLU B N 1
ATOM 9728 C CA . GLU B 1 573 ? -1.416 0.003 -21.797 1 97.38 573 GLU B CA 1
ATOM 9729 C C . GLU B 1 573 ? -0.126 0.088 -20.984 1 97.38 573 GLU B C 1
ATOM 9731 O O . GLU B 1 573 ? 0.968 0.134 -21.547 1 97.38 573 GLU B O 1
ATOM 9736 N N . LYS B 1 574 ? -0.26 0.101 -19.719 1 97.38 574 LYS B N 1
ATOM 9737 C CA . LYS B 1 574 ? 0.898 0.246 -18.844 1 97.38 574 LYS B CA 1
ATOM 9738 C C . LYS B 1 574 ? 1.799 -0.984 -18.922 1 97.38 574 LYS B C 1
ATOM 9740 O O . LYS B 1 574 ? 3.023 -0.869 -18.844 1 97.38 574 LYS B O 1
ATOM 9745 N N . LEU B 1 575 ? 1.234 -2.182 -18.953 1 98.19 575 LEU B N 1
ATOM 9746 C CA . LEU B 1 575 ? 2.033 -3.393 -19.109 1 98.19 575 LEU B CA 1
ATOM 9747 C C . LEU B 1 575 ? 2.789 -3.377 -20.438 1 98.19 575 LEU B C 1
ATOM 9749 O O . LEU B 1 575 ? 3.916 -3.869 -20.516 1 98.19 575 LEU B O 1
ATOM 9753 N N . GLY B 1 576 ? 2.102 -2.861 -21.484 1 97.31 576 GLY B N 1
ATOM 9754 C CA . GLY B 1 576 ? 2.799 -2.693 -22.75 1 97.31 576 GLY B CA 1
ATOM 9755 C C . GLY B 1 576 ? 4.047 -1.84 -22.625 1 97.31 576 GLY B C 1
ATOM 9756 O O . GLY B 1 576 ? 5.109 -2.207 -23.141 1 97.31 576 GLY B O 1
ATOM 9757 N N . MET B 1 577 ? 3.943 -0.72 -21.953 1 96.69 577 MET B N 1
ATOM 9758 C CA . MET B 1 577 ? 5.09 0.153 -21.719 1 96.69 577 MET B CA 1
ATOM 9759 C C . MET B 1 577 ? 6.125 -0.53 -20.828 1 96.69 577 MET B C 1
ATOM 9761 O O . MET B 1 577 ? 7.328 -0.362 -21.031 1 96.69 577 MET B O 1
ATOM 9765 N N . LEU B 1 578 ? 5.641 -1.244 -19.844 1 97.69 578 LEU B N 1
ATOM 9766 C CA . LEU B 1 578 ? 6.547 -1.944 -18.953 1 97.69 578 LEU B CA 1
ATOM 9767 C C . LEU B 1 578 ? 7.391 -2.965 -19.703 1 97.69 578 LEU B C 1
ATOM 9769 O O . LEU B 1 578 ? 8.562 -3.172 -19.375 1 97.69 578 LEU B O 1
ATOM 9773 N N . LYS B 1 579 ? 6.789 -3.668 -20.656 1 97.25 579 LYS B N 1
ATOM 9774 C CA . LYS B 1 579 ? 7.531 -4.621 -21.469 1 97.25 579 LYS B CA 1
ATOM 9775 C C . LYS B 1 579 ? 8.656 -3.93 -22.25 1 97.25 579 LYS B C 1
ATOM 9777 O O . LYS B 1 579 ? 9.742 -4.484 -22.391 1 97.25 579 LYS B O 1
ATOM 9782 N N . GLU B 1 580 ? 8.375 -2.729 -22.672 1 96.31 580 GLU B N 1
ATOM 9783 C CA . GLU B 1 580 ? 9.43 -1.945 -23.328 1 96.31 580 GLU B CA 1
ATOM 9784 C C . GLU B 1 580 ? 10.547 -1.612 -22.344 1 96.31 580 GLU B C 1
ATOM 9786 O O . GLU B 1 580 ? 11.727 -1.778 -22.672 1 96.31 580 GLU B O 1
ATOM 9791 N N . ASP B 1 581 ? 10.164 -1.19 -21.203 1 96.5 581 ASP B N 1
ATOM 9792 C CA . ASP B 1 581 ? 11.148 -0.85 -20.172 1 96.5 581 ASP B CA 1
ATOM 9793 C C . ASP B 1 581 ? 11.953 -2.08 -19.75 1 96.5 581 ASP B C 1
ATOM 9795 O O . ASP B 1 581 ? 13.133 -1.974 -19.422 1 96.5 581 ASP B O 1
ATOM 9799 N N . ALA B 1 582 ? 11.297 -3.211 -19.734 1 97.88 582 ALA B N 1
ATOM 9800 C CA . ALA B 1 582 ? 11.938 -4.453 -19.297 1 97.88 582 ALA B CA 1
ATOM 9801 C C . ALA B 1 582 ? 13.141 -4.789 -20.172 1 97.88 582 ALA B C 1
ATOM 9803 O O . ALA B 1 582 ? 14.086 -5.434 -19.719 1 97.88 582 ALA B O 1
ATOM 9804 N N . MET B 1 583 ? 13.164 -4.316 -21.422 1 97.06 583 MET B N 1
ATOM 9805 C CA . MET B 1 583 ? 14.281 -4.551 -22.328 1 97.06 583 MET B CA 1
ATOM 9806 C C . MET B 1 583 ? 15.516 -3.762 -21.891 1 97.06 583 MET B C 1
ATOM 9808 O O . MET B 1 583 ? 16.625 -4.035 -22.344 1 97.06 583 MET B O 1
ATOM 9812 N N . LYS B 1 584 ? 15.312 -2.861 -20.938 1 97.5 584 LYS B N 1
ATOM 9813 C CA . LYS B 1 584 ? 16.406 -2.023 -20.453 1 97.5 584 LYS B CA 1
ATOM 9814 C C . LYS B 1 584 ? 16.797 -2.406 -19.031 1 97.5 584 LYS B C 1
ATOM 9816 O O . LYS B 1 584 ? 17.484 -1.65 -18.344 1 97.5 584 LYS B O 1
ATOM 9821 N N . MET B 1 585 ? 16.375 -3.521 -18.516 1 98.25 585 MET B N 1
ATOM 9822 C CA . MET B 1 585 ? 16.812 -3.961 -17.188 1 98.25 585 MET B CA 1
ATOM 9823 C C . MET B 1 585 ? 18.328 -4.207 -17.172 1 98.25 585 MET B C 1
ATOM 9825 O O . MET B 1 585 ? 18.891 -4.672 -18.172 1 98.25 585 MET B O 1
ATOM 9829 N N . ARG B 1 586 ? 18.922 -3.932 -16.141 1 98.19 586 ARG B N 1
ATOM 9830 C CA . ARG B 1 586 ? 20.359 -4.207 -15.969 1 98.19 586 ARG B CA 1
ATOM 9831 C C . ARG B 1 586 ? 20.578 -5.352 -14.992 1 98.19 586 ARG B C 1
ATOM 9833 O O . ARG B 1 586 ? 19.672 -5.711 -14.227 1 98.19 586 ARG B O 1
ATOM 9840 N N . ALA B 1 587 ? 21.781 -5.98 -15.039 1 98.38 587 ALA B N 1
ATOM 9841 C CA . ALA B 1 587 ? 22.234 -6.938 -14.039 1 98.38 587 ALA B CA 1
ATOM 9842 C C . ALA B 1 587 ? 23.719 -6.719 -13.711 1 98.38 587 ALA B C 1
ATOM 9844 O O . ALA B 1 587 ? 24.578 -6.879 -14.578 1 98.38 587 ALA B O 1
ATOM 9845 N N . LYS B 1 588 ? 24.016 -6.352 -12.477 1 97.56 588 LYS B N 1
ATOM 9846 C CA . LYS B 1 588 ? 25.391 -6.074 -12.078 1 97.56 588 LYS B CA 1
ATOM 9847 C C . LYS B 1 588 ? 26.094 -7.348 -11.633 1 97.56 588 LYS B C 1
ATOM 9849 O O . LYS B 1 588 ? 27.328 -7.363 -11.477 1 97.56 588 LYS B O 1
ATOM 9854 N N . ASP B 1 589 ? 25.375 -8.398 -11.375 1 97.5 589 ASP B N 1
ATOM 9855 C CA . ASP B 1 589 ? 25.875 -9.711 -10.977 1 97.5 589 ASP B CA 1
ATOM 9856 C C . ASP B 1 589 ? 24.891 -10.812 -11.336 1 97.5 589 ASP B C 1
ATOM 9858 O O . ASP B 1 589 ? 23.828 -10.539 -11.922 1 97.5 589 ASP B O 1
ATOM 9862 N N . LEU B 1 590 ? 25.172 -12.055 -11.039 1 97.44 590 LEU B N 1
ATOM 9863 C CA . LEU B 1 590 ? 24.328 -13.195 -11.391 1 97.44 590 LEU B CA 1
ATOM 9864 C C . LEU B 1 590 ? 23.016 -13.164 -10.625 1 97.44 590 LEU B C 1
ATOM 9866 O O . LEU B 1 590 ? 21.969 -13.594 -11.141 1 97.44 590 LEU B O 1
ATOM 9870 N N . HIS B 1 591 ? 23.078 -12.656 -9.461 1 96.62 591 HIS B N 1
ATOM 9871 C CA . HIS B 1 591 ? 21.859 -12.547 -8.672 1 96.62 591 HIS B CA 1
ATOM 9872 C C . HIS B 1 591 ? 20.859 -11.602 -9.344 1 96.62 591 HIS B C 1
ATOM 9874 O O . HIS B 1 591 ? 19.656 -11.898 -9.391 1 96.62 591 HIS B O 1
ATOM 9880 N N . GLU B 1 592 ? 21.344 -10.508 -9.789 1 97.5 592 GLU B N 1
ATOM 9881 C CA . GLU B 1 592 ? 20.438 -9.555 -10.445 1 97.5 592 GLU B CA 1
ATOM 9882 C C . GLU B 1 592 ? 20 -10.07 -11.812 1 97.5 592 GLU B C 1
ATOM 9884 O O . GLU B 1 592 ? 18.906 -9.742 -12.281 1 97.5 592 GLU B O 1
ATOM 9889 N N . LEU B 1 593 ? 20.891 -10.836 -12.445 1 98.44 593 LEU B N 1
ATOM 9890 C CA . LEU B 1 593 ? 20.469 -11.477 -13.688 1 98.44 593 LEU B CA 1
ATOM 9891 C C . LEU B 1 593 ? 19.297 -12.414 -13.445 1 98.44 593 LEU B C 1
ATOM 9893 O O . LEU B 1 593 ? 18.328 -12.438 -14.227 1 98.44 593 LEU B O 1
ATOM 9897 N N . LEU B 1 594 ? 19.391 -13.156 -12.352 1 98.25 594 LEU B N 1
ATOM 9898 C CA . LEU B 1 594 ? 18.297 -14.023 -11.922 1 98.25 594 LEU B CA 1
ATOM 9899 C C . LEU B 1 594 ? 17.016 -13.227 -11.711 1 98.25 594 LEU B C 1
ATOM 9901 O O . LEU B 1 594 ? 15.945 -13.602 -12.195 1 98.25 594 LEU B O 1
ATOM 9905 N N . ARG B 1 595 ? 17.125 -12.102 -11.062 1 98 595 ARG B N 1
ATOM 9906 C CA . ARG B 1 595 ? 15.969 -11.266 -10.766 1 98 595 ARG B CA 1
ATOM 9907 C C . ARG B 1 595 ? 15.383 -10.672 -12.047 1 98 595 ARG B C 1
ATOM 9909 O O . ARG B 1 595 ? 14.172 -10.516 -12.164 1 98 595 ARG B O 1
ATOM 9916 N N . ALA B 1 596 ? 16.219 -10.32 -12.93 1 98.69 596 ALA B N 1
ATOM 9917 C CA . ALA B 1 596 ? 15.75 -9.773 -14.203 1 98.69 596 ALA B CA 1
ATOM 9918 C C . ALA B 1 596 ? 14.875 -10.773 -14.945 1 98.69 596 ALA B C 1
ATOM 9920 O O . ALA B 1 596 ? 13.773 -10.438 -15.391 1 98.69 596 ALA B O 1
ATOM 9921 N N . TRP B 1 597 ? 15.281 -11.938 -15.023 1 98.75 597 TRP B N 1
ATOM 9922 C CA . TRP B 1 597 ? 14.539 -12.945 -15.766 1 98.75 597 TRP B CA 1
ATOM 9923 C C . TRP B 1 597 ? 13.273 -13.352 -15.016 1 98.75 597 TRP B C 1
ATOM 9925 O O . TRP B 1 597 ? 12.258 -13.664 -15.625 1 98.75 597 TRP B O 1
ATOM 9935 N N . GLU B 1 598 ? 13.367 -13.406 -13.68 1 98.38 598 GLU B N 1
ATOM 9936 C CA . GLU B 1 598 ? 12.141 -13.617 -12.914 1 98.38 598 GLU B CA 1
ATOM 9937 C C . GLU B 1 598 ? 11.078 -12.578 -13.273 1 98.38 598 GLU B C 1
ATOM 9939 O O . GLU B 1 598 ? 9.898 -12.906 -13.414 1 98.38 598 GLU B O 1
ATOM 9944 N N . ASN B 1 599 ? 11.523 -11.414 -13.461 1 98.56 599 ASN B N 1
ATOM 9945 C CA . ASN B 1 599 ? 10.57 -10.352 -13.766 1 98.56 599 ASN B CA 1
ATOM 9946 C C . ASN B 1 599 ? 10.031 -10.461 -15.188 1 98.56 599 ASN B C 1
ATOM 9948 O O . ASN B 1 599 ? 8.875 -10.125 -15.453 1 98.56 599 ASN B O 1
ATOM 9952 N N . TYR B 1 600 ? 10.898 -10.891 -16.125 1 98.44 600 TYR B N 1
ATOM 9953 C CA . TYR B 1 600 ? 10.391 -11.164 -17.469 1 98.44 600 TYR B CA 1
ATOM 9954 C C . TYR B 1 600 ? 9.25 -12.18 -17.422 1 98.44 600 TYR B C 1
ATOM 9956 O O . TYR B 1 600 ? 8.219 -11.984 -18.047 1 98.44 600 TYR B O 1
ATOM 9964 N N . HIS B 1 601 ? 9.492 -13.18 -16.672 1 98.69 601 HIS B N 1
ATOM 9965 C CA . HIS B 1 601 ? 8.484 -14.227 -16.562 1 98.69 601 HIS B CA 1
ATOM 9966 C C . HIS B 1 601 ? 7.23 -13.703 -15.867 1 98.69 601 HIS B C 1
ATOM 9968 O O . HIS B 1 601 ? 6.109 -14.023 -16.281 1 98.69 601 HIS B O 1
ATOM 9974 N N . ARG B 1 602 ? 7.41 -12.906 -14.828 1 98.69 602 ARG B N 1
ATOM 9975 C CA . ARG B 1 602 ? 6.27 -12.336 -14.117 1 98.69 602 ARG B CA 1
ATOM 9976 C C . ARG B 1 602 ? 5.418 -11.477 -15.039 1 98.69 602 ARG B C 1
ATOM 9978 O O . ARG B 1 602 ? 4.188 -11.516 -14.977 1 98.69 602 ARG B O 1
ATOM 9985 N N . ILE B 1 603 ? 6.035 -10.711 -15.906 1 98.69 603 ILE B N 1
ATOM 9986 C CA . ILE B 1 603 ? 5.332 -9.773 -16.781 1 98.69 603 ILE B CA 1
ATOM 9987 C C . ILE B 1 603 ? 4.43 -10.547 -17.75 1 98.69 603 ILE B C 1
ATOM 9989 O O . ILE B 1 603 ? 3.256 -10.211 -17.906 1 98.69 603 ILE B O 1
ATOM 9993 N N . LEU B 1 604 ? 4.926 -11.547 -18.328 1 98.69 604 LEU B N 1
ATOM 9994 C CA . LEU B 1 604 ? 4.137 -12.281 -19.312 1 98.69 604 LEU B CA 1
ATOM 9995 C C . LEU B 1 604 ? 3.014 -13.055 -18.641 1 98.69 604 LEU B C 1
ATOM 9997 O O . LEU B 1 604 ? 1.912 -13.172 -19.172 1 98.69 604 LEU B O 1
ATOM 10001 N N . THR B 1 605 ? 3.334 -13.609 -17.469 1 98.81 605 THR B N 1
ATOM 10002 C CA . THR B 1 605 ? 2.303 -14.289 -16.703 1 98.81 605 THR B CA 1
ATOM 10003 C C . THR B 1 605 ? 1.194 -13.32 -16.297 1 98.81 605 THR B C 1
ATOM 10005 O O . THR B 1 605 ? 0.01 -13.648 -16.391 1 98.81 605 THR B O 1
ATOM 10008 N N . ALA B 1 606 ? 1.57 -12.148 -15.883 1 98.81 606 ALA B N 1
ATOM 10009 C CA . ALA B 1 606 ? 0.606 -11.117 -15.508 1 98.81 606 ALA B CA 1
ATOM 10010 C C . ALA B 1 606 ? -0.273 -10.734 -16.703 1 98.81 606 ALA B C 1
ATOM 10012 O O . ALA B 1 606 ? -1.474 -10.5 -16.531 1 98.81 606 ALA B O 1
ATOM 10013 N N . GLU B 1 607 ? 0.334 -10.656 -17.797 1 98.62 607 GLU B N 1
ATOM 10014 C CA . GLU B 1 607 ? -0.412 -10.32 -19 1 98.62 607 GLU B CA 1
ATOM 10015 C C . GLU B 1 607 ? -1.445 -11.391 -19.328 1 98.62 607 GLU B C 1
ATOM 10017 O O . GLU B 1 607 ? -2.584 -11.078 -19.688 1 98.62 607 GLU B O 1
ATOM 10022 N N . ALA B 1 608 ? -1.04 -12.648 -19.266 1 98.81 608 ALA B N 1
ATOM 10023 C CA . ALA B 1 608 ? -1.986 -13.734 -19.484 1 98.81 608 ALA B C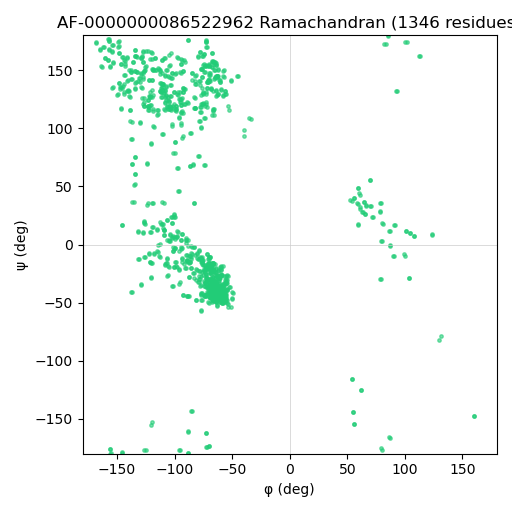A 1
ATOM 10024 C C . ALA B 1 608 ? -3.162 -13.648 -18.516 1 98.81 608 ALA B C 1
ATOM 10026 O O . ALA B 1 608 ? -4.316 -13.836 -18.906 1 98.81 608 ALA B O 1
ATOM 10027 N N . HIS B 1 609 ? -2.834 -13.406 -17.297 1 98.81 609 HIS B N 1
ATOM 10028 C CA . HIS B 1 609 ? -3.844 -13.258 -16.25 1 98.81 609 HIS B CA 1
ATOM 10029 C C . HIS B 1 609 ? -4.824 -12.141 -16.594 1 98.81 609 HIS B C 1
ATOM 10031 O O . HIS B 1 609 ? -6.039 -12.352 -16.578 1 98.81 609 HIS B O 1
ATOM 10037 N N . MET B 1 610 ? -4.301 -11 -16.938 1 98.75 610 MET B N 1
ATOM 10038 C CA . MET B 1 610 ? -5.117 -9.836 -17.25 1 98.75 610 MET B CA 1
ATOM 10039 C C . MET B 1 610 ? -5.984 -10.094 -18.484 1 98.75 610 MET B C 1
ATOM 10041 O O . MET B 1 610 ? -7.168 -9.75 -18.5 1 98.75 610 MET B O 1
ATOM 10045 N N . LYS B 1 611 ? -5.434 -10.75 -19.562 1 98.81 611 LYS B N 1
ATOM 10046 C CA . LYS B 1 611 ? -6.148 -11.008 -20.797 1 98.81 611 LYS B CA 1
ATOM 10047 C C . LYS B 1 611 ? -7.34 -11.93 -20.562 1 98.81 611 LYS B C 1
ATOM 10049 O O . LYS B 1 611 ? -8.406 -11.742 -21.172 1 98.81 611 LYS B O 1
ATOM 10054 N N . HIS B 1 612 ? -7.141 -12.898 -19.734 1 98.88 612 HIS B N 1
ATOM 10055 C CA . HIS B 1 612 ? -8.242 -13.812 -19.438 1 98.88 612 HIS B CA 1
ATOM 10056 C C . HIS B 1 612 ? -9.359 -13.102 -18.688 1 98.88 612 HIS B C 1
ATOM 10058 O O . HIS B 1 612 ? -10.539 -13.336 -18.953 1 98.88 612 HIS B O 1
ATOM 10064 N N . ILE B 1 613 ? -9.031 -12.219 -17.703 1 98.75 613 ILE B N 1
ATOM 10065 C CA . ILE B 1 613 ? -10.039 -11.453 -16.984 1 98.75 613 ILE B CA 1
ATOM 10066 C C . ILE B 1 613 ? -10.773 -10.516 -17.938 1 98.75 613 ILE B C 1
ATOM 10068 O O . ILE B 1 613 ? -11.992 -10.367 -17.859 1 98.75 613 ILE B O 1
ATOM 10072 N N . GLN B 1 614 ? -9.984 -9.891 -18.859 1 98.38 614 GLN B N 1
ATOM 10073 C CA . GLN B 1 614 ? -10.57 -9 -19.859 1 98.38 614 GLN B CA 1
ATOM 10074 C C . GLN B 1 614 ? -11.578 -9.75 -20.719 1 98.38 614 GLN B C 1
ATOM 10076 O O . GLN B 1 614 ? -12.602 -9.18 -21.109 1 98.38 614 GLN B O 1
ATOM 10081 N N . PHE B 1 615 ? -11.281 -10.922 -21.078 1 98.62 615 PHE B N 1
ATOM 10082 C CA . PHE B 1 615 ? -12.078 -11.711 -22 1 98.62 615 PHE B CA 1
ATOM 10083 C C . PHE B 1 615 ? -13.359 -12.211 -21.328 1 98.62 615 PHE B C 1
ATOM 10085 O O . PHE B 1 615 ? -14.43 -12.18 -21.922 1 98.62 615 PHE B O 1
ATOM 10092 N N . ARG B 1 616 ? -13.203 -12.695 -20.109 1 98.38 616 ARG B N 1
ATOM 10093 C CA . ARG B 1 616 ? -14.344 -13.234 -19.375 1 98.38 616 ARG B CA 1
ATOM 10094 C C . ARG B 1 616 ? -15.211 -12.125 -18.812 1 98.38 616 ARG B C 1
ATOM 10096 O O . ARG B 1 616 ? -14.836 -11.477 -17.828 1 98.38 616 ARG B O 1
ATOM 10103 N N . LYS B 1 617 ? -16.422 -11.977 -19.266 1 98 617 LYS B N 1
ATOM 10104 C CA . LYS B 1 617 ? -17.297 -10.891 -18.875 1 98 617 LYS B CA 1
ATOM 10105 C C . LYS B 1 617 ? -18.266 -11.328 -17.781 1 98 617 LYS B C 1
ATOM 10107 O O . LYS B 1 617 ? -19.484 -11.344 -17.984 1 98 617 LYS B O 1
ATOM 10112 N N . GLU B 1 618 ? -17.75 -11.633 -16.641 1 98 618 GLU B N 1
ATOM 10113 C CA . GLU B 1 618 ? -18.438 -11.992 -15.406 1 98 618 GLU B CA 1
ATOM 10114 C C . GLU B 1 618 ? -17.484 -11.914 -14.211 1 98 618 GLU B C 1
ATOM 10116 O O . GLU B 1 618 ? -16.281 -11.758 -14.383 1 98 618 GLU B O 1
ATOM 10121 N N . SER B 1 619 ? -17.984 -11.969 -13.07 1 97.5 619 SER B N 1
ATOM 10122 C CA . SER B 1 619 ? -17.234 -12.18 -11.844 1 97.5 619 SER B CA 1
ATOM 10123 C C . SER B 1 619 ? -17.344 -13.633 -11.367 1 97.5 619 SER B C 1
ATOM 10125 O O . SER B 1 619 ? -18.031 -13.922 -10.398 1 97.5 619 SER B O 1
ATOM 10127 N N . ARG B 1 620 ? -16.594 -14.453 -11.977 1 97.44 620 ARG B N 1
ATOM 10128 C CA . ARG B 1 620 ? -16.703 -15.898 -11.789 1 97.44 620 ARG B CA 1
ATOM 10129 C C . ARG B 1 620 ? -16.281 -16.297 -10.383 1 97.44 620 ARG B C 1
ATOM 10131 O O . ARG B 1 620 ? -16.844 -17.234 -9.805 1 97.44 620 ARG B O 1
ATOM 10138 N N . TYR B 1 621 ? -15.359 -15.602 -9.758 1 98 621 TYR B N 1
ATOM 10139 C CA . TYR B 1 621 ? -14.812 -15.961 -8.453 1 98 621 TYR B CA 1
ATOM 10140 C C . TYR B 1 621 ? -14.969 -14.812 -7.461 1 98 621 TYR B C 1
ATOM 10142 O O . TYR B 1 621 ? -13.984 -14.258 -6.98 1 98 621 TYR B O 1
ATOM 10150 N N . PRO B 1 622 ? -16.234 -14.508 -7.047 1 97.5 622 PRO B N 1
ATOM 10151 C CA . PRO B 1 622 ? -16.422 -13.445 -6.059 1 97.5 622 PRO B CA 1
ATOM 10152 C C . PRO B 1 622 ? -15.625 -13.68 -4.781 1 97.5 622 PRO B C 1
ATOM 10154 O O . PRO B 1 622 ? -15.664 -14.773 -4.215 1 97.5 622 PRO B O 1
ATOM 10157 N N . GLY B 1 623 ? -14.953 -12.68 -4.363 1 97.81 623 GLY B N 1
ATOM 10158 C CA . GLY B 1 623 ? -14.055 -12.82 -3.225 1 97.81 623 GLY B CA 1
ATOM 10159 C C . GLY B 1 623 ? -12.594 -12.898 -3.619 1 97.81 623 GLY B C 1
ATOM 10160 O O . GLY B 1 623 ? -11.719 -12.5 -2.85 1 97.81 623 GLY B O 1
ATOM 10161 N N . PHE B 1 624 ? -12.359 -13.414 -4.828 1 98.56 624 PHE B N 1
ATOM 10162 C CA . PHE B 1 624 ? -11.008 -13.375 -5.375 1 98.56 624 PHE B CA 1
ATOM 10163 C C . PHE B 1 624 ? -10.805 -12.125 -6.227 1 98.56 624 PHE B C 1
ATOM 10165 O O . PHE B 1 624 ? -9.742 -11.5 -6.18 1 98.56 624 PHE B O 1
ATOM 10172 N N . TYR B 1 625 ? -11.773 -11.812 -7.031 1 98.25 625 TYR B N 1
ATOM 10173 C CA . TYR B 1 625 ? -11.828 -10.531 -7.73 1 98.25 625 TYR B CA 1
ATOM 10174 C C . TYR B 1 625 ? -13.242 -10.227 -8.195 1 98.25 625 TYR B C 1
ATOM 10176 O O . TYR B 1 625 ? -14.086 -11.117 -8.273 1 98.25 625 TYR B O 1
ATOM 10184 N N . TYR B 1 626 ? -13.555 -9.031 -8.484 1 98.31 626 TYR B N 1
ATOM 10185 C CA . TYR B 1 626 ? -14.844 -8.562 -8.992 1 98.31 626 TYR B CA 1
ATOM 10186 C C . TYR B 1 626 ? -14.656 -7.758 -10.273 1 98.31 626 TYR B C 1
ATOM 10188 O O . TYR B 1 626 ? -13.914 -6.777 -10.297 1 98.31 626 TYR B O 1
ATOM 10196 N N . ARG B 1 627 ? -15.219 -8.195 -11.305 1 97.69 627 ARG B N 1
ATOM 10197 C CA . ARG B 1 627 ? -15.406 -7.402 -12.516 1 97.69 627 ARG B CA 1
ATOM 10198 C C . ARG B 1 627 ? -16.688 -6.582 -12.438 1 97.69 627 ARG B C 1
ATOM 10200 O O . ARG B 1 627 ? -17.734 -7.016 -12.906 1 97.69 627 ARG B O 1
ATOM 10207 N N . MET B 1 628 ? -16.562 -5.348 -12.039 1 97.81 628 MET B N 1
ATOM 10208 C CA . MET B 1 628 ? -17.719 -4.594 -11.562 1 97.81 628 MET B CA 1
ATOM 10209 C C . MET B 1 628 ? -18.625 -4.191 -12.727 1 97.81 628 MET B C 1
ATOM 10211 O O . MET B 1 628 ? -19.797 -3.904 -12.531 1 97.81 628 MET B O 1
ATOM 10215 N N . ASP B 1 629 ? -18.109 -4.109 -13.953 1 97.88 629 ASP B N 1
ATOM 10216 C CA . ASP B 1 629 ? -18.938 -3.848 -15.125 1 97.88 629 ASP B CA 1
ATOM 10217 C C . ASP B 1 629 ? -19.75 -5.086 -15.516 1 97.88 629 ASP B C 1
ATOM 10219 O O . ASP B 1 629 ? -20.703 -4.996 -16.281 1 97.88 629 ASP B O 1
ATOM 10223 N N . TYR B 1 630 ? -19.375 -6.305 -15.039 1 97.69 630 TYR B N 1
ATOM 10224 C CA . TYR B 1 630 ? -20.078 -7.574 -15.141 1 97.69 630 TYR B CA 1
ATOM 10225 C C . TYR B 1 630 ? -20.078 -8.305 -13.805 1 97.69 630 TYR B C 1
ATOM 10227 O O . TYR B 1 630 ? -19.641 -9.453 -13.711 1 97.69 630 TYR B O 1
ATOM 10235 N N . ASN B 1 631 ? -20.672 -7.691 -12.766 1 96.62 631 ASN B N 1
ATOM 10236 C CA . ASN B 1 631 ? -20.594 -8.219 -11.406 1 96.62 631 ASN B CA 1
ATOM 10237 C C . ASN B 1 631 ? -21.688 -9.242 -11.141 1 96.62 631 ASN B C 1
ATOM 10239 O O . ASN B 1 631 ? -22.562 -9.016 -10.297 1 96.62 631 ASN B O 1
ATOM 10243 N N . LEU B 1 632 ? -21.609 -10.352 -11.781 1 95.69 632 LEU B N 1
ATOM 10244 C CA . LEU B 1 632 ? -22.516 -11.492 -11.672 1 95.69 632 LEU B CA 1
ATOM 10245 C C . LEU B 1 632 ? -21.828 -12.773 -12.133 1 95.69 632 LEU B C 1
ATOM 10247 O O . LEU B 1 632 ? -20.797 -12.719 -12.789 1 95.69 632 LEU B O 1
ATOM 10251 N N . VAL B 1 633 ? -22.312 -13.867 -11.734 1 96.94 633 VAL B N 1
ATOM 10252 C CA . VAL B 1 633 ? -21.906 -15.156 -12.297 1 96.94 633 VAL B CA 1
ATOM 10253 C C . VAL B 1 633 ? -22.875 -15.555 -13.414 1 96.94 633 VAL B C 1
ATOM 10255 O O . VAL B 1 633 ? -24.047 -15.805 -13.172 1 96.94 633 VAL B O 1
ATOM 10258 N N . ASP B 1 634 ? -22.406 -15.602 -14.648 1 96.75 634 ASP B N 1
ATOM 10259 C CA . ASP B 1 634 ? -23.219 -15.852 -15.844 1 96.75 634 ASP B CA 1
ATOM 10260 C C . ASP B 1 634 ? -23.109 -17.312 -16.281 1 96.75 634 ASP B C 1
ATOM 10262 O O . ASP B 1 634 ? -22.312 -17.641 -17.156 1 96.75 634 ASP B O 1
ATOM 10266 N N . GLU B 1 635 ? -23.953 -18.156 -15.758 1 95.31 635 GLU B N 1
ATOM 10267 C CA . GLU B 1 635 ? -23.922 -19.578 -16.047 1 95.31 635 GLU B CA 1
ATOM 10268 C C . GLU B 1 635 ? -24.328 -19.859 -17.5 1 95.31 635 GLU B C 1
ATOM 10270 O O . GLU B 1 635 ? -23.922 -20.859 -18.078 1 95.31 635 GLU B O 1
ATOM 10275 N N . GLU B 1 636 ? -25.047 -19.016 -18.062 1 95.75 636 GLU B N 1
ATOM 10276 C CA . GLU B 1 636 ? -25.562 -19.234 -19.406 1 95.75 636 GLU B CA 1
ATOM 10277 C C . GLU B 1 636 ? -24.453 -19.062 -20.453 1 95.75 636 GLU B C 1
ATOM 10279 O O . GLU B 1 636 ? -24.297 -19.891 -21.344 1 95.75 636 GLU B O 1
ATOM 10284 N N . ASN B 1 637 ? -23.656 -18.047 -20.281 1 96.44 637 ASN B N 1
ATOM 10285 C CA . ASN B 1 637 ? -22.719 -17.719 -21.344 1 96.44 637 ASN B CA 1
ATOM 10286 C C . ASN B 1 637 ? -21.281 -18.062 -20.969 1 96.44 637 ASN B C 1
ATOM 10288 O O . ASN B 1 637 ? -20.422 -18.188 -21.844 1 96.44 637 ASN B O 1
ATOM 10292 N N . TRP B 1 638 ? -21.031 -18.266 -19.688 1 97.88 638 TRP B N 1
ATOM 10293 C CA . TRP B 1 638 ? -19.625 -18.312 -19.312 1 97.88 638 TRP B CA 1
ATOM 10294 C C . TRP B 1 638 ? -19.312 -19.578 -18.516 1 97.88 638 TRP B C 1
ATOM 10296 O O . TRP B 1 638 ? -18.25 -19.688 -17.906 1 97.88 638 TRP B O 1
ATOM 10306 N N . HIS B 1 639 ? -20.234 -20.547 -18.453 1 97.12 639 HIS B N 1
ATOM 10307 C CA . HIS B 1 639 ? -19.891 -21.859 -17.906 1 97.12 639 HIS B CA 1
ATOM 10308 C C . HIS B 1 639 ? -19.047 -22.656 -18.906 1 97.12 639 HIS B C 1
ATOM 10310 O O . HIS B 1 639 ? -19.484 -23.672 -19.438 1 97.12 639 HIS B O 1
ATOM 10316 N N . CYS B 1 640 ? -17.844 -22.219 -19.141 1 98.44 640 CYS B N 1
ATOM 10317 C CA . CYS B 1 640 ? -16.891 -22.75 -20.109 1 98.44 640 CYS B CA 1
ATOM 10318 C C . CYS B 1 640 ? -15.461 -22.438 -19.672 1 98.44 640 CYS B C 1
ATOM 10320 O O . CYS B 1 640 ? -15.242 -21.656 -18.75 1 98.44 640 CYS B O 1
ATOM 10322 N N . PHE B 1 641 ? -14.531 -23.062 -20.25 1 98.69 641 PHE B N 1
ATOM 10323 C CA . PHE B 1 641 ? -13.125 -22.75 -20.016 1 98.69 641 PHE B CA 1
ATOM 10324 C C . PHE B 1 641 ? -12.703 -21.547 -20.859 1 98.69 641 PHE B C 1
ATOM 10326 O O . PHE B 1 641 ? -13.125 -21.406 -22.016 1 98.69 641 PHE B O 1
ATOM 10333 N N . VAL B 1 642 ? -11.945 -20.641 -20.312 1 98.81 642 VAL B N 1
ATOM 10334 C CA . VAL B 1 642 ? -11.258 -19.594 -21.047 1 98.81 642 VAL B CA 1
ATOM 10335 C C . VAL B 1 642 ? -9.789 -19.953 -21.234 1 98.81 642 VAL B C 1
ATOM 10337 O O . VAL B 1 642 ? -9.07 -20.156 -20.25 1 98.81 642 VAL B O 1
ATOM 10340 N N . ASN B 1 643 ? -9.344 -20.078 -22.453 1 98.88 643 ASN B N 1
ATOM 10341 C CA . ASN B 1 643 ? -8 -20.516 -22.797 1 98.88 643 ASN B CA 1
ATOM 10342 C C . ASN B 1 643 ? -7.285 -19.484 -23.672 1 98.88 643 ASN B C 1
ATOM 10344 O O . ASN B 1 643 ? -7.902 -18.531 -24.156 1 98.88 643 ASN B O 1
ATOM 10348 N N . SER B 1 644 ? -5.973 -19.656 -23.797 1 98.88 644 SER B N 1
ATOM 10349 C CA . SER B 1 644 ? -5.223 -18.719 -24.625 1 98.88 644 SER B CA 1
ATOM 10350 C C . SER B 1 644 ? -3.965 -19.375 -25.188 1 98.88 644 SER B C 1
ATOM 10352 O O . SER B 1 644 ? -3.504 -20.391 -24.672 1 98.88 644 SER B O 1
ATOM 10354 N N . VAL B 1 645 ? -3.457 -18.859 -26.266 1 98.75 645 VAL B N 1
ATOM 10355 C CA . VAL B 1 645 ? -2.127 -19.125 -26.812 1 98.75 645 VAL B CA 1
ATOM 10356 C C . VAL B 1 645 ? -1.405 -17.812 -27.094 1 98.75 645 VAL B C 1
ATOM 10358 O O . VAL B 1 645 ? -2.039 -16.812 -27.438 1 98.75 645 VAL B O 1
ATOM 10361 N N . TYR B 1 646 ? -0.145 -17.844 -26.938 1 98.5 646 TYR B N 1
ATOM 10362 C CA . TYR B 1 646 ? 0.706 -16.672 -27.156 1 98.5 646 TYR B CA 1
ATOM 10363 C C . TYR B 1 646 ? 1.567 -16.844 -28.391 1 98.5 646 TYR B C 1
ATOM 10365 O O . TYR B 1 646 ? 2.156 -17.906 -28.609 1 98.5 646 TYR B O 1
ATOM 10373 N N . ASP B 1 647 ? 1.574 -15.867 -29.234 1 97.44 647 ASP B N 1
ATOM 10374 C CA . ASP B 1 647 ? 2.49 -15.82 -30.375 1 97.44 647 ASP B CA 1
ATOM 10375 C C . ASP B 1 647 ? 3.725 -14.984 -30.047 1 97.44 647 ASP B C 1
ATOM 10377 O O . ASP B 1 647 ? 3.65 -13.75 -29.984 1 97.44 647 ASP B O 1
ATOM 10381 N N . LYS B 1 648 ? 4.836 -15.594 -29.891 1 94.5 648 LYS B N 1
ATOM 10382 C CA . LYS B 1 648 ? 6.043 -14.906 -29.453 1 94.5 648 LYS B CA 1
ATOM 10383 C C . LYS B 1 648 ? 6.605 -14.016 -30.562 1 94.5 648 LYS B C 1
ATOM 10385 O O . LYS B 1 648 ? 7.41 -13.125 -30.297 1 94.5 648 LYS B O 1
ATOM 10390 N N . GLU B 1 649 ? 6.227 -14.281 -31.797 1 94.25 649 GLU B N 1
ATOM 10391 C CA . GLU B 1 649 ? 6.691 -13.453 -32.906 1 94.25 649 GLU B CA 1
ATOM 10392 C C . GLU B 1 649 ? 5.926 -12.133 -32.969 1 94.25 649 GLU B C 1
ATOM 10394 O O . GLU B 1 649 ? 6.531 -11.062 -33.031 1 94.25 649 GLU B O 1
ATOM 10399 N N . THR B 1 650 ? 4.613 -12.227 -32.875 1 95.38 650 THR B N 1
ATOM 10400 C CA . THR B 1 650 ? 3.797 -11.023 -32.938 1 95.38 650 THR B CA 1
ATOM 10401 C C . THR B 1 650 ? 3.584 -10.43 -31.531 1 95.38 650 THR B C 1
ATOM 10403 O O . THR B 1 650 ? 3.152 -9.289 -31.406 1 95.38 650 THR B O 1
ATOM 10406 N N . LYS B 1 651 ? 3.891 -11.227 -30.516 1 95.81 651 LYS B N 1
ATOM 10407 C CA . LYS B 1 651 ? 3.73 -10.836 -29.125 1 95.81 651 LYS B CA 1
ATOM 10408 C C . LYS B 1 651 ? 2.271 -10.523 -28.797 1 95.81 651 LYS B C 1
ATOM 10410 O O . LYS B 1 651 ? 1.974 -9.508 -28.172 1 95.81 651 LYS B O 1
ATOM 10415 N N . THR B 1 652 ? 1.379 -11.336 -29.281 1 96.94 652 THR B N 1
ATOM 10416 C CA . THR B 1 652 ? -0.051 -11.148 -29.062 1 96.94 652 THR B CA 1
ATOM 10417 C C . THR B 1 652 ? -0.685 -12.422 -28.5 1 96.94 652 THR B C 1
ATOM 10419 O O . THR B 1 652 ? -0.154 -13.516 -28.688 1 96.94 652 THR B O 1
ATOM 10422 N N . TRP B 1 653 ? -1.784 -12.227 -27.859 1 98.19 653 TRP B N 1
ATOM 10423 C CA . TRP B 1 653 ? -2.543 -13.328 -27.266 1 98.19 653 TRP B CA 1
ATOM 10424 C C . TRP B 1 653 ? -3.816 -13.594 -28.062 1 98.19 653 TRP B C 1
ATOM 10426 O O . TRP B 1 653 ? -4.484 -12.656 -28.516 1 98.19 653 TRP B O 1
ATOM 10436 N N . THR B 1 654 ? -4.07 -14.828 -28.297 1 98.62 654 THR B N 1
ATOM 10437 C CA . THR B 1 654 ? -5.383 -15.273 -28.75 1 98.62 654 THR B CA 1
ATOM 10438 C C . THR B 1 654 ? -6.145 -15.961 -27.625 1 98.62 654 THR B C 1
ATOM 10440 O O . THR B 1 654 ? -5.707 -17 -27.109 1 98.62 654 THR B O 1
ATOM 10443 N N . VAL B 1 655 ? -7.238 -15.383 -27.25 1 98.81 655 VAL B N 1
ATOM 10444 C CA . VAL B 1 655 ? -8.047 -15.922 -26.156 1 98.81 655 VAL B CA 1
ATOM 10445 C C . VAL B 1 655 ? -9.359 -16.469 -26.703 1 98.81 655 VAL B C 1
ATOM 10447 O O . VAL B 1 655 ? -9.961 -15.875 -27.594 1 98.81 655 VAL B O 1
ATOM 10450 N N . PHE B 1 656 ? -9.812 -17.625 -26.219 1 98.81 656 PHE B N 1
ATOM 10451 C CA . PHE B 1 656 ? -10.992 -18.297 -26.766 1 98.81 656 PHE B CA 1
ATOM 10452 C C . PHE B 1 656 ? -11.656 -19.172 -25.703 1 98.81 656 PHE B C 1
ATOM 10454 O O . PHE B 1 656 ? -11.117 -19.344 -24.609 1 98.81 656 PHE B O 1
ATOM 10461 N N . LYS B 1 657 ? -12.844 -19.703 -26.016 1 98.62 657 LYS B N 1
ATOM 10462 C CA . LYS B 1 657 ? -13.625 -20.547 -25.125 1 98.62 657 LYS B CA 1
ATOM 10463 C C . LYS B 1 657 ? -13.5 -22.016 -25.5 1 98.62 657 LYS B C 1
ATOM 10465 O O . LYS B 1 657 ? -13.336 -22.344 -26.672 1 98.62 657 LYS B O 1
ATOM 10470 N N . ARG B 1 658 ? -13.469 -22.922 -24.578 1 98.44 658 ARG B N 1
ATOM 10471 C CA . ARG B 1 658 ? -13.672 -24.359 -24.75 1 98.44 658 ARG B CA 1
ATOM 10472 C C . ARG B 1 658 ? -14.875 -24.844 -23.938 1 98.44 658 ARG B C 1
ATOM 10474 O O . ARG B 1 658 ? -15.156 -24.312 -22.875 1 98.44 658 ARG B O 1
ATOM 10481 N N . ALA B 1 659 ? -15.484 -25.859 -24.422 1 98.12 659 ALA B N 1
ATOM 10482 C CA . ALA B 1 659 ? -16.688 -26.375 -23.781 1 98.12 659 ALA B CA 1
ATOM 10483 C C . ALA B 1 659 ? -16.359 -27.047 -22.453 1 98.12 659 ALA B C 1
ATOM 10485 O O . ALA B 1 659 ? -15.328 -27.719 -22.328 1 98.12 659 ALA B O 1
ATOM 10486 N N . HIS B 1 660 ? -17.188 -26.844 -21.484 1 97.62 660 HIS B N 1
ATOM 10487 C CA . HIS B 1 660 ? -17.156 -27.578 -20.234 1 97.62 660 HIS B CA 1
ATOM 10488 C C . HIS B 1 660 ? -18.109 -28.766 -20.25 1 97.62 660 HIS B C 1
ATOM 10490 O O . HIS B 1 660 ? -19.156 -28.719 -20.891 1 97.62 660 HIS B O 1
ATOM 10496 N N . LYS B 1 661 ? -17.703 -29.797 -19.547 1 96.69 661 LYS B N 1
ATOM 10497 C CA . LYS B 1 661 ? -18.562 -30.969 -19.375 1 96.69 661 LYS B CA 1
ATOM 10498 C C . LYS B 1 661 ? -18.359 -31.594 -18 1 96.69 661 LYS B C 1
ATOM 10500 O O . LYS B 1 661 ? -17.219 -31.766 -17.547 1 96.69 661 LYS B O 1
ATOM 10505 N N . ASP B 1 662 ? -19.469 -31.922 -17.344 1 95.56 662 ASP B N 1
ATOM 10506 C CA . ASP B 1 662 ? -19.406 -32.656 -16.078 1 95.56 662 ASP B CA 1
ATOM 10507 C C . ASP B 1 662 ? -19.25 -34.156 -16.297 1 95.56 662 ASP B C 1
ATOM 10509 O O . ASP B 1 662 ? -20.031 -34.75 -17.047 1 95.56 662 ASP B O 1
ATOM 10513 N N . LEU B 1 663 ? -18.25 -34.719 -15.68 1 95.94 663 LEU B N 1
ATOM 10514 C CA . LEU B 1 663 ? -18.078 -36.156 -15.773 1 95.94 663 LEU B CA 1
ATOM 10515 C C . LEU B 1 663 ? -18.594 -36.844 -14.508 1 95.94 663 LEU B C 1
ATOM 10517 O O . LEU B 1 663 ? -18.812 -38.062 -14.508 1 95.94 663 LEU B O 1
ATOM 10521 N N . VAL B 1 664 ? -18.719 -36.094 -13.461 1 93.5 664 VAL B N 1
ATOM 10522 C CA . VAL B 1 664 ? -19.312 -36.594 -12.219 1 93.5 664 VAL B CA 1
ATOM 10523 C C . VAL B 1 664 ? -20.594 -35.812 -11.922 1 93.5 664 VAL B C 1
ATOM 10525 O O . VAL B 1 664 ? -20.703 -34.625 -12.258 1 93.5 664 VAL B O 1
ATOM 10528 N N . ASP B 1 665 ? -21.562 -36.469 -11.242 1 90.5 665 ASP B N 1
ATOM 10529 C CA . ASP B 1 665 ? -22.828 -35.844 -10.898 1 90.5 665 ASP B CA 1
ATOM 10530 C C . ASP B 1 665 ? -22.672 -34.844 -9.773 1 90.5 665 ASP B C 1
ATOM 10532 O O . ASP B 1 665 ? -22.594 -35.219 -8.602 1 90.5 665 ASP B O 1
ATOM 10536 N N . LYS B 1 666 ? -22.781 -33.594 -10.102 1 88.44 666 LYS B N 1
ATOM 10537 C CA . LYS B 1 666 ? -22.516 -32.531 -9.148 1 88.44 666 LYS B CA 1
ATOM 10538 C C . LYS B 1 666 ? -23.719 -32.312 -8.234 1 88.44 666 LYS B C 1
ATOM 10540 O O . LYS B 1 666 ? -23.594 -31.688 -7.172 1 88.44 666 LYS B O 1
ATOM 10545 N N . SER B 1 667 ? -24.859 -32.688 -8.602 1 82.25 667 SER B N 1
ATOM 10546 C CA . SER B 1 667 ? -26.078 -32.469 -7.832 1 82.25 667 SER B CA 1
ATOM 10547 C C . SER B 1 667 ? -25.984 -33.125 -6.457 1 82.25 667 SER B C 1
ATOM 10549 O O . SER B 1 667 ? -26.672 -32.688 -5.52 1 82.25 667 SER B O 1
ATOM 10551 N N . LYS B 1 668 ? -25.109 -34.031 -6.305 1 81.62 668 LYS B N 1
ATOM 10552 C CA . LYS B 1 668 ? -24.953 -34.75 -5.043 1 81.62 668 LYS B CA 1
ATOM 10553 C C . LYS B 1 668 ? -24.406 -33.844 -3.957 1 81.62 668 LYS B C 1
ATOM 10555 O O . LYS B 1 668 ? -24.547 -34.094 -2.766 1 81.62 668 LYS B O 1
ATOM 10560 N N . LEU B 1 669 ? -23.766 -32.781 -4.34 1 81.62 669 LEU B N 1
ATOM 10561 C CA . LEU B 1 669 ? -23.188 -31.844 -3.373 1 81.62 669 LEU B CA 1
ATOM 10562 C C . LEU B 1 669 ? -24.25 -30.938 -2.779 1 81.62 669 LEU B C 1
ATOM 10564 O O . LEU B 1 669 ? -24.047 -30.344 -1.721 1 81.62 669 LEU B O 1
ATOM 10568 N N . PHE B 1 670 ? -25.359 -30.75 -3.467 1 72.06 670 PHE B N 1
ATOM 10569 C CA . PHE B 1 670 ? -26.344 -29.75 -3.086 1 72.06 670 PHE B CA 1
ATOM 10570 C C . PHE B 1 670 ? -27.594 -30.406 -2.488 1 72.06 670 PHE B C 1
ATOM 10572 O O . PHE B 1 670 ? -28.516 -29.719 -2.041 1 72.06 670 PHE B O 1
ATOM 10579 N N . LYS B 1 671 ? -27.812 -31.812 -2.574 1 59.5 671 LYS B N 1
ATOM 10580 C CA . LYS B 1 671 ? -28.969 -32.531 -2.049 1 59.5 671 LYS B CA 1
ATOM 10581 C C . LYS B 1 671 ? -28.891 -32.656 -0.532 1 59.5 671 LYS B C 1
ATOM 10583 O O . LYS B 1 671 ? -27.812 -32.906 0.019 1 59.5 671 LYS B O 1
ATOM 10588 N N . PRO B 1 672 ? -30.031 -32.281 0.151 1 47.78 672 PRO B N 1
ATOM 10589 C CA . PRO B 1 672 ? -30.109 -32.531 1.595 1 47.78 672 PRO B CA 1
ATOM 10590 C C . PRO B 1 672 ? -29.828 -33.969 1.977 1 47.78 672 PRO B C 1
ATOM 10592 O O . PRO B 1 672 ? -30.125 -34.906 1.212 1 47.78 672 PRO B O 1
ATOM 10595 N N . ALA B 1 673 ? -28.797 -34.406 2.801 1 40.5 673 ALA B N 1
ATOM 10596 C CA . ALA B 1 673 ? -28.703 -35.781 3.338 1 40.5 673 ALA B CA 1
ATOM 10597 C C . ALA B 1 673 ? -30.078 -36.344 3.666 1 40.5 673 ALA B C 1
ATOM 10599 O O . ALA B 1 673 ? -30.922 -35.656 4.227 1 40.5 673 ALA B O 1
ATOM 10600 N N . ALA B 1 674 ? -30.516 -37.344 2.803 1 31.05 674 ALA B N 1
ATOM 10601 C CA . ALA B 1 674 ? -31.688 -38.062 3.295 1 31.05 674 ALA B CA 1
ATOM 10602 C C . ALA B 1 674 ? -31.578 -38.312 4.797 1 31.05 674 ALA B C 1
ATOM 10604 O O . ALA B 1 674 ? -30.578 -38.844 5.281 1 31.05 674 ALA B O 1
ATOM 10605 N N . HIS B 1 675 ? -32.125 -37.438 5.574 1 27.2 675 HIS B N 1
ATOM 10606 C CA . HIS B 1 675 ? -32.438 -38 6.879 1 27.2 675 HIS B CA 1
ATOM 10607 C C . HIS B 1 675 ? -33.156 -39.344 6.738 1 27.2 675 HIS B C 1
ATOM 10609 O O . HIS B 1 675 ? -34.031 -39.5 5.895 1 27.2 675 HIS B O 1
#

Nearest PDB structures (foldseek):
  3gyx-assembly6_K  TM=9.564E-01  e=6.239E-86  Megalodesulfovibrio gigas
  2fjd-assembly1_A  TM=9.559E-01  e=8.263E-78  Archaeoglobus fulgidus
  1jnz-assembly1_C  TM=9.560E-01  e=4.049E-77  Archaeoglobus fulgidus DSM 4304
  8a8o-assembly1_A  TM=9.382E-01  e=8.957E-51  Methanothermococcus thermolithotrophicus DSM 2095
  8a8o-assembly1_B  TM=9.301E-01  e=3.980E-46  Methanothermococcus thermolithotrophicus DSM 2095